Protein 7JRO (pdb70)

Radius of gyration: 35.03 Å; Cα contacts (8 Å, |Δi|>4): 2623; chains: 10; bounding box: 89×99×91 Å

Nearest PDB structures (foldseek):
  7jrp-assembly1_f  TM=1.017E+00  e=6.439E-10  Vigna radiata var. radiata
  7jrp-assembly1_a  TM=1.002E+00  e=1.681E-74  Vigna radiata
  8uco-assembly1_a  TM=9.673E-01  e=1.220E-48  Komagataella pastoris
  6ymx-assembly1_a  TM=9.708E-01  e=3.202E-46  Saccharomyces cerevisiae S288C
  8e7s-assembly1_K  TM=9.677E-01  e=7.488E-45  Saccharomyces cerevisiae

Secondary structure (DSSP, 8-state):
-HHHIIIII---HHHHHHHHHHHHHHHHHHHHHHHHHHHHHHSSSS--SS-S-HHHHHHHHHHHHHHHHHTTSHHHIIIIIIHHHTHHHHT-SS-SSHHHHHHHHHHHHHHHHHHHHHHHSSS---STTTT-TTTTSTTTT-SSHHHHHHHHHHHHHHHHHHHHHHHHHHHHH---SS--GGGS-HHHHHHHHHHHHHHHHHHHHHHHHHHHHHHHTS---SS-STTS--HHHHHHHHHHHHHHHHTTSSHHHHHHHHHHHHHHTTS--SSHHHHHHHHHHHHHHTTS---TT-GGG---HHHHHHHHHHHHHHHHHHHHHHHHHHHTTSS------HHHHHHHHHHHHHHHHHHHHHHHHSHHHHHHHTTBHHHHHHHIIIIIIIIIHHHHHHHHHHHTTTTS----HHHHHHHHHHHHHHHHHTTHHHHHHHHHTPBSS-S---GGGHHHHHHHHHHHHHHHHHHHHHHHHHHHHHT-SS---TTT-SSTT-SEESSGGGSS-SS--SSS-SS--EE-----/----TT--S-----SHHHHHHHHHHHHHHHHHHHHHHHHHHHHHHHHHTTSSSS--S--------SSHHHHHHHHHHHHHHHHHHHHHHHHHHS---SPPS--EEEEE-SSSEEEE--TT-SSSSPPSEEEEPBP-GGG--SSS-SS--BSS-EEEETTSB--EEEEESSS-EEEEETTTTEEEEE-TT--EEE--B--S-EEEEE---S--SSSTTS--EEEEEE-HHHHHHHHHHH-/-HHHH---S------SHHHHHHHHHHHHHHHHHHHHS--TTHHHHHHHHHHHHHHHHHHHHHHHHHIIIII----HHHHHHHHHHHHHHHHHHHHHHHHHHHHHHHHHSS--GGGTT-SSPTT--PPPTTSHHHHHHHHHHHHHHHHHHHHHHHHTT--SHHHHHHHHHHHHHHHHHHHHHHHHHT-SS-TTSSHHHHHHHHHHHHHHHHHHHHHHHHHHHHHHHHHT---SSS-SHHHHHHHHHHHHHHHHHHHIIIIIIIIT-/--HHHHHHHHHHHHHHHHHHHIIIIIS-SS-----HHHHTSSHHHHHHHHHHSB--SSSS-B-S-HHHHT--B---/----SHHHHHHHHHHHT--TTGGG-----S--SSS--B--BSSSSEEEEE---SSS---S-EEEEE-SSS-EE-TTT--EEB--BSS----TT-/--HHHHHHHHHHHHHHHHHHHHHHHHTT------PPPP--TTSS--SS--TTTTS-S--/----------TT--SS-HHHHHHHHHHHHHHIIIIISS-HHHHHHHHHHHHHHS-HHHHHHHHHHHHHT-----/--HHHHHHHHHHHHHHHHHHHHHHHHHHHHHHHHHHHHHHHSS-BSB--/----SS-SHHHHHHHHHHHT--S-STT-SHHHHHHHHHHHHHHHHHHHHHHHHHHHHHHHT---/--TT-SSSS-GGGSSSSHHHHHHHHHHHHHHHTTHHHHHHHHHHH--

Foldseek 3Di:
DVVCCCQLPDLQLLSQLVLLVVQLLVLVVVLLVLVLVLLQLLQFFDGGPVNDLLLLVLQSQQLSCCSCLQRHLCSCLCRNCVSNCQQLFLFFWHFPPSVLSSVLSVLLVVLVVLLVVLCVWDRHDSQHNQRFQPCLACVNPVTCSLVSNLVSLVSSLVSLLSSLVRLQCRLVPGGFPPQDNLQRAQLSLLSNLLSVLSNPQSVLVNVLSVVSNCVHPVPDCLPPPPPDNHSVVSLQSVQLNVQSSVLNSFSSLLRLLQVLLCLQLVHHFAPSVLLNVLSNVLSVLSNVARCLLPLPPDDDDVNLVVNLVSLVVSLVSVVSSLVRSVVSNVRDNGDDALLNLLSVQLSVLLVVLSVLVNCSSHRVSVNQQRQALSVVLSVCSNNVSRNVSSSLSVCQVPLQASLQFHFDGVLSVVLSVLQSVLSVFLRVVSNVRSVVPWGHSDSRDPPVSSPCSVRNSVSSVSNVVSVVSVVVRVVCRNVVPDGNDCVRDPQLVDPDDSTSNSPQDSYQDRRNDPDTDYDPDDPD/DDDDPPDDDADAAFFVLVVLVVVLVVVVVVLVVVVVVVVVVVVVCVCPCCPCVNPVDPPDDDDDPPVVVVVVVPVVVSVVSSVVSVVVSVVVQPDDPDDADFEWEWAAEQLWIKIFSQPPDPDDDGFDIDIWAFDADVRDDPDDDHLFDTPPAAEAAAQGKYKYWYAYQDAKKWDDFPNNPDIDIHHHPGTDIDITHGHDFDKTKAAIDDDRPDNHSSHIHMYTHDHPVVVVVVVVVRD/DCVVVVDLDFDDDDDCLVVQLVVLVVQLVVLCVCVVDPDDCNPVSNVSSVVSNVVSVVVVVVVVLCCCQPVVSDDVVVLVVVVVVLVVVLVVVVVVLVVLVVLVCVCAPQPDVVQPRDFPRPPAPAPQLPDLLVVLLVLLVVLLVLLVVLLCCQQVQNLPCNLVSLVVSLVSLVVNLVSVVVCQVPHPDACPDPPLSVSLCVSVVVLSVLSVVLSVLSVVVSVCSVVPSGHNVRDRSSVSSSVSSVSSSVSSVVSSCCNRPVSVD/DCPVVVVVVVVVVVVVVVVVCCDCPVVNPPDDDDDPCPVVVCNVVVVVVCLLFPCDDPDGTDHPPCPVVVHDDDDD/DDDDDPVVVCVVCVVVVHDDVPLVDQPFAWACDPHASEGEAQEFKAKDKAQDDNPPDGHHIDIDTGGAPDWDFDPPNGHTYHYDYPHPYDDPVD/DCVVVVVVVVVVVVVVVVVVVVVVVVPPDPPDDDDDDPCDVPPPDPPDADPVGDDDPPD/DDDPDAADDDPVDPDPPCVVVLVVLVVVLVVCCPPPVPVCVVSVVSVRHNVRRPDPVVVVVQVVCVVVVNHPDD/DPPVVVVVVVVVVVVVVVVVVVVVVVVVVVVVVVVVVCCVVHPDDDDPD/DDDPPDPCVVVVVVVCQQVPDDDDDQCRDPVSVCVVPPPVVVVVVVVVVVVVVVVVCVVVVPDD/DDPVPPDPCPQVPDDVNPVVVVVVVVVVVCVVPPVVVVVVVVVVVPD

Sequence (1491 aa):
MTNPVRWLFSTNHKDIGTLYFIFGAIAGVMGTCFSVLIRMELARPGDQILGGNHQLYNVLITAHAFLMIFFMVMPAMIGGFGNWFVPILIGAPDMAFPRLNNISFWLLPPSLLLLLSSALVEVGSGTGWTVYPPLSGITSHSGGAVDLAIFSLHLSGVSSILGSINFITTIFNMRGPGMTMHRSPLFVWSVLVTAFLLLLSLPVLAGAITMLLTDRNFNTTFFDPAGGGDPILYQHLFWFFGHPEVYILILPGFGIISHIVSTFSGKPVFGYLGMVYAMISIGVLGFLVWAHHMFTVGLDVDTRAYFTAATMIIAVPTGIKIFSWIATMWGGSIQYKTPMLFAVGFIFLFTIGGLTGIVLANSGLDIALHDTYYVVAHFHYVLSMGAVFALFAGFYYWVGKIFGRTYPETLGQIHFWITFFGVNLTFFPMHFLGLSGMPRRIPDYPDAYAGWNALSSFGSYISVVGICCFFVVVTITSTSGNNITRANIPWAVEQNSTTLEWLVQSPPAFHTFGELPAIKETKSDAPEPWQLGFQDAATPIMQGIMDLHHDIFFFLVQIAVFVLWVLSRALWCFRSKISPIPQRIVHGTTIEILWTIFPSIILMFIAIPSFTLLYSMDDVVVDPAITIKAIGHQWYWSYEYSDYNNSDEQSLAFDSYMVPEDDLELGQLRLLEVDNRVVVPAKTHLRVLITSADVLHSWAVPSLGVKCDAVPGRLNQISTFIQREGVYYGQCSEICGTNHAFMPIVVEAVSTKDYGSWVSNQIMIESQRHSYHLVDPSPWPISGSLGALATTVGGVMYMHSFQGGATLLSLGLIFILYTMFVWWRDVLRESTLEGHHTKVVQLGLRYGFILFIVSEVMFLFAFFWAFFHSSLAPTVEIGGIWPPLGIWVLDPWEIPFLNTLILLSSGAAVTWAHHAILAGKEKRAVYALVATVLLALVFTGFQGMEYYQAPFTISDSIYGSTFFLATGFHGFHVIIGTLFLIICGIRQYLGHLTKEHHVGFEAAAWYWHFVDVVWLFLFVSIYWWGGIMSTKYIVSAILGSFGIAWVCDYYVSEKKIFGGSTPGTITNKEWGEETDKKFQAWPRTAGPPVVVNPITRQNFVVKSPIATGHEREEIQASLEGRDILEINHPEGPFGTKEAPAIVKSYFDRRIVGCPGGEGEDEHDVVWFWLENGKPHECPVCSQYFELKVVGPGGDPYGDAYETAKWEKITYLGIVSCTGLAIYNLSKGHPHTEEPPAYPYLHIRNKEFPWGPDGLFEEIKLETAPADFRFPTTNQTRHCFTRYIEYHRCVAAKGEGASECDKFAKYYRSLCPGEWIDRWNEQRENGTFPGPPSVVKEIIIGITLGLAAGSVWKMHHWNEQRKIRTFYDLLEKGEIGVVVDSEPPFRPREKLIEKQKHFQSVHKHTYLKGPYDKITSVAIPLALAASSLYLIGRGIYNMSHGIGKYYIHAKHMYNLDRMKHRGLKMSLAVFSAFSIGVAVPVYAVIFQQKKT

Solvent-accessible surface area: 57970 Å² total

Structure (mmCIF, N/CA/C/O backbone):
data_7JRO
#
_entry.id   7JRO
#
_cell.length_a   1.00
_cell.length_b   1.00
_cell.length_c   1.00
_cell.angle_alpha   90.00
_cell.angle_beta   90.00
_cell.angle_gamma   90.00
#
_symmetry.space_group_name_H-M   'P 1'
#
loop_
_entity.id
_entity.type
_entity.pdbx_description
1 polymer COX1
2 polymer 'Cytochrome c oxidase subunit 2'
3 polymer COX3
4 polymer COX4
5 polymer 'cytochrome c oxidase subunit 5b-2, mitochondrial'
6 polymer 'cytochrome c oxidase subunit 6a, mitochondrial'
7 polymer 'cytochrome c oxidase subunit 6b-1'
8 polymer 'Cytochrome c oxidase subunit 5C'
9 polymer COX7a
10 polymer COX7c
11 non-polymer HEME-A
12 non-polymer 'COPPER (II) ION'
13 non-polymer 'MAGNESIUM ION'
14 non-polymer 1,2-DIACYL-SN-GLYCERO-3-PHOSPHOCHOLINE
15 non-polymer 1,2-Distearoyl-sn-glycerophosphoethanolamine
16 non-polymer CARDIOLIPIN
17 non-polymer 'DINUCLEAR COPPER ION'
18 non-polymer 'ZINC ION'
19 non-polymer LYSINE
#
loop_
_atom_site.group_PDB
_atom_site.id
_atom_site.type_symbol
_atom_site.label_atom_id
_atom_site.label_alt_id
_atom_site.label_comp_id
_atom_site.label_asym_id
_atom_site.label_entity_id
_atom_site.label_seq_id
_atom_site.pdbx_PDB_ins_code
_atom_site.Cartn_x
_atom_site.Cartn_y
_atom_site.Cartn_z
_atom_site.occupancy
_atom_site.B_iso_or_equiv
_atom_site.auth_seq_id
_atom_site.auth_comp_id
_atom_site.auth_asym_id
_atom_site.auth_atom_id
_atom_site.pdbx_PDB_model_num
ATOM 1 N N . MET A 1 1 ? 206.098 173.851 215.147 1.00 43.62 1 MET a N 1
ATOM 2 C CA . MET A 1 1 ? 207.192 174.325 215.986 1.00 43.62 1 MET a CA 1
ATOM 3 C C . MET A 1 1 ? 208.351 174.811 215.123 1.00 43.62 1 MET a C 1
ATOM 4 O O . MET A 1 1 ? 209.034 175.780 215.467 1.00 43.62 1 MET a O 1
ATOM 9 N N . THR A 1 2 ? 208.559 174.146 213.985 1.00 43.57 2 THR a N 1
ATOM 10 C CA . THR A 1 2 ? 209.626 174.563 213.081 1.00 43.57 2 THR a CA 1
ATOM 11 C C . THR A 1 2 ? 209.353 175.945 212.495 1.00 43.57 2 THR a C 1
ATOM 12 O O . THR A 1 2 ? 210.273 176.758 212.361 1.00 43.57 2 THR a O 1
ATOM 16 N N . ASN A 1 3 ? 208.097 176.236 212.143 1.00 44.04 3 ASN a N 1
ATOM 17 C CA . ASN A 1 3 ? 207.772 177.582 211.672 1.00 44.04 3 ASN a CA 1
ATOM 18 C C . ASN A 1 3 ? 207.954 178.633 212.760 1.00 44.04 3 ASN a C 1
ATOM 19 O O . ASN A 1 3 ? 208.539 179.694 212.473 1.00 44.04 3 ASN a O 1
ATOM 24 N N . PRO A 1 4 ? 207.465 178.445 213.992 1.00 41.58 4 PRO a N 1
ATOM 25 C CA . PRO A 1 4 ? 207.784 179.428 215.037 1.00 41.58 4 PRO a CA 1
ATOM 26 C C . PRO A 1 4 ? 209.267 179.589 215.282 1.00 41.58 4 PRO a C 1
ATOM 27 O O . PRO A 1 4 ? 209.703 180.709 215.554 1.00 41.58 4 PRO a O 1
ATOM 31 N N . VAL A 1 5 ? 210.067 178.526 215.190 1.00 40.96 5 VAL a N 1
ATOM 32 C CA . VAL A 1 5 ? 211.513 178.719 215.284 1.00 40.96 5 VAL a CA 1
ATOM 33 C C . VAL A 1 5 ? 211.998 179.600 214.143 1.00 40.96 5 VAL a C 1
ATOM 34 O O . VAL A 1 5 ? 212.685 180.604 214.359 1.00 40.96 5 VAL a O 1
ATOM 38 N N . ARG A 1 6 ? 211.601 179.265 212.916 1.00 38.87 6 ARG a N 1
ATOM 39 C CA . ARG A 1 6 ? 212.067 179.989 211.743 1.00 38.87 6 ARG a CA 1
ATOM 40 C C . ARG A 1 6 ? 211.668 181.455 211.769 1.00 38.87 6 ARG a C 1
ATOM 41 O O . ARG A 1 6 ? 212.325 182.274 211.122 1.00 38.87 6 ARG a O 1
ATOM 49 N N . TRP A 1 7 ? 210.609 181.812 212.490 1.00 39.15 7 TRP a N 1
ATOM 50 C CA . TRP A 1 7 ? 210.189 183.211 212.518 1.00 39.15 7 TRP a CA 1
ATOM 51 C C . TRP A 1 7 ? 210.644 183.945 213.775 1.00 39.15 7 TRP a C 1
ATOM 52 O O . TRP A 1 7 ? 211.308 184.980 213.680 1.00 39.15 7 TRP a O 1
ATOM 63 N N . LEU A 1 8 ? 210.304 183.436 214.956 1.00 38.85 8 LEU a N 1
ATOM 64 C CA . LEU A 1 8 ? 210.667 184.123 216.187 1.00 38.85 8 LEU a CA 1
ATOM 65 C C . LEU A 1 8 ? 212.158 184.040 216.496 1.00 38.85 8 LEU a C 1
ATOM 66 O O . LEU A 1 8 ? 212.661 184.874 217.253 1.00 38.85 8 LEU a O 1
ATOM 71 N N . PHE A 1 9 ? 212.876 183.061 215.947 1.00 39.97 9 PHE a N 1
ATOM 72 C CA . PHE A 1 9 ? 214.259 182.808 216.337 1.00 39.97 9 PHE a CA 1
ATOM 73 C C . PHE A 1 9 ? 215.272 183.116 215.249 1.00 39.97 9 PHE a C 1
ATOM 74 O O . PHE A 1 9 ? 216.370 183.581 215.556 1.00 39.97 9 PHE a O 1
ATOM 82 N N . SER A 1 10 ? 214.933 182.864 213.986 1.00 40.48 10 SER a N 1
ATOM 83 C CA . SER A 1 10 ? 215.930 182.852 212.923 1.00 40.48 10 SER a CA 1
ATOM 84 C C . SER A 1 10 ? 216.572 184.220 212.749 1.00 40.48 10 SER a C 1
ATOM 85 O O . SER A 1 10 ? 215.975 185.258 213.042 1.00 40.48 10 SER a O 1
ATOM 88 N N . THR A 1 11 ? 217.813 184.208 212.269 1.00 37.97 11 THR a N 1
ATOM 89 C CA . THR A 1 11 ? 218.568 185.448 212.083 1.00 37.97 11 THR a CA 1
ATOM 90 C C . THR A 1 11 ? 218.399 185.964 210.656 1.00 37.97 11 THR a C 1
ATOM 91 O O . THR A 1 11 ? 217.810 187.027 210.446 1.00 37.97 11 THR a O 1
ATOM 95 N N . ASN A 1 12 ? 218.920 185.223 209.674 1.00 38.01 12 ASN a N 1
ATOM 96 C CA . ASN A 1 12 ? 218.433 185.246 208.295 1.00 38.01 12 ASN a CA 1
ATOM 97 C C . ASN A 1 12 ? 217.979 186.600 207.766 1.00 38.01 12 ASN a C 1
ATOM 98 O O . ASN A 1 12 ? 216.781 186.773 207.527 1.00 38.01 12 ASN a O 1
ATOM 103 N N . HIS A 1 13 ? 218.891 187.553 207.582 1.00 34.87 13 HIS a N 1
ATOM 104 C CA . HIS A 1 13 ? 218.534 188.945 207.311 1.00 34.87 13 HIS a CA 1
ATOM 105 C C . HIS A 1 13 ? 217.328 189.130 206.390 1.00 34.87 13 HIS a C 1
ATOM 106 O O . HIS A 1 13 ? 216.544 190.066 206.580 1.00 34.87 13 HIS a O 1
ATOM 113 N N . LYS A 1 14 ? 217.144 188.242 205.411 1.00 35.17 14 LYS a N 1
ATOM 114 C CA . LYS A 1 14 ? 215.966 188.330 204.549 1.00 35.17 14 LYS a CA 1
ATOM 115 C C . LYS A 1 14 ? 214.666 188.168 205.334 1.00 35.17 14 LYS a C 1
ATOM 116 O O . LYS A 1 14 ? 213.699 188.913 205.115 1.00 35.17 14 LYS a O 1
ATOM 122 N N . ASP A 1 15 ? 214.612 187.198 206.244 1.00 33.08 15 ASP a N 1
ATOM 123 C CA . ASP A 1 15 ? 213.384 186.993 207.001 1.00 33.08 15 ASP a CA 1
ATOM 124 C C . ASP A 1 15 ? 213.106 188.164 207.934 1.00 33.08 15 ASP a C 1
ATOM 125 O O . ASP A 1 15 ? 211.945 188.549 208.132 1.00 33.08 15 ASP a O 1
ATOM 130 N N . ILE A 1 16 ? 214.153 188.742 208.522 1.00 30.60 16 ILE a N 1
ATOM 131 C CA . ILE A 1 16 ? 213.956 189.927 209.347 1.00 30.60 16 ILE a CA 1
ATOM 132 C C . ILE A 1 16 ? 213.434 191.072 208.495 1.00 30.60 16 ILE a C 1
ATOM 133 O O . ILE A 1 16 ? 212.607 191.873 208.942 1.00 30.60 16 ILE a O 1
ATOM 138 N N . GLY A 1 17 ? 213.896 191.164 207.252 1.00 29.82 17 GLY a N 1
ATOM 139 C CA . GLY A 1 17 ? 213.331 192.153 206.351 1.00 29.82 17 GLY a CA 1
ATOM 140 C C . GLY A 1 17 ? 211.849 191.939 206.106 1.00 29.82 17 GLY a C 1
ATOM 141 O O . GLY A 1 17 ? 211.069 192.894 206.088 1.00 29.82 17 GLY a O 1
ATOM 142 N N . THR A 1 18 ? 211.441 190.685 205.907 1.00 29.24 18 THR a N 1
ATOM 143 C CA . THR A 1 18 ? 210.017 190.403 205.719 1.00 29.24 18 THR a CA 1
ATOM 144 C C . THR A 1 18 ? 209.202 190.805 206.943 1.00 29.24 18 THR a C 1
ATOM 145 O O . THR A 1 18 ? 208.123 191.408 206.821 1.00 29.24 18 THR a O 1
ATOM 149 N N . LEU A 1 19 ? 209.700 190.470 208.133 1.00 27.46 19 LEU a N 1
ATOM 150 C CA . LEU A 1 19 ? 209.006 190.861 209.355 1.00 27.46 19 LEU a CA 1
ATOM 151 C C . LEU A 1 19 ? 208.912 192.377 209.462 1.00 27.46 19 LEU a C 1
ATOM 152 O O . LEU A 1 19 ? 207.872 192.921 209.860 1.00 27.46 19 LEU a O 1
ATOM 157 N N . TYR A 1 20 ? 209.988 193.073 209.103 1.00 25.67 20 TYR a N 1
ATOM 158 C CA . TYR A 1 20 ? 209.976 194.528 209.125 1.00 25.67 20 TYR a CA 1
ATOM 159 C C . TYR A 1 20 ? 208.919 195.073 208.181 1.00 25.67 20 TYR a C 1
ATOM 160 O O . TYR A 1 20 ? 208.235 196.046 208.503 1.00 25.67 20 TYR a O 1
ATOM 169 N N . PHE A 1 21 ? 208.782 194.464 207.004 1.00 24.97 21 PHE a N 1
ATOM 170 C CA . PHE A 1 21 ? 207.781 194.922 206.046 1.00 24.97 21 PHE a CA 1
ATOM 171 C C . PHE A 1 21 ? 206.372 194.750 206.591 1.00 24.97 21 PHE a C 1
ATOM 172 O O . PHE A 1 21 ? 205.526 195.642 206.447 1.00 24.97 21 PHE a O 1
ATOM 180 N N . ILE A 1 22 ? 206.096 193.601 207.208 1.00 24.47 22 ILE a N 1
ATOM 181 C CA . ILE A 1 22 ? 204.761 193.378 207.760 1.00 24.47 22 ILE a CA 1
ATOM 182 C C . ILE A 1 22 ? 204.466 194.389 208.863 1.00 24.47 22 ILE a C 1
ATOM 183 O O . ILE A 1 22 ? 203.372 194.977 208.921 1.00 24.47 22 ILE a O 1
ATOM 188 N N . PHE A 1 23 ? 205.442 194.624 209.743 1.00 24.54 23 PHE a N 1
ATOM 189 C CA . PHE A 1 23 ? 205.248 195.607 210.803 1.00 24.54 23 PHE a CA 1
ATOM 190 C C . PHE A 1 23 ? 205.040 197.002 210.232 1.00 24.54 23 PHE a C 1
ATOM 191 O O . PHE A 1 23 ? 204.220 197.775 210.741 1.00 24.54 23 PHE a O 1
ATOM 199 N N . GLY A 1 24 ? 205.783 197.346 209.183 1.00 23.74 24 GLY a N 1
ATOM 200 C CA . GLY A 1 24 ? 205.609 198.644 208.563 1.00 23.74 24 GLY a CA 1
ATOM 201 C C . GLY A 1 24 ? 204.224 198.827 207.982 1.00 23.74 24 GLY a C 1
ATOM 202 O O . GLY A 1 24 ? 203.621 199.890 208.123 1.00 23.74 24 GLY a O 1
ATOM 203 N N . ALA A 1 25 ? 203.696 197.794 207.327 1.00 24.03 25 ALA a N 1
ATOM 204 C CA . ALA A 1 25 ? 202.343 197.897 206.791 1.00 24.03 25 ALA a CA 1
ATOM 205 C C . ALA A 1 25 ? 201.321 198.098 207.904 1.00 24.03 25 ALA a C 1
ATOM 206 O O . ALA A 1 25 ? 200.416 198.938 207.785 1.00 24.03 25 ALA a O 1
ATOM 208 N N . ILE A 1 26 ? 201.455 197.349 209.004 1.00 25.01 26 ILE a N 1
ATOM 209 C CA . ILE A 1 26 ? 200.497 197.490 210.102 1.00 25.01 26 ILE a CA 1
ATOM 210 C C . ILE A 1 26 ? 200.562 198.895 210.692 1.00 25.01 26 ILE a C 1
ATOM 211 O O . ILE A 1 26 ? 199.531 199.546 210.924 1.00 25.01 26 ILE a O 1
ATOM 216 N N . ALA A 1 27 ? 201.777 199.386 210.944 1.00 24.19 27 ALA a N 1
ATOM 217 C CA . ALA A 1 27 ? 201.922 200.717 211.520 1.00 24.19 27 ALA a CA 1
ATOM 218 C C . ALA A 1 27 ? 201.390 201.784 210.578 1.00 24.19 27 ALA a C 1
ATOM 219 O O . ALA A 1 27 ? 200.779 202.762 211.020 1.00 24.19 27 ALA a O 1
ATOM 221 N N . GLY A 1 28 ? 201.620 201.622 209.277 1.00 23.85 28 GLY a N 1
ATOM 222 C CA . GLY A 1 28 ? 201.091 202.579 208.326 1.00 23.85 28 GLY a CA 1
ATOM 223 C C . GLY A 1 28 ? 199.578 202.640 208.345 1.00 23.85 28 GLY a C 1
ATOM 224 O O . GLY A 1 28 ? 198.991 203.724 208.304 1.00 23.85 28 GLY a O 1
ATOM 225 N N . VAL A 1 29 ? 198.924 201.480 208.405 1.00 24.75 29 VAL a N 1
ATOM 226 C CA . VAL A 1 29 ? 197.464 201.490 208.455 1.00 24.75 29 VAL a CA 1
ATOM 227 C C . VAL A 1 29 ? 196.977 202.167 209.730 1.00 24.75 29 VAL a C 1
ATOM 228 O O . VAL A 1 29 ? 196.002 202.932 209.711 1.00 24.75 29 VAL a O 1
ATOM 232 N N . MET A 1 30 ? 197.643 201.902 210.858 1.00 25.54 30 MET a N 1
ATOM 233 C CA . MET A 1 30 ? 197.252 202.557 212.106 1.00 25.54 30 MET a CA 1
ATOM 234 C C . MET A 1 30 ? 197.384 204.073 211.998 1.00 25.54 30 MET a C 1
ATOM 235 O O . MET A 1 30 ? 196.482 204.827 212.401 1.00 25.54 30 MET a O 1
ATOM 240 N N . GLY A 1 31 ? 198.502 204.537 211.448 1.00 23.09 31 GLY a N 1
ATOM 241 C CA . GLY A 1 31 ? 198.700 205.964 211.296 1.00 23.09 31 GLY a CA 1
ATOM 242 C C . GLY A 1 31 ? 197.673 206.595 210.381 1.00 23.09 31 GLY a C 1
ATOM 243 O O . GLY A 1 31 ? 197.221 207.715 210.620 1.00 23.09 31 GLY a O 1
ATOM 244 N N . THR A 1 32 ? 197.297 205.894 209.313 1.00 24.25 32 THR a N 1
ATOM 245 C CA . THR A 1 32 ? 196.300 206.463 208.416 1.00 24.25 32 THR a CA 1
ATOM 246 C C . THR A 1 32 ? 194.931 206.512 209.075 1.00 24.25 32 THR a C 1
ATOM 247 O O . THR A 1 32 ? 194.159 207.439 208.821 1.00 24.25 32 THR a O 1
ATOM 251 N N . CYS A 1 33 ? 194.611 205.541 209.932 1.00 25.47 33 CYS a N 1
ATOM 252 C CA . CYS A 1 33 ? 193.358 205.635 210.675 1.00 25.47 33 CYS a CA 1
ATOM 253 C C . CYS A 1 33 ? 193.355 206.854 211.591 1.00 25.47 33 CYS a C 1
ATOM 254 O O . CYS A 1 33 ? 192.352 207.575 211.673 1.00 25.47 33 CYS a O 1
ATOM 257 N N . PHE A 1 34 ? 194.473 207.110 212.279 1.00 25.03 34 PHE a N 1
ATOM 258 C CA . PHE A 1 34 ? 194.564 208.339 213.075 1.00 25.03 34 PHE a CA 1
ATOM 259 C C . PHE A 1 34 ? 194.436 209.587 212.212 1.00 25.03 34 PHE a C 1
ATOM 260 O O . PHE A 1 34 ? 193.780 210.559 212.606 1.00 25.03 34 PHE a O 1
ATOM 268 N N . SER A 1 35 ? 195.068 209.592 211.041 1.00 24.48 35 SER a N 1
ATOM 269 C CA . SER A 1 35 ? 194.968 210.752 210.166 1.00 24.48 35 SER a CA 1
ATOM 270 C C . SER A 1 35 ? 193.538 210.974 209.704 1.00 24.48 35 SER a C 1
ATOM 271 O O . SER A 1 35 ? 193.071 212.115 209.626 1.00 24.48 35 SER a O 1
ATOM 274 N N . VAL A 1 36 ? 192.828 209.895 209.386 1.00 26.58 36 VAL a N 1
ATOM 275 C CA . VAL A 1 36 ? 191.442 210.029 208.961 1.00 26.58 36 VAL a CA 1
ATOM 276 C C . VAL A 1 36 ? 190.585 210.546 210.104 1.00 26.58 36 VAL a C 1
ATOM 277 O O . VAL A 1 36 ? 189.692 211.367 209.892 1.00 26.58 36 VAL a O 1
ATOM 281 N N . LEU A 1 37 ? 190.843 210.089 211.331 1.00 27.76 37 LEU a N 1
ATOM 282 C CA . LEU A 1 37 ? 190.108 210.626 212.475 1.00 27.76 37 LEU a CA 1
ATOM 283 C C . LEU A 1 37 ? 190.367 212.118 212.648 1.00 27.76 37 LEU a C 1
ATOM 284 O O . LEU A 1 37 ? 189.440 212.894 212.916 1.00 27.76 37 LEU a O 1
ATOM 289 N N . ILE A 1 38 ? 191.622 212.539 212.496 1.00 27.44 38 ILE a N 1
ATOM 290 C CA . ILE A 1 38 ? 191.944 213.960 212.578 1.00 27.44 38 ILE a CA 1
ATOM 291 C C . ILE A 1 38 ? 191.164 214.734 211.527 1.00 27.44 38 ILE a C 1
ATOM 292 O O . ILE A 1 38 ? 190.562 215.778 211.809 1.00 27.44 38 ILE a O 1
ATOM 297 N N . ARG A 1 39 ? 191.156 214.226 210.299 1.00 28.99 39 ARG a N 1
ATOM 298 C CA . ARG A 1 39 ? 190.474 214.926 209.220 1.00 28.99 39 ARG a CA 1
ATOM 299 C C . ARG A 1 39 ? 188.970 214.973 209.455 1.00 28.99 39 ARG a C 1
ATOM 300 O O . ARG A 1 39 ? 188.323 215.991 209.182 1.00 28.99 39 ARG a O 1
ATOM 308 N N . MET A 1 40 ? 188.401 213.881 209.963 1.00 30.45 40 MET a N 1
ATOM 309 C CA . MET A 1 40 ? 186.985 213.839 210.311 1.00 30.45 40 MET a CA 1
ATOM 310 C C . MET A 1 40 ? 186.643 214.883 211.363 1.00 30.45 40 MET a C 1
ATOM 311 O O . MET A 1 40 ? 185.598 215.536 211.284 1.00 30.45 40 MET a O 1
ATOM 316 N N . GLU A 1 41 ? 187.509 215.048 212.362 1.00 30.49 41 GLU a N 1
ATOM 317 C CA . GLU A 1 41 ? 187.271 216.081 213.363 1.00 30.49 41 GLU a CA 1
ATOM 318 C C . GLU A 1 41 ? 187.370 217.474 212.752 1.00 30.49 41 GLU a C 1
ATOM 319 O O . GLU A 1 41 ? 186.593 218.367 213.103 1.00 30.49 41 GLU a O 1
ATOM 325 N N . LEU A 1 42 ? 188.306 217.678 211.830 1.00 28.84 42 LEU a N 1
ATOM 326 C CA . LEU A 1 42 ? 188.539 219.002 211.266 1.00 28.84 42 LEU a CA 1
ATOM 327 C C . LEU A 1 42 ? 187.686 219.299 210.042 1.00 28.84 42 LEU a C 1
ATOM 328 O O . LEU A 1 42 ? 187.874 220.348 209.422 1.00 28.84 42 LEU a O 1
ATOM 333 N N . ALA A 1 43 ? 186.766 218.406 209.674 1.00 30.22 43 ALA a N 1
ATOM 334 C CA . ALA A 1 43 ? 185.998 218.590 208.445 1.00 30.22 43 ALA a CA 1
ATOM 335 C C . ALA A 1 43 ? 185.175 219.873 208.473 1.00 30.22 43 ALA a C 1
ATOM 336 O O . ALA A 1 43 ? 185.184 220.648 207.511 1.00 30.22 43 ALA a O 1
ATOM 338 N N . ARG A 1 44 ? 184.453 220.116 209.560 1.00 31.98 44 ARG a N 1
ATOM 339 C CA . ARG A 1 44 ? 183.613 221.297 209.669 1.00 31.98 44 ARG a CA 1
ATOM 340 C C . ARG A 1 44 ? 183.877 222.007 210.986 1.00 31.98 44 ARG a C 1
ATOM 341 O O . ARG A 1 44 ? 184.252 221.369 211.973 1.00 31.98 44 ARG a O 1
ATOM 349 N N . PRO A 1 45 ? 183.695 223.326 211.031 1.00 34.68 45 PRO a N 1
ATOM 350 C CA . PRO A 1 45 ? 183.874 224.042 212.295 1.00 34.68 45 PRO a CA 1
ATOM 351 C C . PRO A 1 45 ? 182.896 223.538 213.341 1.00 34.68 45 PRO a C 1
ATOM 352 O O . PRO A 1 45 ? 181.779 223.122 213.031 1.00 34.68 45 PRO a O 1
ATOM 356 N N . GLY A 1 46 ? 183.331 223.569 214.591 1.00 35.84 46 GLY a N 1
ATOM 357 C CA . GLY A 1 46 ? 182.571 222.985 215.676 1.00 35.84 46 GLY a CA 1
ATOM 358 C C . GLY A 1 46 ? 183.091 221.609 216.036 1.00 35.84 46 GLY a C 1
ATOM 359 O O . GLY A 1 46 ? 184.086 221.116 215.498 1.00 35.84 46 GLY a O 1
ATOM 360 N N . ASP A 1 47 ? 182.390 220.977 216.971 1.00 38.60 47 ASP a N 1
ATOM 361 C CA . ASP A 1 47 ? 182.770 219.659 217.466 1.00 38.60 47 ASP a CA 1
ATOM 362 C C . ASP A 1 47 ? 182.125 218.602 216.578 1.00 38.60 47 ASP a C 1
ATOM 363 O O . ASP A 1 47 ? 180.900 218.447 216.574 1.00 38.60 47 ASP a O 1
ATOM 368 N N . GLN A 1 48 ? 182.950 217.867 215.832 1.00 34.77 48 GLN a N 1
ATOM 369 C CA . GLN A 1 48 ? 182.439 217.005 214.772 1.00 34.77 48 GLN a CA 1
ATOM 370 C C . GLN A 1 48 ? 182.206 215.567 215.225 1.00 34.77 48 GLN a C 1
ATOM 371 O O . GLN A 1 48 ? 181.091 215.057 215.112 1.00 34.77 48 GLN a O 1
ATOM 377 N N . ILE A 1 49 ? 183.244 214.885 215.698 1.00 34.99 49 ILE a N 1
ATOM 378 C CA . ILE A 1 49 ? 183.047 213.518 216.170 1.00 34.99 49 ILE a CA 1
ATOM 379 C C . ILE A 1 49 ? 183.643 213.360 217.558 1.00 34.99 49 ILE a C 1
ATOM 380 O O . ILE A 1 49 ? 183.257 212.463 218.315 1.00 34.99 49 ILE a O 1
ATOM 385 N N . LEU A 1 50 ? 184.591 214.229 217.902 1.00 35.94 50 LEU a N 1
ATOM 386 C CA . LEU A 1 50 ? 185.165 214.181 219.239 1.00 35.94 50 LEU a CA 1
ATOM 387 C C . LEU A 1 50 ? 184.191 214.713 220.281 1.00 35.94 50 LEU a C 1
ATOM 388 O O . LEU A 1 50 ? 184.286 214.342 221.456 1.00 35.94 50 LEU a O 1
ATOM 393 N N . GLY A 1 51 ? 183.257 215.568 219.876 1.00 34.95 51 GLY a N 1
ATOM 394 C CA . GLY A 1 51 ? 182.221 216.040 220.784 1.00 34.95 51 GLY a CA 1
ATOM 395 C C . GLY A 1 51 ? 182.776 216.679 222.034 1.00 34.95 51 GLY a C 1
ATOM 396 O O . GLY A 1 51 ? 182.275 216.424 223.136 1.00 34.95 51 GLY a O 1
ATOM 397 N N . GLY A 1 52 ? 183.798 217.503 221.889 1.00 34.76 52 GLY a N 1
ATOM 398 C CA . GLY A 1 52 ? 184.585 217.970 223.004 1.00 34.76 52 GLY a CA 1
ATOM 399 C C . GLY A 1 52 ? 185.890 217.208 223.107 1.00 34.76 52 GLY a C 1
ATOM 400 O O . GLY A 1 52 ? 186.381 216.621 222.140 1.00 34.76 52 GLY a O 1
ATOM 401 N N . ASN A 1 53 ? 186.450 217.210 224.313 1.00 31.91 53 ASN a N 1
ATOM 402 C CA . ASN A 1 53 ? 187.663 216.458 224.615 1.00 31.91 53 ASN a CA 1
ATOM 403 C C . ASN A 1 53 ? 188.772 216.769 223.614 1.00 31.91 53 ASN a C 1
ATOM 404 O O . ASN A 1 53 ? 189.336 215.881 222.977 1.00 31.91 53 ASN a O 1
ATOM 409 N N . HIS A 1 54 ? 189.085 218.057 223.483 1.00 28.35 54 HIS a N 1
ATOM 410 C CA . HIS A 1 54 ? 190.209 218.435 222.637 1.00 28.35 54 HIS a CA 1
ATOM 411 C C . HIS A 1 54 ? 191.501 217.793 223.116 1.00 28.35 54 HIS a C 1
ATOM 412 O O . HIS A 1 54 ? 192.445 217.653 222.329 1.00 28.35 54 HIS a O 1
ATOM 419 N N . GLN A 1 55 ? 191.555 217.389 224.386 1.00 27.83 55 GLN a N 1
ATOM 420 C CA . GLN A 1 55 ? 192.672 216.592 224.871 1.00 27.83 55 GLN a CA 1
ATOM 421 C C . GLN A 1 55 ? 192.823 215.315 224.062 1.00 27.83 55 GLN a C 1
ATOM 422 O O . GLN A 1 55 ? 193.941 214.918 223.712 1.00 27.83 55 GLN a O 1
ATOM 428 N N . LEU A 1 56 ? 191.707 214.657 223.754 1.00 27.18 56 LEU a N 1
ATOM 429 C CA . LEU A 1 56 ? 191.776 213.477 222.905 1.00 27.18 56 LEU a CA 1
ATOM 430 C C . LEU A 1 56 ? 192.265 213.823 221.508 1.00 27.18 56 LEU a C 1
ATOM 431 O O . LEU A 1 56 ? 192.968 213.025 220.885 1.00 27.18 56 LEU a O 1
ATOM 436 N N . TYR A 1 57 ? 191.915 215.004 220.998 1.00 26.57 57 TYR a N 1
ATOM 437 C CA . TYR A 1 57 ? 192.428 215.404 219.693 1.00 26.57 57 TYR a CA 1
ATOM 438 C C . TYR A 1 57 ? 193.940 215.571 219.727 1.00 26.57 57 TYR a C 1
ATOM 439 O O . TYR A 1 57 ? 194.642 215.146 218.800 1.00 26.57 57 TYR a O 1
ATOM 448 N N . ASN A 1 58 ? 194.460 216.206 220.777 1.00 24.78 58 ASN a N 1
ATOM 449 C CA . ASN A 1 58 ? 195.906 216.359 220.892 1.00 24.78 58 ASN a CA 1
ATOM 450 C C . ASN A 1 58 ? 196.583 215.001 221.023 1.00 24.78 58 ASN a C 1
ATOM 451 O O . ASN A 1 58 ? 197.658 214.768 220.449 1.00 24.78 58 ASN a O 1
ATOM 456 N N . VAL A 1 59 ? 195.956 214.082 221.757 1.00 24.13 59 VAL a N 1
ATOM 457 C CA . VAL A 1 59 ? 196.465 212.717 221.833 1.00 24.13 59 VAL a CA 1
ATOM 458 C C . VAL A 1 59 ? 196.506 212.091 220.446 1.00 24.13 59 VAL a C 1
ATOM 459 O O . VAL A 1 59 ? 197.463 211.393 220.089 1.00 24.13 59 VAL a O 1
ATOM 463 N N . LEU A 1 60 ? 195.468 212.328 219.646 1.00 23.34 60 LEU a N 1
ATOM 464 C CA . LEU A 1 60 ? 195.409 211.743 218.314 1.00 23.34 60 LEU a CA 1
ATOM 465 C C . LEU A 1 60 ? 196.532 212.267 217.432 1.00 23.34 60 LEU a C 1
ATOM 466 O O . LEU A 1 60 ? 197.180 211.497 216.719 1.00 23.34 60 LEU a O 1
ATOM 471 N N . ILE A 1 61 ? 196.778 213.577 217.460 1.00 22.24 61 ILE a N 1
ATOM 472 C CA . ILE A 1 61 ? 197.839 214.111 216.607 1.00 22.24 61 ILE a CA 1
ATOM 473 C C . ILE A 1 61 ? 199.195 213.576 217.052 1.00 22.24 61 ILE a C 1
ATOM 474 O O . ILE A 1 61 ? 200.033 213.205 216.219 1.00 22.24 61 ILE a O 1
ATOM 479 N N . THR A 1 62 ? 199.423 213.492 218.367 1.00 22.25 62 THR a N 1
ATOM 480 C CA . THR A 1 62 ? 200.688 212.947 218.850 1.00 22.25 62 THR a CA 1
ATOM 481 C C . THR A 1 62 ? 200.875 211.507 218.395 1.00 22.25 62 THR a C 1
ATOM 482 O O . THR A 1 62 ? 201.948 211.128 217.904 1.00 22.25 62 THR a O 1
ATOM 486 N N . ALA A 1 63 ? 199.839 210.685 218.555 1.00 21.41 63 ALA a N 1
ATOM 487 C CA . ALA A 1 63 ? 199.965 209.276 218.216 1.00 21.41 63 ALA a CA 1
ATOM 488 C C . ALA A 1 63 ? 200.147 209.081 216.719 1.00 21.41 63 ALA a C 1
ATOM 489 O O . ALA A 1 63 ? 200.934 208.232 216.296 1.00 21.41 63 ALA a O 1
ATOM 491 N N . HIS A 1 64 ? 199.440 209.862 215.901 1.00 20.87 64 HIS a N 1
ATOM 492 C CA . HIS A 1 64 ? 199.631 209.791 214.455 1.00 20.87 64 HIS a CA 1
ATOM 493 C C . HIS A 1 64 ? 201.062 210.133 214.078 1.00 20.87 64 HIS a C 1
ATOM 494 O O . HIS A 1 64 ? 201.704 209.416 213.295 1.00 20.87 64 HIS a O 1
ATOM 501 N N . ALA A 1 65 ? 201.591 211.216 214.649 1.00 21.13 65 ALA a N 1
ATOM 502 C CA . ALA A 1 65 ? 202.944 211.630 214.307 1.00 21.13 65 ALA a CA 1
ATOM 503 C C . ALA A 1 65 ? 203.955 210.561 214.689 1.00 21.13 65 ALA a C 1
ATOM 504 O O . ALA A 1 65 ? 204.795 210.175 213.871 1.00 21.13 65 ALA a O 1
ATOM 506 N N . PHE A 1 66 ? 203.884 210.059 215.925 1.00 22.64 66 PHE a N 1
ATOM 507 C CA . PHE A 1 66 ? 204.817 209.012 216.340 1.00 22.64 66 PHE a CA 1
ATOM 508 C C . PHE A 1 66 ? 204.691 207.778 215.460 1.00 22.64 66 PHE a C 1
ATOM 509 O O . PHE A 1 66 ? 205.692 207.262 214.949 1.00 22.64 66 PHE a O 1
ATOM 517 N N . LEU A 1 67 ? 203.460 207.300 215.256 1.00 23.06 67 LEU a N 1
ATOM 518 C CA . LEU A 1 67 ? 203.249 206.064 214.516 1.00 23.06 67 LEU a CA 1
ATOM 519 C C . LEU A 1 67 ? 203.861 206.144 213.132 1.00 23.06 67 LEU a C 1
ATOM 520 O O . LEU A 1 67 ? 204.597 205.243 212.716 1.00 23.06 67 LEU a O 1
ATOM 525 N N . MET A 1 68 ? 203.587 207.219 212.397 1.00 23.00 68 MET a N 1
ATOM 526 C CA . MET A 1 68 ? 204.111 207.219 211.041 1.00 23.00 68 MET a CA 1
ATOM 527 C C . MET A 1 68 ? 205.538 207.731 210.912 1.00 23.00 68 MET a C 1
ATOM 528 O O . MET A 1 68 ? 206.200 207.386 209.930 1.00 23.00 68 MET a O 1
ATOM 533 N N . ILE A 1 69 ? 206.064 208.505 211.864 1.00 23.29 69 ILE a N 1
ATOM 534 C CA . ILE A 1 69 ? 207.434 208.975 211.694 1.00 23.29 69 ILE a CA 1
ATOM 535 C C . ILE A 1 69 ? 208.453 208.034 212.318 1.00 23.29 69 ILE a C 1
ATOM 536 O O . ILE A 1 69 ? 209.651 208.156 212.025 1.00 23.29 69 ILE a O 1
ATOM 541 N N . PHE A 1 70 ? 208.022 207.089 213.154 1.00 24.17 70 PHE a N 1
ATOM 542 C CA . PHE A 1 70 ? 208.939 206.148 213.781 1.00 24.17 70 PHE a CA 1
ATOM 543 C C . PHE A 1 70 ? 208.667 204.696 213.444 1.00 24.17 70 PHE a C 1
ATOM 544 O O . PHE A 1 70 ? 209.611 203.906 213.417 1.00 24.17 70 PHE a O 1
ATOM 552 N N . PHE A 1 71 ? 207.414 204.312 213.209 1.00 23.81 71 PHE a N 1
ATOM 553 C CA . PHE A 1 71 ? 207.069 202.911 213.014 1.00 23.81 71 PHE a CA 1
ATOM 554 C C . PHE A 1 71 ? 206.694 202.573 211.580 1.00 23.81 71 PHE a C 1
ATOM 555 O O . PHE A 1 71 ? 206.464 201.398 211.283 1.00 23.81 71 PHE a O 1
ATOM 563 N N . MET A 1 72 ? 206.638 203.551 210.677 1.00 24.03 72 MET a N 1
ATOM 564 C CA . MET A 1 72 ? 206.274 203.282 209.292 1.00 24.03 72 MET a CA 1
ATOM 565 C C . MET A 1 72 ? 207.419 203.484 208.314 1.00 24.03 72 MET a C 1
ATOM 566 O O . MET A 1 72 ? 207.693 202.594 207.508 1.00 24.03 72 MET a O 1
ATOM 571 N N . VAL A 1 73 ? 208.091 204.633 208.342 1.00 25.16 73 VAL a N 1
ATOM 572 C CA . VAL A 1 73 ? 209.156 204.868 207.374 1.00 25.16 73 VAL a CA 1
ATOM 573 C C . VAL A 1 73 ? 210.450 204.185 207.805 1.00 25.16 73 VAL a C 1
ATOM 574 O O . VAL A 1 73 ? 211.113 203.528 206.996 1.00 25.16 73 VAL a O 1
ATOM 578 N N . MET A 1 74 ? 210.836 204.320 209.078 1.00 24.58 74 MET a N 1
ATOM 579 C CA . MET A 1 74 ? 212.089 203.706 209.518 1.00 24.58 74 MET a CA 1
ATOM 580 C C . MET A 1 74 ? 212.051 202.184 209.466 1.00 24.58 74 MET a C 1
ATOM 581 O O . MET A 1 74 ? 213.011 201.584 208.954 1.00 24.58 74 MET a O 1
ATOM 586 N N . PRO A 1 75 ? 211.020 201.496 209.965 1.00 26.18 75 PRO a N 1
ATOM 587 C CA . PRO A 1 75 ? 210.973 200.038 209.791 1.00 26.18 75 PRO a CA 1
ATOM 588 C C . PRO A 1 75 ? 210.824 199.589 208.347 1.00 26.18 75 PRO a C 1
ATOM 589 O O . PRO A 1 75 ? 210.922 198.383 208.089 1.00 26.18 75 PRO a O 1
ATOM 593 N N . ALA A 1 76 ? 210.577 200.494 207.402 1.00 25.39 76 ALA a N 1
ATOM 594 C CA . ALA A 1 76 ? 210.459 200.113 206.001 1.00 25.39 76 ALA a CA 1
ATOM 595 C C . ALA A 1 76 ? 211.671 200.501 205.167 1.00 25.39 76 ALA a C 1
ATOM 596 O O . ALA A 1 76 ? 212.050 199.753 204.266 1.00 25.39 76 ALA a O 1
ATOM 598 N N . MET A 1 77 ? 212.290 201.653 205.426 1.00 25.56 77 MET a N 1
ATOM 599 C CA . MET A 1 77 ? 213.510 202.007 204.706 1.00 25.56 77 MET a CA 1
ATOM 600 C C . MET A 1 77 ? 214.715 201.228 205.213 1.00 25.56 77 MET a C 1
ATOM 601 O O . MET A 1 77 ? 215.451 200.624 204.426 1.00 25.56 77 MET a O 1
ATOM 606 N N . ILE A 1 78 ? 214.935 201.237 206.521 1.00 26.52 78 ILE a N 1
ATOM 607 C CA . ILE A 1 78 ? 216.141 200.659 207.095 1.00 26.52 78 ILE a CA 1
ATOM 608 C C . ILE A 1 78 ? 215.907 199.174 207.316 1.00 26.52 78 ILE a C 1
ATOM 609 O O . ILE A 1 78 ? 216.584 198.322 206.723 1.00 26.52 78 ILE a O 1
ATOM 614 N N . GLY A 1 79 ? 214.932 198.857 208.165 1.00 26.73 79 GLY a N 1
ATOM 615 C CA . GLY A 1 79 ? 214.623 197.465 208.433 1.00 26.73 79 GLY a CA 1
ATOM 616 C C . GLY A 1 79 ? 214.032 196.746 207.237 1.00 26.73 79 GLY a C 1
ATOM 617 O O . GLY A 1 79 ? 214.360 195.587 206.976 1.00 26.73 79 GLY a O 1
ATOM 618 N N . GLY A 1 80 ? 213.145 197.407 206.506 1.00 26.59 80 GLY a N 1
ATOM 619 C CA . GLY A 1 80 ? 212.488 196.759 205.392 1.00 26.59 80 GLY a CA 1
ATOM 620 C C . GLY A 1 80 ? 213.402 196.515 204.213 1.00 26.59 80 GLY a C 1
ATOM 621 O O . GLY A 1 80 ? 213.705 195.369 203.877 1.00 26.59 80 GLY a O 1
ATOM 622 N N . PHE A 1 81 ? 213.844 197.596 203.575 1.00 26.57 81 PHE a N 1
ATOM 623 C CA . PHE A 1 81 ? 214.708 197.510 202.407 1.00 26.57 81 PHE a CA 1
ATOM 624 C C . PHE A 1 81 ? 216.172 197.359 202.770 1.00 26.57 81 PHE a C 1
ATOM 625 O O . PHE A 1 81 ? 216.899 196.641 202.078 1.00 26.57 81 PHE a O 1
ATOM 633 N N . 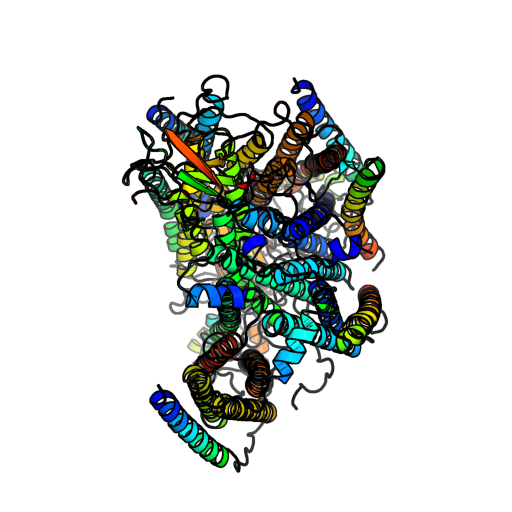GLY A 1 82 ? 216.624 198.022 203.827 1.00 26.96 82 GLY a N 1
ATOM 634 C CA . GLY A 1 82 ? 218.000 197.892 204.254 1.00 26.96 82 GLY a CA 1
ATOM 635 C C . GLY A 1 82 ? 218.389 196.462 204.557 1.00 26.96 82 GLY a C 1
ATOM 636 O O . GLY A 1 82 ? 219.295 195.918 203.923 1.00 26.96 82 GLY a O 1
ATOM 637 N N . ASN A 1 83 ? 217.679 195.831 205.493 1.00 28.60 83 ASN a N 1
ATOM 638 C CA . ASN A 1 83 ? 218.027 194.472 205.909 1.00 28.60 83 ASN a CA 1
ATOM 639 C C . ASN A 1 83 ? 218.113 193.521 204.720 1.00 28.60 83 ASN a C 1
ATOM 640 O O . ASN A 1 83 ? 219.097 192.791 204.566 1.00 28.60 83 ASN a O 1
ATOM 645 N N . TRP A 1 84 ? 217.084 193.506 203.877 1.00 30.16 84 TRP a N 1
ATOM 646 C CA . TRP A 1 84 ? 217.083 192.677 202.679 1.00 30.16 84 TRP a CA 1
ATOM 647 C C . TRP A 1 84 ? 218.235 192.991 201.742 1.00 30.16 84 TRP a C 1
ATOM 648 O O . TRP A 1 84 ? 219.074 192.129 201.469 1.00 30.16 84 TRP a O 1
ATOM 659 N N . PHE A 1 85 ? 218.282 194.221 201.247 1.00 28.38 85 PHE a N 1
ATOM 660 C CA . PHE A 1 85 ? 219.022 194.537 200.038 1.00 28.38 85 PHE a CA 1
ATOM 661 C C . PHE A 1 85 ? 220.329 195.267 200.284 1.00 28.38 85 PHE a C 1
ATOM 662 O O . PHE A 1 85 ? 220.882 195.837 199.343 1.00 28.38 85 PHE a O 1
ATOM 670 N N . VAL A 1 86 ? 220.831 195.294 201.512 1.00 29.90 86 VAL a N 1
ATOM 671 C CA . VAL A 1 86 ? 222.226 195.676 201.692 1.00 29.90 86 VAL a CA 1
ATOM 672 C C . VAL A 1 86 ? 223.149 194.500 201.383 1.00 29.90 86 VAL a C 1
ATOM 673 O O . VAL A 1 86 ? 224.014 194.637 200.509 1.00 29.90 86 VAL a O 1
ATOM 677 N N . PRO A 1 87 ? 223.012 193.326 202.021 1.00 30.87 87 PRO a N 1
ATOM 678 C CA . PRO A 1 87 ? 223.988 192.260 201.756 1.00 30.87 87 PRO a CA 1
ATOM 679 C C . PRO A 1 87 ? 223.802 191.585 200.407 1.00 30.87 87 PRO a C 1
ATOM 680 O O . PRO A 1 87 ? 224.783 191.159 199.791 1.00 30.87 87 PRO a O 1
ATOM 684 N N . ILE A 1 88 ? 222.558 191.466 199.940 1.00 31.11 88 ILE a N 1
ATOM 685 C CA . ILE A 1 88 ? 222.322 190.915 198.608 1.00 31.11 88 ILE a CA 1
ATOM 686 C C . ILE A 1 88 ? 222.944 191.810 197.553 1.00 31.11 88 ILE a C 1
ATOM 687 O O . ILE A 1 88 ? 223.598 191.337 196.619 1.00 31.11 88 ILE a O 1
ATOM 692 N N . LEU A 1 89 ? 222.748 193.119 197.685 1.00 30.50 89 LEU a N 1
ATOM 693 C CA . LEU A 1 89 ? 223.212 194.046 196.663 1.00 30.50 89 LEU a CA 1
ATOM 694 C C . LEU A 1 89 ? 224.721 194.223 196.710 1.00 30.50 89 LEU a C 1
ATOM 695 O O . LEU A 1 89 ? 225.375 194.275 195.663 1.00 30.50 89 LEU a O 1
ATOM 700 N N . ILE A 1 90 ? 225.297 194.318 197.910 1.00 31.83 90 ILE a N 1
ATOM 701 C CA . ILE A 1 90 ? 226.732 194.544 198.022 1.00 31.83 90 ILE a CA 1
ATOM 702 C C . ILE A 1 90 ? 227.534 193.320 197.615 1.00 31.83 90 ILE a C 1
ATOM 703 O O . ILE A 1 90 ? 228.743 193.422 197.393 1.00 31.83 90 ILE a O 1
ATOM 708 N N . GLY A 1 91 ? 226.889 192.167 197.480 1.00 35.12 91 GLY a N 1
ATOM 709 C CA . GLY A 1 91 ? 227.604 190.952 197.153 1.00 35.12 91 GLY a CA 1
ATOM 710 C C . GLY A 1 91 ? 228.244 190.322 198.368 1.00 35.12 91 GLY a C 1
ATOM 711 O O . GLY A 1 91 ? 229.468 190.202 198.442 1.00 35.12 91 GLY a O 1
ATOM 712 N N . ALA A 1 92 ? 227.424 189.928 199.334 1.00 38.84 92 ALA a N 1
ATOM 713 C CA . ALA A 1 92 ? 227.914 189.374 200.586 1.00 38.84 92 ALA a CA 1
ATOM 714 C C . ALA A 1 92 ? 226.951 188.301 201.061 1.00 38.84 92 ALA a C 1
ATOM 715 O O . ALA A 1 92 ? 225.772 188.310 200.691 1.00 38.84 92 ALA a O 1
ATOM 717 N N . PRO A 1 93 ? 227.416 187.373 201.892 1.00 40.68 93 PRO a N 1
ATOM 718 C CA . PRO A 1 93 ? 226.499 186.446 202.567 1.00 40.68 93 PRO a CA 1
ATOM 719 C C . PRO A 1 93 ? 225.707 187.159 203.645 1.00 40.68 93 PRO a C 1
ATOM 720 O O . PRO A 1 93 ? 225.702 188.392 203.687 1.00 40.68 93 PRO a O 1
ATOM 724 N N . ASP A 1 94 ? 225.014 186.398 204.493 1.00 39.72 94 ASP a N 1
ATOM 725 C CA . ASP A 1 94 ? 224.197 186.961 205.563 1.00 39.72 94 ASP a CA 1
ATOM 726 C C . ASP A 1 94 ? 224.911 188.097 206.283 1.00 39.72 94 ASP a C 1
ATOM 727 O O . ASP A 1 94 ? 226.130 188.070 206.467 1.00 39.72 94 ASP a O 1
ATOM 732 N N . MET A 1 95 ? 224.128 189.096 206.688 1.00 37.36 95 MET a N 1
ATOM 733 C CA . MET A 1 95 ? 224.634 190.333 207.271 1.00 37.36 95 MET a CA 1
ATOM 734 C C . MET A 1 95 ? 225.571 190.078 208.437 1.00 37.36 95 MET a C 1
ATOM 735 O O . MET A 1 95 ? 225.517 189.020 209.070 1.00 37.36 95 MET a O 1
ATOM 740 N N . ALA A 1 96 ? 226.438 191.040 208.726 1.00 34.66 96 ALA a N 1
ATOM 741 C CA . ALA A 1 96 ? 227.212 190.978 209.950 1.00 34.66 96 ALA a CA 1
ATOM 742 C C . ALA A 1 96 ? 226.285 191.136 211.146 1.00 34.66 96 ALA a C 1
ATOM 743 O O . ALA A 1 96 ? 225.242 191.785 211.066 1.00 34.66 96 ALA a O 1
ATOM 745 N N . PHE A 1 97 ? 226.663 190.505 212.251 1.00 35.15 97 PHE a N 1
ATOM 746 C CA . PHE A 1 97 ? 225.975 190.641 213.529 1.00 35.15 97 PHE a CA 1
ATOM 747 C C . PHE A 1 97 ? 224.482 190.319 213.407 1.00 35.15 97 PHE a C 1
ATOM 748 O O . PHE A 1 97 ? 223.637 191.183 213.661 1.00 35.15 97 PHE a O 1
ATOM 756 N N . PRO A 1 98 ? 224.122 189.096 213.012 1.00 34.09 98 PRO a N 1
ATOM 757 C CA . PRO A 1 98 ? 222.695 188.795 212.797 1.00 34.09 98 PRO a CA 1
ATOM 758 C C . PRO A 1 98 ? 221.835 188.924 214.047 1.00 34.09 98 PRO a C 1
ATOM 759 O O . PRO A 1 98 ? 220.664 189.332 213.961 1.00 34.09 98 PRO a O 1
ATOM 763 N N . ARG A 1 99 ? 222.381 188.592 215.215 1.00 33.26 99 ARG a N 1
ATOM 764 C CA . ARG A 1 99 ? 221.590 188.657 216.436 1.00 33.26 99 ARG a CA 1
ATOM 765 C C . ARG A 1 99 ? 221.180 190.085 216.769 1.00 33.26 99 ARG a C 1
ATOM 766 O O . ARG A 1 99 ? 220.090 190.303 217.305 1.00 33.26 99 ARG a O 1
ATOM 774 N N . LEU A 1 100 ? 222.033 191.066 216.472 1.00 31.78 100 LEU a N 1
ATOM 775 C CA . LEU A 1 100 ? 221.625 192.454 216.642 1.00 31.78 100 LEU a CA 1
ATOM 776 C C . LEU A 1 100 ? 220.446 192.786 215.741 1.00 31.78 100 LEU a C 1
ATOM 777 O O . LEU A 1 100 ? 219.519 193.498 216.147 1.00 31.78 100 LEU a O 1
ATOM 782 N N . ASN A 1 101 ? 220.474 192.290 214.509 1.00 30.31 101 ASN a N 1
ATOM 783 C CA . ASN A 1 101 ? 219.352 192.466 213.600 1.00 30.31 101 ASN a CA 1
ATOM 784 C C . ASN A 1 101 ? 218.062 191.972 214.243 1.00 30.31 101 ASN a C 1
ATOM 785 O O . ASN A 1 101 ? 217.060 192.705 214.338 1.00 30.31 101 ASN a O 1
ATOM 790 N N . ASN A 1 102 ? 218.090 190.733 214.736 1.00 31.13 102 ASN a N 1
ATOM 791 C CA . ASN A 1 102 ? 216.881 190.160 215.315 1.00 31.13 102 ASN a CA 1
ATOM 792 C C . ASN A 1 102 ? 216.431 190.928 216.552 1.00 31.13 102 ASN a C 1
ATOM 793 O O . ASN A 1 102 ? 215.229 191.160 216.738 1.00 31.13 102 ASN a O 1
ATOM 798 N N . ILE A 1 103 ? 217.370 191.332 217.415 1.00 29.66 103 ILE a N 1
ATOM 799 C CA . ILE A 1 103 ? 216.957 192.004 218.645 1.00 29.66 103 ILE a CA 1
ATOM 800 C C . ILE A 1 103 ? 216.362 193.366 218.336 1.00 29.66 103 ILE a C 1
ATOM 801 O O . ILE A 1 103 ? 215.398 193.783 218.980 1.00 29.66 103 ILE a O 1
ATOM 806 N N . SER A 1 104 ? 216.911 194.086 217.358 1.00 27.84 104 SER a N 1
ATOM 807 C CA . SER A 1 104 ? 216.313 195.366 217.000 1.00 27.84 104 SER a CA 1
ATOM 808 C C . SER A 1 104 ? 214.878 195.171 216.535 1.00 27.84 104 SER a C 1
ATOM 809 O O . SER A 1 104 ? 213.943 195.846 217.020 1.00 27.84 104 SER a O 1
ATOM 812 N N . PHE A 1 105 ? 214.668 194.219 215.619 1.00 26.89 105 PHE a N 1
ATOM 813 C CA . PHE A 1 105 ? 213.308 194.068 215.122 1.00 26.89 105 PHE a CA 1
ATOM 814 C C . PHE A 1 105 ? 212.355 193.649 216.228 1.00 26.89 105 PHE a C 1
ATOM 815 O O . PHE A 1 105 ? 211.208 194.101 216.261 1.00 26.89 105 PHE a O 1
ATOM 823 N N . TRP A 1 106 ? 212.788 192.771 217.126 1.00 28.67 106 TRP a N 1
ATOM 824 C CA . TRP A 1 106 ? 211.847 192.352 218.154 1.00 28.67 106 TRP a CA 1
ATOM 825 C C . TRP A 1 106 ? 211.755 193.341 219.304 1.00 28.67 106 TRP a C 1
ATOM 826 O O . TRP A 1 106 ? 210.871 193.193 220.152 1.00 28.67 106 TRP a O 1
ATOM 837 N N . LEU A 1 107 ? 212.635 194.342 219.350 1.00 26.85 107 LEU a N 1
ATOM 838 C CA . LEU A 1 107 ? 212.426 195.463 220.258 1.00 26.85 107 LEU a CA 1
ATOM 839 C C . LEU A 1 107 ? 211.297 196.352 219.773 1.00 26.85 107 LEU a C 1
ATOM 840 O O . LEU A 1 107 ? 210.556 196.915 220.584 1.00 26.85 107 LEU a O 1
ATOM 845 N N . LEU A 1 108 ? 211.163 196.513 218.457 1.00 26.24 108 LEU a N 1
ATOM 846 C CA . LEU A 1 108 ? 210.149 197.448 217.956 1.00 26.24 108 LEU a CA 1
ATOM 847 C C . LEU A 1 108 ? 208.719 197.193 218.453 1.00 26.24 108 LEU a C 1
ATOM 848 O O . LEU A 1 108 ? 208.069 198.157 218.896 1.00 26.24 108 LEU a O 1
ATOM 853 N N . PRO A 1 109 ? 208.160 195.980 218.401 1.00 26.12 109 PRO a N 1
ATOM 854 C CA . PRO A 1 109 ? 206.734 195.801 218.758 1.00 26.12 109 PRO a CA 1
ATOM 855 C C . PRO A 1 109 ? 206.422 196.154 220.206 1.00 26.12 109 PRO a C 1
ATOM 856 O O . PRO A 1 109 ? 205.341 196.700 220.481 1.00 26.12 109 PRO a O 1
ATOM 860 N N . PRO A 1 110 ? 207.292 195.841 221.175 1.00 26.47 110 PRO a N 1
ATOM 861 C CA . PRO A 1 110 ? 207.049 196.379 222.521 1.00 26.47 110 PRO a CA 1
ATOM 862 C C . PRO A 1 110 ? 207.020 197.892 222.561 1.00 26.47 110 PRO a C 1
ATOM 863 O O . PRO A 1 110 ? 206.250 198.469 223.338 1.00 26.47 110 PRO a O 1
ATOM 867 N N . SER A 1 111 ? 207.830 198.559 221.741 1.00 26.49 111 SER a N 1
ATOM 868 C CA . SER A 1 111 ? 207.735 200.009 221.654 1.00 26.49 111 SER a CA 1
ATOM 869 C C . SER A 1 111 ? 206.363 200.428 221.146 1.00 26.49 111 SER a C 1
ATOM 870 O O . SER A 1 111 ? 205.777 201.400 221.641 1.00 26.49 111 SER a O 1
ATOM 873 N N . LEU A 1 112 ? 205.829 199.700 220.164 1.00 26.62 112 LEU a N 1
ATOM 874 C CA . LEU A 1 112 ? 204.485 200.011 219.682 1.00 26.62 112 LEU a CA 1
ATOM 875 C C . LEU A 1 112 ? 203.456 199.860 220.792 1.00 26.62 112 LEU a C 1
ATOM 876 O O . LEU A 1 112 ? 202.554 200.699 220.944 1.00 26.62 112 LEU a O 1
ATOM 881 N N . LEU A 1 113 ? 203.570 198.783 221.568 1.00 26.04 113 LEU a N 1
ATOM 882 C CA . LEU A 1 113 ? 202.626 198.559 222.656 1.00 26.04 113 LEU a CA 1
ATOM 883 C C . LEU A 1 113 ? 202.719 199.666 223.694 1.00 26.04 113 LEU a C 1
ATOM 884 O O . LEU A 1 113 ? 201.698 200.123 224.221 1.00 26.04 113 LEU a O 1
ATOM 889 N N . LEU A 1 114 ? 203.937 200.117 223.995 1.00 26.44 114 LEU a N 1
ATOM 890 C CA . LEU A 1 114 ? 204.088 201.248 224.902 1.00 26.44 114 LEU a CA 1
ATOM 891 C C . LEU A 1 114 ? 203.408 202.490 224.355 1.00 26.44 114 LEU a C 1
ATOM 892 O O . LEU A 1 114 ? 202.735 203.207 225.098 1.00 26.44 114 LEU a O 1
ATOM 897 N N . LEU A 1 115 ? 203.587 202.780 223.067 1.00 25.72 115 LEU a N 1
ATOM 898 C CA . LEU A 1 115 ? 202.987 203.995 222.524 1.00 25.72 115 LEU a CA 1
ATOM 899 C C . LEU A 1 115 ? 201.468 203.946 222.618 1.00 25.72 115 LEU a C 1
ATOM 900 O O . LEU A 1 115 ? 200.830 204.923 223.032 1.00 25.72 115 LEU a O 1
ATOM 905 N N . LEU A 1 116 ? 200.868 202.814 222.250 1.00 26.62 116 LEU a N 1
ATOM 906 C CA . LEU A 1 116 ? 199.412 202.723 222.338 1.00 26.62 116 LEU a CA 1
ATOM 907 C C . LEU A 1 116 ? 198.932 202.796 223.782 1.00 26.62 116 LEU a C 1
ATOM 908 O O . LEU A 1 116 ? 197.956 203.498 224.082 1.00 26.62 116 LEU a O 1
ATOM 913 N N . SER A 1 117 ? 199.603 202.100 224.699 1.00 26.94 117 SER a N 1
ATOM 914 C CA . SER A 1 117 ? 199.197 202.202 226.091 1.00 26.94 117 SER a CA 1
ATOM 915 C C . SER A 1 117 ? 199.390 203.608 226.636 1.00 26.94 117 SER a C 1
ATOM 916 O O . SER A 1 117 ? 198.664 204.007 227.548 1.00 26.94 117 SER a O 1
ATOM 919 N N . SER A 1 118 ? 200.335 204.373 226.088 1.00 26.76 118 SER a N 1
ATOM 920 C CA . SER A 1 118 ? 200.478 205.770 226.483 1.00 26.76 118 SER a CA 1
ATOM 921 C C . SER A 1 118 ? 199.319 206.597 225.959 1.00 26.76 118 SER a C 1
ATOM 922 O O . SER A 1 118 ? 198.866 207.537 226.619 1.00 26.76 118 SER a O 1
ATOM 925 N N . ALA A 1 119 ? 198.841 206.269 224.764 1.00 26.52 119 ALA a N 1
ATOM 926 C CA . ALA A 1 119 ? 197.645 206.924 224.259 1.00 26.52 119 ALA a CA 1
ATOM 927 C C . ALA A 1 119 ? 196.382 206.457 224.964 1.00 26.52 119 ALA a C 1
ATOM 928 O O . ALA A 1 119 ? 195.328 207.066 224.767 1.00 26.52 119 ALA a O 1
ATOM 930 N N . LEU A 1 120 ? 196.455 205.400 225.774 1.00 27.96 120 LEU a N 1
ATOM 931 C CA . LEU A 1 120 ? 195.257 204.828 226.373 1.00 27.96 120 LEU a CA 1
ATOM 932 C C . LEU A 1 120 ? 195.111 205.076 227.873 1.00 27.96 120 LEU a C 1
ATOM 933 O O . LEU A 1 120 ? 193.987 205.014 228.379 1.00 27.96 120 LEU a O 1
ATOM 938 N N . VAL A 1 121 ? 196.196 205.378 228.588 1.00 28.99 121 VAL a N 1
ATOM 939 C CA . VAL A 1 121 ? 196.171 205.570 230.040 1.00 28.99 121 VAL a CA 1
ATOM 940 C C . VAL A 1 121 ? 195.424 206.837 230.426 1.00 28.99 121 VAL a C 1
ATOM 941 O O . VAL A 1 121 ? 194.946 207.581 229.564 1.00 28.99 121 VAL a O 1
ATOM 945 N N . GLU A 1 122 ? 195.340 207.080 231.736 1.00 30.49 122 GLU a N 1
ATOM 946 C CA . GLU A 1 122 ? 194.280 207.814 232.420 1.00 30.49 122 GLU a CA 1
ATOM 947 C C . GLU A 1 122 ? 193.632 208.932 231.611 1.00 30.49 122 GLU a C 1
ATOM 948 O O . GLU A 1 122 ? 192.401 209.021 231.570 1.00 30.49 122 GLU a O 1
ATOM 954 N N . VAL A 1 123 ? 194.417 209.793 230.970 1.00 28.76 123 VAL a N 1
ATOM 955 C CA . VAL A 1 123 ? 193.811 210.798 230.103 1.00 28.76 123 VAL a CA 1
ATOM 956 C C . VAL A 1 123 ? 194.446 210.745 228.721 1.00 28.76 123 VAL a C 1
ATOM 957 O O . VAL A 1 123 ? 193.748 210.608 227.711 1.00 28.76 123 VAL a O 1
ATOM 961 N N . GLY A 1 124 ? 195.770 210.854 228.668 1.00 28.19 124 GLY a N 1
ATOM 962 C CA . GLY A 1 124 ? 196.490 210.761 227.415 1.00 28.19 124 GLY a CA 1
ATOM 963 C C . GLY A 1 124 ? 197.666 211.709 227.331 1.00 28.19 124 GLY a C 1
ATOM 964 O O . GLY A 1 124 ? 197.873 212.527 228.229 1.00 28.19 124 GLY a O 1
ATOM 965 N N . SER A 1 125 ? 198.444 211.608 226.256 1.00 28.13 125 SER a N 1
ATOM 966 C CA . SER A 1 125 ? 199.585 212.490 226.016 1.00 28.13 125 SER a CA 1
ATOM 967 C C . SER A 1 125 ? 199.179 213.496 224.947 1.00 28.13 125 SER a C 1
ATOM 968 O O . SER A 1 125 ? 199.286 213.236 223.750 1.00 28.13 125 SER a O 1
ATOM 971 N N . GLY A 1 126 ? 198.710 214.658 225.390 1.00 27.99 126 GLY a N 1
ATOM 972 C CA . GLY A 1 126 ? 198.277 215.702 224.481 1.00 27.99 126 GLY a CA 1
ATOM 973 C C . GLY A 1 126 ? 199.319 216.776 224.274 1.00 27.99 126 GLY a C 1
ATOM 974 O O . GLY A 1 126 ? 199.008 217.968 224.243 1.00 27.99 126 GLY a O 1
ATOM 975 N N . THR A 1 127 ? 200.567 216.356 224.137 1.00 27.28 127 THR a N 1
ATOM 976 C CA . THR A 1 127 ? 201.708 217.253 224.129 1.00 27.28 127 THR a CA 1
ATOM 977 C C . THR A 1 127 ? 202.308 217.480 222.751 1.00 27.28 127 THR a C 1
ATOM 978 O O . THR A 1 127 ? 203.335 218.153 222.646 1.00 27.28 127 THR a O 1
ATOM 982 N N . GLY A 1 128 ? 201.704 216.950 221.697 1.00 25.59 128 GLY a N 1
ATOM 983 C CA . GLY A 1 128 ? 202.249 217.093 220.366 1.00 25.59 128 GLY a CA 1
ATOM 984 C C . GLY A 1 128 ? 203.298 216.043 220.059 1.00 25.59 128 GLY a C 1
ATOM 985 O O . GLY A 1 128 ? 203.669 215.216 220.893 1.00 25.59 128 GLY a O 1
ATOM 986 N N . TRP A 1 129 ? 203.775 216.070 218.816 1.00 25.36 129 TRP a N 1
ATOM 987 C CA . TRP A 1 129 ? 204.830 215.148 218.411 1.00 25.36 129 TRP a CA 1
ATOM 988 C C . TRP A 1 129 ? 206.120 215.442 219.159 1.00 25.36 129 TRP a C 1
ATOM 989 O O . TRP A 1 129 ? 206.751 214.538 219.715 1.00 25.36 129 TRP a O 1
ATOM 1000 N N . THR A 1 130 ? 206.528 216.706 219.178 1.00 26.23 130 THR a N 1
ATOM 1001 C CA . THR A 1 130 ? 207.729 217.138 219.885 1.00 26.23 130 THR a CA 1
ATOM 1002 C C . THR A 1 130 ? 207.330 217.423 221.322 1.00 26.23 130 THR a C 1
ATOM 1003 O O . THR A 1 130 ? 206.785 218.485 221.625 1.00 26.23 130 THR a O 1
ATOM 1007 N N . VAL A 1 131 ? 207.596 216.472 222.215 1.00 26.66 131 VAL a N 1
ATOM 1008 C CA . VAL A 1 131 ? 207.158 216.626 223.594 1.00 26.66 131 VAL a CA 1
ATOM 1009 C C . VAL A 1 131 ? 207.879 217.820 224.207 1.00 26.66 131 VAL a C 1
ATOM 1010 O O . VAL A 1 131 ? 209.075 217.754 224.507 1.00 26.66 131 VAL a O 1
ATOM 1014 N N . TYR A 1 132 ? 207.145 218.934 224.413 1.00 27.68 132 TYR a N 1
ATOM 1015 C CA . TYR A 1 132 ? 207.857 220.025 225.070 1.00 27.68 132 TYR a CA 1
ATOM 1016 C C . TYR A 1 132 ? 207.769 219.932 226.588 1.00 27.68 132 TYR a C 1
ATOM 1017 O O . TYR A 1 132 ? 206.816 219.367 227.128 1.00 27.68 132 TYR a O 1
ATOM 1026 N N . PRO A 1 133 ? 208.773 220.467 227.281 1.00 32.49 133 PRO a N 1
ATOM 1027 C CA . PRO A 1 133 ? 208.926 220.189 228.714 1.00 32.49 133 PRO a CA 1
ATOM 1028 C C . PRO A 1 133 ? 207.768 220.712 229.549 1.00 32.49 133 PRO a C 1
ATOM 1029 O O . PRO A 1 133 ? 207.117 219.917 230.243 1.00 32.49 133 PRO a O 1
ATOM 1033 N N . PRO A 1 134 ? 207.469 222.020 229.532 1.00 28.73 134 PRO a N 1
ATOM 1034 C CA . PRO A 1 134 ? 206.556 222.531 230.566 1.00 28.73 134 PRO a CA 1
ATOM 1035 C C . PRO A 1 134 ? 205.172 221.926 230.476 1.00 28.73 134 PRO a C 1
ATOM 1036 O O . PRO A 1 134 ? 204.533 221.694 231.509 1.00 28.73 134 PRO a O 1
ATOM 1040 N N . LEU A 1 135 ? 204.692 221.654 229.263 1.00 30.45 135 LEU a N 1
ATOM 1041 C CA . LEU A 1 135 ? 203.419 220.960 229.124 1.00 30.45 135 LEU a CA 1
ATOM 1042 C C . LEU A 1 135 ? 203.539 219.509 229.560 1.00 30.45 135 LEU a C 1
ATOM 1043 O O . LEU A 1 135 ? 202.669 218.996 230.269 1.00 30.45 135 LEU a O 1
ATOM 1048 N N . SER A 1 136 ? 204.609 218.835 229.156 1.00 30.65 136 SER a N 1
ATOM 1049 C CA . SER A 1 136 ? 204.855 217.476 229.609 1.00 30.65 136 SER a CA 1
ATOM 1050 C C . SER A 1 136 ? 205.359 217.425 231.040 1.00 30.65 136 SER a C 1
ATOM 1051 O O . SER A 1 136 ? 205.770 216.359 231.502 1.00 30.65 136 SER a O 1
ATOM 1054 N N . GLY A 1 137 ? 205.340 218.543 231.748 1.00 32.05 137 GLY a N 1
ATOM 1055 C CA . GLY A 1 137 ? 205.719 218.541 233.140 1.00 32.05 137 GLY a CA 1
ATOM 1056 C C . GLY A 1 137 ? 204.697 217.824 233.996 1.00 32.05 137 GLY a C 1
ATOM 1057 O O . GLY A 1 137 ? 203.584 217.510 233.574 1.00 32.05 137 GLY a O 1
ATOM 1058 N N . ILE A 1 138 ? 205.095 217.555 235.238 1.00 34.15 138 ILE a N 1
ATOM 1059 C CA . ILE A 1 138 ? 204.224 216.811 236.134 1.00 34.15 138 ILE a CA 1
ATOM 1060 C C . ILE A 1 138 ? 203.141 217.694 236.729 1.00 34.15 138 ILE a C 1
ATOM 1061 O O . ILE A 1 138 ? 202.148 217.177 237.255 1.00 34.15 138 ILE a O 1
ATOM 1066 N N . THR A 1 139 ? 203.297 219.016 236.658 1.00 34.84 139 THR a N 1
ATOM 1067 C CA . THR A 1 139 ? 202.240 219.901 237.128 1.00 34.84 139 THR a CA 1
ATOM 1068 C C . THR A 1 139 ? 201.060 219.921 236.169 1.00 34.84 139 THR a C 1
ATOM 1069 O O . THR A 1 139 ? 199.910 220.041 236.605 1.00 34.84 139 THR a O 1
ATOM 1073 N N . SER A 1 140 ? 201.320 219.789 234.869 1.00 32.68 140 SER a N 1
ATOM 1074 C CA . SER A 1 140 ? 200.302 220.008 233.854 1.00 32.68 140 SER a CA 1
ATOM 1075 C C . SER A 1 140 ? 199.698 218.728 233.295 1.00 32.68 140 SER a C 1
ATOM 1076 O O . SER A 1 140 ? 198.605 218.784 232.724 1.00 32.68 140 SER a O 1
ATOM 1079 N N . HIS A 1 141 ? 200.371 217.586 233.434 1.00 33.29 141 HIS a N 1
ATOM 1080 C CA . HIS A 1 141 ? 199.834 216.313 232.968 1.00 33.29 141 HIS a CA 1
ATOM 1081 C C . HIS A 1 141 ? 199.555 215.346 234.112 1.00 33.29 141 HIS a C 1
ATOM 1082 O O . HIS A 1 141 ? 198.414 214.908 234.285 1.00 33.29 141 HIS a O 1
ATOM 1089 N N . SER A 1 142 ? 200.569 215.007 234.905 1.00 32.82 142 SER a N 1
ATOM 1090 C CA . SER A 1 142 ? 200.405 214.193 236.110 1.00 32.82 142 SER a CA 1
ATOM 1091 C C . SER A 1 142 ? 199.749 212.845 235.822 1.00 32.82 142 SER a C 1
ATOM 1092 O O . SER A 1 142 ? 199.114 212.256 236.698 1.00 32.82 142 SER a O 1
ATOM 1095 N N . GLY A 1 143 ? 199.892 212.335 234.603 1.00 31.50 143 GLY a N 1
ATOM 1096 C CA . GLY A 1 143 ? 199.236 211.090 234.256 1.00 31.50 143 GLY a CA 1
ATOM 1097 C C . GLY A 1 143 ? 200.097 209.842 234.268 1.00 31.50 143 GLY a C 1
ATOM 1098 O O . GLY A 1 143 ? 199.715 208.823 234.849 1.00 31.50 143 GLY a O 1
ATOM 1099 N N . GLY A 1 144 ? 201.267 209.912 233.645 1.00 31.61 144 GLY a N 1
ATOM 1100 C CA . GLY A 1 144 ? 202.046 208.743 233.298 1.00 31.61 144 GLY a CA 1
ATOM 1101 C C . GLY A 1 144 ? 202.053 208.445 231.814 1.00 31.61 144 GLY a C 1
ATOM 1102 O O . GLY A 1 144 ? 202.913 207.681 231.345 1.00 31.61 144 GLY a O 1
ATOM 1103 N N . ALA A 1 145 ? 201.126 209.040 231.062 1.00 28.18 145 ALA a N 1
ATOM 1104 C CA . ALA A 1 145 ? 201.112 208.864 229.617 1.00 28.18 145 ALA a CA 1
ATOM 1105 C C . ALA A 1 145 ? 202.419 209.332 229.004 1.00 28.18 145 ALA a C 1
ATOM 1106 O O . ALA A 1 145 ? 202.979 208.671 228.121 1.00 28.18 145 ALA a O 1
ATOM 1108 N N . VAL A 1 146 ? 202.921 210.478 229.458 1.00 27.43 146 VAL a N 1
ATOM 1109 C CA . VAL A 1 146 ? 204.174 210.976 228.916 1.00 27.43 146 VAL a CA 1
ATOM 1110 C C . VAL A 1 146 ? 205.326 210.059 229.294 1.00 27.43 146 VAL a C 1
ATOM 1111 O O . VAL A 1 146 ? 206.271 209.895 228.517 1.00 27.43 146 VAL a O 1
ATOM 1115 N N . ASP A 1 147 ? 205.272 209.434 230.470 1.00 28.93 147 ASP a N 1
ATOM 1116 C CA . ASP A 1 147 ? 206.312 208.479 230.839 1.00 28.93 147 ASP a CA 1
ATOM 1117 C C . ASP A 1 147 ? 206.314 207.286 229.893 1.00 28.93 147 ASP a C 1
ATOM 1118 O O . ASP A 1 147 ? 207.371 206.855 229.409 1.00 28.93 147 ASP a O 1
ATOM 1123 N N . LEU A 1 148 ? 205.128 206.744 229.607 1.00 28.10 148 LEU a N 1
ATOM 1124 C CA . LEU A 1 148 ? 205.047 205.618 228.684 1.00 28.10 148 LEU a CA 1
ATOM 1125 C C . LEU A 1 148 ? 205.529 206.011 227.293 1.00 28.10 148 LEU a C 1
ATOM 1126 O O . LEU A 1 148 ? 206.246 205.246 226.640 1.00 28.10 148 LEU a O 1
ATOM 1131 N N . ALA A 1 149 ? 205.156 207.201 226.822 1.00 26.76 149 ALA a N 1
ATOM 1132 C CA . ALA A 1 149 ? 205.613 207.640 225.506 1.00 26.76 149 ALA a CA 1
ATOM 1133 C C . ALA A 1 149 ? 207.127 207.827 225.474 1.00 26.76 149 ALA a C 1
ATOM 1134 O O . ALA A 1 149 ? 207.783 207.488 224.480 1.00 26.76 149 ALA a O 1
ATOM 1136 N N . ILE A 1 150 ? 207.703 208.364 226.551 1.00 26.24 150 ILE a N 1
ATOM 1137 C CA . ILE A 1 150 ? 209.148 208.562 226.600 1.00 26.24 150 ILE a CA 1
ATOM 1138 C C . ILE A 1 150 ? 209.868 207.224 226.548 1.00 26.24 150 ILE a C 1
ATOM 1139 O O . ILE A 1 150 ? 210.877 207.068 225.849 1.00 26.24 150 ILE a O 1
ATOM 1144 N N . PHE A 1 151 ? 209.367 206.236 227.285 1.00 27.07 151 PHE a N 1
ATOM 1145 C CA . PHE A 1 151 ? 209.956 204.904 227.197 1.00 27.07 151 PHE a CA 1
ATOM 1146 C C . PHE A 1 151 ? 209.771 204.275 225.823 1.00 27.07 151 PHE a C 1
ATOM 1147 O O . PHE A 1 151 ? 210.640 203.522 225.366 1.00 27.07 151 PHE a O 1
ATOM 1155 N N . SER A 1 152 ? 208.652 204.552 225.156 1.00 26.50 152 SER a N 1
ATOM 1156 C CA . SER A 1 152 ? 208.502 204.116 223.773 1.00 26.50 152 SER a CA 1
ATOM 1157 C C . SER A 1 152 ? 209.607 204.692 222.902 1.00 26.50 152 SER a C 1
ATOM 1158 O O . SER A 1 152 ? 210.201 203.985 222.073 1.00 26.50 152 SER a O 1
ATOM 1161 N N . LEU A 1 153 ? 209.898 205.978 223.081 1.00 25.87 153 LEU a N 1
ATOM 1162 C CA . LEU A 1 153 ? 210.979 206.597 222.324 1.00 25.87 153 LEU a CA 1
ATOM 1163 C C . LEU A 1 153 ? 212.325 205.975 222.675 1.00 25.87 153 LEU a C 1
ATOM 1164 O O . LEU A 1 153 ? 213.174 205.801 221.797 1.00 25.87 153 LEU a O 1
ATOM 1169 N N . HIS A 1 154 ? 212.536 205.622 223.947 1.00 26.61 154 HIS a N 1
ATOM 1170 C CA . HIS A 1 154 ? 213.767 204.930 224.338 1.00 26.61 154 HIS a CA 1
ATOM 1171 C C . HIS A 1 154 ? 213.924 203.594 223.625 1.00 26.61 154 HIS a C 1
ATOM 1172 O O . HIS A 1 154 ? 215.003 203.276 223.114 1.00 26.61 154 HIS a O 1
ATOM 1179 N N . LEU A 1 155 ? 212.870 202.778 223.615 1.00 26.47 155 LEU a N 1
ATOM 1180 C CA . LEU A 1 155 ? 212.982 201.473 222.973 1.00 26.47 155 LEU a CA 1
ATOM 1181 C C . LEU A 1 155 ? 213.225 201.613 221.477 1.00 26.47 155 LEU a C 1
ATOM 1182 O O . LEU A 1 155 ? 214.094 200.931 220.914 1.00 26.47 155 LEU a O 1
ATOM 1187 N N . SER A 1 156 ? 212.483 202.503 220.815 1.00 26.73 156 SER a N 1
ATOM 1188 C CA . SER A 1 156 ? 212.706 202.702 219.388 1.00 26.73 156 SER a CA 1
ATOM 1189 C C . SER A 1 156 ? 214.117 203.210 219.115 1.00 26.73 156 SER a C 1
ATOM 1190 O O . SER A 1 156 ? 214.776 202.761 218.167 1.00 26.73 156 SER a O 1
ATOM 1193 N N . GLY A 1 157 ? 214.608 204.131 219.947 1.00 27.05 157 GLY a N 1
ATOM 1194 C CA . GLY A 1 157 ? 215.950 204.648 219.757 1.00 27.05 157 GLY a CA 1
ATOM 1195 C C . GLY A 1 157 ? 217.021 203.591 219.936 1.00 27.05 157 GLY a C 1
ATOM 1196 O O . GLY A 1 157 ? 217.974 203.526 219.158 1.00 27.05 157 GLY a O 1
ATOM 1197 N N . VAL A 1 158 ? 216.884 202.749 220.961 1.00 27.70 158 VAL a N 1
ATOM 1198 C CA . VAL A 1 158 ? 217.866 201.688 221.171 1.00 27.70 158 VAL a CA 1
ATOM 1199 C C . VAL A 1 158 ? 217.860 200.719 219.997 1.00 27.70 158 VAL a C 1
ATOM 1200 O O . VAL A 1 158 ? 218.921 200.302 219.507 1.00 27.70 158 VAL a O 1
ATOM 1204 N N . SER A 1 159 ? 216.669 200.352 219.518 1.00 25.82 159 SER a N 1
ATOM 1205 C CA . SER A 1 159 ? 216.603 199.449 218.377 1.00 25.82 159 SER a CA 1
ATOM 1206 C C . SER A 1 159 ? 217.285 200.055 217.159 1.00 25.82 159 SER a C 1
ATOM 1207 O O . SER A 1 159 ? 218.047 199.375 216.458 1.00 25.82 159 SER a O 1
ATOM 1210 N N . SER A 1 160 ? 217.036 201.338 216.895 1.00 26.05 160 SER a N 1
ATOM 1211 C CA . SER A 1 160 ? 217.657 201.960 215.731 1.00 26.05 160 SER a CA 1
ATOM 1212 C C . SER A 1 160 ? 219.165 202.099 215.894 1.00 26.05 160 SER a C 1
ATOM 1213 O O . SER A 1 160 ? 219.894 201.990 214.906 1.00 26.05 160 SER a O 1
ATOM 1216 N N . ILE A 1 161 ? 219.657 202.333 217.112 1.00 25.61 161 ILE a N 1
ATOM 1217 C CA . ILE A 1 161 ? 221.105 202.361 217.320 1.00 25.61 161 ILE a CA 1
ATOM 1218 C C . ILE A 1 161 ? 221.716 201.006 216.993 1.00 25.61 161 ILE a C 1
ATOM 1219 O O . ILE A 1 161 ? 222.765 200.918 216.338 1.00 25.61 161 ILE a O 1
ATOM 1224 N N . LEU A 1 162 ? 221.083 199.929 217.462 1.00 25.58 162 LEU a N 1
ATOM 1225 C CA . LEU A 1 162 ? 221.606 198.599 217.165 1.00 25.58 162 LEU a CA 1
ATOM 1226 C C . LEU A 1 162 ? 221.631 198.352 215.662 1.00 25.58 162 LEU a C 1
ATOM 1227 O O . LEU A 1 162 ? 222.633 197.877 215.110 1.00 25.58 162 LEU a O 1
ATOM 1232 N N . GLY A 1 163 ? 220.542 198.700 214.979 1.00 25.04 163 GLY a N 1
ATOM 1233 C CA . GLY A 1 163 ? 220.517 198.545 213.534 1.00 25.04 163 GLY a CA 1
ATOM 1234 C C . GLY A 1 163 ? 221.588 199.365 212.838 1.00 25.04 163 GLY a C 1
ATOM 1235 O O . GLY A 1 163 ? 222.204 198.909 211.870 1.00 25.04 163 GLY a O 1
ATOM 1236 N N . SER A 1 164 ? 221.822 200.586 213.316 1.00 23.91 164 SER a N 1
ATOM 1237 C CA . SER A 1 164 ? 222.813 201.441 212.679 1.00 23.91 164 SER a CA 1
ATOM 1238 C C . SER A 1 164 ? 224.216 200.878 212.838 1.00 23.91 164 SER a C 1
ATOM 1239 O O . SER A 1 164 ? 225.008 200.901 211.890 1.00 23.91 164 SER a O 1
ATOM 1242 N N . ILE A 1 165 ? 224.548 200.387 214.033 1.00 26.54 165 ILE a N 1
ATOM 1243 C CA . ILE A 1 165 ? 225.848 199.744 214.226 1.00 26.54 165 ILE a CA 1
ATOM 1244 C C . ILE A 1 165 ? 225.984 198.551 213.292 1.00 26.54 165 ILE a C 1
ATOM 1245 O O . ILE A 1 165 ? 227.031 198.348 212.657 1.00 26.54 165 ILE a O 1
ATOM 1250 N N . ASN A 1 166 ? 224.916 197.758 213.180 1.00 26.87 166 ASN a N 1
ATOM 1251 C CA . ASN A 1 166 ? 224.898 196.634 212.251 1.00 26.87 166 ASN a CA 1
ATOM 1252 C C . ASN A 1 166 ? 225.268 197.069 210.842 1.00 26.87 166 ASN a C 1
ATOM 1253 O O . ASN A 1 166 ? 226.173 196.505 210.216 1.00 26.87 166 ASN a O 1
ATOM 1258 N N . PHE A 1 167 ? 224.582 198.089 210.333 1.00 27.97 167 PHE a N 1
ATOM 1259 C CA . PHE A 1 167 ? 224.781 198.477 208.942 1.00 27.97 167 PHE a CA 1
ATOM 1260 C C . PHE A 1 167 ? 226.159 199.084 208.721 1.00 27.97 167 PHE a C 1
ATOM 1261 O O . PHE A 1 167 ? 226.802 198.806 207.704 1.00 27.97 167 PHE a O 1
ATOM 1269 N N . ILE A 1 168 ? 226.636 199.909 209.654 1.00 27.39 168 ILE a N 1
ATOM 1270 C CA . ILE A 1 168 ? 227.956 200.511 209.481 1.00 27.39 168 ILE a CA 1
ATOM 1271 C C . ILE A 1 168 ? 229.033 199.437 209.432 1.00 27.39 168 ILE a C 1
ATOM 1272 O O . ILE A 1 168 ? 229.897 199.443 208.545 1.00 27.39 168 ILE a O 1
ATOM 1277 N N . THR A 1 169 ? 229.005 198.495 210.382 1.00 28.06 169 THR a N 1
ATOM 1278 C CA . THR A 1 169 ? 230.051 197.480 210.369 1.00 28.06 169 THR a CA 1
ATOM 1279 C C . THR A 1 169 ? 229.925 196.565 209.160 1.00 28.06 169 THR a C 1
ATOM 1280 O O . THR A 1 169 ? 230.943 196.116 208.622 1.00 28.06 169 THR a O 1
ATOM 1284 N N . THR A 1 170 ? 228.702 196.298 208.695 1.00 28.50 170 THR a N 1
ATOM 1285 C CA . THR A 1 170 ? 228.543 195.466 207.508 1.00 28.50 170 THR a CA 1
ATOM 1286 C C . THR A 1 170 ? 229.121 196.140 206.271 1.00 28.50 170 THR a C 1
ATOM 1287 O O . THR A 1 170 ? 229.829 195.503 205.486 1.00 28.50 170 THR a O 1
ATOM 1291 N N . ILE A 1 171 ? 228.828 197.426 206.070 1.00 28.56 171 ILE a N 1
ATOM 1292 C CA . ILE A 1 171 ? 229.346 198.095 204.881 1.00 28.56 171 ILE a CA 1
ATOM 1293 C C . ILE A 1 171 ? 230.858 198.229 204.958 1.00 28.56 171 ILE a C 1
ATOM 1294 O O . ILE A 1 171 ? 231.557 198.070 203.952 1.00 28.56 171 ILE a O 1
ATOM 1299 N N . PHE A 1 172 ? 231.394 198.541 206.138 1.00 31.03 172 PHE a N 1
ATOM 1300 C CA . PHE A 1 172 ? 232.836 198.723 206.235 1.00 31.03 172 PHE a CA 1
ATOM 1301 C C . PHE A 1 172 ? 233.607 197.414 206.182 1.00 31.03 172 PHE a C 1
ATOM 1302 O O . PHE A 1 172 ? 234.782 197.423 205.805 1.00 31.03 172 PHE a O 1
ATOM 1310 N N . ASN A 1 173 ? 232.991 196.295 206.540 1.00 31.50 173 ASN a N 1
ATOM 1311 C CA . ASN A 1 173 ? 233.738 195.049 206.658 1.00 31.50 173 ASN a CA 1
ATOM 1312 C C . ASN A 1 173 ? 233.251 193.944 205.738 1.00 31.50 173 ASN a C 1
ATOM 1313 O O . ASN A 1 173 ? 234.068 193.223 205.165 1.00 31.50 173 ASN a O 1
ATOM 1318 N N . MET A 1 174 ? 231.939 193.797 205.569 1.00 33.51 174 MET a N 1
ATOM 1319 C CA . MET A 1 174 ? 231.356 192.612 204.957 1.00 33.51 174 MET a CA 1
ATOM 1320 C C . MET A 1 174 ? 231.161 192.750 203.454 1.00 33.51 174 MET a C 1
ATOM 1321 O O . MET A 1 174 ? 230.218 192.174 202.907 1.00 33.51 174 MET a O 1
ATOM 1326 N N . ARG A 1 175 ? 232.004 193.511 202.768 1.00 34.21 175 ARG a N 1
ATOM 1327 C CA . ARG A 1 175 ? 231.865 193.603 201.325 1.00 34.21 175 ARG a CA 1
ATOM 1328 C C . ARG A 1 175 ? 232.491 192.385 200.650 1.00 34.21 175 ARG a C 1
ATOM 1329 O O . ARG A 1 175 ? 233.183 191.579 201.274 1.00 34.21 175 ARG a O 1
ATOM 1337 N N . GLY A 1 176 ? 232.241 192.260 199.351 1.00 36.26 176 GLY a N 1
ATOM 1338 C CA . GLY A 1 176 ? 232.767 191.163 198.577 1.00 36.26 176 GLY a CA 1
ATOM 1339 C C . GLY A 1 176 ? 234.222 191.372 198.221 1.00 36.26 176 GLY a C 1
ATOM 1340 O O . GLY A 1 176 ? 234.898 192.246 198.770 1.00 36.26 176 GLY a O 1
ATOM 1341 N N . PRO A 1 177 ? 234.741 190.561 197.304 1.00 37.26 177 PRO a N 1
ATOM 1342 C CA . PRO A 1 177 ? 236.134 190.704 196.886 1.00 37.26 177 PRO a CA 1
ATOM 1343 C C . PRO A 1 177 ? 236.287 191.629 195.691 1.00 37.26 177 PRO a C 1
ATOM 1344 O O . PRO A 1 177 ? 235.459 191.666 194.781 1.00 37.26 177 PRO a O 1
ATOM 1348 N N . GLY A 1 178 ? 237.374 192.394 195.716 1.00 36.29 178 GLY a N 1
ATOM 1349 C CA . GLY A 1 178 ? 237.675 193.327 194.649 1.00 36.29 178 GLY a CA 1
ATOM 1350 C C . GLY A 1 178 ? 236.819 194.577 194.651 1.00 36.29 178 GLY a C 1
ATOM 1351 O O . GLY A 1 178 ? 237.188 195.582 194.040 1.00 36.29 178 GLY a O 1
ATOM 1352 N N . MET A 1 179 ? 235.683 194.539 195.340 1.00 35.56 179 MET a N 1
ATOM 1353 C CA . MET A 1 179 ? 234.722 195.640 195.316 1.00 35.56 179 MET a CA 1
ATOM 1354 C C . MET A 1 179 ? 235.225 196.777 196.191 1.00 35.56 179 MET a C 1
ATOM 1355 O O . MET A 1 179 ? 234.991 196.814 197.398 1.00 35.56 179 MET a O 1
ATOM 1360 N N . THR A 1 180 ? 235.914 197.726 195.563 1.00 34.69 180 THR a N 1
ATOM 1361 C CA . THR A 1 180 ? 236.313 198.951 196.236 1.00 34.69 180 THR a CA 1
ATOM 1362 C C . THR A 1 180 ? 235.075 199.680 196.750 1.00 34.69 180 THR a C 1
ATOM 1363 O O . THR A 1 180 ? 233.945 199.398 196.346 1.00 34.69 180 THR a O 1
ATOM 1367 N N . MET A 1 181 ? 235.295 200.623 197.666 1.00 36.06 181 MET a N 1
ATOM 1368 C CA . MET A 1 181 ? 234.179 201.383 198.215 1.00 36.06 181 MET a CA 1
ATOM 1369 C C . MET A 1 181 ? 233.387 202.086 197.124 1.00 36.06 181 MET a C 1
ATOM 1370 O O . MET A 1 181 ? 232.161 202.183 197.217 1.00 36.06 181 MET a O 1
ATOM 1375 N N . HIS A 1 182 ? 234.056 202.541 196.063 1.00 35.76 182 HIS a N 1
ATOM 1376 C CA . HIS A 1 182 ? 233.412 203.288 194.989 1.00 35.76 182 HIS a CA 1
ATOM 1377 C C . HIS A 1 182 ? 232.819 202.386 193.920 1.00 35.76 182 HIS a C 1
ATOM 1378 O O . HIS A 1 182 ? 232.701 202.796 192.760 1.00 35.76 182 HIS a O 1
ATOM 1385 N N . ARG A 1 183 ? 232.466 201.157 194.275 1.00 32.99 183 ARG a N 1
ATOM 1386 C CA . ARG A 1 183 ? 231.686 200.303 193.403 1.00 32.99 183 ARG a CA 1
ATOM 1387 C C . ARG A 1 183 ? 230.437 199.773 194.085 1.00 32.99 183 ARG a C 1
ATOM 1388 O O . ARG A 1 183 ? 229.654 199.069 193.442 1.00 32.99 183 ARG a O 1
ATOM 1396 N N . SER A 1 184 ? 230.234 200.079 195.368 1.00 31.52 184 SER a N 1
ATOM 1397 C CA . SER A 1 184 ? 228.980 199.754 196.031 1.00 31.52 184 SER a CA 1
ATOM 1398 C C . SER A 1 184 ? 227.882 200.700 195.550 1.00 31.52 184 SER a C 1
ATOM 1399 O O . SER A 1 184 ? 228.107 201.906 195.436 1.00 31.52 184 SER a O 1
ATOM 1402 N N . PRO A 1 185 ? 226.699 200.177 195.248 1.00 29.64 185 PRO a N 1
ATOM 1403 C CA . PRO A 1 185 ? 225.648 201.006 194.653 1.00 29.64 185 PRO a CA 1
ATOM 1404 C C . PRO A 1 185 ? 225.140 202.072 195.612 1.00 29.64 185 PRO a C 1
ATOM 1405 O O . PRO A 1 185 ? 225.414 202.079 196.817 1.00 29.64 185 PRO a O 1
ATOM 1409 N N . LEU A 1 186 ? 224.370 203.001 195.044 1.00 28.24 186 LEU a N 1
ATOM 1410 C CA . LEU A 1 186 ? 223.930 204.150 195.819 1.00 28.24 186 LEU a CA 1
ATOM 1411 C C . LEU A 1 186 ? 222.923 203.790 196.897 1.00 28.24 186 LEU a C 1
ATOM 1412 O O . LEU A 1 186 ? 222.807 204.532 197.870 1.00 28.24 186 LEU a O 1
ATOM 1417 N N . PHE A 1 187 ? 222.184 202.689 196.763 1.00 27.45 187 PHE a N 1
ATOM 1418 C CA . PHE A 1 187 ? 221.343 202.266 197.877 1.00 27.45 187 PHE a CA 1
ATOM 1419 C C . PHE A 1 187 ? 222.197 201.925 199.084 1.00 27.45 187 PHE a C 1
ATOM 1420 O O . PHE A 1 187 ? 221.912 202.356 200.207 1.00 27.45 187 PHE a O 1
ATOM 1428 N N . VAL A 1 188 ? 223.260 201.154 198.865 1.00 26.78 188 VAL a N 1
ATOM 1429 C CA . VAL A 1 188 ? 224.193 200.862 199.942 1.00 26.78 188 VAL a CA 1
ATOM 1430 C C . VAL A 1 188 ? 224.791 202.148 200.485 1.00 26.78 188 VAL a C 1
ATOM 1431 O O . VAL A 1 188 ? 224.953 202.311 201.700 1.00 26.78 188 VAL a O 1
ATOM 1435 N N . TRP A 1 189 ? 225.105 203.095 199.603 1.00 26.95 189 TRP a N 1
ATOM 1436 C CA . TRP A 1 189 ? 225.732 204.318 200.090 1.00 26.95 189 TRP a CA 1
ATOM 1437 C C . TRP A 1 189 ? 224.770 205.139 200.945 1.00 26.95 189 TRP a C 1
ATOM 1438 O O . TRP A 1 189 ? 225.154 205.667 201.998 1.00 26.95 189 TRP a O 1
ATOM 1449 N N . SER A 1 190 ? 223.521 205.271 200.504 1.00 24.27 190 SER a N 1
ATOM 1450 C CA . SER A 1 190 ? 222.544 206.023 201.275 1.00 24.27 190 SER a CA 1
ATOM 1451 C C . SER A 1 190 ? 222.263 205.343 202.601 1.00 24.27 190 SER a C 1
ATOM 1452 O O . SER A 1 190 ? 222.088 206.018 203.619 1.00 24.27 190 SER a O 1
ATOM 1455 N N . VAL A 1 191 ? 222.215 204.009 202.618 1.00 23.25 191 VAL a N 1
ATOM 1456 C CA . VAL A 1 191 ? 222.007 203.328 203.890 1.00 23.25 191 VAL a CA 1
ATOM 1457 C C . VAL A 1 191 ? 223.196 203.556 204.813 1.00 23.25 191 VAL a C 1
ATOM 1458 O O . VAL A 1 191 ? 223.019 203.741 206.020 1.00 23.25 191 VAL a O 1
ATOM 1462 N N . LEU A 1 192 ? 224.414 203.605 204.272 1.00 23.86 192 LEU a N 1
ATOM 1463 C CA . LEU A 1 192 ? 225.570 203.915 205.110 1.00 23.86 192 LEU a CA 1
ATOM 1464 C C . LEU A 1 192 ? 225.452 205.306 205.724 1.00 23.86 192 LEU a C 1
ATOM 1465 O O . LEU A 1 192 ? 225.653 205.485 206.932 1.00 23.86 192 LEU a O 1
ATOM 1470 N N . VAL A 1 193 ? 225.144 206.309 204.901 1.00 23.72 193 VAL a N 1
ATOM 1471 C CA . VAL A 1 193 ? 225.108 207.683 205.405 1.00 23.72 193 VAL a CA 1
ATOM 1472 C C . VAL A 1 193 ? 223.981 207.853 206.420 1.00 23.72 193 VAL a C 1
ATOM 1473 O O . VAL A 1 193 ? 224.161 208.458 207.488 1.00 23.72 193 VAL a O 1
ATOM 1477 N N . THR A 1 194 ? 222.799 207.323 206.104 1.00 22.60 194 THR a N 1
ATOM 1478 C CA . THR A 1 194 ? 221.693 207.429 207.041 1.00 22.60 194 THR a CA 1
ATOM 1479 C C . THR A 1 194 ? 221.966 206.639 208.312 1.00 22.60 194 THR a C 1
ATOM 1480 O O . THR A 1 194 ? 221.505 207.031 209.386 1.00 22.60 194 THR a O 1
ATOM 1484 N N . ALA A 1 195 ? 222.750 205.561 208.232 1.00 22.87 195 ALA a N 1
ATOM 1485 C CA . ALA A 1 195 ? 223.106 204.836 209.442 1.00 22.87 195 ALA a CA 1
ATOM 1486 C C . ALA A 1 195 ? 224.068 205.644 210.299 1.00 22.87 195 ALA a C 1
ATOM 1487 O O . ALA A 1 195 ? 223.978 205.618 211.529 1.00 22.87 195 ALA a O 1
ATOM 1489 N N . PHE A 1 196 ? 224.992 206.373 209.673 1.00 23.53 196 PHE a N 1
ATOM 1490 C CA . PHE A 1 196 ? 225.854 207.255 210.456 1.00 23.53 196 PHE a CA 1
ATOM 1491 C C . PHE A 1 196 ? 225.048 208.341 211.155 1.00 23.53 196 PHE a C 1
ATOM 1492 O O . PHE A 1 196 ? 225.284 208.640 212.333 1.00 23.53 196 PHE a O 1
ATOM 1500 N N . LEU A 1 197 ? 224.094 208.948 210.449 1.00 23.53 197 LEU a N 1
ATOM 1501 C CA . LEU A 1 197 ? 223.266 209.962 211.098 1.00 23.53 197 LEU a CA 1
ATOM 1502 C C . LEU A 1 197 ? 222.454 209.358 212.237 1.00 23.53 197 LEU a C 1
ATOM 1503 O O . LEU A 1 197 ? 222.307 209.972 213.300 1.00 23.53 197 LEU a O 1
ATOM 1508 N N . LEU A 1 198 ? 221.924 208.151 212.035 1.00 22.77 198 LEU a N 1
ATOM 1509 C CA . LEU A 1 198 ? 221.135 207.497 213.072 1.00 22.77 198 LEU a CA 1
ATOM 1510 C C . LEU A 1 198 ? 221.982 207.119 214.273 1.00 22.77 198 LEU a C 1
ATOM 1511 O O . LEU A 1 198 ? 221.479 207.091 215.399 1.00 22.77 198 LEU a O 1
ATOM 1516 N N . LEU A 1 199 ? 223.254 206.801 214.055 1.00 23.76 199 LEU a N 1
ATOM 1517 C CA . LEU A 1 199 ? 224.131 206.464 215.166 1.00 23.76 199 LEU a CA 1
ATOM 1518 C C . LEU A 1 199 ? 224.547 207.704 215.944 1.00 23.76 199 LEU a C 1
ATOM 1519 O O . LEU A 1 199 ? 224.633 207.665 217.175 1.00 23.76 199 LEU a O 1
ATOM 1524 N N . LEU A 1 200 ? 224.805 208.812 215.249 1.00 24.29 200 LEU a N 1
ATOM 1525 C CA . LEU A 1 200 ? 225.320 209.993 215.933 1.00 24.29 200 LEU a CA 1
ATOM 1526 C C . LEU A 1 200 ? 224.215 210.801 216.607 1.00 24.29 200 LEU a C 1
ATOM 1527 O O . LEU A 1 200 ? 224.380 211.240 217.748 1.00 24.29 200 LEU a O 1
ATOM 1532 N N . SER A 1 201 ? 223.085 211.011 215.933 1.00 25.26 201 SER a N 1
ATOM 1533 C CA . SER A 1 201 ? 222.085 211.937 216.457 1.00 25.26 201 SER a CA 1
ATOM 1534 C C . SER A 1 201 ? 221.219 211.296 217.531 1.00 25.26 201 SER a C 1
ATOM 1535 O O . SER A 1 201 ? 220.965 211.903 218.576 1.00 25.26 201 SER a O 1
ATOM 1538 N N . LEU A 1 202 ? 220.752 210.077 217.283 1.00 24.64 202 LEU a N 1
ATOM 1539 C CA . LEU A 1 202 ? 219.736 209.469 218.138 1.00 24.64 202 LEU a CA 1
ATOM 1540 C C . LEU A 1 202 ? 220.094 209.423 219.619 1.00 24.64 202 LEU a C 1
ATOM 1541 O O . LEU A 1 202 ? 219.185 209.623 220.442 1.00 24.64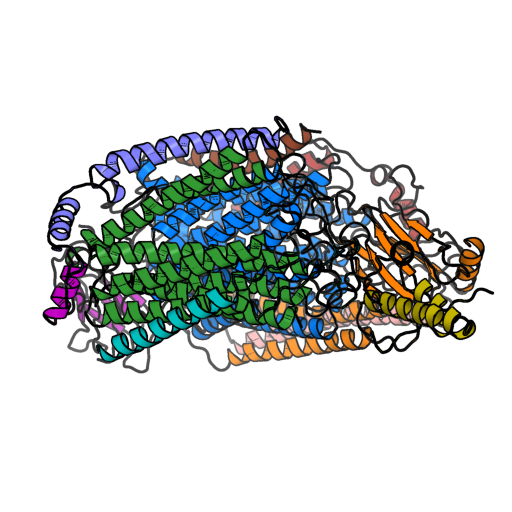 202 LEU a O 1
ATOM 1546 N N . PRO A 1 203 ? 221.334 209.149 220.036 1.00 25.53 203 PRO a N 1
ATOM 1547 C CA . PRO A 1 203 ? 221.628 209.200 221.476 1.00 25.53 203 PRO a CA 1
ATOM 1548 C C . PRO A 1 203 ? 221.355 210.550 222.117 1.00 25.53 203 PRO a C 1
ATOM 1549 O O . PRO A 1 203 ? 221.038 210.592 223.310 1.00 25.53 203 PRO a O 1
ATOM 1553 N N . VAL A 1 204 ? 221.471 211.655 221.377 1.00 26.07 204 VAL a N 1
ATOM 1554 C CA . VAL A 1 204 ? 221.145 212.957 221.956 1.00 26.07 204 VAL a CA 1
ATOM 1555 C C . VAL A 1 204 ? 219.666 213.030 222.303 1.00 26.07 204 VAL a C 1
ATOM 1556 O O . VAL A 1 204 ? 219.285 213.575 223.344 1.00 26.07 204 VAL a O 1
ATOM 1560 N N . LEU A 1 205 ? 218.807 212.482 221.444 1.00 26.77 205 LEU a N 1
ATOM 1561 C CA . LEU A 1 205 ? 217.389 212.417 221.777 1.00 26.77 205 LEU a CA 1
ATOM 1562 C C . LEU A 1 205 ? 217.156 211.560 223.012 1.00 26.77 205 LEU a C 1
ATOM 1563 O O . LEU A 1 205 ? 216.316 211.891 223.857 1.00 26.77 205 LEU a O 1
ATOM 1568 N N . ALA A 1 206 ? 217.888 210.451 223.131 1.00 28.30 206 ALA a N 1
ATOM 1569 C CA . ALA A 1 206 ? 217.761 209.611 224.316 1.00 28.30 206 ALA a CA 1
ATOM 1570 C C . ALA A 1 206 ? 218.160 210.373 225.569 1.00 28.30 206 ALA a C 1
ATOM 1571 O O . ALA A 1 206 ? 217.491 210.275 226.601 1.00 28.30 206 ALA a O 1
ATOM 1573 N N . GLY A 1 207 ? 219.236 211.155 225.494 1.00 28.51 207 GLY a N 1
ATOM 1574 C CA . GLY A 1 207 ? 219.626 211.968 226.633 1.00 28.51 207 GLY a CA 1
ATOM 1575 C C . GLY A 1 207 ? 218.596 213.026 226.975 1.00 28.51 207 GLY a C 1
ATOM 1576 O O . GLY A 1 207 ? 218.268 213.232 228.145 1.00 28.51 207 GLY a O 1
ATOM 1577 N N . ALA A 1 208 ? 218.059 213.699 225.958 1.00 28.80 208 ALA a N 1
ATOM 1578 C CA . ALA A 1 208 ? 217.071 214.745 226.203 1.00 28.80 208 ALA a CA 1
ATOM 1579 C C . ALA A 1 208 ? 215.814 214.183 226.850 1.00 28.80 208 ALA a C 1
ATOM 1580 O O . ALA A 1 208 ? 215.282 214.769 227.799 1.00 28.80 208 ALA a O 1
ATOM 1582 N N . ILE A 1 209 ? 215.325 213.041 226.369 1.00 29.65 209 ILE a N 1
ATOM 1583 C CA . ILE A 1 209 ? 214.088 212.528 226.946 1.00 29.65 209 ILE a CA 1
ATOM 1584 C C . ILE A 1 209 ? 214.341 211.798 228.262 1.00 29.65 209 ILE a C 1
ATOM 1585 O O . ILE A 1 209 ? 213.453 211.746 229.114 1.00 29.65 209 ILE a O 1
ATOM 1590 N N . THR A 1 210 ? 215.543 211.259 228.484 1.00 30.55 210 THR a N 1
ATOM 1591 C CA . THR A 1 210 ? 215.894 210.798 229.824 1.00 30.55 210 THR a CA 1
ATOM 1592 C C . THR A 1 210 ? 215.875 211.952 230.809 1.00 30.55 210 THR a C 1
ATOM 1593 O O . THR A 1 210 ? 215.393 211.818 231.941 1.00 30.55 210 THR a O 1
ATOM 1597 N N . MET A 1 211 ? 216.411 213.094 230.393 1.00 31.43 211 MET a N 1
ATOM 1598 C CA . MET A 1 211 ? 216.403 214.279 231.236 1.00 31.43 211 MET a CA 1
ATOM 1599 C C . MET A 1 211 ? 214.980 214.760 231.493 1.00 31.43 211 MET a C 1
ATOM 1600 O O . MET A 1 211 ? 214.640 215.161 232.609 1.00 31.43 211 MET a O 1
ATOM 1605 N N . LEU A 1 212 ? 214.125 214.707 230.474 1.00 31.26 212 LEU a N 1
ATOM 1606 C CA . LEU A 1 212 ? 212.716 215.034 230.679 1.00 31.26 212 LEU a CA 1
ATOM 1607 C C . LEU A 1 212 ? 212.064 214.075 231.666 1.00 31.26 212 LEU a C 1
ATOM 1608 O O . LEU A 1 212 ? 211.254 214.487 232.503 1.00 31.26 212 LEU a O 1
ATOM 1613 N N . LEU A 1 213 ? 212.392 212.787 231.572 1.00 32.91 213 LEU a N 1
ATOM 1614 C CA . LEU A 1 213 ? 211.822 211.799 232.480 1.00 32.91 213 LEU a CA 1
ATOM 1615 C C . LEU A 1 213 ? 212.226 212.070 233.920 1.00 32.91 213 LEU a C 1
ATOM 1616 O O . LEU A 1 213 ? 211.388 212.053 234.831 1.00 32.91 213 LEU a O 1
ATOM 1621 N N . THR A 1 214 ? 213.518 212.302 234.150 1.00 35.35 214 THR a N 1
ATOM 1622 C CA . THR A 1 214 ? 213.967 212.601 235.502 1.00 35.35 214 THR a CA 1
ATOM 1623 C C . THR A 1 214 ? 213.539 213.988 235.955 1.00 35.35 214 THR a C 1
ATOM 1624 O O . THR A 1 214 ? 213.618 214.281 237.151 1.00 35.35 214 THR a O 1
ATOM 1628 N N . ASP A 1 215 ? 213.112 214.852 235.034 1.00 34.37 215 ASP a N 1
ATOM 1629 C CA . ASP A 1 215 ? 212.469 216.098 235.426 1.00 34.37 215 ASP a CA 1
ATOM 1630 C C . ASP A 1 215 ? 211.045 215.857 235.900 1.00 34.37 215 ASP a C 1
ATOM 1631 O O . ASP A 1 215 ? 210.602 216.457 236.883 1.00 34.37 215 ASP a O 1
ATOM 1636 N N . ARG A 1 216 ? 210.318 214.984 235.209 1.00 33.37 216 ARG a N 1
ATOM 1637 C CA . ARG A 1 216 ? 208.948 214.686 235.603 1.00 33.37 216 ARG a CA 1
ATOM 1638 C C . ARG A 1 216 ? 208.910 213.952 236.934 1.00 33.37 216 ARG a C 1
ATOM 1639 O O . ARG A 1 216 ? 208.392 214.469 237.929 1.00 33.37 216 ARG a O 1
ATOM 1647 N N . ASN A 1 217 ? 209.471 212.746 236.973 1.00 35.09 217 ASN a N 1
ATOM 1648 C CA . ASN A 1 217 ? 209.225 211.840 238.090 1.00 35.09 217 ASN a CA 1
ATOM 1649 C C . ASN A 1 217 ? 210.197 212.064 239.241 1.00 35.09 217 ASN a C 1
ATOM 1650 O O . ASN A 1 217 ? 209.782 212.334 240.371 1.00 35.09 217 ASN a O 1
ATOM 1655 N N . PHE A 1 218 ? 211.488 211.955 238.970 1.00 36.95 218 PHE a N 1
ATOM 1656 C CA . PHE A 1 218 ? 212.483 212.039 240.023 1.00 36.95 218 PHE a CA 1
ATOM 1657 C C . PHE A 1 218 ? 212.859 213.460 240.352 1.00 36.95 218 PHE a C 1
ATOM 1658 O O . PHE A 1 218 ? 213.905 213.699 240.960 1.00 36.95 218 PHE a O 1
ATOM 1666 N N . ASN A 1 219 ? 212.023 214.403 239.927 1.00 36.28 219 ASN a N 1
ATOM 1667 C CA . ASN A 1 219 ? 211.851 215.677 240.604 1.00 36.28 219 ASN a CA 1
ATOM 1668 C C . ASN A 1 219 ? 213.103 216.546 240.510 1.00 36.28 219 ASN a C 1
ATOM 1669 O O . ASN A 1 219 ? 213.487 217.215 241.470 1.00 36.28 219 ASN a O 1
ATOM 1674 N N . THR A 1 220 ? 213.769 216.519 239.363 1.00 39.94 220 THR a N 1
ATOM 1675 C CA . THR A 1 220 ? 214.897 217.401 239.109 1.00 39.94 220 THR a CA 1
ATOM 1676 C C . THR A 1 220 ? 214.369 218.765 238.669 1.00 39.94 220 THR a C 1
ATOM 1677 O O . THR A 1 220 ? 213.176 219.056 238.767 1.00 39.94 220 THR a O 1
ATOM 1681 N N . THR A 1 221 ? 215.260 219.628 238.179 1.00 41.27 221 THR a N 1
ATOM 1682 C CA . THR A 1 221 ? 214.862 220.962 237.747 1.00 41.27 221 THR a CA 1
ATOM 1683 C C . THR A 1 221 ? 215.530 221.365 236.434 1.00 41.27 221 THR a C 1
ATOM 1684 O O . THR A 1 221 ? 215.780 222.552 236.198 1.00 41.27 221 THR a O 1
ATOM 1688 N N . PHE A 1 222 ? 215.800 220.393 235.564 1.00 39.34 222 PHE a N 1
ATOM 1689 C CA . PHE A 1 222 ? 216.414 220.677 234.270 1.00 39.34 222 PHE a CA 1
ATOM 1690 C C . PHE A 1 222 ? 215.573 221.625 233.429 1.00 39.34 222 PHE a C 1
ATOM 1691 O O . PHE A 1 222 ? 216.109 222.533 232.787 1.00 39.34 222 PHE a O 1
ATOM 1699 N N . PHE A 1 223 ? 214.257 221.422 233.400 1.00 40.10 223 PHE a N 1
ATOM 1700 C CA . PHE A 1 223 ? 213.363 222.253 232.601 1.00 40.10 223 PHE a CA 1
ATOM 1701 C C . PHE A 1 223 ? 212.318 222.964 233.454 1.00 40.10 223 PHE a C 1
ATOM 1702 O O . PHE A 1 223 ? 211.288 223.398 232.932 1.00 40.10 223 PHE a O 1
ATOM 1710 N N . ASP A 1 224 ? 212.561 223.084 234.758 1.00 41.51 224 ASP a N 1
ATOM 1711 C CA . ASP A 1 224 ? 211.725 223.900 235.625 1.00 41.51 224 ASP a CA 1
ATOM 1712 C C . ASP A 1 224 ? 212.289 225.311 235.662 1.00 41.51 224 ASP a C 1
ATOM 1713 O O . ASP A 1 224 ? 213.479 225.480 235.957 1.00 41.51 224 ASP a O 1
ATOM 1718 N N . PRO A 1 225 ? 211.492 226.338 235.366 1.00 43.54 225 PRO a N 1
ATOM 1719 C CA . PRO A 1 225 ? 212.050 227.696 235.268 1.00 43.54 225 PRO a CA 1
ATOM 1720 C C . PRO A 1 225 ? 212.710 228.188 236.541 1.00 43.54 225 PRO a C 1
ATOM 1721 O O . PRO A 1 225 ? 213.705 228.917 236.461 1.00 43.54 225 PRO a O 1
ATOM 1725 N N . ALA A 1 226 ? 212.197 227.819 237.711 1.00 43.95 226 ALA a N 1
ATOM 1726 C CA . ALA A 1 226 ? 212.730 228.304 238.979 1.00 43.95 226 ALA a CA 1
ATOM 1727 C C . ALA A 1 226 ? 213.927 227.448 239.365 1.00 43.95 226 ALA a C 1
ATOM 1728 O O . ALA A 1 226 ? 213.769 226.307 239.809 1.00 43.95 226 ALA a O 1
ATOM 1730 N N . GLY A 1 227 ? 215.124 228.002 239.204 1.00 43.22 227 GLY a N 1
ATOM 1731 C CA . GLY A 1 227 ? 216.345 227.268 239.456 1.00 43.22 227 GLY a CA 1
ATOM 1732 C C . GLY A 1 227 ? 217.198 227.132 238.215 1.00 43.22 227 GLY a C 1
ATOM 1733 O O . GLY A 1 227 ? 217.950 226.167 238.073 1.00 43.22 227 GLY a O 1
ATOM 1734 N N . GLY A 1 228 ? 217.091 228.093 237.307 1.00 42.32 228 GLY a N 1
ATOM 1735 C CA . GLY A 1 228 ? 217.772 227.954 236.042 1.00 42.32 228 GLY a CA 1
ATOM 1736 C C . GLY A 1 228 ? 217.070 226.927 235.171 1.00 42.32 228 GLY a C 1
ATOM 1737 O O . GLY A 1 228 ? 215.909 226.577 235.377 1.00 42.32 228 GLY a O 1
ATOM 1738 N N . GLY A 1 229 ? 217.799 226.444 234.173 1.00 39.83 229 GLY a N 1
ATOM 1739 C CA . GLY A 1 229 ? 217.295 225.367 233.347 1.00 39.83 229 GLY a CA 1
ATOM 1740 C C . GLY A 1 229 ? 216.075 225.730 232.531 1.00 39.83 229 GLY a C 1
ATOM 1741 O O . GLY A 1 229 ? 214.981 225.210 232.763 1.00 39.83 229 GLY a O 1
ATOM 1742 N N . ASP A 1 230 ? 216.259 226.622 231.569 1.00 35.39 230 ASP a N 1
ATOM 1743 C CA . ASP A 1 230 ? 215.163 227.063 230.729 1.00 35.39 230 ASP a CA 1
ATOM 1744 C C . ASP A 1 230 ? 214.729 225.950 229.776 1.00 35.39 230 ASP a C 1
ATOM 1745 O O . ASP A 1 230 ? 215.509 225.050 229.465 1.00 35.39 230 ASP a O 1
ATOM 1750 N N . PRO A 1 231 ? 213.479 225.984 229.306 1.00 30.78 231 PRO a N 1
ATOM 1751 C CA . PRO A 1 231 ? 213.050 225.011 228.289 1.00 30.78 231 PRO a CA 1
ATOM 1752 C C . PRO A 1 231 ? 213.811 225.122 226.980 1.00 30.78 231 PRO a C 1
ATOM 1753 O O . PRO A 1 231 ? 213.778 224.180 226.175 1.00 30.78 231 PRO a O 1
ATOM 1757 N N . ILE A 1 232 ? 214.490 226.246 226.737 1.00 29.71 232 ILE a N 1
ATOM 1758 C CA . ILE A 1 232 ? 215.292 226.389 225.528 1.00 29.71 232 ILE a CA 1
ATOM 1759 C C . ILE A 1 232 ? 216.339 225.292 225.452 1.00 29.71 232 ILE a C 1
ATOM 1760 O O . ILE A 1 232 ? 216.731 224.871 224.359 1.00 29.71 232 ILE a O 1
ATOM 1765 N N . LEU A 1 233 ? 216.811 224.813 226.602 1.00 28.84 233 LEU a N 1
ATOM 1766 C CA . LEU A 1 233 ? 217.762 223.710 226.611 1.00 28.84 233 LEU a CA 1
ATOM 1767 C C . LEU A 1 233 ? 217.161 222.480 225.953 1.00 28.84 233 LEU a C 1
ATOM 1768 O O . LEU A 1 233 ? 217.793 221.835 225.105 1.00 28.84 233 LEU a O 1
ATOM 1773 N N . TYR A 1 234 ? 215.923 222.150 226.320 1.00 27.06 234 TYR a N 1
ATOM 1774 C CA . TYR A 1 234 ? 215.272 221.002 225.708 1.00 27.06 234 TYR a CA 1
ATOM 1775 C C . TYR A 1 234 ? 214.992 221.248 224.237 1.00 27.06 234 TYR a C 1
ATOM 1776 O O . TYR A 1 234 ? 215.107 220.329 223.424 1.00 27.06 234 TYR a O 1
ATOM 1785 N N . GLN A 1 235 ? 214.575 222.462 223.876 1.00 26.32 235 GLN a N 1
ATOM 1786 C CA . GLN A 1 235 ? 214.378 222.752 222.460 1.00 26.32 235 GLN a CA 1
ATOM 1787 C C . GLN A 1 235 ? 215.654 222.469 221.678 1.00 26.32 235 GLN a C 1
ATOM 1788 O O . GLN A 1 235 ? 215.636 221.764 220.660 1.00 26.32 235 GLN a O 1
ATOM 1794 N N . HIS A 1 236 ? 216.781 222.992 222.167 1.00 26.91 236 HIS a N 1
ATOM 1795 C CA . HIS A 1 236 ? 218.063 222.786 221.507 1.00 26.91 236 HIS a CA 1
ATOM 1796 C C . HIS A 1 236 ? 218.368 221.306 221.354 1.00 26.91 236 HIS a C 1
ATOM 1797 O O . HIS A 1 236 ? 218.704 220.843 220.261 1.00 26.91 236 HIS a O 1
ATOM 1804 N N . LEU A 1 237 ? 218.259 220.543 222.444 1.00 25.77 237 LEU a N 1
ATOM 1805 C CA . LEU A 1 237 ? 218.640 219.133 222.382 1.00 25.77 237 LEU a CA 1
ATOM 1806 C C . LEU A 1 237 ? 217.723 218.353 221.449 1.00 25.77 237 LEU a C 1
ATOM 1807 O O . LEU A 1 237 ? 218.187 217.629 220.552 1.00 25.77 237 LEU a O 1
ATOM 1812 N N . PHE A 1 238 ? 216.411 218.498 221.631 1.00 25.71 238 PHE a N 1
ATOM 1813 C CA . PHE A 1 238 ? 215.484 217.728 220.820 1.00 25.71 238 PHE a CA 1
ATOM 1814 C C . PHE A 1 238 ? 215.640 218.060 219.352 1.00 25.71 238 PHE a C 1
ATOM 1815 O O . PHE A 1 238 ? 215.530 217.173 218.511 1.00 25.71 238 PHE a O 1
ATOM 1823 N N . TRP A 1 239 ? 215.906 219.322 219.004 1.00 26.22 239 TRP a N 1
ATOM 1824 C CA . TRP A 1 239 ? 216.016 219.616 217.578 1.00 26.22 239 TRP a CA 1
ATOM 1825 C C . TRP A 1 239 ? 217.392 219.309 217.004 1.00 26.22 239 TRP a C 1
ATOM 1826 O O . TRP A 1 239 ? 217.495 219.035 215.799 1.00 26.22 239 TRP a O 1
ATOM 1837 N N . PHE A 1 240 ? 218.439 219.317 217.835 1.00 26.10 240 PHE a N 1
ATOM 1838 C CA . PHE A 1 240 ? 219.712 218.752 217.412 1.00 26.10 240 PHE a CA 1
ATOM 1839 C C . PHE A 1 240 ? 219.549 217.289 217.059 1.00 26.10 240 PHE a C 1
ATOM 1840 O O . PHE A 1 240 ? 220.280 216.767 216.214 1.00 26.10 240 PHE a O 1
ATOM 1848 N N . PHE A 1 241 ? 218.613 216.608 217.711 1.00 25.60 241 PHE a N 1
ATOM 1849 C CA . PHE A 1 241 ? 218.169 215.331 217.163 1.00 25.60 241 PHE a CA 1
ATOM 1850 C C . PHE A 1 241 ? 217.255 215.494 215.956 1.00 25.60 241 PHE a C 1
ATOM 1851 O O . PHE A 1 241 ? 217.337 214.713 215.004 1.00 25.60 241 PHE a O 1
ATOM 1859 N N . GLY A 1 242 ? 216.371 216.483 215.988 1.00 24.68 242 GLY a N 1
ATOM 1860 C CA . GLY A 1 242 ? 215.241 216.484 215.082 1.00 24.68 242 GLY a CA 1
ATOM 1861 C C . GLY A 1 242 ? 215.631 216.668 213.635 1.00 24.68 242 GLY a C 1
ATOM 1862 O O . GLY A 1 242 ? 215.010 216.090 212.742 1.00 24.68 242 GLY a O 1
ATOM 1863 N N . HIS A 1 243 ? 216.638 217.478 213.375 1.00 25.39 243 HIS a N 1
ATOM 1864 C CA . HIS A 1 243 ? 216.864 217.664 211.945 1.00 25.39 243 HIS a CA 1
ATOM 1865 C C . HIS A 1 243 ? 217.644 216.503 211.325 1.00 25.39 243 HIS a C 1
ATOM 1866 O O . HIS A 1 243 ? 217.320 216.077 210.205 1.00 25.39 243 HIS a O 1
ATOM 1873 N N . PRO A 1 244 ? 218.681 215.975 211.977 1.00 25.33 244 PRO a N 1
ATOM 1874 C CA . PRO A 1 244 ? 219.226 214.700 211.498 1.00 25.33 244 PRO a CA 1
ATOM 1875 C C . PRO A 1 244 ? 218.172 213.626 211.423 1.00 25.33 244 PRO a C 1
ATOM 1876 O O . PRO A 1 244 ? 218.279 212.710 210.603 1.00 25.33 244 PRO a O 1
ATOM 1880 N N . GLU A 1 245 ? 217.143 213.716 212.259 1.00 24.57 245 GLU a N 1
ATOM 1881 C CA . GLU A 1 245 ? 216.055 212.753 212.191 1.00 24.57 245 GLU a CA 1
ATOM 1882 C C . GLU A 1 245 ? 215.313 212.850 210.867 1.00 24.57 245 GLU a C 1
ATOM 1883 O O . GLU A 1 245 ? 214.881 211.831 210.319 1.00 24.57 245 GLU a O 1
ATOM 1889 N N . VAL A 1 246 ? 215.148 214.061 210.332 1.00 24.51 246 VAL a N 1
ATOM 1890 C CA . VAL A 1 246 ? 214.381 214.212 209.101 1.00 24.51 246 VAL a CA 1
ATOM 1891 C C . VAL A 1 246 ? 215.233 214.064 207.847 1.00 24.51 246 VAL a C 1
ATOM 1892 O O . VAL A 1 246 ? 214.689 213.744 206.783 1.00 24.51 246 VAL a O 1
ATOM 1896 N N . TYR A 1 247 ? 216.547 214.274 207.928 1.00 24.05 247 TYR a N 1
ATOM 1897 C CA . TYR A 1 247 ? 217.382 213.811 206.820 1.00 24.05 247 TYR a CA 1
ATOM 1898 C C . TYR A 1 247 ? 217.759 212.341 206.917 1.00 24.05 247 TYR a C 1
ATOM 1899 O O . TYR A 1 247 ? 218.719 211.917 206.267 1.00 24.05 247 TYR a O 1
ATOM 1908 N N . ILE A 1 248 ? 217.024 211.561 207.706 1.00 24.07 248 ILE a N 1
ATOM 1909 C CA . ILE A 1 248 ? 217.136 210.114 207.694 1.00 24.07 248 ILE a CA 1
ATOM 1910 C C . ILE A 1 248 ? 215.925 209.454 207.049 1.00 24.07 248 ILE a C 1
ATOM 1911 O O . ILE A 1 248 ? 216.063 208.390 206.435 1.00 24.07 248 ILE a O 1
ATOM 1916 N N . LEU A 1 249 ? 214.754 210.074 207.131 1.00 25.08 249 LEU a N 1
ATOM 1917 C CA . LEU A 1 249 ? 213.541 209.510 206.565 1.00 25.08 249 LEU a CA 1
ATOM 1918 C C . LEU A 1 249 ? 213.523 209.562 205.045 1.00 25.08 249 LEU a C 1
ATOM 1919 O O . LEU A 1 249 ? 212.644 208.949 204.433 1.00 25.08 249 LEU a O 1
ATOM 1924 N N . ILE A 1 250 ? 214.463 210.270 204.425 1.00 25.59 250 ILE a N 1
ATOM 1925 C CA . ILE A 1 250 ? 214.425 210.498 202.988 1.00 25.59 250 ILE a CA 1
ATOM 1926 C C . ILE A 1 250 ? 215.665 209.988 202.260 1.00 25.59 250 ILE a C 1
ATOM 1927 O O . ILE A 1 250 ? 215.604 209.792 201.036 1.00 25.59 250 ILE a O 1
ATOM 1932 N N . LEU A 1 251 ? 216.788 209.764 202.941 1.00 25.46 251 LEU a N 1
ATOM 1933 C CA . LEU A 1 251 ? 217.991 209.308 202.246 1.00 25.46 251 LEU a CA 1
ATOM 1934 C C . LEU A 1 251 ? 217.828 207.930 201.614 1.00 25.46 251 LEU a C 1
ATOM 1935 O O . LEU A 1 251 ? 218.236 207.756 200.450 1.00 25.46 251 LEU a O 1
ATOM 1940 N N . PRO A 1 252 ? 217.289 206.915 202.297 1.00 26.91 252 PRO a N 1
ATOM 1941 C CA . PRO A 1 252 ? 217.000 205.661 201.588 1.00 26.91 252 PRO a CA 1
ATOM 1942 C C . PRO A 1 252 ? 216.041 205.856 200.434 1.00 26.91 252 PRO a C 1
ATOM 1943 O O . PRO A 1 252 ? 216.140 205.143 199.426 1.00 26.91 252 PRO a O 1
ATOM 1947 N N . GLY A 1 253 ? 215.113 206.805 200.548 1.00 26.39 253 GLY a N 1
ATOM 1948 C CA . GLY A 1 253 ? 214.305 207.163 199.399 1.00 26.39 253 GLY a CA 1
ATOM 1949 C C . GLY A 1 253 ? 215.153 207.626 198.233 1.00 26.39 253 GLY a C 1
ATOM 1950 O O . GLY A 1 253 ? 214.930 207.219 197.091 1.00 26.39 253 GLY a O 1
ATOM 1951 N N . PHE A 1 254 ? 216.153 208.464 198.506 1.00 27.40 254 PHE a N 1
ATOM 1952 C CA . PHE A 1 254 ? 217.043 208.919 197.443 1.00 27.40 254 PHE a CA 1
ATOM 1953 C C . PHE A 1 254 ? 217.755 207.743 196.794 1.00 27.40 254 PHE a C 1
ATOM 1954 O O . PHE A 1 254 ? 217.867 207.671 195.564 1.00 27.40 254 PHE a O 1
ATOM 1962 N N . GLY A 1 255 ? 218.246 206.814 197.610 1.00 27.54 255 GLY a N 1
ATOM 1963 C CA . GLY A 1 255 ? 218.942 205.660 197.059 1.00 27.54 255 GLY a CA 1
ATOM 1964 C C . GLY A 1 255 ? 218.051 204.821 196.161 1.00 27.54 255 GLY a C 1
ATOM 1965 O O . GLY A 1 255 ? 218.433 204.451 195.043 1.00 27.54 255 GLY a O 1
ATOM 1966 N N . ILE A 1 256 ? 216.840 204.523 196.633 1.00 27.14 256 ILE a N 1
ATOM 1967 C CA . ILE A 1 256 ? 215.925 203.704 195.846 1.00 27.14 256 ILE a CA 1
ATOM 1968 C C . ILE A 1 256 ? 215.562 204.405 194.544 1.00 27.14 256 ILE a C 1
ATOM 1969 O O . ILE A 1 256 ? 215.490 203.770 193.485 1.00 27.14 256 ILE a O 1
ATOM 1974 N N . ILE A 1 257 ? 215.315 205.717 194.597 1.00 27.83 257 ILE a N 1
ATOM 1975 C CA . ILE A 1 257 ? 214.977 206.447 193.377 1.00 27.83 257 ILE a CA 1
ATOM 1976 C C . ILE A 1 257 ? 216.135 206.424 192.394 1.00 27.83 257 ILE a C 1
ATOM 1977 O O . ILE A 1 257 ? 215.932 206.283 191.182 1.00 27.83 257 ILE a O 1
ATOM 1982 N N . SER A 1 258 ? 217.365 206.584 192.887 1.00 29.31 258 SER a N 1
ATOM 1983 C CA . SER A 1 258 ? 218.508 206.504 191.985 1.00 29.31 258 SER a CA 1
ATOM 1984 C C . SER A 1 258 ? 218.551 205.154 191.290 1.00 29.31 258 SER a C 1
ATOM 1985 O O . SER A 1 258 ? 218.736 205.081 190.069 1.00 29.31 258 SER a O 1
ATOM 1988 N N . HIS A 1 259 ? 218.342 204.074 192.044 1.00 30.07 259 HIS a N 1
ATOM 1989 C CA . HIS A 1 259 ? 218.351 202.748 191.432 1.00 30.07 259 HIS a CA 1
ATOM 1990 C C . HIS A 1 259 ? 217.244 202.592 190.399 1.00 30.07 259 HIS a C 1
ATOM 1991 O O . HIS A 1 259 ? 217.470 202.037 189.317 1.00 30.07 259 HIS a O 1
ATOM 1998 N N . ILE A 1 260 ? 216.039 203.068 190.714 1.00 30.28 260 ILE a N 1
ATOM 1999 C CA . ILE A 1 260 ? 214.917 202.902 189.795 1.00 30.28 260 ILE a CA 1
ATOM 2000 C C . ILE A 1 260 ? 215.146 203.677 188.508 1.00 30.28 260 ILE a C 1
ATOM 2001 O O . ILE A 1 260 ? 214.926 203.158 187.406 1.00 30.28 260 ILE a O 1
ATOM 2006 N N . VAL A 1 261 ? 215.600 204.923 188.617 1.00 30.90 261 VAL a N 1
ATOM 2007 C CA . VAL A 1 261 ? 215.883 205.699 187.416 1.00 30.90 261 VAL a CA 1
ATOM 2008 C C . VAL A 1 261 ? 216.981 205.029 186.598 1.00 30.90 261 VAL a C 1
ATOM 2009 O O . VAL A 1 261 ? 216.896 204.949 185.366 1.00 30.90 261 VAL a O 1
ATOM 2013 N N . SER A 1 262 ? 218.015 204.514 187.268 1.00 31.11 262 SER a N 1
ATOM 2014 C CA . SER A 1 262 ? 219.095 203.847 186.550 1.00 31.11 262 SER a CA 1
ATOM 2015 C C . SER A 1 262 ? 218.589 202.634 185.787 1.00 31.11 262 SER a C 1
ATOM 2016 O O . SER A 1 262 ? 219.008 202.390 184.652 1.00 31.11 262 SER a O 1
ATOM 2019 N N . THR A 1 263 ? 217.698 201.851 186.394 1.00 33.06 263 THR a N 1
ATOM 2020 C CA . THR A 1 263 ? 217.241 200.635 185.730 1.00 33.06 263 THR a CA 1
ATOM 2021 C C . THR A 1 263 ? 216.166 200.904 184.691 1.00 33.06 263 THR a C 1
ATOM 2022 O O . THR A 1 263 ? 215.881 200.026 183.871 1.00 33.06 263 THR a O 1
ATOM 2026 N N . PHE A 1 264 ? 215.543 202.080 184.714 1.00 36.02 264 PHE a N 1
ATOM 2027 C CA . PHE A 1 264 ? 214.544 202.387 183.699 1.00 36.02 264 PHE a CA 1
ATOM 2028 C C . PHE A 1 264 ? 215.077 203.225 182.550 1.00 36.02 264 PHE a C 1
ATOM 2029 O O . PHE A 1 264 ? 214.454 203.249 181.486 1.00 36.02 264 PHE a O 1
ATOM 2037 N N . SER A 1 265 ? 216.205 203.901 182.720 1.00 35.69 265 SER a N 1
ATOM 2038 C CA . SER A 1 265 ? 216.765 204.696 181.642 1.00 35.69 265 SER a CA 1
ATOM 2039 C C . SER A 1 265 ? 217.757 203.914 180.799 1.00 35.69 265 SER a C 1
ATOM 2040 O O . SER A 1 265 ? 218.423 204.501 179.945 1.00 35.69 265 SER a O 1
ATOM 2043 N N . GLY A 1 266 ? 217.887 202.611 181.034 1.00 36.09 266 GLY a N 1
ATOM 2044 C CA . GLY A 1 266 ? 218.806 201.781 180.281 1.00 36.09 266 GLY a CA 1
ATOM 2045 C C . GLY A 1 266 ? 220.259 202.173 180.455 1.00 36.09 266 GLY a C 1
ATOM 2046 O O . GLY A 1 266 ? 221.121 201.741 179.686 1.00 36.09 266 GLY a O 1
ATOM 2047 N N . LYS A 1 267 ? 220.548 202.979 181.471 1.00 35.36 267 LYS a N 1
ATOM 2048 C CA . LYS A 1 267 ? 221.868 203.559 181.652 1.00 35.36 267 LYS a CA 1
ATOM 2049 C C . LYS A 1 267 ? 222.079 203.848 183.128 1.00 35.36 267 LYS a C 1
ATOM 2050 O O . LYS A 1 267 ? 221.112 204.119 183.848 1.00 35.36 267 LYS a O 1
ATOM 2056 N N . PRO A 1 268 ? 223.314 203.783 183.613 1.00 36.91 268 PRO a N 1
ATOM 2057 C CA . PRO A 1 268 ? 223.550 204.005 185.046 1.00 36.91 268 PRO a CA 1
ATOM 2058 C C . PRO A 1 268 ? 223.454 205.466 185.436 1.00 36.91 268 PRO a C 1
ATOM 2059 O O . PRO A 1 268 ? 223.155 206.322 184.601 1.00 36.91 268 PRO a O 1
ATOM 2063 N N . VAL A 1 269 ? 223.721 205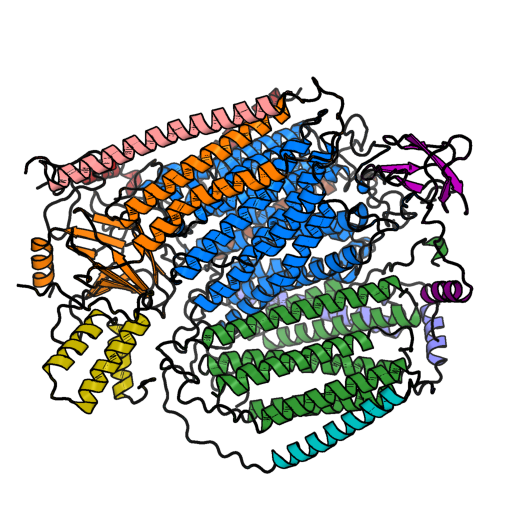.757 186.704 1.00 37.03 269 VAL a N 1
ATOM 2064 C CA . VAL A 1 269 ? 223.430 207.067 187.277 1.00 37.03 269 VAL a CA 1
ATOM 2065 C C . VAL A 1 269 ? 224.477 208.072 186.813 1.00 37.03 269 VAL a C 1
ATOM 2066 O O . VAL A 1 269 ? 225.677 207.885 187.037 1.00 37.03 269 VAL a O 1
ATOM 2070 N N . PHE A 1 270 ? 224.020 209.142 186.172 1.00 36.12 270 PHE a N 1
ATOM 2071 C CA . PHE A 1 270 ? 224.921 210.186 185.708 1.00 36.12 270 PHE a CA 1
ATOM 2072 C C . PHE A 1 270 ? 225.619 210.850 186.886 1.00 36.12 270 PHE a C 1
ATOM 2073 O O . PHE A 1 270 ? 224.992 211.175 187.895 1.00 36.12 270 PHE a O 1
ATOM 2081 N N . GLY A 1 271 ? 226.927 211.050 186.754 1.00 36.78 271 GLY a N 1
ATOM 2082 C CA . GLY A 1 271 ? 227.694 211.726 187.784 1.00 36.78 271 GLY a CA 1
ATOM 2083 C C . GLY A 1 271 ? 227.741 210.978 189.099 1.00 36.78 271 GLY a C 1
ATOM 2084 O O . GLY A 1 271 ? 227.332 211.509 190.134 1.00 36.78 271 GLY a O 1
ATOM 2085 N N . TYR A 1 272 ? 228.237 209.739 189.065 1.00 34.12 272 TYR a N 1
ATOM 2086 C CA . TYR A 1 272 ? 228.217 208.881 190.245 1.00 34.12 272 TYR a CA 1
ATOM 2087 C C . TYR A 1 272 ? 228.937 209.527 191.422 1.00 34.12 272 TYR a C 1
ATOM 2088 O O . TYR A 1 272 ? 228.408 209.571 192.541 1.00 34.12 272 TYR a O 1
ATOM 2097 N N . LEU A 1 273 ? 230.157 210.012 191.199 1.00 33.78 273 LEU a N 1
ATOM 2098 C CA . LEU A 1 273 ? 230.876 210.659 192.288 1.00 33.78 273 LEU a CA 1
ATOM 2099 C C . LEU A 1 273 ? 230.136 211.892 192.777 1.00 33.78 273 LEU a C 1
ATOM 2100 O O . LEU A 1 273 ? 230.164 212.199 193.974 1.00 33.78 273 LEU a O 1
ATOM 2105 N N . GLY A 1 274 ? 229.471 212.609 191.871 1.00 31.91 274 GLY a N 1
ATOM 2106 C CA . GLY A 1 274 ? 228.668 213.741 192.296 1.00 31.91 274 GLY a CA 1
ATOM 2107 C C . GLY A 1 274 ? 227.561 213.319 193.237 1.00 31.91 274 GLY a C 1
ATOM 2108 O O . GLY A 1 274 ? 227.335 213.947 194.271 1.00 31.91 274 GLY a O 1
ATOM 2109 N N . MET A 1 275 ? 226.875 212.229 192.900 1.00 32.62 275 MET a N 1
ATOM 2110 C CA . MET A 1 275 ? 225.831 211.709 193.773 1.00 32.62 275 MET a CA 1
ATOM 2111 C C . MET A 1 275 ? 226.397 211.361 195.141 1.00 32.62 275 MET a C 1
ATOM 2112 O O . MET A 1 275 ? 225.850 211.765 196.175 1.00 32.62 275 MET a O 1
ATOM 2117 N N . VAL A 1 276 ? 227.512 210.631 195.159 1.00 31.61 276 VAL a N 1
ATOM 2118 C CA . VAL A 1 276 ? 228.080 210.169 196.423 1.00 31.61 276 VAL a CA 1
ATOM 2119 C C . VAL A 1 276 ? 228.475 211.352 197.298 1.00 31.61 276 VAL a C 1
ATOM 2120 O O . VAL A 1 276 ? 228.121 211.419 198.483 1.00 31.61 276 VAL a O 1
ATOM 2124 N N . TYR A 1 277 ? 229.219 212.302 196.731 1.00 32.27 277 TYR a N 1
ATOM 2125 C CA . TYR A 1 277 ? 229.698 213.423 197.528 1.00 32.27 277 TYR a CA 1
ATOM 2126 C C . TYR A 1 277 ? 228.552 214.325 197.963 1.00 32.27 277 TYR a C 1
ATOM 2127 O O . TYR A 1 277 ? 228.561 214.846 199.082 1.00 32.27 277 TYR a O 1
ATOM 2136 N N . ALA A 1 278 ? 227.551 214.520 197.102 1.00 31.01 278 ALA a N 1
ATOM 2137 C CA . ALA A 1 278 ? 226.406 215.330 197.492 1.00 31.01 278 ALA a CA 1
ATOM 2138 C C . ALA A 1 278 ? 225.666 214.695 198.656 1.00 31.01 278 ALA a C 1
ATOM 2139 O O . ALA A 1 278 ? 225.238 215.388 199.584 1.00 31.01 278 ALA a O 1
ATOM 2141 N N . MET A 1 279 ? 225.521 213.375 198.634 1.00 29.77 279 MET a N 1
ATOM 2142 C CA . MET A 1 279 ? 224.798 212.706 199.704 1.00 29.77 279 MET a CA 1
ATOM 2143 C C . MET A 1 279 ? 225.591 212.716 201.010 1.00 29.77 279 MET a C 1
ATOM 2144 O O . MET A 1 279 ? 225.013 212.934 202.084 1.00 29.77 279 MET a O 1
ATOM 2149 N N . ILE A 1 280 ? 226.913 212.542 200.935 1.00 29.43 280 ILE a N 1
ATOM 2150 C CA . ILE A 1 280 ? 227.747 212.680 202.129 1.00 29.43 280 ILE a CA 1
ATOM 2151 C C . ILE A 1 280 ? 227.639 214.089 202.697 1.00 29.43 280 ILE a C 1
ATOM 2152 O O . ILE A 1 280 ? 227.569 214.279 203.916 1.00 29.43 280 ILE a O 1
ATOM 2157 N N . SER A 1 281 ? 227.645 215.102 201.829 1.00 30.17 281 SER a N 1
ATOM 2158 C CA . SER A 1 281 ? 227.562 216.474 202.315 1.00 30.17 281 SER a CA 1
ATOM 2159 C C . SER A 1 281 ? 226.200 216.780 202.918 1.00 30.17 281 SER a C 1
ATOM 2160 O O . SER A 1 281 ? 226.116 217.547 203.880 1.00 30.17 281 SER a O 1
ATOM 2163 N N . ILE A 1 282 ? 225.126 216.214 202.362 1.00 29.17 282 ILE a N 1
ATOM 2164 C CA . ILE A 1 282 ? 223.817 216.343 202.997 1.00 29.17 282 ILE a CA 1
ATOM 2165 C C . ILE A 1 282 ? 223.860 215.748 204.393 1.00 29.17 282 ILE a C 1
ATOM 2166 O O . ILE A 1 282 ? 223.364 216.343 205.359 1.00 29.17 282 ILE a O 1
ATOM 2171 N N . GLY A 1 283 ? 224.477 214.575 204.526 1.00 29.81 283 GLY a N 1
ATOM 2172 C CA . GLY A 1 283 ? 224.619 213.977 205.843 1.00 29.81 283 GLY a CA 1
ATOM 2173 C C . GLY A 1 283 ? 225.387 214.856 206.813 1.00 29.81 283 GLY a C 1
ATOM 2174 O O . GLY A 1 283 ? 224.990 215.013 207.968 1.00 29.81 283 GLY a O 1
ATOM 2175 N N . VAL A 1 284 ? 226.498 215.438 206.360 1.00 29.28 284 VAL a N 1
ATOM 2176 C CA . VAL A 1 284 ? 227.328 216.242 207.256 1.00 29.28 284 VAL a CA 1
ATOM 2177 C C . VAL A 1 284 ? 226.607 217.522 207.657 1.00 29.28 284 VAL a C 1
ATOM 2178 O O . VAL A 1 284 ? 226.529 217.862 208.842 1.00 29.28 284 VAL a O 1
ATOM 2182 N N . LEU A 1 285 ? 226.062 218.247 206.683 1.00 29.85 285 LEU a N 1
ATOM 2183 C CA . LEU A 1 285 ? 225.386 219.510 206.946 1.00 29.85 285 LEU a CA 1
ATOM 2184 C C . LEU A 1 285 ? 223.980 219.327 207.492 1.00 29.85 285 LEU a C 1
ATOM 2185 O O . LEU A 1 285 ? 223.275 220.322 207.681 1.00 29.85 285 LEU a O 1
ATOM 2190 N N . GLY A 1 286 ? 223.544 218.089 207.730 1.00 29.29 286 GLY a N 1
ATOM 2191 C CA . GLY A 1 286 ? 222.324 217.891 208.488 1.00 29.29 286 GLY a CA 1
ATOM 2192 C C . GLY A 1 286 ? 222.483 218.159 209.969 1.00 29.29 286 GLY a C 1
ATOM 2193 O O . GLY A 1 286 ? 221.481 218.301 210.674 1.00 29.29 286 GLY a O 1
ATOM 2194 N N . PHE A 1 287 ? 223.721 218.235 210.453 1.00 30.19 287 PHE a N 1
ATOM 2195 C CA . PHE A 1 287 ? 224.019 218.475 211.860 1.00 30.19 287 PHE a CA 1
ATOM 2196 C C . PHE A 1 287 ? 224.244 219.943 212.186 1.00 30.19 287 PHE a C 1
ATOM 2197 O O . PHE A 1 287 ? 223.763 220.426 213.214 1.00 30.19 287 PHE a O 1
ATOM 2205 N N . LEU A 1 288 ? 224.964 220.664 211.327 1.00 30.90 288 LEU a N 1
ATOM 2206 C CA . LEU A 1 288 ? 225.368 222.043 211.573 1.00 30.90 288 LEU a CA 1
ATOM 2207 C C . LEU A 1 288 ? 224.205 223.023 211.583 1.00 30.90 288 LEU a C 1
ATOM 2208 O O . LEU A 1 288 ? 224.445 224.226 211.710 1.00 30.90 288 LEU a O 1
ATOM 2213 N N . VAL A 1 289 ? 222.968 222.558 211.427 1.00 28.75 289 VAL a N 1
ATOM 2214 C CA . VAL A 1 289 ? 221.791 223.404 211.581 1.00 28.75 289 VAL a CA 1
ATOM 2215 C C . VAL A 1 289 ? 220.718 222.613 212.316 1.00 28.75 289 VAL a C 1
ATOM 2216 O O . VAL A 1 289 ? 220.306 221.541 211.863 1.00 28.75 289 VAL a O 1
ATOM 2220 N N . TRP A 1 290 ? 220.306 223.110 213.478 1.00 28.01 290 TRP a N 1
ATOM 2221 C CA . TRP A 1 290 ? 219.287 222.435 214.267 1.00 28.01 290 TRP a CA 1
ATOM 2222 C C . TRP A 1 290 ? 218.253 223.365 214.864 1.00 28.01 290 TRP a C 1
ATOM 2223 O O . TRP A 1 290 ? 217.225 222.875 215.335 1.00 28.01 290 TRP a O 1
ATOM 2234 N N . ALA A 1 291 ? 218.486 224.672 214.888 1.00 28.65 291 ALA a N 1
ATOM 2235 C CA . ALA A 1 291 ? 217.554 225.615 215.481 1.00 28.65 291 ALA a CA 1
ATOM 2236 C C . ALA A 1 291 ? 216.734 226.355 214.443 1.00 28.65 291 ALA a C 1
ATOM 2237 O O . ALA A 1 291 ? 215.987 227.269 214.797 1.00 28.65 291 ALA a O 1
ATOM 2239 N N . HIS A 1 292 ? 216.835 225.972 213.175 1.00 28.50 292 HIS a N 1
ATOM 2240 C CA . HIS A 1 292 ? 215.993 226.583 212.157 1.00 28.50 292 HIS a CA 1
ATOM 2241 C C . HIS A 1 292 ? 214.547 226.156 212.360 1.00 28.50 292 HIS a C 1
ATOM 2242 O O . HIS A 1 292 ? 213.675 226.501 211.558 1.00 28.50 292 HIS a O 1
ATOM 2249 N N . HIS A 1 293 ? 214.286 225.400 213.425 1.00 28.35 293 HIS a N 1
ATOM 2250 C CA . HIS A 1 293 ? 212.939 225.032 213.826 1.00 28.35 293 HIS a CA 1
ATOM 2251 C C . HIS A 1 293 ? 212.406 225.891 214.962 1.00 28.35 293 HIS a C 1
ATOM 2252 O O . HIS A 1 293 ? 211.252 225.713 215.359 1.00 28.35 293 HIS a O 1
ATOM 2259 N N . MET A 1 294 ? 213.212 226.797 215.508 1.00 30.03 294 MET a N 1
ATOM 2260 C CA . MET A 1 294 ? 212.793 227.621 216.640 1.00 30.03 294 MET a CA 1
ATOM 2261 C C . MET A 1 294 ? 213.230 229.076 216.458 1.00 30.03 294 MET a C 1
ATOM 2262 O O . MET A 1 294 ? 213.797 229.700 217.353 1.00 30.03 294 MET a O 1
ATOM 2267 N N . PHE A 1 295 ? 212.961 229.641 215.280 1.00 30.39 295 PHE a N 1
ATOM 2268 C CA . PHE A 1 295 ? 213.331 231.033 215.039 1.00 30.39 295 PHE a CA 1
ATOM 2269 C C . PHE A 1 295 ? 212.560 232.004 215.924 1.00 30.39 295 PHE a C 1
ATOM 2270 O O . PHE A 1 295 ? 213.075 233.079 216.248 1.00 30.39 295 PHE a O 1
ATOM 2278 N N . THR A 1 296 ? 211.340 231.660 216.323 1.00 30.60 296 THR a N 1
ATOM 2279 C CA . THR A 1 296 ? 210.450 232.593 217.012 1.00 30.60 296 THR a CA 1
ATOM 2280 C C . THR A 1 296 ? 210.448 232.384 218.516 1.00 30.60 296 THR a C 1
ATOM 2281 O O . THR A 1 296 ? 209.400 232.493 219.153 1.00 30.60 296 THR a O 1
ATOM 2285 N N . VAL A 1 297 ? 211.586 232.054 219.116 1.00 31.49 297 VAL a N 1
ATOM 2286 C CA . VAL A 1 297 ? 211.630 231.837 220.554 1.00 31.49 297 VAL a CA 1
ATOM 2287 C C . VAL A 1 297 ? 212.491 232.860 221.280 1.00 31.49 297 VAL a C 1
ATOM 2288 O O . VAL A 1 297 ? 212.285 233.080 222.484 1.00 31.49 297 VAL a O 1
ATOM 2292 N N . GLY A 1 298 ? 213.415 233.535 220.607 1.00 34.40 298 GLY a N 1
ATOM 2293 C CA . GLY A 1 298 ? 214.201 234.547 221.282 1.00 34.40 298 GLY a CA 1
ATOM 2294 C C . GLY A 1 298 ? 215.703 234.384 221.192 1.00 34.40 298 GLY a C 1
ATOM 2295 O O . GLY A 1 298 ? 216.435 234.848 222.069 1.00 34.40 298 GLY a O 1
ATOM 2296 N N . LEU A 1 299 ? 216.180 233.719 220.150 1.00 35.49 299 LEU a N 1
ATOM 2297 C CA . LEU A 1 299 ? 217.609 233.703 219.906 1.00 35.49 299 LEU a CA 1
ATOM 2298 C C . LEU A 1 299 ? 218.068 235.075 219.418 1.00 35.49 299 LEU a C 1
ATOM 2299 O O . LEU A 1 299 ? 217.286 235.870 218.894 1.00 35.49 299 LEU a O 1
ATOM 2304 N N . ASP A 1 300 ? 219.356 235.350 219.599 1.00 37.89 300 ASP a N 1
ATOM 2305 C CA . ASP A 1 300 ? 219.917 236.616 219.157 1.00 37.89 300 ASP a CA 1
ATOM 2306 C C . ASP A 1 300 ? 219.984 236.651 217.630 1.00 37.89 300 ASP a C 1
ATOM 2307 O O . ASP A 1 300 ? 219.697 235.667 216.945 1.00 37.89 300 ASP a O 1
ATOM 2312 N N . VAL A 1 301 ? 220.375 237.804 217.085 1.00 40.27 301 VAL a N 1
ATOM 2313 C CA . VAL A 1 301 ? 220.314 238.001 215.638 1.00 40.27 301 VAL a CA 1
ATOM 2314 C C . VAL A 1 301 ? 221.363 237.166 214.913 1.00 40.27 301 VAL a C 1
ATOM 2315 O O . VAL A 1 301 ? 221.109 236.644 213.819 1.00 40.27 301 VAL a O 1
ATOM 2319 N N . ASP A 1 302 ? 222.553 237.026 215.493 1.00 39.54 302 ASP a N 1
ATOM 2320 C CA . ASP A 1 302 ? 223.630 236.361 214.772 1.00 39.54 302 ASP a CA 1
ATOM 2321 C C . ASP A 1 302 ? 223.353 234.872 214.601 1.00 39.54 302 ASP a C 1
ATOM 2322 O O . ASP A 1 302 ? 223.674 234.294 213.556 1.00 39.54 302 ASP a O 1
ATOM 2327 N N . THR A 1 303 ? 222.744 234.235 215.601 1.00 34.29 303 THR a N 1
ATOM 2328 C CA . THR A 1 303 ? 222.382 232.831 215.445 1.00 34.29 303 THR a CA 1
ATOM 2329 C C . THR A 1 303 ? 221.347 232.651 214.346 1.00 34.29 303 THR a C 1
ATOM 2330 O O . THR A 1 303 ? 221.424 231.697 213.563 1.00 34.29 303 THR a O 1
ATOM 2334 N N . ARG A 1 304 ? 220.372 233.556 214.273 1.00 35.03 304 ARG a N 1
ATOM 2335 C CA . ARG A 1 304 ? 219.383 233.489 213.205 1.00 35.03 304 ARG a CA 1
ATOM 2336 C C . ARG A 1 304 ? 220.044 233.625 211.838 1.00 35.03 304 ARG a C 1
ATOM 2337 O O . ARG A 1 304 ? 219.737 232.863 210.909 1.00 35.03 304 ARG a O 1
ATOM 2345 N N . ALA A 1 305 ? 220.965 234.579 211.698 1.00 35.21 305 ALA a N 1
ATOM 2346 C CA . ALA A 1 305 ? 221.661 234.735 210.426 1.00 35.21 305 ALA a CA 1
ATOM 2347 C C . ALA A 1 305 ? 222.425 233.467 210.065 1.00 35.21 305 ALA a C 1
ATOM 2348 O O . ALA A 1 305 ? 222.358 232.981 208.924 1.00 35.21 305 ALA a O 1
ATOM 2350 N N . TYR A 1 306 ? 223.145 232.904 211.035 1.00 31.14 306 TYR a N 1
ATOM 2351 C CA . TYR A 1 306 ? 223.948 231.726 210.744 1.00 31.14 306 TYR a CA 1
ATOM 2352 C C . TYR A 1 306 ? 223.078 230.552 210.327 1.00 31.14 306 TYR a C 1
ATOM 2353 O O . TYR A 1 306 ? 223.426 229.814 209.399 1.00 31.14 306 TYR a O 1
ATOM 2362 N N . PHE A 1 307 ? 221.951 230.347 211.005 1.00 30.28 307 PHE a N 1
ATOM 2363 C CA . PHE A 1 307 ? 221.122 229.200 210.657 1.00 30.28 307 PHE a CA 1
ATOM 2364 C C . PHE A 1 307 ? 220.422 229.400 209.319 1.00 30.28 307 PHE a C 1
ATOM 2365 O O . PHE A 1 307 ? 220.216 228.427 208.581 1.00 30.28 307 PHE a O 1
ATOM 2373 N N . THR A 1 308 ? 220.097 230.645 208.962 1.00 30.77 308 THR a N 1
ATOM 2374 C CA . THR A 1 308 ? 219.649 230.922 207.599 1.00 30.77 308 THR a CA 1
ATOM 2375 C C . THR A 1 308 ? 220.687 230.463 206.578 1.00 30.77 308 THR a C 1
ATOM 2376 O O . THR A 1 308 ? 220.371 229.736 205.619 1.00 30.77 308 THR a O 1
ATOM 2380 N N . ALA A 1 309 ? 221.942 230.873 206.777 1.00 29.55 309 ALA a N 1
ATOM 2381 C CA . ALA A 1 309 ? 222.985 230.497 205.829 1.00 29.55 309 ALA a CA 1
ATOM 2382 C C . ALA A 1 309 ? 223.153 228.984 205.767 1.00 29.55 309 ALA a C 1
ATOM 2383 O O . ALA A 1 309 ? 223.329 228.409 204.682 1.00 29.55 309 ALA a O 1
ATOM 2385 N N . ALA A 1 310 ? 223.087 228.321 206.920 1.00 29.91 310 ALA a N 1
ATOM 2386 C CA . ALA A 1 310 ? 223.261 226.873 206.952 1.00 29.91 310 ALA a CA 1
ATOM 2387 C C . ALA A 1 310 ? 222.149 226.161 206.195 1.00 29.91 310 ALA a C 1
ATOM 2388 O O . ALA A 1 310 ? 222.408 225.184 205.481 1.00 29.91 310 ALA a O 1
ATOM 2390 N N . THR A 1 311 ? 220.905 226.621 206.336 1.00 29.91 311 THR a N 1
ATOM 2391 C CA . THR A 1 311 ? 219.824 225.975 205.597 1.00 29.91 311 THR a CA 1
ATOM 2392 C C . THR A 1 311 ? 219.970 226.178 204.090 1.00 29.91 311 THR a C 1
ATOM 2393 O O . THR A 1 311 ? 219.699 225.262 203.306 1.00 29.91 311 THR a O 1
ATOM 2397 N N . MET A 1 312 ? 220.409 227.356 203.651 1.00 30.43 312 MET a N 1
ATOM 2398 C CA . MET A 1 312 ? 220.636 227.512 202.212 1.00 30.43 312 MET a CA 1
ATOM 2399 C C . MET A 1 312 ? 221.722 226.552 201.716 1.00 30.43 312 MET a C 1
ATOM 2400 O O . MET A 1 312 ? 221.580 225.891 200.666 1.00 30.43 312 MET a O 1
ATOM 2405 N N . ILE A 1 313 ? 222.818 226.451 202.468 1.00 30.55 313 ILE a N 1
ATOM 2406 C CA . ILE A 1 313 ? 223.905 225.587 202.023 1.00 30.55 313 ILE a CA 1
ATOM 2407 C C . ILE A 1 313 ? 223.454 224.131 201.991 1.00 30.55 313 ILE a C 1
ATOM 2408 O O . ILE A 1 313 ? 223.838 223.375 201.094 1.00 30.55 313 ILE a O 1
ATOM 2413 N N . ILE A 1 314 ? 222.624 223.711 202.951 1.00 30.31 314 ILE a N 1
ATOM 2414 C CA . ILE A 1 314 ? 222.087 222.353 202.874 1.00 30.31 314 ILE a CA 1
ATOM 2415 C C . ILE A 1 314 ? 221.105 222.220 201.721 1.00 30.31 314 ILE a C 1
ATOM 2416 O O . ILE A 1 314 ? 220.832 221.104 201.268 1.00 30.31 314 ILE a O 1
ATOM 2421 N N . ALA A 1 315 ? 220.559 223.331 201.227 1.00 30.37 315 ALA a N 1
ATOM 2422 C CA . ALA A 1 315 ? 219.683 223.236 200.064 1.00 30.37 315 ALA a CA 1
ATOM 2423 C C . ALA A 1 315 ? 220.451 222.920 198.789 1.00 30.37 315 ALA a C 1
ATOM 2424 O O . ALA A 1 315 ? 219.916 222.244 197.906 1.00 30.37 315 ALA a O 1
ATOM 2426 N N . VAL A 1 316 ? 221.675 223.418 198.657 1.00 31.62 316 VAL a N 1
ATOM 2427 C CA . VAL A 1 316 ? 222.421 223.198 197.401 1.00 31.62 316 VAL a CA 1
ATOM 2428 C C . VAL A 1 316 ? 222.582 221.724 196.992 1.00 31.62 316 VAL a C 1
ATOM 2429 O O . VAL A 1 316 ? 222.255 221.369 195.840 1.00 31.62 316 VAL a O 1
ATOM 2433 N N . PRO A 1 317 ? 223.088 220.829 197.858 1.00 32.23 317 PRO a N 1
ATOM 2434 C CA . PRO A 1 317 ? 223.372 219.459 197.393 1.00 32.23 317 PRO a CA 1
ATOM 2435 C C . PRO A 1 317 ? 222.149 218.691 196.928 1.00 32.23 317 PRO a C 1
ATOM 2436 O O . PRO A 1 317 ? 222.261 217.863 196.014 1.00 32.23 317 PRO a O 1
ATOM 2440 N N . THR A 1 318 ? 220.986 218.917 197.535 1.00 31.62 318 THR a N 1
ATOM 2441 C CA . THR A 1 318 ? 219.782 218.285 197.016 1.00 31.62 318 THR a CA 1
ATOM 2442 C C . THR A 1 318 ? 219.512 218.736 195.592 1.00 31.62 318 THR a C 1
ATOM 2443 O O . THR A 1 318 ? 219.028 217.951 194.768 1.00 31.62 318 THR a O 1
ATOM 2447 N N . GLY A 1 319 ? 219.828 219.992 195.284 1.00 32.90 319 GLY a N 1
ATOM 2448 C CA . GLY A 1 319 ? 219.726 220.446 193.912 1.00 32.90 319 GLY a CA 1
ATOM 2449 C C . GLY A 1 319 ? 220.663 219.693 192.994 1.00 32.90 319 GLY a C 1
ATOM 2450 O O . GLY A 1 319 ? 220.281 219.303 191.886 1.00 32.90 319 GLY a O 1
ATOM 2451 N N . ILE A 1 320 ? 221.901 219.472 193.443 1.00 33.87 320 ILE a N 1
ATOM 2452 C CA . ILE A 1 320 ? 222.820 218.669 192.635 1.00 33.87 320 ILE a CA 1
ATOM 2453 C C . ILE A 1 320 ? 222.237 217.287 192.375 1.00 33.87 320 ILE a C 1
ATOM 2454 O O . ILE A 1 320 ? 222.302 216.770 191.255 1.00 33.87 320 ILE a O 1
ATOM 2459 N N . LYS A 1 321 ? 221.648 216.674 193.398 1.00 34.29 321 LYS a N 1
ATOM 2460 C CA . LYS A 1 321 ? 221.102 215.326 193.246 1.00 34.29 321 LYS a CA 1
ATOM 2461 C C . LYS A 1 321 ? 219.940 215.300 192.256 1.00 34.29 321 LYS a C 1
ATOM 2462 O O . LYS A 1 321 ? 219.871 214.422 191.385 1.00 34.29 321 LYS a O 1
ATOM 2468 N N . ILE A 1 322 ? 219.015 216.252 192.373 1.00 34.21 322 ILE a N 1
ATOM 2469 C CA . ILE A 1 322 ? 217.859 216.256 191.481 1.00 34.21 322 ILE a CA 1
ATOM 2470 C C . ILE A 1 322 ? 218.292 216.514 190.043 1.00 34.21 322 ILE a C 1
ATOM 2471 O O . ILE A 1 322 ? 217.801 215.867 189.108 1.00 34.21 322 ILE a O 1
ATOM 2476 N N . PHE A 1 323 ? 219.218 217.452 189.836 1.00 36.20 323 PHE a N 1
ATOM 2477 C CA . PHE A 1 323 ? 219.694 217.704 188.482 1.00 36.20 323 PHE a CA 1
ATOM 2478 C C . PHE A 1 323 ? 220.455 216.509 187.922 1.00 36.20 323 PHE a C 1
ATOM 2479 O O . PHE A 1 323 ? 220.365 216.224 186.724 1.00 36.20 323 PHE a O 1
ATOM 2487 N N . SER A 1 324 ? 221.191 215.788 188.766 1.00 34.35 324 SER a N 1
ATOM 2488 C CA . SER A 1 324 ? 221.837 214.564 188.313 1.00 34.35 324 SER a CA 1
ATOM 2489 C C . SER A 1 324 ? 220.810 213.540 187.849 1.00 34.35 324 SER a C 1
ATOM 2490 O O . SER A 1 324 ? 220.980 212.905 186.801 1.00 34.35 324 SER a O 1
ATOM 2493 N N . TRP A 1 325 ? 219.729 213.372 188.612 1.00 33.69 325 TRP a N 1
ATOM 2494 C CA . TRP A 1 325 ? 218.692 212.434 188.195 1.00 33.69 325 TRP a CA 1
ATOM 2495 C C . TRP A 1 325 ? 218.061 212.860 186.881 1.00 33.69 325 TRP a C 1
ATOM 2496 O O . TRP A 1 325 ? 217.788 212.022 186.017 1.00 33.69 325 TRP a O 1
ATOM 2507 N N . ILE A 1 326 ? 217.795 214.155 186.719 1.00 35.85 326 ILE a N 1
ATOM 2508 C CA . ILE A 1 326 ? 217.236 214.623 185.455 1.00 35.85 326 ILE a CA 1
ATOM 2509 C C . ILE A 1 326 ? 218.193 214.321 184.313 1.00 35.85 326 ILE a C 1
ATOM 2510 O O . ILE A 1 326 ? 217.773 213.949 183.211 1.00 35.85 326 ILE a O 1
ATOM 2515 N N . ALA A 1 327 ? 219.493 214.474 184.559 1.00 37.42 327 ALA a N 1
ATOM 2516 C CA . ALA A 1 327 ? 220.488 214.181 183.534 1.00 37.42 327 ALA a CA 1
ATOM 2517 C C . ALA A 1 327 ? 220.467 212.708 183.149 1.00 37.42 327 ALA a C 1
ATOM 2518 O O . ALA A 1 327 ? 220.520 212.364 181.963 1.00 37.42 327 ALA a O 1
ATOM 2520 N N . THR A 1 328 ? 220.372 211.820 184.136 1.00 36.59 328 THR a N 1
ATOM 2521 C CA . THR A 1 328 ? 220.476 210.395 183.844 1.00 36.59 328 THR a CA 1
ATOM 2522 C C . THR A 1 328 ? 219.179 209.836 183.273 1.00 36.59 328 THR a C 1
ATOM 2523 O O . THR A 1 328 ? 218.986 208.618 183.241 1.00 36.59 328 THR a O 1
ATOM 2527 N N . MET A 1 329 ? 218.282 210.715 182.833 1.00 38.89 329 MET a N 1
ATOM 2528 C CA . MET A 1 329 ? 217.150 210.324 182.009 1.00 38.89 329 MET a CA 1
ATOM 2529 C C . MET A 1 329 ? 217.254 210.865 180.595 1.00 38.89 329 MET a C 1
ATOM 2530 O O . MET A 1 329 ? 216.369 210.598 179.779 1.00 38.89 329 MET a O 1
ATOM 2535 N N . TRP A 1 330 ? 218.304 211.625 180.286 1.00 42.77 330 TRP a N 1
ATOM 2536 C CA . TRP A 1 330 ? 218.494 212.136 178.936 1.00 42.77 330 TRP a CA 1
ATOM 2537 C C . TRP A 1 330 ? 218.917 211.058 177.951 1.00 42.77 330 TRP a C 1
ATOM 2538 O O . TRP A 1 330 ? 218.930 211.320 176.745 1.00 42.77 330 TRP a O 1
ATOM 2549 N N . GLY A 1 331 ? 219.269 209.865 178.425 1.00 42.32 331 GLY a N 1
ATOM 2550 C CA . GLY A 1 331 ? 219.752 208.828 177.538 1.00 42.32 331 GLY a CA 1
ATOM 2551 C C . GLY A 1 331 ? 218.700 208.300 176.590 1.00 42.32 331 GLY a C 1
ATOM 2552 O O . GLY A 1 331 ? 218.774 208.538 175.382 1.00 42.32 331 GLY a O 1
ATOM 2553 N N . GLY A 1 332 ? 217.710 207.605 177.115 1.00 42.40 332 GLY a N 1
ATOM 2554 C CA . GLY A 1 332 ? 216.640 207.098 176.294 1.00 42.40 332 GLY a CA 1
ATOM 2555 C C . GLY A 1 332 ? 216.202 205.731 176.759 1.00 42.40 332 GLY a C 1
ATOM 2556 O O . GLY A 1 332 ? 216.649 205.228 177.786 1.00 42.40 332 GLY a O 1
ATOM 2557 N N . SER A 1 333 ? 215.310 205.132 175.970 1.00 43.21 333 SER a N 1
ATOM 2558 C CA . SER A 1 333 ? 214.738 203.818 176.257 1.00 43.21 333 SER a CA 1
ATOM 2559 C C . SER A 1 333 ? 214.110 203.775 177.648 1.00 43.21 333 SER a C 1
ATOM 2560 O O . SER A 1 333 ? 214.312 202.834 178.416 1.00 43.21 333 SER a O 1
ATOM 2563 N N . ILE A 1 334 ? 213.336 204.809 177.968 1.00 42.27 334 ILE a N 1
ATOM 2564 C CA . ILE A 1 334 ? 212.552 204.838 179.197 1.00 42.27 334 ILE a CA 1
ATOM 2565 C C . ILE A 1 334 ? 211.444 203.807 179.021 1.00 42.27 334 ILE a C 1
ATOM 2566 O O . ILE A 1 334 ? 211.238 203.303 177.917 1.00 42.27 334 ILE a O 1
ATOM 2571 N N . GLN A 1 335 ? 210.762 203.438 180.100 1.00 40.47 335 GLN a N 1
ATOM 2572 C CA . GLN A 1 335 ? 209.589 202.575 179.994 1.00 40.47 335 GLN a CA 1
ATOM 2573 C C . GLN A 1 335 ? 208.734 202.800 181.229 1.00 40.47 335 GLN a C 1
ATOM 2574 O O . GLN A 1 335 ? 209.196 202.587 182.353 1.00 40.47 335 GLN a O 1
ATOM 2580 N N . TYR A 1 336 ? 207.503 203.270 181.028 1.00 37.70 336 TYR a N 1
ATOM 2581 C CA . TYR A 1 336 ? 206.705 203.836 182.114 1.00 37.70 336 TYR a CA 1
ATOM 2582 C C . TYR A 1 336 ? 205.926 202.744 182.846 1.00 37.70 336 TYR a C 1
ATOM 2583 O O . TYR A 1 336 ? 204.712 202.587 182.707 1.00 37.70 336 TYR a O 1
ATOM 2592 N N . LYS A 1 337 ? 206.655 201.983 183.650 1.00 32.21 337 LYS a N 1
ATOM 2593 C CA . LYS A 1 337 ? 206.037 201.073 184.595 1.00 32.21 337 LYS a CA 1
ATOM 2594 C C . LYS A 1 337 ? 205.755 201.807 185.903 1.00 32.21 337 LYS a C 1
ATOM 2595 O O . LYS A 1 337 ? 206.125 202.969 186.084 1.00 32.21 337 LYS a O 1
ATOM 2601 N N . THR A 1 338 ? 205.078 201.119 186.819 1.00 29.47 338 THR a N 1
ATOM 2602 C CA . THR A 1 338 ? 204.679 201.761 188.069 1.00 29.47 338 THR a CA 1
ATOM 2603 C C . THR A 1 338 ? 205.851 202.250 188.914 1.00 29.47 338 THR a C 1
ATOM 2604 O O . THR A 1 338 ? 205.731 203.337 189.506 1.00 29.47 338 THR a O 1
ATOM 2608 N N . PRO A 1 339 ? 206.960 201.519 189.061 1.00 28.44 339 PRO a N 1
ATOM 2609 C CA . PRO A 1 339 ? 208.095 202.105 189.788 1.00 28.44 339 PRO a CA 1
ATOM 2610 C C . PRO A 1 339 ? 208.581 203.403 189.177 1.00 28.44 339 PRO a C 1
ATOM 2611 O O . PRO A 1 339 ? 208.934 204.334 189.910 1.00 28.44 339 PRO a O 1
ATOM 2615 N N . MET A 1 340 ? 208.591 203.502 187.848 1.00 28.66 340 MET a N 1
ATOM 2616 C CA . MET A 1 340 ? 208.989 204.754 187.218 1.00 28.66 340 MET a CA 1
ATOM 2617 C C . MET A 1 340 ? 207.960 205.844 187.472 1.00 28.66 340 MET a C 1
ATOM 2618 O O . MET A 1 340 ? 208.324 207.007 187.682 1.00 28.66 340 MET a O 1
ATOM 2623 N N . LEU A 1 341 ? 206.672 205.490 187.462 1.00 27.02 341 LEU a N 1
ATOM 2624 C CA . LEU A 1 341 ? 205.643 206.459 187.826 1.00 27.02 341 LEU a CA 1
ATOM 2625 C C . LEU A 1 341 ? 205.912 207.037 189.205 1.00 27.02 341 LEU a C 1
ATOM 2626 O O . LEU A 1 341 ? 205.888 208.258 189.402 1.00 27.02 341 LEU a O 1
ATOM 2631 N N . PHE A 1 342 ? 206.176 206.168 190.174 1.00 26.21 342 PHE a N 1
ATOM 2632 C CA . PHE A 1 342 ? 206.339 206.652 191.536 1.00 26.21 342 PHE a CA 1
ATOM 2633 C C . PHE A 1 342 ? 207.647 207.409 191.712 1.00 26.21 342 PHE a C 1
ATOM 2634 O O . PHE A 1 342 ? 207.695 208.371 192.478 1.00 26.21 342 PHE a O 1
ATOM 2642 N N . ALA A 1 343 ? 208.709 207.021 191.006 1.00 24.98 343 ALA a N 1
ATOM 2643 C CA . ALA A 1 343 ? 209.941 207.802 191.071 1.00 24.98 343 ALA a CA 1
ATOM 2644 C C . ALA A 1 343 ? 209.745 209.197 190.491 1.00 24.98 343 ALA a C 1
ATOM 2645 O O . ALA A 1 343 ? 210.241 210.186 191.046 1.00 24.98 343 ALA a O 1
ATOM 2647 N N . VAL A 1 344 ? 209.025 209.300 189.373 1.00 26.48 344 VAL a N 1
ATOM 2648 C CA . VAL A 1 344 ? 208.772 210.605 188.769 1.00 26.48 344 VAL a CA 1
ATOM 2649 C C . VAL A 1 344 ? 207.931 211.469 189.703 1.00 26.48 344 VAL a C 1
ATOM 2650 O O . VAL A 1 344 ? 208.214 212.660 189.912 1.00 26.48 344 VAL a O 1
ATOM 2654 N N . GLY A 1 345 ? 206.880 210.882 190.278 1.00 25.03 345 GLY a N 1
ATOM 2655 C CA . GLY A 1 345 ? 206.082 211.617 191.243 1.00 25.03 345 GLY a CA 1
ATOM 2656 C C . GLY A 1 345 ? 206.897 212.058 192.440 1.00 25.03 345 GLY a C 1
ATOM 2657 O O . GLY A 1 345 ? 206.736 213.174 192.937 1.00 25.03 345 GLY a O 1
ATOM 2658 N N . PHE A 1 346 ? 207.785 211.185 192.917 1.00 25.73 346 PHE a N 1
ATOM 2659 C CA . PHE A 1 346 ? 208.698 211.550 193.989 1.00 25.73 346 PHE a CA 1
ATOM 2660 C C . PHE A 1 346 ? 209.486 212.792 193.624 1.00 25.73 346 PHE a C 1
ATOM 2661 O O . PHE A 1 346 ? 209.540 213.750 194.397 1.00 25.73 346 PHE a O 1
ATOM 2669 N N . ILE A 1 347 ? 210.113 212.791 192.449 1.00 25.75 347 ILE a N 1
ATOM 2670 C CA . ILE A 1 347 ? 210.968 213.918 192.086 1.00 25.75 347 ILE a CA 1
ATOM 2671 C C . ILE A 1 347 ? 210.157 215.205 192.024 1.00 25.75 347 ILE a C 1
ATOM 2672 O O . ILE A 1 347 ? 210.549 216.231 192.595 1.00 25.75 347 ILE a O 1
ATOM 2677 N N . PHE A 1 348 ? 208.992 215.161 191.378 1.00 26.38 348 PHE a N 1
ATOM 2678 C CA . PHE A 1 348 ? 208.188 216.372 191.226 1.00 26.38 348 PHE a CA 1
ATOM 2679 C C . PHE A 1 348 ? 207.715 216.908 192.579 1.00 26.38 348 PHE a C 1
ATOM 2680 O O . PHE A 1 348 ? 207.939 218.081 192.925 1.00 26.38 348 PHE a O 1
ATOM 2688 N N . LEU A 1 349 ? 207.067 216.056 193.372 1.00 24.10 349 LEU a N 1
ATOM 2689 C CA . LEU A 1 349 ? 206.472 216.544 194.607 1.00 24.10 349 LEU a CA 1
ATOM 2690 C C . LEU A 1 349 ? 207.532 216.884 195.641 1.00 24.10 349 LEU a C 1
ATOM 2691 O O . LEU A 1 349 ? 207.347 217.818 196.428 1.00 24.10 349 LEU a O 1
ATOM 2696 N N . PHE A 1 350 ? 208.656 216.169 195.648 1.00 24.06 350 PHE a N 1
ATOM 2697 C CA . PHE A 1 350 ? 209.746 216.557 196.523 1.00 24.06 350 PHE a CA 1
ATOM 2698 C C . PHE A 1 350 ? 210.357 217.878 196.090 1.00 24.06 350 PHE a C 1
ATOM 2699 O O . PHE A 1 350 ? 210.819 218.642 196.939 1.00 24.06 350 PHE a O 1
ATOM 2707 N N . THR A 1 351 ? 210.359 218.182 194.791 1.00 24.74 351 THR a N 1
ATOM 2708 C CA . THR A 1 351 ? 210.790 219.511 194.374 1.00 24.74 351 THR a CA 1
ATOM 2709 C C . THR A 1 351 ? 209.882 220.579 194.969 1.00 24.74 351 THR a C 1
ATOM 2710 O O . THR A 1 351 ? 210.355 221.587 195.510 1.00 24.74 351 THR a O 1
ATOM 2714 N N . ILE A 1 352 ? 208.566 220.365 194.890 1.00 24.47 352 ILE a N 1
ATOM 2715 C CA . ILE A 1 352 ? 207.631 221.352 195.440 1.00 24.47 352 ILE a CA 1
ATOM 2716 C C . ILE A 1 352 ? 207.858 221.527 196.940 1.00 24.47 352 ILE a C 1
ATOM 2717 O O . ILE A 1 352 ? 207.939 222.653 197.458 1.00 24.47 352 ILE a O 1
ATOM 2722 N N . GLY A 1 353 ? 207.974 220.410 197.656 1.00 22.16 353 GLY a N 1
ATOM 2723 C CA . GLY A 1 353 ? 208.205 220.483 199.087 1.00 22.16 353 GLY a CA 1
ATOM 2724 C C . GLY A 1 353 ? 209.498 221.193 199.432 1.00 22.16 353 GLY a C 1
ATOM 2725 O O . GLY A 1 353 ? 209.549 221.984 200.375 1.00 22.16 353 GLY a O 1
ATOM 2726 N N . GLY A 1 354 ? 210.556 220.934 198.668 1.00 23.59 354 GLY a N 1
ATOM 2727 C CA . GLY A 1 354 ? 211.825 221.581 198.946 1.00 23.59 354 GLY a CA 1
ATOM 2728 C C . GLY A 1 354 ? 211.791 223.079 198.715 1.00 23.59 354 GLY a C 1
ATOM 2729 O O . GLY A 1 354 ? 212.382 223.847 199.479 1.00 23.59 354 GLY a O 1
ATOM 2730 N N . LEU A 1 355 ? 211.120 223.519 197.650 1.00 24.34 355 LEU a N 1
ATOM 2731 C CA . LEU A 1 355 ? 211.008 224.958 197.432 1.00 24.34 355 LEU a CA 1
ATOM 2732 C C . LEU A 1 355 ? 210.233 225.626 198.563 1.00 24.34 355 LEU a C 1
ATOM 2733 O O . LEU A 1 355 ? 210.625 226.696 199.056 1.00 24.34 355 LEU a O 1
ATOM 2738 N N . THR A 1 356 ? 209.138 225.006 199.006 1.00 22.55 356 THR a N 1
ATOM 2739 C CA . THR A 1 356 ? 208.452 225.567 200.165 1.00 22.55 356 THR a CA 1
ATOM 2740 C C . THR A 1 356 ? 209.388 225.621 201.366 1.00 22.55 356 THR a C 1
ATOM 2741 O O . THR A 1 356 ? 209.426 226.621 202.095 1.00 22.55 356 THR a O 1
ATOM 2745 N N . GLY A 1 357 ? 210.170 224.565 201.572 1.00 22.69 357 GLY a N 1
ATOM 2746 C CA . GLY A 1 357 ? 211.129 224.583 202.660 1.00 22.69 357 GLY a CA 1
ATOM 2747 C C . GLY A 1 357 ? 212.061 225.771 202.579 1.00 22.69 357 GLY a C 1
ATOM 2748 O O . GLY A 1 357 ? 212.324 226.438 203.581 1.00 22.69 357 GLY a O 1
ATOM 2749 N N . ILE A 1 358 ? 212.566 226.064 201.384 1.00 22.87 358 ILE a N 1
ATOM 2750 C CA . ILE A 1 358 ? 213.420 227.239 201.233 1.00 22.87 358 ILE a CA 1
ATOM 2751 C C . ILE A 1 358 ? 212.674 228.487 201.670 1.00 22.87 358 ILE a C 1
ATOM 2752 O O . ILE A 1 358 ? 213.217 229.331 202.393 1.00 22.87 358 ILE a O 1
ATOM 2757 N N . VAL A 1 359 ? 211.414 228.621 201.245 1.00 23.33 359 VAL a N 1
ATOM 2758 C CA . VAL A 1 359 ? 210.637 229.791 201.660 1.00 23.33 359 VAL a CA 1
ATOM 2759 C C . VAL A 1 359 ? 210.622 229.886 203.177 1.00 23.33 359 VAL a C 1
ATOM 2760 O O . VAL A 1 359 ? 210.704 230.975 203.755 1.00 23.33 359 VAL a O 1
ATOM 2764 N N . LEU A 1 360 ? 210.545 228.734 203.840 1.00 23.66 360 LEU a N 1
ATOM 2765 C CA . LEU A 1 360 ? 210.479 228.687 205.295 1.00 23.66 360 LEU a CA 1
ATOM 2766 C C . LEU A 1 360 ? 211.826 228.898 205.970 1.00 23.66 360 LEU a C 1
ATOM 2767 O O . LEU A 1 360 ? 211.861 229.206 207.165 1.00 23.66 360 LEU a O 1
ATOM 2772 N N . ALA A 1 361 ? 212.932 228.728 205.248 1.00 26.07 361 ALA a N 1
ATOM 2773 C CA . ALA A 1 361 ? 214.236 228.706 205.902 1.00 26.07 361 ALA a CA 1
ATOM 2774 C C . ALA A 1 361 ? 214.676 230.074 206.391 1.00 26.07 361 ALA a C 1
ATOM 2775 O O . ALA A 1 361 ? 215.456 230.150 207.344 1.00 26.07 361 ALA a O 1
ATOM 2777 N N . ASN A 1 362 ? 214.212 231.147 205.760 1.00 28.96 362 ASN a N 1
ATOM 2778 C CA . ASN A 1 362 ? 214.592 232.484 206.179 1.00 28.96 362 ASN a CA 1
ATOM 2779 C C . ASN A 1 362 ? 214.092 232.749 207.597 1.00 28.96 362 ASN a C 1
ATOM 2780 O O . ASN A 1 362 ? 213.302 231.990 208.158 1.00 28.96 362 ASN a O 1
ATOM 2785 N N . SER A 1 363 ? 214.563 233.846 208.183 1.00 29.97 363 SER a N 1
ATOM 2786 C CA . SER A 1 363 ? 214.173 234.150 209.554 1.00 29.97 363 SER a CA 1
ATOM 2787 C C . SER A 1 363 ? 212.836 234.880 209.610 1.00 29.97 363 SER a C 1
ATOM 2788 O O . SER A 1 363 ? 211.876 234.378 210.203 1.00 29.97 363 SER a O 1
ATOM 2791 N N . GLY A 1 364 ? 212.754 236.057 208.986 1.00 28.81 364 GLY a N 1
ATOM 2792 C CA . GLY A 1 364 ? 211.521 236.827 209.045 1.00 28.81 364 GLY a CA 1
ATOM 2793 C C . GLY A 1 364 ? 210.326 236.054 208.525 1.00 28.81 364 GLY a C 1
ATOM 2794 O O . GLY A 1 364 ? 209.239 236.091 209.114 1.00 28.81 364 GLY a O 1
ATOM 2795 N N . LEU A 1 365 ? 210.511 235.332 207.422 1.00 27.29 365 LEU a N 1
ATOM 2796 C CA . LEU A 1 365 ? 209.433 234.502 206.907 1.00 27.29 365 LEU a CA 1
ATOM 2797 C C . LEU A 1 365 ? 209.026 233.441 207.915 1.00 27.29 365 LEU a C 1
ATOM 2798 O O . LEU A 1 365 ? 207.844 233.093 208.016 1.00 27.29 365 LEU a O 1
ATOM 2803 N N . ASP A 1 366 ? 209.981 232.917 208.682 1.00 25.82 366 ASP a N 1
ATOM 2804 C CA . ASP A 1 366 ? 209.595 231.974 209.719 1.00 25.82 366 ASP a CA 1
ATOM 2805 C C . ASP A 1 366 ? 208.940 232.683 210.892 1.00 25.82 366 ASP a C 1
ATOM 2806 O O . ASP A 1 366 ? 208.127 232.081 211.598 1.00 25.82 366 ASP a O 1
ATOM 2811 N N . ILE A 1 367 ? 209.274 233.956 211.117 1.00 26.46 367 ILE a N 1
ATOM 2812 C CA . ILE A 1 367 ? 208.563 234.728 212.131 1.00 26.46 367 ILE a CA 1
ATOM 2813 C C . ILE A 1 367 ? 207.091 234.823 211.771 1.00 26.46 367 ILE a C 1
ATOM 2814 O O . ILE A 1 367 ? 206.214 234.666 212.627 1.00 26.46 367 ILE a O 1
ATOM 2819 N N . ALA A 1 368 ? 206.795 235.074 210.500 1.00 25.25 368 ALA a N 1
ATOM 2820 C CA . ALA A 1 368 ? 205.403 235.140 210.077 1.00 25.25 368 ALA a CA 1
ATOM 2821 C C . ALA A 1 368 ? 204.741 233.772 209.966 1.00 25.25 368 ALA a C 1
ATOM 2822 O O . ALA A 1 368 ? 203.522 233.680 210.138 1.00 25.25 368 ALA a O 1
ATOM 2824 N N . LEU A 1 369 ? 205.504 232.711 209.690 1.00 26.13 369 LEU a N 1
ATOM 2825 C CA . LEU A 1 369 ? 204.932 231.416 209.332 1.00 26.13 369 LEU a CA 1
ATOM 2826 C C . LEU A 1 369 ? 205.203 230.312 210.348 1.00 26.13 369 LEU a C 1
ATOM 2827 O O . LEU A 1 369 ? 204.950 229.141 210.046 1.00 26.13 369 LEU a O 1
ATOM 2832 N N . HIS A 1 370 ? 205.717 230.635 211.529 1.00 24.92 370 HIS a N 1
ATOM 2833 C CA . HIS A 1 370 ? 205.981 229.600 212.519 1.00 24.92 370 HIS a CA 1
ATOM 2834 C C . HIS A 1 370 ? 204.671 229.008 213.021 1.00 24.92 370 HIS a C 1
ATOM 2835 O O . HIS A 1 370 ? 203.723 229.738 213.321 1.00 24.92 370 HIS a O 1
ATOM 2842 N N . ASP A 1 371 ? 204.620 227.682 213.104 1.00 23.45 371 ASP a N 1
ATOM 2843 C CA . ASP A 1 371 ? 203.487 226.968 213.691 1.00 23.45 371 ASP a CA 1
ATOM 2844 C C . ASP A 1 371 ? 202.163 227.342 213.031 1.00 23.45 371 ASP a C 1
ATOM 2845 O O . ASP A 1 371 ? 201.158 227.564 213.702 1.00 23.45 371 ASP a O 1
ATOM 2850 N N . THR A 1 372 ? 202.162 227.414 211.706 1.00 21.90 372 THR a N 1
ATOM 2851 C CA . THR A 1 372 ? 200.942 227.548 210.928 1.00 21.90 372 THR a CA 1
ATOM 2852 C C . THR A 1 372 ? 200.948 226.484 209.843 1.00 21.90 372 THR a C 1
ATOM 2853 O O . THR A 1 372 ? 201.994 225.920 209.520 1.00 21.90 372 THR a O 1
ATOM 2857 N N . TYR A 1 373 ? 199.779 226.204 209.268 1.00 21.17 373 TYR a N 1
ATOM 2858 C CA . TYR A 1 373 ? 199.695 225.065 208.361 1.00 21.17 373 TYR a CA 1
ATOM 2859 C C . TYR A 1 373 ? 200.561 225.199 207.117 1.00 21.17 373 TYR a C 1
ATOM 2860 O O . TYR A 1 373 ? 200.619 224.272 206.304 1.00 21.17 373 TYR a O 1
ATOM 2869 N N . TYR A 1 374 ? 201.251 226.323 206.953 1.00 20.60 374 TYR a N 1
ATOM 2870 C CA . TYR A 1 374 ? 202.285 226.376 205.930 1.00 20.60 374 TYR a CA 1
ATOM 2871 C C . TYR A 1 374 ? 203.371 225.353 206.218 1.00 20.60 374 TYR a C 1
ATOM 2872 O O . TYR A 1 374 ? 203.801 224.619 205.321 1.00 20.60 374 TYR a O 1
ATOM 2881 N N . VAL A 1 375 ? 203.804 225.268 207.475 1.00 19.61 375 VAL a N 1
ATOM 2882 C CA . VAL A 1 375 ? 204.812 224.285 207.845 1.00 19.61 375 VAL a CA 1
ATOM 2883 C C . VAL A 1 375 ? 204.269 222.877 207.671 1.00 19.61 375 VAL a C 1
ATOM 2884 O O . VAL A 1 375 ? 204.993 221.967 207.247 1.00 19.61 375 VAL a O 1
ATOM 2888 N N . VAL A 1 376 ? 202.989 222.671 207.990 1.00 19.66 376 VAL a N 1
ATOM 2889 C CA . VAL A 1 376 ? 202.398 221.348 207.826 1.00 19.66 376 VAL a CA 1
ATOM 2890 C C . VAL A 1 376 ? 202.390 220.945 206.361 1.00 19.66 376 VAL a C 1
ATOM 2891 O O . VAL A 1 376 ? 202.714 219.805 206.022 1.00 19.66 376 VAL a O 1
ATOM 2895 N N . ALA A 1 377 ? 202.036 221.865 205.469 1.00 19.17 377 ALA a N 1
ATOM 2896 C CA . ALA A 1 377 ? 202.114 221.547 204.051 1.00 19.17 377 ALA a CA 1
ATOM 2897 C C . ALA A 1 377 ? 203.545 221.238 203.641 1.00 19.17 377 ALA a C 1
ATOM 2898 O O . ALA A 1 377 ? 203.791 220.277 202.901 1.00 19.17 377 ALA a O 1
ATOM 2900 N N . HIS A 1 378 ? 204.504 222.033 204.124 1.00 19.45 378 HIS a N 1
ATOM 2901 C CA . HIS A 1 378 ? 205.897 221.810 203.752 1.00 19.45 378 HIS a CA 1
ATOM 2902 C C . HIS A 1 378 ? 206.341 220.403 204.104 1.00 19.45 378 HIS a C 1
ATOM 2903 O O . HIS A 1 378 ? 206.801 219.648 203.237 1.00 19.45 378 HIS a O 1
ATOM 2910 N N . PHE A 1 379 ? 206.187 220.012 205.364 1.00 20.75 379 PHE a N 1
ATOM 2911 C CA . PHE A 1 379 ? 206.741 218.712 205.691 1.00 20.75 379 PHE a CA 1
ATOM 2912 C C . PHE A 1 379 ? 205.817 217.572 205.305 1.00 20.75 379 PHE a C 1
ATOM 2913 O O . PHE A 1 379 ? 206.297 216.452 205.171 1.00 20.75 379 PHE a O 1
ATOM 2921 N N . HIS A 1 380 ? 204.536 217.816 205.036 1.00 20.32 380 HIS a N 1
ATOM 2922 C CA . HIS A 1 380 ? 203.729 216.723 204.516 1.00 20.32 380 HIS a CA 1
ATOM 2923 C C . HIS A 1 380 ? 204.075 216.415 203.065 1.00 20.32 380 HIS a C 1
ATOM 2924 O O . HIS A 1 380 ? 204.331 215.254 202.742 1.00 20.32 380 HIS a O 1
ATOM 2931 N N . TYR A 1 381 ? 204.164 217.423 202.186 1.00 21.79 381 TYR a N 1
ATOM 2932 C CA . TYR A 1 381 ? 204.777 217.126 200.892 1.00 21.79 381 TYR a CA 1
ATOM 2933 C C . TYR A 1 381 ? 206.118 216.445 201.055 1.00 21.79 381 TYR a C 1
ATOM 2934 O O . TYR A 1 381 ? 206.259 215.280 200.684 1.00 21.79 381 TYR a O 1
ATOM 2943 N N . VAL A 1 382 ? 207.094 217.114 201.666 1.00 21.54 382 VAL a N 1
ATOM 2944 C CA . VAL A 1 382 ? 208.432 216.529 201.698 1.00 21.54 382 VAL a CA 1
ATOM 2945 C C . VAL A 1 382 ? 208.375 215.100 202.227 1.00 21.54 382 VAL a C 1
ATOM 2946 O O . VAL A 1 382 ? 208.596 214.138 201.486 1.00 21.54 382 VAL a O 1
ATOM 2950 N N . LEU A 1 383 ? 207.979 214.934 203.489 1.00 22.57 383 LEU a N 1
ATOM 2951 C CA . LEU A 1 383 ? 208.052 213.632 204.135 1.00 22.57 383 LEU a CA 1
ATOM 2952 C C . LEU A 1 383 ? 207.094 212.632 203.501 1.00 22.57 383 LEU a C 1
ATOM 2953 O O . LEU A 1 383 ? 207.528 211.611 202.965 1.00 22.57 383 LEU a O 1
ATOM 2958 N N . SER A 1 384 ? 205.786 212.903 203.540 1.00 22.54 384 SER a N 1
ATOM 2959 C CA . SER A 1 384 ? 204.833 211.947 202.990 1.00 22.54 384 SER a CA 1
ATOM 2960 C C . SER A 1 384 ? 205.146 211.638 201.534 1.00 22.54 384 SER a C 1
ATOM 2961 O O . SER A 1 384 ? 205.442 210.493 201.190 1.00 22.54 384 SER a O 1
ATOM 2964 N N . MET A 1 385 ? 205.119 212.651 200.663 1.00 23.67 385 MET a N 1
ATOM 2965 C CA . MET A 1 385 ? 205.345 212.405 199.245 1.00 23.67 385 MET a CA 1
ATOM 2966 C C . MET A 1 385 ? 206.667 211.689 199.025 1.00 23.67 385 MET a C 1
ATOM 2967 O O . MET A 1 385 ? 206.689 210.544 198.570 1.00 23.67 385 MET a O 1
ATOM 2972 N N . GLY A 1 386 ? 207.785 212.339 199.352 1.00 23.73 386 GLY a N 1
ATOM 2973 C CA . GLY A 1 386 ? 209.074 211.714 199.171 1.00 23.73 386 GLY a CA 1
ATOM 2974 C C . GLY A 1 386 ? 209.193 210.315 199.741 1.00 23.73 386 GLY a C 1
ATOM 2975 O O . GLY A 1 386 ? 209.344 209.355 198.980 1.00 23.73 386 GLY a O 1
ATOM 2976 N N . ALA A 1 387 ? 209.119 210.179 201.067 1.00 23.06 387 ALA a N 1
ATOM 2977 C CA . ALA A 1 387 ? 209.378 208.891 201.693 1.00 23.06 387 ALA a CA 1
ATOM 2978 C C . ALA A 1 387 ? 208.369 207.840 201.256 1.00 23.06 387 ALA a C 1
ATOM 2979 O O . ALA A 1 387 ? 208.751 206.738 200.859 1.00 23.06 387 ALA a O 1
ATOM 2981 N N . VAL A 1 388 ? 207.073 208.151 201.319 1.00 23.49 388 VAL a N 1
ATOM 2982 C CA . VAL A 1 388 ? 206.056 207.147 201.033 1.00 23.49 388 VAL a CA 1
ATOM 2983 C C . VAL A 1 388 ? 206.048 206.770 199.555 1.00 23.49 388 VAL a C 1
ATOM 2984 O O . VAL A 1 388 ? 205.840 205.603 199.207 1.00 23.49 388 VAL a O 1
ATOM 2988 N N . PHE A 1 389 ? 206.265 207.733 198.655 1.00 24.62 389 PHE a N 1
ATOM 2989 C CA . PHE A 1 389 ? 206.288 207.405 197.236 1.00 24.62 389 PHE a CA 1
ATOM 2990 C C . PHE A 1 389 ? 207.532 206.611 196.876 1.00 24.62 389 PHE a C 1
ATOM 2991 O O . PHE A 1 389 ? 207.461 205.672 196.076 1.00 24.62 389 PHE a O 1
ATOM 2999 N N . ALA A 1 390 ? 208.682 206.960 197.456 1.00 24.62 390 ALA a N 1
ATOM 3000 C CA . ALA A 1 390 ? 209.857 206.118 197.289 1.00 24.62 390 ALA a CA 1
ATOM 3001 C C . ALA A 1 390 ? 209.603 204.728 197.846 1.00 24.62 390 ALA a C 1
ATOM 3002 O O . ALA A 1 390 ? 210.063 203.732 197.281 1.00 24.62 390 ALA a O 1
ATOM 3004 N N . LEU A 1 391 ? 208.856 204.643 198.948 1.00 23.69 391 LEU a N 1
ATOM 3005 C CA . LEU A 1 391 ? 208.527 203.357 199.548 1.00 23.69 391 LEU a CA 1
ATOM 3006 C C . LEU A 1 391 ? 207.690 202.516 198.600 1.00 23.69 391 LEU a C 1
ATOM 3007 O O . LEU A 1 391 ? 207.953 201.327 198.412 1.00 23.69 391 LEU a O 1
ATOM 3012 N N . PHE A 1 392 ? 206.658 203.115 198.012 1.00 24.47 392 PHE a N 1
ATOM 3013 C CA . PHE A 1 392 ? 205.815 202.385 197.072 1.00 24.47 392 PHE a CA 1
ATOM 3014 C C . PHE A 1 392 ? 206.601 201.970 195.837 1.00 24.47 392 PHE a C 1
ATOM 3015 O O . PHE A 1 392 ? 206.439 200.850 195.331 1.00 24.47 392 PHE a O 1
ATOM 3023 N N . ALA A 1 393 ? 207.446 202.865 195.326 1.00 26.07 393 ALA a N 1
ATOM 3024 C CA . ALA A 1 393 ? 208.265 202.531 194.170 1.00 26.07 393 ALA a CA 1
ATOM 3025 C C . ALA A 1 393 ? 209.163 201.343 194.471 1.00 26.07 393 ALA a C 1
ATOM 3026 O O . ALA A 1 393 ? 209.215 200.374 193.703 1.00 26.07 393 ALA a O 1
ATOM 3028 N N . GLY A 1 394 ? 209.871 201.396 195.596 1.00 25.85 394 GLY a N 1
ATOM 3029 C CA . GLY A 1 394 ? 210.682 200.266 195.996 1.00 25.85 394 GLY a CA 1
ATOM 3030 C C . GLY A 1 394 ? 209.860 199.011 196.191 1.00 25.85 394 GLY a C 1
ATOM 3031 O O . GLY A 1 394 ? 210.288 197.917 195.822 1.00 25.85 394 GLY a O 1
ATOM 3032 N N . PHE A 1 395 ? 208.659 199.150 196.752 1.00 26.63 395 PHE a N 1
ATOM 3033 C CA . PHE A 1 395 ? 207.855 197.969 197.022 1.00 26.63 395 PHE a CA 1
ATOM 3034 C C . PHE A 1 395 ? 207.467 197.261 195.741 1.00 26.63 395 PHE a C 1
ATOM 3035 O O . PHE A 1 395 ? 207.531 196.039 195.670 1.00 26.63 395 PHE a O 1
ATOM 3043 N N . TYR A 1 396 ? 207.017 197.998 194.728 1.00 28.12 396 TYR a N 1
ATOM 3044 C CA . TYR A 1 396 ? 206.705 197.336 193.463 1.00 28.12 396 TYR a CA 1
ATOM 3045 C C . TYR A 1 396 ? 207.965 196.746 192.845 1.00 28.12 396 TYR a C 1
ATOM 3046 O O . TYR A 1 396 ? 208.049 195.529 192.575 1.00 28.12 396 TYR a O 1
ATOM 3055 N N . TYR A 1 397 ? 208.989 197.591 192.704 1.00 30.99 397 TYR a N 1
ATOM 3056 C CA . TYR A 1 397 ? 210.234 197.208 192.063 1.00 30.99 397 TYR a CA 1
ATOM 3057 C C . TYR A 1 397 ? 210.816 195.941 192.668 1.00 30.99 397 TYR a C 1
ATOM 3058 O O . TYR A 1 397 ? 211.469 195.164 191.967 1.00 30.99 397 TYR a O 1
ATOM 3067 N N . TRP A 1 398 ? 210.572 195.694 193.951 1.00 30.72 398 TRP a N 1
ATOM 3068 C CA . TRP A 1 398 ? 211.171 194.544 194.600 1.00 30.72 398 TRP a CA 1
ATOM 3069 C C . TRP A 1 398 ? 210.179 193.532 195.155 1.00 30.72 398 TRP a C 1
ATOM 3070 O O . TRP A 1 398 ? 210.613 192.530 195.726 1.00 30.72 398 TRP a O 1
ATOM 3081 N N . VAL A 1 399 ? 208.871 193.732 194.984 1.00 31.00 399 VAL a N 1
ATOM 3082 C CA . VAL A 1 399 ? 207.954 192.615 195.123 1.00 31.00 399 VAL a CA 1
ATOM 3083 C C . VAL A 1 399 ? 208.037 191.808 193.860 1.00 31.00 399 VAL a C 1
ATOM 3084 O O . VAL A 1 399 ? 207.618 190.648 193.824 1.00 31.00 399 VAL a O 1
ATOM 3088 N N . GLY A 1 400 ? 208.605 192.398 192.813 1.00 35.27 400 GLY a N 1
ATOM 3089 C CA . GLY A 1 400 ? 209.101 191.545 191.752 1.00 35.27 400 GLY a CA 1
ATOM 3090 C C . GLY A 1 400 ? 210.045 190.457 192.246 1.00 35.27 400 GLY a C 1
ATOM 3091 O O . GLY A 1 400 ? 210.273 189.470 191.542 1.00 35.27 400 GLY a O 1
ATOM 3092 N N . LYS A 1 401 ? 210.588 190.609 193.457 1.00 37.17 401 LYS a N 1
ATOM 3093 C CA . LYS A 1 401 ? 211.657 189.746 193.951 1.00 37.17 401 LYS a CA 1
ATOM 3094 C C . LYS A 1 401 ? 211.332 189.005 195.239 1.00 37.17 401 LYS a C 1
ATOM 3095 O O . LYS A 1 401 ? 211.612 187.811 195.331 1.00 37.17 401 LYS a O 1
ATOM 3101 N N . ILE A 1 402 ? 210.764 189.669 196.244 1.00 40.26 402 ILE a N 1
ATOM 3102 C CA . ILE A 1 402 ? 210.574 189.047 197.552 1.00 40.26 402 ILE a CA 1
ATOM 3103 C C . ILE A 1 402 ? 209.694 187.811 197.458 1.00 40.26 402 ILE a C 1
ATOM 3104 O O . ILE A 1 402 ? 210.143 186.694 197.730 1.00 40.26 402 ILE a O 1
ATOM 3109 N N . PHE A 1 403 ? 208.440 188.000 197.061 1.00 43.05 403 PHE a N 1
ATOM 3110 C CA . PHE A 1 403 ? 207.501 186.889 197.029 1.00 43.05 403 PHE a CA 1
ATOM 3111 C C . PHE A 1 403 ? 207.703 186.007 195.807 1.00 43.05 403 PHE a C 1
ATOM 3112 O O . PHE A 1 403 ? 207.405 184.810 195.857 1.00 43.05 403 PHE a O 1
ATOM 3120 N N . GLY A 1 404 ? 208.206 186.572 194.715 1.00 44.52 404 GLY a N 1
ATOM 3121 C CA . GLY A 1 404 ? 208.394 185.848 193.479 1.00 44.52 404 GLY a CA 1
ATOM 3122 C C . GLY A 1 404 ? 207.287 186.039 192.469 1.00 44.52 404 GLY a C 1
ATOM 3123 O O . GLY A 1 404 ? 207.465 185.668 191.303 1.00 44.52 404 GLY a O 1
ATOM 3124 N N . ARG A 1 405 ? 206.157 186.600 192.881 1.00 42.11 405 ARG a N 1
ATOM 3125 C CA . ARG A 1 405 ? 205.045 186.863 191.985 1.00 42.11 405 ARG a CA 1
ATOM 3126 C C . ARG A 1 405 ? 205.185 188.279 191.434 1.00 42.11 405 ARG a C 1
ATOM 3127 O O . ARG A 1 405 ? 206.222 188.925 191.594 1.00 42.11 405 ARG a O 1
ATOM 3135 N N . THR A 1 406 ? 204.148 188.779 190.768 1.00 38.78 406 THR a N 1
ATOM 3136 C CA . THR A 1 406 ? 204.176 190.145 190.269 1.00 38.78 406 THR a CA 1
ATOM 3137 C C . THR A 1 406 ? 202.769 190.724 190.277 1.00 38.78 406 THR a C 1
ATOM 3138 O O . THR A 1 406 ? 201.800 190.034 189.950 1.00 38.78 406 THR a O 1
ATOM 3142 N N . TYR A 1 407 ? 202.673 191.997 190.644 1.00 33.11 407 TYR a N 1
ATOM 3143 C CA . TYR A 1 407 ? 201.399 192.678 190.749 1.00 33.11 407 TYR a CA 1
ATOM 3144 C C . TYR A 1 407 ? 200.755 192.834 189.374 1.00 33.11 407 TYR a C 1
ATOM 3145 O O . TYR A 1 407 ? 201.441 192.807 188.352 1.00 33.11 407 TYR a O 1
ATOM 3154 N N . PRO A 1 408 ? 199.434 192.987 189.322 1.00 31.27 408 PRO a N 1
ATOM 3155 C CA . PRO A 1 408 ? 198.786 193.354 188.058 1.00 31.27 408 PRO a CA 1
ATOM 3156 C C . PRO A 1 408 ? 199.030 194.819 187.731 1.00 31.27 408 PRO a C 1
ATOM 3157 O O . PRO A 1 408 ? 198.965 195.690 188.601 1.00 31.27 408 PRO a O 1
ATOM 3161 N N . GLU A 1 409 ? 199.303 195.088 186.452 1.00 30.39 409 GLU a N 1
ATOM 3162 C CA . GLU A 1 409 ? 199.815 196.402 186.071 1.00 30.39 409 GLU a CA 1
ATOM 3163 C C . GLU A 1 409 ? 198.738 197.478 186.135 1.00 30.39 409 GLU a C 1
ATOM 3164 O O . GLU A 1 409 ? 198.990 198.583 186.634 1.00 30.39 409 GLU a O 1
ATOM 3170 N N . THR A 1 410 ? 197.540 197.190 185.619 1.00 28.89 410 THR a N 1
ATOM 3171 C CA . THR A 1 410 ? 196.494 198.206 185.612 1.00 28.89 410 THR a CA 1
ATOM 3172 C C . THR A 1 410 ? 196.136 198.626 187.027 1.00 28.89 410 THR a C 1
ATOM 3173 O O . THR A 1 410 ? 195.890 199.807 187.286 1.00 28.89 410 THR a O 1
ATOM 3177 N N . LEU A 1 411 ? 196.125 197.679 187.966 1.00 29.16 411 LEU a N 1
ATOM 3178 C CA . LEU A 1 411 ? 195.878 198.052 189.352 1.00 29.16 411 LEU a CA 1
ATOM 3179 C C . LEU A 1 411 ? 197.023 198.871 189.930 1.00 29.16 411 LEU a C 1
ATOM 3180 O O . LEU A 1 411 ? 196.782 199.782 190.726 1.00 29.16 411 LEU a O 1
ATOM 3185 N N . GLY A 1 412 ? 198.265 198.580 189.547 1.00 28.69 412 GLY a N 1
ATOM 3186 C CA . GLY A 1 412 ? 199.370 199.398 190.021 1.00 28.69 412 GLY a CA 1
ATOM 3187 C C . GLY A 1 412 ? 199.250 200.839 189.566 1.00 28.69 412 GLY a C 1
ATOM 3188 O O . GLY A 1 412 ? 199.413 201.774 190.355 1.00 28.69 412 GLY a O 1
ATOM 3189 N N . GLN A 1 413 ? 198.935 201.037 188.288 1.00 28.95 413 GLN a N 1
ATOM 3190 C CA . GLN A 1 413 ? 198.776 202.397 187.783 1.00 28.95 413 GLN a CA 1
ATOM 3191 C C . GLN A 1 413 ? 197.547 203.075 188.383 1.00 28.95 413 GLN a C 1
ATOM 3192 O O . GLN A 1 413 ? 197.578 204.275 188.686 1.00 28.95 413 GLN a O 1
ATOM 3198 N N . ILE A 1 414 ? 196.459 202.322 188.571 1.00 27.95 414 ILE a N 1
ATOM 3199 C CA . ILE A 1 414 ? 195.268 202.881 189.201 1.00 27.95 414 ILE a CA 1
ATOM 3200 C C . ILE A 1 414 ? 195.592 203.355 190.606 1.00 27.95 414 ILE a C 1
ATOM 3201 O O . ILE A 1 414 ? 195.183 204.446 191.020 1.00 27.95 414 ILE a O 1
ATOM 3206 N N . HIS A 1 415 ? 196.330 202.545 191.362 1.00 26.47 415 HIS a N 1
ATOM 3207 C CA . HIS A 1 415 ? 196.698 202.941 192.712 1.00 26.47 415 HIS a CA 1
ATOM 3208 C C . HIS A 1 415 ? 197.588 204.172 192.699 1.00 26.47 415 HIS a C 1
ATOM 3209 O O . HIS A 1 415 ? 197.401 205.081 193.516 1.00 26.47 415 HIS a O 1
ATOM 3216 N N . PHE A 1 416 ? 198.553 204.233 191.779 1.00 25.21 416 PHE a N 1
ATOM 3217 C CA . PHE A 1 416 ? 199.400 205.418 191.731 1.00 25.21 416 PHE a CA 1
ATOM 3218 C C . PHE A 1 416 ? 198.569 206.659 191.479 1.00 25.21 416 PHE a C 1
ATOM 3219 O O . PHE A 1 416 ? 198.739 207.678 192.151 1.00 25.21 416 PHE a O 1
ATOM 3227 N N . TRP A 1 417 ? 197.668 206.596 190.502 1.00 26.76 417 TRP a N 1
ATOM 3228 C CA . TRP A 1 417 ? 196.911 207.790 190.146 1.00 26.76 417 TRP a CA 1
ATOM 3229 C C . TRP A 1 417 ? 195.953 208.197 191.260 1.00 26.76 417 TRP a C 1
ATOM 3230 O O . TRP A 1 417 ? 195.843 209.386 191.586 1.00 26.76 417 TRP a O 1
ATOM 3241 N N . ILE A 1 418 ? 195.274 207.227 191.874 1.00 24.53 418 ILE a N 1
ATOM 3242 C CA . ILE A 1 418 ? 194.372 207.540 192.976 1.00 24.53 418 ILE a CA 1
ATOM 3243 C C . ILE A 1 418 ? 195.133 208.212 194.105 1.00 24.53 418 ILE a C 1
ATOM 3244 O O . ILE A 1 418 ? 194.740 209.279 194.592 1.00 24.53 418 ILE a O 1
ATOM 3249 N N . THR A 1 419 ? 196.236 207.597 194.540 1.00 24.42 419 THR a N 1
ATOM 3250 C CA . THR A 1 419 ? 196.974 208.158 195.661 1.00 24.42 419 THR a CA 1
ATOM 3251 C C . THR A 1 419 ? 197.553 209.518 195.313 1.00 24.42 419 THR a C 1
ATOM 3252 O O . THR A 1 419 ? 197.469 210.447 196.117 1.00 24.42 419 THR a O 1
ATOM 3256 N N . PHE A 1 420 ? 198.120 209.671 194.117 1.00 24.89 420 PHE a N 1
ATOM 3257 C CA . PHE A 1 420 ? 198.685 210.960 193.741 1.00 24.89 420 PHE a CA 1
ATOM 3258 C C . PHE A 1 420 ? 197.627 212.050 193.783 1.00 24.89 420 PHE a C 1
ATOM 3259 O O . PHE A 1 420 ? 197.821 213.092 194.421 1.00 24.89 420 PHE a O 1
ATOM 3267 N N . PHE A 1 421 ? 196.483 211.816 193.137 1.00 25.25 421 PHE a N 1
ATOM 3268 C CA . PHE A 1 421 ? 195.439 212.834 193.119 1.00 25.25 421 PHE a CA 1
ATOM 3269 C C . PHE A 1 421 ? 194.972 213.165 194.527 1.00 25.25 421 PHE a C 1
ATOM 3270 O O . PHE A 1 421 ? 194.906 214.338 194.909 1.00 25.25 421 PHE a O 1
ATOM 3278 N N . GLY A 1 422 ? 194.664 212.143 195.324 1.00 24.61 422 GLY a N 1
ATOM 3279 C CA . GLY A 1 422 ? 194.143 212.405 196.654 1.00 24.61 422 GLY a CA 1
ATOM 3280 C C . GLY A 1 422 ? 195.126 213.156 197.529 1.00 24.61 422 GLY a C 1
ATOM 3281 O O . GLY A 1 422 ? 194.806 214.213 198.083 1.00 24.61 422 GLY a O 1
ATOM 3282 N N . VAL A 1 423 ? 196.351 212.639 197.643 1.00 22.64 423 VAL a N 1
ATOM 3283 C CA . VAL A 1 423 ? 197.292 213.220 198.593 1.00 22.64 423 VAL a CA 1
ATOM 3284 C C . VAL A 1 423 ? 197.910 214.508 198.078 1.00 22.64 423 VAL a C 1
ATOM 3285 O O . VAL A 1 423 ? 198.499 215.251 198.869 1.00 22.64 423 VAL a O 1
ATOM 3289 N N . ASN A 1 424 ? 197.748 214.838 196.793 1.00 22.35 424 ASN a N 1
ATOM 3290 C CA . ASN A 1 424 ? 198.146 216.160 196.337 1.00 22.35 424 ASN a CA 1
ATOM 3291 C C . ASN A 1 424 ? 197.003 217.154 196.349 1.00 22.35 424 ASN a C 1
ATOM 3292 O O . ASN A 1 424 ? 197.251 218.361 196.286 1.00 22.35 424 ASN a O 1
ATOM 3297 N N . LEU A 1 425 ? 195.764 216.684 196.409 1.00 22.80 425 LEU a N 1
ATOM 3298 C CA . LEU A 1 425 ? 194.672 217.600 196.689 1.00 22.80 425 LEU a CA 1
ATOM 3299 C C . LEU A 1 425 ? 194.648 217.980 198.158 1.00 22.80 425 LEU a C 1
ATOM 3300 O O . LEU A 1 425 ? 194.409 219.142 198.497 1.00 22.80 425 LEU a O 1
ATOM 3305 N N . THR A 1 426 ? 194.917 217.023 199.040 1.00 22.34 426 THR a N 1
ATOM 3306 C CA . THR A 1 426 ? 194.621 217.229 200.449 1.00 22.34 426 THR a CA 1
ATOM 3307 C C . THR A 1 426 ? 195.677 218.035 201.191 1.00 22.34 426 THR a C 1
ATOM 3308 O O . THR A 1 426 ? 195.503 218.263 202.390 1.00 22.34 426 THR a O 1
ATOM 3312 N N . PHE A 1 427 ? 196.750 218.488 200.536 1.00 22.26 427 PHE a N 1
ATOM 3313 C CA . PHE A 1 427 ? 197.834 219.145 201.256 1.00 22.26 427 PHE a CA 1
ATOM 3314 C C . PHE A 1 427 ? 198.258 220.499 200.700 1.00 22.26 427 PHE a C 1
ATOM 3315 O O . PHE A 1 427 ? 199.170 221.110 201.260 1.00 22.26 427 PHE a O 1
ATOM 3323 N N . PHE A 1 428 ? 197.677 220.959 199.603 1.00 23.41 428 PHE a N 1
ATOM 3324 C CA . PHE A 1 428 ? 198.007 222.254 199.010 1.00 23.41 428 PHE a CA 1
ATOM 3325 C C . PHE A 1 428 ? 197.195 223.364 199.694 1.00 23.41 428 PHE a C 1
ATOM 3326 O O . PHE A 1 428 ? 197.726 224.449 200.024 1.00 23.41 428 PHE a O 1
ATOM 3334 N N . PRO A 1 429 ? 195.899 223.144 199.935 1.00 23.45 429 PRO a N 1
ATOM 3335 C CA . PRO A 1 429 ? 195.176 224.069 200.809 1.00 23.45 429 PRO a CA 1
ATOM 3336 C C . PRO A 1 429 ? 195.835 224.265 202.158 1.00 23.45 429 PRO a C 1
ATOM 3337 O O . PRO A 1 429 ? 195.612 225.301 202.780 1.00 23.45 429 PRO a O 1
ATOM 3341 N N . MET A 1 430 ? 196.645 223.324 202.634 1.00 21.58 430 MET a N 1
ATOM 3342 C CA . MET A 1 430 ? 197.407 223.594 203.846 1.00 21.58 430 MET a CA 1
ATOM 3343 C C . MET A 1 430 ? 198.359 224.764 203.631 1.00 21.58 430 MET a C 1
ATOM 3344 O O . MET A 1 430 ? 198.519 225.612 204.516 1.00 21.58 430 MET a O 1
ATOM 3349 N N . HIS A 1 431 ? 198.982 224.840 202.452 1.00 22.98 431 HIS a N 1
ATOM 3350 C CA . HIS A 1 431 ? 199.773 226.016 202.099 1.00 22.98 431 HIS a CA 1
ATOM 3351 C C . HIS A 1 431 ? 198.926 227.275 202.180 1.00 22.98 431 HIS a C 1
ATOM 3352 O O . HIS A 1 431 ? 199.334 228.281 202.779 1.00 22.98 431 HIS a O 1
ATOM 3359 N N . PHE A 1 432 ? 197.736 227.241 201.576 1.00 23.85 432 PHE a N 1
ATOM 3360 C CA . PHE A 1 432 ? 196.934 228.469 201.554 1.00 23.85 432 PHE a CA 1
ATOM 3361 C C . PHE A 1 432 ? 196.501 228.902 202.954 1.00 23.85 432 PHE a C 1
ATOM 3362 O O . PHE A 1 432 ? 196.568 230.089 203.291 1.00 23.85 432 PHE a O 1
ATOM 3370 N N . LEU A 1 433 ? 196.049 227.961 203.780 1.00 23.01 433 LEU a N 1
ATOM 3371 C CA . LEU A 1 433 ? 195.666 228.300 205.148 1.00 23.01 433 LEU a CA 1
ATOM 3372 C C . LEU A 1 433 ? 196.851 228.824 205.939 1.00 23.01 433 LEU a C 1
ATOM 3373 O O . LEU A 1 433 ? 196.708 229.765 206.723 1.00 23.01 433 LEU a O 1
ATOM 3378 N N . GLY A 1 434 ? 198.025 228.220 205.766 1.00 24.26 434 GLY a N 1
ATOM 3379 C CA . GLY A 1 434 ? 199.193 228.712 206.472 1.00 24.26 434 GLY a CA 1
ATOM 3380 C C . GLY A 1 434 ? 199.535 230.136 206.090 1.00 24.26 434 GLY a C 1
ATOM 3381 O O . GLY A 1 434 ? 199.973 230.925 206.927 1.00 24.26 434 GLY a O 1
ATOM 3382 N N . LEU A 1 435 ? 199.348 230.482 204.818 1.00 25.76 435 LEU a N 1
ATOM 3383 C CA . LEU A 1 435 ? 199.522 231.877 204.427 1.00 25.76 435 LEU a CA 1
ATOM 3384 C C . LEU A 1 435 ? 198.461 232.766 205.066 1.00 25.76 435 LEU a C 1
ATOM 3385 O O . LEU A 1 435 ? 198.759 233.887 205.494 1.00 25.76 435 LEU a O 1
ATOM 3390 N N . SER A 1 436 ? 197.218 232.286 205.134 1.00 26.38 436 SER a N 1
ATOM 3391 C CA . SER A 1 436 ? 196.159 233.076 205.755 1.00 26.38 436 SER a CA 1
ATOM 3392 C C . SER A 1 436 ? 196.471 233.357 207.218 1.00 26.38 436 SER a C 1
ATOM 3393 O O . SER A 1 436 ? 196.267 234.476 207.699 1.00 26.38 436 SER a O 1
ATOM 3396 N N . GLY A 1 437 ? 196.958 232.355 207.940 1.00 25.08 437 GLY a N 1
ATOM 3397 C CA . GLY A 1 437 ? 197.449 232.568 209.285 1.00 25.08 437 GLY a CA 1
ATOM 3398 C C . GLY A 1 437 ? 196.860 231.695 210.373 1.00 25.08 437 GLY a C 1
ATOM 3399 O O . GLY A 1 437 ? 196.978 232.035 211.551 1.00 25.08 437 GLY a O 1
ATOM 3400 N N . MET A 1 438 ? 196.232 230.580 210.024 1.00 26.02 438 MET a N 1
ATOM 3401 C CA . MET A 1 438 ? 195.656 229.743 211.064 1.00 26.02 438 MET a CA 1
ATOM 3402 C C . MET A 1 438 ? 196.766 229.014 211.819 1.00 26.02 438 MET a C 1
ATOM 3403 O O . MET A 1 438 ? 197.700 228.501 211.202 1.00 26.02 438 MET a O 1
ATOM 3408 N N . PRO A 1 439 ? 196.700 228.959 213.146 1.00 24.55 439 PRO a N 1
ATOM 3409 C CA . PRO A 1 439 ? 197.727 228.239 213.898 1.00 24.55 439 PRO a CA 1
ATOM 3410 C C . PRO A 1 439 ? 197.615 226.737 213.711 1.00 24.55 439 PRO a C 1
ATOM 3411 O O . PRO A 1 439 ? 196.553 226.201 213.393 1.00 24.55 439 PRO a O 1
ATOM 3415 N N . ARG A 1 440 ? 198.740 226.060 213.912 1.00 24.26 440 ARG a N 1
ATOM 3416 C CA . ARG A 1 440 ? 198.804 224.613 213.800 1.00 24.26 440 ARG a CA 1
ATOM 3417 C C . ARG A 1 440 ? 198.286 223.950 215.069 1.00 24.26 440 ARG a C 1
ATOM 3418 O O . ARG A 1 440 ? 198.305 224.537 216.153 1.00 24.26 440 ARG a O 1
ATOM 3426 N N . ARG A 1 441 ? 197.822 222.710 214.919 1.00 23.36 441 ARG a N 1
ATOM 3427 C CA . ARG A 1 441 ? 197.383 221.874 216.035 1.00 23.36 441 ARG a CA 1
ATOM 3428 C C . ARG A 1 441 ? 196.214 222.510 216.789 1.00 23.36 441 ARG a C 1
ATOM 3429 O O . ARG A 1 441 ? 196.301 222.812 217.978 1.00 23.36 441 ARG a O 1
ATOM 3437 N N . ILE A 1 442 ? 195.112 222.717 216.078 1.00 25.25 442 ILE a N 1
ATOM 3438 C CA . ILE A 1 442 ? 193.905 223.227 216.722 1.00 25.25 442 ILE a CA 1
ATOM 3439 C C . ILE A 1 442 ? 192.720 222.353 216.331 1.00 25.25 442 ILE a C 1
ATOM 3440 O O . ILE A 1 442 ? 192.660 221.862 215.196 1.00 25.25 442 ILE a O 1
ATOM 3445 N N . PRO A 1 443 ? 191.775 222.110 217.235 1.00 27.72 443 PRO a N 1
ATOM 3446 C CA . PRO A 1 443 ? 190.621 221.272 216.888 1.00 27.72 443 PRO a CA 1
ATOM 3447 C C . PRO A 1 443 ? 189.490 222.059 216.248 1.00 27.72 443 PRO a C 1
ATOM 3448 O O . PRO A 1 443 ? 188.686 221.509 215.491 1.00 27.72 443 PRO a O 1
ATOM 3452 N N . ASP A 1 444 ? 189.413 223.347 216.556 1.00 29.24 444 ASP a N 1
ATOM 3453 C CA . ASP A 1 444 ? 188.419 224.242 215.992 1.00 29.24 444 ASP a CA 1
ATOM 3454 C C . ASP A 1 444 ? 189.126 225.422 215.348 1.00 29.24 444 ASP a C 1
ATOM 3455 O O . ASP A 1 444 ? 190.195 225.845 215.789 1.00 29.24 444 ASP a O 1
ATOM 3460 N N . TYR A 1 445 ? 188.520 225.962 214.304 1.00 29.59 445 TYR a N 1
ATOM 3461 C CA . TYR A 1 445 ? 189.080 227.110 213.614 1.00 29.59 445 TYR a CA 1
ATOM 3462 C C . TYR A 1 445 ? 188.014 228.184 213.513 1.00 29.59 445 TYR a C 1
ATOM 3463 O O . TYR A 1 445 ? 186.817 227.883 213.563 1.00 29.59 445 TYR a O 1
ATOM 3472 N N . PRO A 1 446 ? 188.412 229.446 213.387 1.00 29.04 446 PRO a N 1
ATOM 3473 C CA . PRO A 1 446 ? 187.432 230.500 213.125 1.00 29.04 446 PRO a CA 1
ATOM 3474 C C . PRO A 1 446 ? 186.661 230.198 211.853 1.00 29.04 446 PRO a C 1
ATOM 3475 O O . PRO A 1 446 ? 187.058 229.370 211.035 1.00 29.04 446 PRO a O 1
ATOM 3479 N N . ASP A 1 447 ? 185.531 230.881 211.689 1.00 30.48 447 ASP a N 1
ATOM 3480 C CA . ASP A 1 447 ? 184.669 230.586 210.550 1.00 30.48 447 ASP a CA 1
ATOM 3481 C C . ASP A 1 447 ? 185.343 230.906 209.225 1.00 30.48 447 ASP a C 1
ATOM 3482 O O . ASP A 1 447 ? 184.960 230.355 208.188 1.00 30.48 447 ASP a O 1
ATOM 3487 N N . ALA A 1 448 ? 186.339 231.789 209.233 1.00 30.54 448 ALA a N 1
ATOM 3488 C CA . ALA A 1 448 ? 186.956 232.208 207.982 1.00 30.54 448 ALA a CA 1
ATOM 3489 C C . ALA A 1 448 ? 187.678 231.054 207.298 1.00 30.54 448 ALA a C 1
ATOM 3490 O O . ALA A 1 448 ? 187.624 230.924 206.071 1.00 30.54 448 ALA a O 1
ATOM 3492 N N . TYR A 1 449 ? 188.353 230.205 208.066 1.00 28.65 449 TYR a N 1
ATOM 3493 C CA . TYR A 1 449 ? 189.143 229.127 207.489 1.00 28.65 449 TYR a CA 1
ATOM 3494 C C . TYR A 1 449 ? 188.311 227.916 207.112 1.00 28.65 449 TYR a C 1
ATOM 3495 O O . TYR A 1 449 ? 188.871 226.939 206.613 1.00 28.65 449 TYR a O 1
ATOM 3504 N N . ALA A 1 450 ? 186.999 227.944 207.343 1.00 29.08 450 ALA a N 1
ATOM 3505 C CA . ALA A 1 450 ? 186.163 226.789 207.046 1.00 29.08 450 ALA a CA 1
ATOM 3506 C C . ALA A 1 450 ? 186.041 226.512 205.558 1.00 29.08 450 ALA a C 1
ATOM 3507 O O . ALA A 1 450 ? 185.538 225.449 205.185 1.00 29.08 450 ALA a O 1
ATOM 3509 N N . GLY A 1 451 ? 186.476 227.437 204.704 1.00 27.92 451 GLY a N 1
ATOM 3510 C CA . GLY A 1 451 ? 186.310 227.239 203.275 1.00 27.92 451 GLY a CA 1
ATOM 3511 C C . GLY A 1 451 ? 187.146 226.096 202.734 1.00 27.92 451 GLY a C 1
ATOM 3512 O O . GLY A 1 451 ? 186.638 225.216 202.035 1.00 27.92 451 GLY a O 1
ATOM 3513 N N . TRP A 1 452 ? 188.439 226.091 203.046 1.00 27.06 452 TRP a N 1
ATOM 3514 C CA . TRP A 1 452 ? 189.313 225.073 202.484 1.00 27.06 452 TRP a CA 1
ATOM 3515 C C . TRP A 1 452 ? 189.253 223.761 203.249 1.00 27.06 452 TRP a C 1
ATOM 3516 O O . TRP A 1 452 ? 189.347 222.693 202.641 1.00 27.06 452 TRP a O 1
ATOM 3527 N N . ASN A 1 453 ? 189.116 223.810 204.573 1.00 27.34 453 ASN a N 1
ATOM 3528 C CA . ASN A 1 453 ? 189.172 222.580 205.352 1.00 27.34 453 ASN a CA 1
ATOM 3529 C C . ASN A 1 453 ? 188.033 221.634 205.016 1.00 27.34 453 ASN a C 1
ATOM 3530 O O . ASN A 1 453 ? 188.100 220.455 205.373 1.00 27.34 453 ASN a O 1
ATOM 3535 N N . ALA A 1 454 ? 186.986 222.117 204.350 1.00 26.88 454 ALA a N 1
ATOM 3536 C CA . ALA A 1 454 ? 186.020 221.201 203.759 1.00 26.88 454 ALA a CA 1
ATOM 3537 C C . ALA A 1 454 ? 186.588 220.554 202.506 1.00 26.88 454 ALA a C 1
ATOM 3538 O O . ALA A 1 454 ? 186.292 219.393 202.209 1.00 26.88 454 ALA a O 1
ATOM 3540 N N . LEU A 1 455 ? 187.401 221.297 201.755 1.00 26.61 455 LEU a N 1
ATOM 3541 C CA . LEU A 1 455 ? 188.020 220.769 200.546 1.00 26.61 455 LEU a CA 1
ATOM 3542 C C . LEU A 1 455 ? 189.161 219.811 200.860 1.00 26.61 455 LEU a C 1
ATOM 3543 O O . LEU A 1 455 ? 189.290 218.769 200.213 1.00 26.61 455 LEU a O 1
ATOM 3548 N N . SER A 1 456 ? 190.013 220.151 201.828 1.00 25.92 456 SER a N 1
ATOM 3549 C CA . SER A 1 456 ? 191.075 219.230 202.214 1.00 25.92 456 SER a CA 1
ATOM 3550 C C . SER A 1 456 ? 190.498 217.946 202.788 1.00 25.92 456 SER a C 1
ATOM 3551 O O . SER A 1 456 ? 190.994 216.852 202.500 1.00 25.92 456 SER a O 1
ATOM 3554 N N . SER A 1 457 ? 189.443 218.057 203.597 1.00 27.26 457 SER a N 1
ATOM 3555 C CA . SER A 1 457 ? 188.793 216.860 204.116 1.00 27.26 457 SER a CA 1
ATOM 3556 C C . SER A 1 457 ? 188.301 215.966 202.993 1.00 27.26 457 SER a C 1
ATOM 3557 O O . SER A 1 457 ? 188.187 214.750 203.173 1.00 27.26 457 SER a O 1
ATOM 3560 N N . PHE A 1 458 ? 188.006 216.541 201.831 1.00 27.19 458 PHE a N 1
ATOM 3561 C CA . PHE A 1 458 ? 187.644 215.724 200.686 1.00 27.19 458 PHE a CA 1
ATOM 3562 C C . PHE A 1 458 ? 188.836 214.971 200.117 1.00 27.19 458 PHE a C 1
ATOM 3563 O O . PHE A 1 458 ? 188.650 214.113 199.251 1.00 27.19 458 PHE a O 1
ATOM 3571 N N . GLY A 1 459 ? 190.046 215.265 200.575 1.00 27.02 459 GLY a N 1
ATOM 3572 C CA . GLY A 1 459 ? 191.222 214.609 200.047 1.00 27.02 459 GLY a CA 1
ATOM 3573 C C . GLY A 1 459 ? 191.623 213.351 200.786 1.00 27.02 459 GLY a C 1
ATOM 3574 O O . GLY A 1 459 ? 192.258 212.468 200.207 1.00 27.02 459 GLY a O 1
ATOM 3575 N N . SER A 1 460 ? 191.267 213.252 202.066 1.00 26.19 460 SER a N 1
ATOM 3576 C CA . SER A 1 460 ? 191.668 212.086 202.847 1.00 26.19 460 SER a CA 1
ATOM 3577 C C . SER A 1 460 ? 190.965 210.823 202.369 1.00 26.19 460 SER a C 1
ATOM 3578 O O . SER A 1 460 ? 191.566 209.741 202.350 1.00 26.19 460 SER a O 1
ATOM 3581 N N . TYR A 1 461 ? 189.694 210.934 201.985 1.00 27.06 461 TYR a N 1
ATOM 3582 C CA . TYR A 1 461 ? 188.944 209.749 201.589 1.00 27.06 461 TYR a CA 1
ATOM 3583 C C . TYR A 1 461 ? 189.484 209.143 200.299 1.00 27.06 461 TYR a C 1
ATOM 3584 O O . TYR A 1 461 ? 189.484 207.915 200.143 1.00 27.06 461 TYR a O 1
ATOM 3593 N N . ILE A 1 462 ? 189.969 209.976 199.378 1.00 27.53 462 ILE a N 1
ATOM 3594 C CA . ILE A 1 462 ? 190.603 209.447 198.174 1.00 27.53 462 ILE a CA 1
ATOM 3595 C C . ILE A 1 462 ? 191.854 208.657 198.536 1.00 27.53 462 ILE a C 1
ATOM 3596 O O . ILE A 1 462 ? 192.116 207.589 197.972 1.00 27.53 462 ILE a O 1
ATOM 3601 N N . SER A 1 463 ? 192.647 209.162 199.479 1.00 26.51 463 SER a N 1
ATOM 3602 C CA . SER A 1 463 ? 193.832 208.424 199.894 1.00 26.51 463 SER a CA 1
ATOM 3603 C C . SER A 1 463 ? 193.469 207.122 200.597 1.00 26.51 463 SER a C 1
ATOM 3604 O O . SER A 1 463 ? 194.198 206.131 200.480 1.00 26.51 463 SER a O 1
ATOM 3607 N N . VAL A 1 464 ? 192.357 207.097 201.332 1.00 27.01 464 VAL a N 1
ATOM 3608 C CA . VAL A 1 464 ? 191.892 205.839 201.911 1.00 27.01 464 VAL a CA 1
ATOM 3609 C C . VAL A 1 464 ? 191.540 204.845 200.812 1.00 27.01 464 VAL a C 1
ATOM 3610 O O . VAL A 1 464 ? 191.877 203.654 200.894 1.00 27.01 464 VAL a O 1
ATOM 3614 N N . VAL A 1 465 ? 190.843 205.314 199.775 1.00 29.26 465 VAL a N 1
ATOM 3615 C CA . VAL A 1 465 ? 190.553 204.458 198.628 1.00 29.26 465 VAL a CA 1
ATOM 3616 C C . VAL A 1 465 ? 191.848 203.934 198.018 1.00 29.26 465 VAL a C 1
ATOM 3617 O O . VAL A 1 465 ? 191.952 202.758 197.644 1.00 29.26 465 VAL a O 1
ATOM 3621 N N . GLY A 1 466 ? 192.857 204.797 197.923 1.00 27.85 466 GLY a N 1
ATOM 3622 C CA . GLY A 1 466 ? 194.135 204.372 197.379 1.00 27.85 466 GLY a CA 1
ATOM 3623 C C . GLY A 1 466 ? 194.799 203.290 198.209 1.00 27.85 466 GLY a C 1
ATOM 3624 O O . GLY A 1 466 ? 195.329 202.319 197.668 1.00 27.85 466 GLY a O 1
ATOM 3625 N N . ILE A 1 467 ? 194.785 203.441 199.533 1.00 27.32 467 ILE a N 1
ATOM 3626 C CA . ILE A 1 467 ? 195.421 202.440 200.386 1.00 27.32 467 ILE a CA 1
ATOM 3627 C C . ILE A 1 467 ? 194.676 201.114 200.314 1.00 27.32 467 ILE a C 1
ATOM 3628 O O . ILE A 1 467 ? 195.292 200.039 200.300 1.00 27.32 467 ILE a O 1
ATOM 3633 N N . CYS A 1 468 ? 193.345 201.158 200.269 1.00 29.47 468 CYS a N 1
ATOM 3634 C CA . CYS A 1 468 ? 192.600 199.914 200.112 1.00 29.47 468 CYS a CA 1
ATOM 3635 C C . CYS A 1 468 ? 192.934 199.244 198.782 1.00 29.47 468 CYS a C 1
ATOM 3636 O O . CYS A 1 468 ? 193.083 198.015 198.714 1.00 29.47 468 CYS a O 1
ATOM 3639 N N . CYS A 1 469 ? 193.071 200.037 197.714 1.00 30.87 469 CYS a N 1
ATOM 3640 C CA . CYS A 1 469 ? 193.512 199.481 196.438 1.00 30.87 469 CYS a CA 1
ATOM 3641 C C . CYS A 1 469 ? 194.891 198.851 196.564 1.00 30.87 469 CYS a C 1
ATOM 3642 O O . CYS A 1 469 ? 195.159 197.796 195.980 1.00 30.87 469 CYS a O 1
ATOM 3645 N N . PHE A 1 470 ? 195.782 199.489 197.321 1.00 29.68 470 PHE a N 1
ATOM 3646 C CA . PHE A 1 470 ? 197.126 198.952 197.500 1.00 29.68 470 PHE a CA 1
ATOM 3647 C C . PHE A 1 470 ? 197.088 197.598 198.187 1.00 29.68 470 PHE a C 1
ATOM 3648 O O . PHE A 1 470 ? 197.839 196.685 197.825 1.00 29.68 470 PHE a O 1
ATOM 3656 N N . PHE A 1 471 ? 196.220 197.444 199.183 1.00 30.76 471 PHE a N 1
ATOM 3657 C CA . PHE A 1 471 ? 196.159 196.152 199.860 1.00 30.76 471 PHE a CA 1
ATOM 3658 C C . PHE A 1 471 ? 195.497 195.094 198.992 1.00 30.76 471 PHE a C 1
ATOM 3659 O O . PHE A 1 471 ? 195.869 193.915 199.062 1.00 30.76 471 PHE a O 1
ATOM 3667 N N . VAL A 1 472 ? 194.540 195.489 198.152 1.00 32.55 472 VAL a N 1
ATOM 3668 C CA . VAL A 1 472 ? 194.030 194.553 197.153 1.00 32.55 472 VAL a CA 1
ATOM 3669 C C . VAL A 1 472 ? 195.158 194.104 196.231 1.00 32.55 472 VAL a C 1
ATOM 3670 O O . VAL A 1 472 ? 195.246 192.928 195.854 1.00 32.55 472 VAL a O 1
ATOM 3674 N N . VAL A 1 473 ? 196.046 195.032 195.868 1.00 32.70 473 VAL a N 1
ATOM 3675 C CA . VAL A 1 473 ? 197.195 194.690 195.034 1.00 32.70 473 VAL a CA 1
ATOM 3676 C C . VAL A 1 473 ? 198.093 193.690 195.746 1.00 32.70 473 VAL a C 1
ATOM 3677 O O . VAL A 1 473 ? 198.557 192.716 195.146 1.00 32.70 473 VAL a O 1
ATOM 3681 N N . VAL A 1 474 ? 198.357 193.912 197.031 1.00 34.08 474 VAL a N 1
ATOM 3682 C CA . VAL A 1 474 ? 199.241 193.003 197.756 1.00 34.08 474 VAL a CA 1
ATOM 3683 C C . VAL A 1 474 ? 198.636 191.606 197.826 1.00 34.08 474 VAL a C 1
ATOM 3684 O O . VAL A 1 474 ? 199.336 190.602 197.635 1.00 34.08 474 VAL a O 1
ATOM 3688 N N . THR A 1 475 ? 197.332 191.510 198.097 1.00 38.01 475 THR a N 1
ATOM 3689 C CA . THR A 1 475 ? 196.718 190.184 198.175 1.00 38.01 475 THR a CA 1
ATOM 3690 C C . THR A 1 475 ? 196.704 189.490 196.819 1.00 38.01 475 THR a C 1
ATOM 3691 O O . THR A 1 475 ? 197.026 188.298 196.724 1.00 38.01 475 THR a O 1
ATOM 3695 N N . ILE A 1 476 ? 196.330 190.208 195.757 1.00 38.02 476 ILE a N 1
ATOM 3696 C CA . ILE A 1 476 ? 196.333 189.588 194.440 1.00 38.02 476 ILE a CA 1
ATOM 3697 C C . ILE A 1 476 ? 197.742 189.232 193.994 1.00 38.02 476 ILE a C 1
ATOM 3698 O O . ILE A 1 476 ? 197.913 188.320 193.181 1.00 38.02 476 ILE a O 1
ATOM 3703 N N . THR A 1 477 ? 198.765 189.917 194.509 1.00 39.45 477 THR a N 1
ATOM 3704 C CA . THR A 1 477 ? 200.138 189.502 194.243 1.00 39.45 477 THR a CA 1
ATOM 3705 C C . THR A 1 477 ? 200.470 188.209 194.969 1.00 39.45 477 THR a C 1
ATOM 3706 O O . THR A 1 477 ? 201.017 187.274 194.374 1.00 39.45 477 THR a O 1
ATOM 3710 N N . SER A 1 478 ? 200.146 188.133 196.259 1.00 42.99 478 SER a N 1
ATOM 3711 C CA . SER A 1 478 ? 200.475 186.934 197.020 1.00 42.99 478 SER a CA 1
ATOM 3712 C C . SER A 1 478 ? 199.649 185.728 196.593 1.00 42.99 478 SER a C 1
ATOM 3713 O O . SER A 1 478 ? 200.013 184.598 196.931 1.00 42.99 478 SER a O 1
ATOM 3716 N N . THR A 1 479 ? 198.552 185.927 195.863 1.00 45.51 479 THR a N 1
ATOM 3717 C CA . THR A 1 479 ? 197.804 184.802 195.313 1.00 45.51 479 THR a CA 1
ATOM 3718 C C . THR A 1 479 ? 197.787 184.786 193.789 1.00 45.51 479 THR a C 1
ATOM 3719 O O . THR A 1 479 ? 197.000 184.035 193.200 1.00 45.51 479 THR a O 1
ATOM 3723 N N . SER A 1 480 ? 198.629 185.583 193.134 1.00 51.78 480 SER a N 1
ATOM 3724 C CA . SER A 1 480 ? 198.693 185.570 191.678 1.00 51.78 480 SER a CA 1
ATOM 3725 C C . SER A 1 480 ? 199.230 184.235 191.186 1.00 51.78 480 SER a C 1
ATOM 3726 O O . SER A 1 480 ? 200.355 183.847 191.510 1.00 51.78 480 SER a O 1
ATOM 3729 N N . GLY A 1 481 ? 198.428 183.534 190.395 1.00 59.04 481 GLY a N 1
ATOM 3730 C CA . GLY A 1 481 ? 198.826 182.228 189.916 1.00 59.04 481 GLY a CA 1
ATOM 3731 C C . GLY A 1 481 ? 199.619 182.274 188.629 1.00 59.04 481 GLY a C 1
ATOM 3732 O O . GLY A 1 481 ? 199.365 181.488 187.714 1.00 59.04 481 GLY a O 1
ATOM 3733 N N . ASN A 1 482 ? 200.586 183.187 188.544 1.00 64.03 482 ASN a N 1
ATOM 3734 C CA . ASN A 1 482 ? 201.363 183.355 187.317 1.00 64.03 482 ASN a CA 1
ATOM 3735 C C . ASN A 1 482 ? 202.696 183.982 187.705 1.00 64.03 482 ASN a C 1
ATOM 3736 O O . ASN A 1 482 ? 202.744 185.164 188.056 1.00 64.03 482 ASN a O 1
ATOM 3741 N N . ASN A 1 483 ? 203.768 183.199 187.627 1.00 67.04 483 ASN a N 1
ATOM 3742 C CA . ASN A 1 483 ? 205.038 183.576 188.231 1.00 67.04 483 ASN a CA 1
ATOM 3743 C C . ASN A 1 483 ? 205.760 184.617 187.375 1.00 67.04 483 ASN a C 1
ATOM 3744 O O . ASN A 1 483 ? 205.210 185.186 186.428 1.00 67.04 483 ASN a O 1
ATOM 3749 N N . ILE A 1 484 ? 207.021 184.872 187.724 1.00 66.89 484 ILE a N 1
ATOM 3750 C CA . ILE A 1 484 ? 207.801 185.924 187.088 1.00 66.89 484 ILE a CA 1
ATOM 3751 C C . ILE A 1 484 ? 208.258 185.476 185.706 1.00 66.89 484 ILE a C 1
ATOM 3752 O O . ILE A 1 484 ? 208.737 184.349 185.522 1.00 66.89 484 ILE a O 1
ATOM 3757 N N . THR A 1 485 ? 208.102 186.356 184.718 1.00 70.57 485 THR a N 1
ATOM 3758 C CA . THR A 1 485 ? 208.358 186.015 183.322 1.00 70.57 485 THR a CA 1
ATOM 3759 C C . THR A 1 485 ? 209.129 187.156 182.665 1.00 70.57 485 THR a C 1
ATOM 3760 O O . THR A 1 485 ? 209.616 188.073 183.333 1.00 70.57 485 THR a O 1
ATOM 3764 N N . ARG A 1 486 ? 209.249 187.084 181.337 1.00 74.14 486 ARG a N 1
ATOM 3765 C CA . ARG A 1 486 ? 209.804 188.158 180.519 1.00 74.14 486 ARG a CA 1
ATOM 3766 C C . ARG A 1 486 ? 208.715 189.061 179.957 1.00 74.14 486 ARG a C 1
ATOM 3767 O O . ARG A 1 486 ? 208.913 190.276 179.841 1.00 74.14 486 ARG a O 1
ATOM 3775 N N . ALA A 1 487 ? 207.569 188.484 179.594 1.00 71.99 487 ALA a N 1
ATOM 3776 C CA . ALA A 1 487 ? 206.452 189.297 179.130 1.00 71.99 487 ALA a CA 1
ATOM 3777 C C . ALA A 1 487 ? 205.946 190.212 180.235 1.00 71.99 487 ALA a C 1
ATOM 3778 O O . ALA A 1 487 ? 205.685 191.397 179.997 1.00 71.99 487 ALA a O 1
ATOM 3780 N N . ASN A 1 488 ? 205.807 189.683 181.450 1.00 71.20 488 ASN a N 1
ATOM 3781 C CA . ASN A 1 488 ? 205.378 190.484 182.587 1.00 71.20 488 ASN a CA 1
ATOM 3782 C C . ASN A 1 488 ? 206.369 191.599 182.872 1.00 71.20 488 ASN a C 1
ATOM 3783 O O . ASN A 1 488 ? 206.035 192.782 182.765 1.00 71.20 488 ASN a O 1
ATOM 3788 N N . ILE A 1 489 ? 207.592 191.231 183.235 1.00 67.19 489 ILE a N 1
ATOM 3789 C CA . ILE A 1 489 ? 208.584 192.219 183.638 1.00 67.19 489 ILE a CA 1
ATOM 3790 C C . ILE A 1 489 ? 209.904 191.926 182.936 1.00 67.19 489 ILE a C 1
ATOM 3791 O O . ILE A 1 489 ? 210.267 190.754 182.761 1.00 67.19 489 ILE a O 1
ATOM 3796 N N . PRO A 1 490 ? 210.647 192.943 182.504 1.00 61.88 490 PRO a N 1
ATOM 3797 C CA . PRO A 1 490 ? 211.950 192.705 181.862 1.00 61.88 490 PRO a CA 1
ATOM 3798 C C . PRO A 1 490 ? 213.155 192.869 182.781 1.00 61.88 490 PRO a C 1
ATOM 3799 O O . PRO A 1 490 ? 214.280 192.875 182.272 1.00 61.88 490 PRO a O 1
ATOM 3803 N N . TRP A 1 491 ? 212.963 193.008 184.093 1.00 55.10 491 TRP a N 1
ATOM 3804 C CA . TRP A 1 491 ? 214.102 193.303 184.950 1.00 55.10 491 TRP a CA 1
ATOM 3805 C C . TRP A 1 491 ? 214.894 192.039 185.252 1.00 55.10 491 TRP a C 1
ATOM 3806 O O . TRP A 1 491 ? 216.054 191.905 184.853 1.00 55.10 491 TRP a O 1
ATOM 3817 N N . ALA A 1 492 ? 214.271 191.091 185.952 1.00 55.53 492 ALA a N 1
ATOM 3818 C CA . ALA A 1 492 ? 215.002 189.937 186.457 1.00 55.53 492 ALA a CA 1
ATOM 3819 C C . ALA A 1 492 ? 215.485 189.014 185.349 1.00 55.53 492 ALA a C 1
ATOM 3820 O O . ALA A 1 492 ? 216.317 188.140 185.612 1.00 55.53 492 ALA a O 1
ATOM 3822 N N . VAL A 1 493 ? 214.990 189.181 184.121 1.00 56.48 493 VAL a N 1
ATOM 3823 C CA . VAL A 1 493 ? 215.420 188.329 183.019 1.00 56.48 493 VAL a CA 1
ATOM 3824 C C . VAL A 1 493 ? 216.783 188.738 182.478 1.00 56.48 493 VAL a C 1
ATOM 3825 O O . VAL A 1 493 ? 217.334 188.047 181.615 1.00 56.48 493 VAL a O 1
ATOM 3829 N N . GLU A 1 494 ? 217.355 189.829 182.985 1.00 52.70 494 GLU a N 1
ATOM 3830 C CA . GLU A 1 494 ? 218.627 190.321 182.469 1.00 52.70 494 GLU a CA 1
ATOM 3831 C C . GLU A 1 494 ? 219.740 189.315 182.723 1.00 52.70 494 GLU a C 1
ATOM 3832 O O . GLU A 1 494 ? 219.984 188.918 183.866 1.00 52.70 494 GLU a O 1
ATOM 3838 N N . GLN A 1 495 ? 220.409 188.899 181.649 1.00 44.83 495 GLN a N 1
ATOM 3839 C CA . GLN A 1 495 ? 221.657 188.160 181.776 1.00 44.83 495 GLN a CA 1
ATOM 3840 C C . GLN A 1 495 ? 222.814 189.066 182.160 1.00 44.83 495 GLN a C 1
ATOM 3841 O O . GLN A 1 495 ? 223.897 188.564 182.473 1.00 44.83 495 GLN a O 1
ATOM 3847 N N . ASN A 1 496 ? 222.610 190.380 182.124 1.00 43.10 496 ASN a N 1
ATOM 3848 C CA . ASN A 1 496 ? 223.598 191.362 182.543 1.00 43.10 496 ASN a CA 1
ATOM 3849 C C . ASN A 1 496 ? 222.862 192.485 183.252 1.00 43.10 496 ASN a C 1
ATOM 3850 O O . ASN A 1 496 ? 221.971 193.104 182.667 1.00 43.10 496 ASN a O 1
ATOM 3855 N N . SER A 1 497 ? 223.223 192.742 184.506 1.00 40.18 497 SER a N 1
ATOM 3856 C CA . SER A 1 497 ? 222.511 193.723 185.310 1.00 40.18 497 SER a CA 1
ATOM 3857 C C . SER A 1 497 ? 223.501 194.648 185.993 1.00 40.18 497 SER a C 1
ATOM 3858 O O . SER A 1 497 ? 224.541 194.202 186.483 1.00 40.18 497 SER a O 1
ATOM 3861 N N . THR A 1 498 ? 223.168 195.939 186.023 1.00 38.48 498 THR a N 1
ATOM 3862 C CA . THR A 1 498 ? 224.016 196.905 186.712 1.00 38.48 498 THR a CA 1
ATOM 3863 C C . THR A 1 498 ? 224.097 196.586 188.197 1.00 38.48 498 THR a C 1
ATOM 3864 O O . THR A 1 498 ? 225.173 196.638 188.802 1.00 38.48 498 THR a O 1
ATOM 3868 N N . THR A 1 499 ? 222.963 196.248 188.799 1.00 37.99 499 THR a N 1
ATOM 3869 C CA . THR A 1 499 ? 222.911 195.876 190.202 1.00 37.99 499 THR a CA 1
ATOM 3870 C C . THR A 1 499 ? 222.949 194.363 190.328 1.00 37.99 499 THR a C 1
ATOM 3871 O O . THR A 1 499 ? 222.366 193.643 189.516 1.00 37.99 499 THR a O 1
ATOM 3875 N N . LEU A 1 500 ? 223.644 193.887 191.356 1.00 37.03 500 LEU a N 1
ATOM 3876 C CA . LEU A 1 500 ? 223.887 192.461 191.492 1.00 37.03 500 LEU a CA 1
ATOM 3877 C C . LEU A 1 500 ? 222.633 191.685 191.867 1.00 37.03 500 LEU a C 1
ATOM 3878 O O . LEU A 1 500 ? 222.571 190.478 191.621 1.00 37.03 500 LEU a O 1
ATOM 3883 N N . GLU A 1 501 ? 221.627 192.343 192.432 1.00 36.27 501 GLU a N 1
ATOM 3884 C CA . GLU A 1 501 ? 220.543 191.611 193.070 1.00 36.27 501 GLU a CA 1
ATOM 3885 C C . GLU A 1 501 ? 219.510 191.069 192.094 1.00 36.27 501 GLU a C 1
ATOM 3886 O O . GLU A 1 501 ? 218.664 190.275 192.509 1.00 36.27 501 GLU a O 1
ATOM 3892 N N . TRP A 1 502 ? 219.556 191.447 190.820 1.00 37.92 502 TRP a N 1
ATOM 3893 C CA . TRP A 1 502 ? 218.557 190.966 189.874 1.00 37.92 502 TRP a CA 1
ATOM 3894 C C . TRP A 1 502 ? 218.920 189.639 189.235 1.00 37.92 502 TRP a C 1
ATOM 3895 O O . TRP A 1 502 ? 218.021 188.897 188.828 1.00 37.92 502 TRP a O 1
ATOM 3906 N N . LEU A 1 503 ? 220.202 189.336 189.118 1.00 39.63 503 LEU a N 1
ATOM 3907 C CA . LEU A 1 503 ? 220.664 188.083 188.527 1.00 39.63 503 LEU a CA 1
ATOM 3908 C C . LEU A 1 503 ? 220.939 187.005 189.567 1.00 39.63 503 LEU a C 1
ATOM 3909 O O . LEU A 1 503 ? 221.957 186.336 189.514 1.00 39.63 503 LEU a O 1
ATOM 3914 N N . VAL A 1 504 ? 220.019 186.735 190.489 1.00 42.01 504 VAL a N 1
ATOM 3915 C CA . VAL A 1 504 ? 220.285 185.624 191.395 1.00 42.01 504 VAL a CA 1
ATOM 3916 C C . VAL A 1 504 ? 219.239 184.519 191.259 1.00 42.01 504 VAL a C 1
ATOM 3917 O O . VAL A 1 504 ? 219.540 183.456 190.705 1.00 42.01 504 VAL a O 1
ATOM 3921 N N . GLN A 1 505 ? 218.001 184.769 191.680 1.00 45.24 505 GLN a N 1
ATOM 3922 C CA . GLN A 1 505 ? 216.891 183.818 191.576 1.00 45.24 505 GLN a CA 1
ATOM 3923 C C . GLN A 1 505 ? 215.594 184.611 191.678 1.00 45.24 505 GLN a C 1
ATOM 3924 O O . GLN A 1 505 ? 215.604 185.846 191.671 1.00 45.24 505 GLN a O 1
ATOM 3930 N N . SER A 1 506 ? 214.461 183.900 191.768 1.00 44.11 506 SER a N 1
ATOM 3931 C CA . SER A 1 506 ? 213.203 184.604 192.015 1.00 44.11 506 SER a CA 1
ATOM 3932 C C . SER A 1 506 ? 213.134 185.087 193.461 1.00 44.11 506 SER a C 1
ATOM 3933 O O . SER A 1 506 ? 213.126 186.310 193.679 1.00 44.11 506 SER a O 1
ATOM 3936 N N . PRO A 1 507 ? 213.086 184.227 194.483 1.00 44.18 507 PRO a N 1
ATOM 3937 C CA . PRO A 1 507 ? 213.620 184.628 195.780 1.00 44.18 507 PRO a CA 1
ATOM 3938 C C . PRO A 1 507 ? 215.015 184.065 195.968 1.00 44.18 507 PRO a C 1
ATOM 3939 O O . PRO A 1 507 ? 215.349 183.023 195.389 1.00 44.18 507 PRO a O 1
ATOM 3943 N N . PRO A 1 508 ? 215.861 184.711 196.761 1.00 47.33 508 PRO a N 1
ATOM 3944 C CA . PRO A 1 508 ? 217.168 184.121 197.068 1.00 47.33 508 PRO a CA 1
ATOM 3945 C C . PRO A 1 508 ? 216.991 182.805 197.808 1.00 47.33 508 PRO a C 1
ATOM 3946 O O . PRO A 1 508 ? 216.021 182.616 198.541 1.00 47.33 508 PRO a O 1
ATOM 3950 N N . ALA A 1 509 ? 217.924 181.875 197.594 1.00 51.61 509 ALA a N 1
ATOM 3951 C CA . ALA A 1 509 ? 217.669 180.511 198.045 1.00 51.61 509 ALA a CA 1
ATOM 3952 C C . ALA A 1 509 ? 217.549 180.383 199.557 1.00 51.61 509 ALA a C 1
ATOM 3953 O O . ALA A 1 509 ? 216.446 180.202 200.071 1.00 51.61 509 ALA a O 1
ATOM 3955 N N . PHE A 1 510 ? 218.661 180.431 200.284 1.00 51.19 510 PHE a N 1
ATOM 3956 C CA . PHE A 1 510 ? 218.583 180.662 201.719 1.00 51.19 510 PHE a CA 1
ATOM 3957 C C . PHE A 1 510 ? 219.790 181.450 202.196 1.00 51.19 510 PHE a C 1
ATOM 3958 O O . PHE A 1 510 ? 219.716 182.188 203.182 1.00 51.19 510 PHE a O 1
ATOM 3966 N N . HIS A 1 511 ? 220.907 181.294 201.490 1.00 50.98 511 HIS a N 1
ATOM 3967 C CA . HIS A 1 511 ? 222.142 181.995 201.801 1.00 50.98 511 HIS a CA 1
ATOM 3968 C C . HIS A 1 511 ? 222.466 183.056 200.765 1.00 50.98 511 HIS a C 1
ATOM 3969 O O . HIS A 1 511 ? 223.503 183.716 200.870 1.00 50.98 511 HIS a O 1
ATOM 3976 N N . THR A 1 512 ? 221.617 183.201 199.749 1.00 49.25 512 THR a N 1
ATOM 3977 C CA . THR A 1 512 ? 221.703 184.216 198.703 1.00 49.25 512 THR a CA 1
ATOM 3978 C C . THR A 1 512 ? 222.929 184.018 197.828 1.00 49.25 512 THR a C 1
ATOM 3979 O O . THR A 1 512 ? 223.085 184.712 196.821 1.00 49.25 512 THR a O 1
ATOM 3983 N N . PHE A 1 513 ? 223.788 183.064 198.173 1.00 49.09 513 PHE a N 1
ATOM 3984 C CA . PHE A 1 513 ? 225.061 182.927 197.473 1.00 49.09 513 PHE a CA 1
ATOM 3985 C C . PHE A 1 513 ? 225.603 181.527 197.683 1.00 49.09 513 PHE a C 1
ATOM 3986 O O . PHE A 1 513 ? 226.091 181.213 198.772 1.00 49.09 513 PHE a O 1
ATOM 3994 N N . GLY A 1 514 ? 225.541 180.695 196.643 1.00 51.37 514 GLY a N 1
ATOM 3995 C CA . GLY A 1 514 ? 226.298 179.461 196.670 1.00 51.37 514 GLY a CA 1
ATOM 3996 C C . GLY A 1 514 ? 227.785 179.715 196.631 1.00 51.37 514 GLY a C 1
ATOM 3997 O O . GLY A 1 514 ? 228.568 178.898 197.125 1.00 51.37 514 GLY a O 1
ATOM 3998 N N . GLU A 1 515 ? 228.194 180.849 196.067 1.00 48.16 515 GLU a N 1
ATOM 3999 C CA . GLU A 1 515 ? 229.595 181.226 195.954 1.00 48.16 515 GLU a CA 1
ATOM 4000 C C . GLU A 1 515 ? 229.661 182.702 195.597 1.00 48.16 515 GLU a C 1
ATOM 4001 O O . GLU A 1 515 ? 228.923 183.160 194.722 1.00 48.16 515 GLU a O 1
ATOM 4007 N N . LEU A 1 516 ? 230.544 183.434 196.272 1.00 43.15 516 LEU a N 1
ATOM 4008 C CA . LEU A 1 516 ? 230.564 184.884 196.159 1.00 43.15 516 LEU a CA 1
ATOM 4009 C C . LEU A 1 516 ? 230.994 185.334 194.764 1.00 43.15 516 LEU a C 1
ATOM 4010 O O . LEU A 1 516 ? 231.738 184.632 194.076 1.00 43.15 516 LEU a O 1
ATOM 4015 N N . PRO A 1 517 ? 230.538 186.504 194.328 1.00 39.00 517 PRO a N 1
ATOM 4016 C CA . PRO A 1 517 ? 230.980 187.035 193.039 1.00 39.00 517 PRO a CA 1
ATOM 4017 C C . PRO A 1 517 ? 232.441 187.443 193.084 1.00 39.00 517 PRO a C 1
ATOM 4018 O O . PRO A 1 517 ? 233.083 187.453 194.133 1.00 39.00 517 PRO a O 1
ATOM 4022 N N . ALA A 1 518 ? 232.967 187.778 191.916 1.00 38.60 518 ALA a N 1
ATOM 4023 C CA . ALA A 1 518 ? 234.346 188.216 191.781 1.00 38.60 518 ALA a CA 1
ATOM 4024 C C . ALA A 1 518 ? 234.391 189.517 190.985 1.00 38.60 518 ALA a C 1
ATOM 4025 O O . ALA A 1 518 ? 233.360 190.088 190.630 1.00 38.60 518 ALA a O 1
ATOM 4027 N N . ILE A 1 519 ? 235.603 189.987 190.713 1.00 40.82 519 ILE a N 1
ATOM 4028 C CA . ILE A 1 519 ? 235.835 191.165 189.884 1.00 40.82 519 ILE a CA 1
ATOM 4029 C C . ILE A 1 519 ? 237.123 190.942 189.111 1.00 40.82 519 ILE a C 1
ATOM 4030 O O . ILE A 1 519 ? 238.142 190.571 189.697 1.00 40.82 519 ILE a O 1
ATOM 4035 N N . LYS A 1 520 ? 237.086 191.174 187.797 1.00 46.01 520 LYS a N 1
ATOM 4036 C CA . LYS A 1 520 ? 238.237 190.835 186.966 1.00 46.01 520 LYS a CA 1
ATOM 4037 C C . LYS A 1 520 ? 239.486 191.594 187.391 1.00 46.01 520 LYS a C 1
ATOM 4038 O O . LYS A 1 520 ? 240.558 191.000 187.542 1.00 46.01 520 LYS a O 1
ATOM 4044 N N . GLU A 1 521 ? 239.373 192.908 187.585 1.00 50.58 521 GLU a N 1
ATOM 4045 C CA . GLU A 1 521 ? 240.464 193.706 188.145 1.00 50.58 521 GLU a CA 1
ATOM 4046 C C . GLU A 1 521 ? 241.729 193.586 187.287 1.00 50.58 521 GLU a C 1
ATOM 4047 O O . GLU A 1 521 ? 242.727 192.981 187.676 1.00 50.58 521 GLU a O 1
ATOM 4053 N N . THR A 1 522 ? 241.651 194.168 186.091 1.00 54.92 522 THR a N 1
ATOM 4054 C CA . THR A 1 522 ? 242.715 194.027 185.102 1.00 54.92 522 THR a CA 1
ATOM 4055 C C . THR A 1 522 ? 243.943 194.855 185.464 1.00 54.92 522 THR a C 1
ATOM 4056 O O . THR A 1 522 ? 244.072 195.317 186.602 1.00 54.92 522 THR a O 1
ATOM 4060 N N . LYS A 1 523 ? 244.845 195.039 184.494 1.00 57.05 523 LYS a N 1
ATOM 4061 C CA . LYS A 1 523 ? 246.189 195.567 184.718 1.00 57.05 523 LYS a CA 1
ATOM 4062 C C . LYS A 1 523 ? 246.981 194.618 185.610 1.00 57.05 523 LYS a C 1
ATOM 4063 O O . LYS A 1 523 ? 247.334 194.951 186.745 1.00 57.05 523 LYS a O 1
ATOM 4069 N N . SER A 1 524 ? 247.220 193.410 185.114 1.00 54.20 524 SER a N 1
ATOM 4070 C CA . SER A 1 524 ? 248.038 192.436 185.821 1.00 54.20 524 SER a CA 1
ATOM 4071 C C . SER A 1 524 ? 249.486 192.908 185.917 1.00 54.20 524 SER a C 1
ATOM 4072 O O . SER A 1 524 ? 250.085 193.321 184.923 1.00 54.20 524 SER a O 1
ATOM 4075 N N . ASP B 2 12 ? 193.056 242.549 208.164 1.00 30.64 12 ASP b N 1
ATOM 4076 C CA . ASP B 2 12 ? 193.366 242.508 209.580 1.00 30.64 12 ASP b CA 1
ATOM 4077 C C . ASP B 2 12 ? 192.784 241.248 210.204 1.00 30.64 12 ASP b C 1
ATOM 4078 O O . ASP B 2 12 ? 193.429 240.597 211.017 1.00 30.64 12 ASP b O 1
ATOM 4083 N N . ALA B 2 13 ? 191.571 240.907 209.810 1.00 30.59 13 ALA b N 1
ATOM 4084 C CA . ALA B 2 13 ? 190.905 239.696 210.259 1.00 30.59 13 ALA b CA 1
ATOM 4085 C C . ALA B 2 13 ? 190.946 238.628 209.174 1.00 30.59 13 ALA b C 1
ATOM 4086 O O . ALA B 2 13 ? 191.121 238.935 207.992 1.00 30.59 13 ALA b O 1
ATOM 4088 N N . PRO B 2 14 ? 190.807 237.357 209.543 1.00 31.40 14 PRO b N 1
ATOM 4089 C CA . PRO B 2 14 ? 190.832 236.291 208.537 1.00 31.40 14 PRO b CA 1
ATOM 4090 C C . PRO B 2 14 ? 189.625 236.340 207.617 1.00 31.40 14 PRO b C 1
ATOM 4091 O O . PRO B 2 14 ? 188.524 236.727 208.014 1.00 31.40 14 PRO b O 1
ATOM 4095 N N . GLU B 2 15 ? 189.842 235.912 206.373 1.00 33.10 15 GLU b N 1
ATOM 4096 C CA . GLU B 2 15 ? 188.865 236.022 205.304 1.00 33.10 15 GLU b CA 1
ATOM 4097 C C . GLU B 2 15 ? 188.531 234.650 204.734 1.00 33.10 15 GLU b C 1
ATOM 4098 O O . GLU B 2 15 ? 189.417 233.799 204.618 1.00 33.10 15 GLU b O 1
ATOM 4104 N N . PRO B 2 16 ? 187.278 234.408 204.358 1.00 32.19 16 PRO b N 1
ATOM 4105 C CA . PRO B 2 16 ? 186.935 233.117 203.756 1.00 32.19 16 PRO b CA 1
ATOM 4106 C C . PRO B 2 16 ? 187.476 233.018 202.341 1.00 32.19 16 PRO b C 1
ATOM 4107 O O . PRO B 2 16 ? 187.428 233.981 201.574 1.00 32.19 16 PRO b O 1
ATOM 4111 N N . TRP B 2 17 ? 187.983 231.834 202.001 1.00 31.52 17 TRP b N 1
ATOM 4112 C CA . TRP B 2 17 ? 188.588 231.567 200.697 1.00 31.52 17 TRP b CA 1
ATOM 4113 C C . TRP B 2 17 ? 189.584 232.662 200.326 1.00 31.52 17 TRP b C 1
ATOM 4114 O O . TRP B 2 17 ? 189.412 233.402 199.356 1.00 31.52 17 TRP b O 1
ATOM 4125 N N . GLN B 2 18 ? 190.631 232.767 201.135 1.00 32.76 18 GLN b N 1
ATOM 4126 C CA . GLN B 2 18 ? 191.647 233.791 200.966 1.00 32.76 18 GLN b CA 1
ATOM 4127 C C . GLN B 2 18 ? 192.964 233.152 200.556 1.00 32.76 18 GLN b C 1
ATOM 4128 O O . GLN B 2 18 ? 193.310 232.065 201.026 1.00 32.76 18 GLN b O 1
ATOM 4134 N N . LEU B 2 19 ? 193.687 233.829 199.674 1.00 33.41 19 LEU b N 1
ATOM 4135 C CA . LEU B 2 19 ? 194.986 233.379 199.199 1.00 33.41 19 LEU b CA 1
ATOM 4136 C C . LEU B 2 19 ? 196.043 234.355 199.692 1.00 33.41 19 LEU b C 1
ATOM 4137 O O . LEU B 2 19 ? 195.963 235.554 199.409 1.00 33.41 19 LEU b O 1
ATOM 4142 N N . GLY B 2 20 ? 197.026 233.848 200.422 1.00 30.32 20 GLY b N 1
ATOM 4143 C CA . GLY B 2 20 ? 198.142 234.673 200.832 1.00 30.32 20 GLY b CA 1
ATOM 4144 C C . GLY B 2 20 ? 197.934 235.360 202.167 1.00 30.32 20 GLY b C 1
ATOM 4145 O O . GLY B 2 20 ? 197.055 235.018 202.962 1.00 30.32 20 GLY b O 1
ATOM 4146 N N . PHE B 2 21 ? 198.778 236.359 202.406 1.00 30.17 21 PHE b N 1
ATOM 4147 C CA . PHE B 2 21 ? 198.852 237.027 203.695 1.00 30.17 21 PHE b CA 1
ATOM 4148 C C . PHE B 2 21 ? 197.664 237.956 203.906 1.00 30.17 21 PHE b C 1
ATOM 4149 O O . PHE B 2 21 ? 196.964 238.343 202.967 1.00 30.17 21 PHE b O 1
ATOM 4157 N N . GLN B 2 22 ? 197.447 238.315 205.168 1.00 30.83 22 GLN b N 1
ATOM 4158 C CA . GLN B 2 22 ? 196.443 239.301 205.536 1.00 30.83 22 GLN b CA 1
ATOM 4159 C C . GLN B 2 22 ? 197.015 240.691 205.282 1.00 30.83 22 GLN b C 1
ATOM 4160 O O . GLN B 2 22 ? 198.052 240.844 204.637 1.00 30.83 22 GLN b O 1
ATOM 4166 N N . ASP B 2 23 ? 196.359 241.726 205.785 1.00 30.02 23 ASP b N 1
ATOM 4167 C CA . ASP B 2 23 ? 196.834 243.077 205.539 1.00 30.02 23 ASP b CA 1
ATOM 4168 C C . ASP B 2 23 ? 197.838 243.508 206.602 1.00 30.02 23 ASP b C 1
ATOM 4169 O O . ASP B 2 23 ? 197.848 243.007 207.729 1.00 30.02 23 ASP b O 1
ATOM 4174 N N . ALA B 2 24 ? 198.684 244.459 206.227 1.00 29.01 24 ALA b N 1
ATOM 4175 C CA . ALA B 2 24 ? 199.799 244.889 207.053 1.00 29.01 24 ALA b CA 1
ATOM 4176 C C . ALA B 2 24 ? 199.462 246.165 207.809 1.00 29.01 24 ALA b C 1
ATOM 4177 O O . ALA B 2 24 ? 198.759 247.038 207.296 1.00 29.01 24 ALA b O 1
ATOM 4179 N N . ALA B 2 25 ? 199.968 246.262 209.037 1.00 26.09 25 ALA b N 1
ATOM 4180 C CA . ALA B 2 25 ? 199.869 247.487 209.816 1.00 26.09 25 ALA b CA 1
ATOM 4181 C C . ALA B 2 25 ? 201.155 247.756 210.577 1.00 26.09 25 ALA b C 1
ATOM 4182 O O . ALA B 2 25 ? 201.126 248.343 211.661 1.00 26.09 25 ALA b O 1
ATOM 4184 N N . THR B 2 26 ? 202.292 247.329 210.031 1.00 26.60 26 THR b N 1
ATOM 4185 C CA . THR B 2 26 ? 203.571 247.438 210.713 1.00 26.60 26 THR b CA 1
ATOM 4186 C C . THR B 2 26 ? 204.650 247.432 209.649 1.00 26.60 26 THR b C 1
ATOM 4187 O O . THR B 2 26 ? 204.527 246.671 208.680 1.00 26.60 26 THR b O 1
ATOM 4191 N N . PRO B 2 27 ? 205.703 248.241 209.774 1.00 26.75 27 PRO b N 1
ATOM 4192 C CA . PRO B 2 27 ? 206.817 248.116 208.823 1.00 26.75 27 PRO b CA 1
ATOM 4193 C C . PRO B 2 27 ? 207.402 246.716 208.783 1.00 26.75 27 PRO b C 1
ATOM 4194 O O . PRO B 2 27 ? 207.863 246.272 207.722 1.00 26.75 27 PRO b O 1
ATOM 4198 N N . ILE B 2 28 ? 207.384 246.003 209.910 1.00 27.40 28 ILE b N 1
ATOM 4199 C CA . ILE B 2 28 ? 207.811 244.608 209.918 1.00 27.40 28 ILE b CA 1
ATOM 4200 C C . ILE B 2 28 ? 207.012 243.806 208.904 1.00 27.40 28 ILE b C 1
ATOM 4201 O O . ILE B 2 28 ? 207.570 243.016 208.136 1.00 27.40 28 ILE b O 1
ATOM 4206 N N . MET B 2 29 ? 205.691 243.988 208.885 1.00 28.31 29 MET b N 1
ATOM 4207 C CA . MET B 2 29 ? 204.876 243.183 207.983 1.00 28.31 29 MET b CA 1
ATOM 4208 C C . MET B 2 29 ? 205.092 243.574 206.528 1.00 28.31 29 MET b C 1
ATOM 4209 O O . MET B 2 29 ? 205.025 242.715 205.642 1.00 28.31 29 MET b O 1
ATOM 4214 N N . GLN B 2 30 ? 205.356 244.851 206.256 1.00 29.38 30 GLN b N 1
ATOM 4215 C CA . GLN B 2 30 ? 205.751 245.239 204.908 1.00 29.38 30 GLN b CA 1
ATOM 4216 C C . GLN B 2 30 ? 207.026 244.522 204.488 1.00 29.38 30 GLN b C 1
ATOM 4217 O O . GLN B 2 30 ? 207.114 243.978 203.378 1.00 29.38 30 GLN b O 1
ATOM 4223 N N . GLY B 2 31 ? 208.027 244.511 205.366 1.00 29.37 31 GLY b N 1
ATOM 4224 C CA . GLY B 2 31 ? 209.241 243.776 205.063 1.00 29.37 31 GLY b CA 1
ATOM 4225 C C . GLY B 2 31 ? 208.976 242.305 204.815 1.00 29.37 31 GLY b C 1
ATOM 4226 O O . GLY B 2 31 ? 209.558 241.705 203.910 1.00 29.37 31 GLY b O 1
ATOM 4227 N N . ILE B 2 32 ? 208.088 241.708 205.609 1.00 30.01 32 ILE b N 1
ATOM 4228 C CA . ILE B 2 32 ? 207.788 240.287 205.462 1.00 30.01 32 ILE b CA 1
ATOM 4229 C C . ILE B 2 32 ? 207.144 240.014 204.111 1.00 30.01 32 ILE b C 1
ATOM 4230 O O . ILE B 2 32 ? 207.506 239.060 203.413 1.00 30.01 32 ILE b O 1
ATOM 4235 N N . MET B 2 33 ? 206.175 240.842 203.726 1.00 30.81 33 MET b N 1
ATOM 4236 C CA . MET B 2 33 ? 205.526 240.658 202.434 1.00 30.81 33 MET b CA 1
ATOM 4237 C C . MET B 2 33 ? 206.532 240.778 201.301 1.00 30.81 33 MET b C 1
ATOM 4238 O O . MET B 2 33 ? 206.550 239.952 200.380 1.00 30.81 33 MET b O 1
ATOM 4243 N N . ASP B 2 34 ? 207.388 241.802 201.355 1.00 31.72 34 ASP b N 1
ATOM 4244 C CA . ASP B 2 34 ? 208.358 241.994 200.281 1.00 31.72 34 ASP b CA 1
ATOM 4245 C C . ASP B 2 34 ? 209.332 240.826 200.200 1.00 31.72 34 ASP b C 1
ATOM 4246 O O . ASP B 2 34 ? 209.651 240.344 199.104 1.00 31.72 34 ASP b O 1
ATOM 4251 N N . LEU B 2 35 ? 209.818 240.358 201.351 1.00 31.73 35 LEU b N 1
ATOM 4252 C CA . LEU B 2 35 ? 210.764 239.252 201.351 1.00 31.73 35 LEU b CA 1
ATOM 4253 C C . LEU B 2 35 ? 210.126 237.986 200.806 1.00 31.73 35 LEU b C 1
ATOM 4254 O O . LEU B 2 35 ? 210.739 237.273 200.001 1.00 31.73 35 LEU b O 1
ATOM 4259 N N . HIS B 2 36 ? 208.889 237.691 201.219 1.00 31.75 36 HIS b N 1
ATOM 4260 C CA . HIS B 2 36 ? 208.221 236.508 200.691 1.00 31.75 36 HIS b CA 1
ATOM 4261 C C . HIS B 2 36 ? 207.978 236.626 199.200 1.00 31.75 36 HIS b C 1
ATOM 4262 O O . HIS B 2 36 ? 208.069 235.630 198.482 1.00 31.75 36 HIS b O 1
ATOM 4269 N N . HIS B 2 37 ? 207.672 237.825 198.709 1.00 34.68 37 HIS b N 1
ATOM 4270 C CA . HIS B 2 37 ? 207.424 237.959 197.280 1.00 34.68 37 HIS b CA 1
ATOM 4271 C C . HIS B 2 37 ? 208.703 237.791 196.472 1.00 34.68 37 HIS b C 1
ATOM 4272 O O . HIS B 2 37 ? 208.687 237.162 195.409 1.00 34.68 37 HIS b O 1
ATOM 4279 N N . ASP B 2 38 ? 209.825 238.326 196.958 1.00 36.11 38 ASP b N 1
ATOM 4280 C CA . ASP B 2 38 ? 211.095 238.101 196.268 1.00 36.11 38 ASP b CA 1
ATOM 4281 C C . ASP B 2 38 ? 211.459 236.618 196.257 1.00 36.11 38 ASP b C 1
ATOM 4282 O O . ASP B 2 38 ? 211.852 236.057 195.216 1.00 36.11 38 ASP b O 1
ATOM 4287 N N . ILE B 2 39 ? 211.317 235.961 197.411 1.00 32.64 39 ILE b N 1
ATOM 4288 C CA . ILE B 2 39 ? 211.607 234.535 197.489 1.00 32.64 39 ILE b CA 1
ATOM 4289 C C . ILE B 2 39 ? 210.716 233.764 196.532 1.00 32.64 39 ILE b C 1
ATOM 4290 O O . ILE B 2 39 ? 211.181 232.875 195.811 1.00 32.64 39 ILE b O 1
ATOM 4295 N N . PHE B 2 40 ? 209.429 234.098 196.492 1.00 34.45 40 PHE b N 1
ATOM 4296 C CA . PHE B 2 40 ? 208.522 233.372 195.618 1.00 34.45 40 PHE b CA 1
ATOM 4297 C C . PHE B 2 40 ? 208.828 233.621 194.152 1.00 34.45 40 PHE b C 1
ATOM 4298 O O . PHE B 2 40 ? 208.659 232.717 193.335 1.00 34.45 40 PHE b O 1
ATOM 4306 N N . PHE B 2 41 ? 209.271 234.824 193.794 1.00 37.02 41 PHE b N 1
ATOM 4307 C CA . PHE B 2 41 ? 209.677 235.071 192.414 1.00 37.02 41 PHE b CA 1
ATOM 4308 C C . PHE B 2 41 ? 210.813 234.139 192.011 1.00 37.02 41 PHE b C 1
ATOM 4309 O O . PHE B 2 41 ? 210.719 233.398 191.014 1.00 37.02 41 PHE b O 1
ATOM 4317 N N . PHE B 2 42 ? 211.875 234.113 192.817 1.00 35.33 42 PHE b N 1
ATOM 4318 C CA . PHE B 2 42 ? 213.002 233.250 192.478 1.00 35.33 42 PHE b CA 1
ATOM 4319 C C . PHE B 2 42 ? 212.583 231.786 192.435 1.00 35.33 42 PHE b C 1
ATOM 4320 O O . PHE B 2 42 ? 212.981 231.036 191.532 1.00 35.33 42 PHE b O 1
ATOM 4328 N N . LEU B 2 43 ? 211.755 231.364 193.383 1.00 31.60 43 LEU b N 1
ATOM 4329 C CA . LEU B 2 43 ? 211.446 229.949 193.473 1.00 31.60 43 LEU b CA 1
ATOM 4330 C C . LEU B 2 43 ? 210.413 229.493 192.453 1.00 31.60 43 LEU b C 1
ATOM 4331 O O . LEU B 2 43 ? 210.439 228.323 192.067 1.00 31.60 43 LEU b O 1
ATOM 4336 N N . VAL B 2 44 ? 209.527 230.368 191.973 1.00 32.89 44 VAL b N 1
ATOM 4337 C CA . VAL B 2 44 ? 208.686 229.962 190.853 1.00 32.89 44 VAL b CA 1
ATOM 4338 C C . VAL B 2 44 ? 209.521 229.841 189.592 1.00 32.89 44 VAL b C 1
ATOM 4339 O O . VAL B 2 44 ? 209.293 228.939 188.775 1.00 32.89 44 VAL b O 1
ATOM 4343 N N . GLN B 2 45 ? 210.520 230.715 189.416 1.00 34.00 45 GLN b N 1
ATOM 4344 C CA . GLN B 2 45 ? 211.442 230.497 188.302 1.00 34.00 45 GLN b CA 1
ATOM 4345 C C . GLN B 2 45 ? 212.086 229.115 188.392 1.00 34.00 45 GLN b C 1
ATOM 4346 O O . GLN B 2 45 ? 212.078 228.342 187.421 1.00 34.00 45 GLN b O 1
ATOM 4352 N N . ILE B 2 46 ? 212.625 228.781 189.568 1.00 31.68 46 ILE b N 1
ATOM 4353 C CA . ILE B 2 46 ? 213.288 227.489 189.748 1.00 31.68 46 ILE b CA 1
ATOM 4354 C C . ILE B 2 46 ? 212.330 226.344 189.446 1.00 31.68 46 ILE b C 1
ATOM 4355 O O . ILE B 2 46 ? 212.660 225.413 188.700 1.00 31.68 46 ILE b O 1
ATOM 4360 N N . ALA B 2 47 ? 211.133 226.389 190.032 1.00 31.43 47 ALA b N 1
ATOM 4361 C CA . ALA B 2 47 ? 210.207 225.270 189.907 1.00 31.43 47 ALA b CA 1
ATOM 4362 C C . ALA B 2 47 ? 209.760 225.072 188.468 1.00 31.43 47 ALA b C 1
ATOM 4363 O O . ALA B 2 47 ? 209.708 223.935 187.984 1.00 31.43 47 ALA b O 1
ATOM 4365 N N . VAL B 2 48 ? 209.425 226.157 187.763 1.00 33.47 48 VAL b N 1
ATOM 4366 C CA . VAL B 2 48 ? 208.959 225.991 186.390 1.00 33.47 48 VAL b CA 1
ATOM 4367 C C . VAL B 2 48 ? 210.084 225.477 185.505 1.00 33.47 48 VAL b C 1
ATOM 4368 O O . VAL B 2 48 ? 209.861 224.628 184.634 1.00 33.47 48 VAL b O 1
ATOM 4372 N N . PHE B 2 49 ? 211.313 225.958 185.716 1.00 34.74 49 PHE b N 1
ATOM 4373 C CA . PHE B 2 49 ? 212.419 225.457 184.905 1.00 34.74 49 PHE b CA 1
ATOM 4374 C C . PHE B 2 49 ? 212.651 223.968 185.141 1.00 34.74 49 PHE b C 1
ATOM 4375 O O . PHE B 2 49 ? 212.843 223.203 184.184 1.00 34.74 49 PHE b O 1
ATOM 4383 N N . VAL B 2 50 ? 212.625 223.532 186.405 1.00 35.14 50 VAL b N 1
ATOM 4384 C CA . VAL B 2 50 ? 212.846 222.116 186.700 1.00 35.14 50 VAL b CA 1
ATOM 4385 C C . VAL B 2 50 ? 211.736 221.258 186.113 1.00 35.14 50 VAL b C 1
ATOM 4386 O O . VAL B 2 50 ? 211.997 220.199 185.528 1.00 35.14 50 VAL b O 1
ATOM 4390 N N . LEU B 2 51 ? 210.483 221.687 186.268 1.00 35.39 51 LEU b N 1
ATOM 4391 C CA . LEU B 2 51 ? 209.381 220.918 185.703 1.00 35.39 51 LEU b CA 1
ATOM 4392 C C . LEU B 2 51 ? 209.493 220.833 184.188 1.00 35.39 51 LEU b C 1
ATOM 4393 O O . LEU B 2 51 ? 209.244 219.776 183.601 1.00 35.39 51 LEU b O 1
ATOM 4398 N N . TRP B 2 52 ? 209.877 221.932 183.537 1.00 37.55 52 TRP b N 1
ATOM 4399 C CA . TRP B 2 52 ? 210.010 221.914 182.086 1.00 37.55 52 TRP b CA 1
ATOM 4400 C C . TRP B 2 52 ? 211.087 220.938 181.641 1.00 37.55 52 TRP b C 1
ATOM 4401 O O . TRP B 2 52 ? 210.884 220.159 180.703 1.00 37.55 52 TRP b O 1
ATOM 4412 N N . VAL B 2 53 ? 212.250 220.975 182.292 1.00 37.07 53 VAL b N 1
ATOM 4413 C CA . VAL B 2 53 ? 213.332 220.096 181.866 1.00 37.07 53 VAL b CA 1
ATOM 4414 C C . VAL B 2 53 ? 212.971 218.640 182.122 1.00 37.07 53 VAL b C 1
ATOM 4415 O O . VAL B 2 53 ? 213.216 217.772 181.277 1.00 37.07 53 VAL b O 1
ATOM 4419 N N . LEU B 2 54 ? 212.362 218.346 183.274 1.00 37.33 54 LEU b N 1
ATOM 4420 C CA . LEU B 2 54 ? 211.936 216.977 183.542 1.00 37.33 54 LEU b CA 1
ATOM 4421 C C . LEU B 2 54 ? 210.925 216.501 182.508 1.00 37.33 54 LEU b C 1
ATOM 4422 O O . LEU B 2 54 ? 211.023 215.375 182.008 1.00 37.33 54 LEU b O 1
ATOM 4427 N N . SER B 2 55 ? 209.943 217.341 182.176 1.00 39.38 55 SER b N 1
ATOM 4428 C CA . SER B 2 55 ? 208.916 216.931 181.227 1.00 39.38 55 SER b CA 1
ATOM 4429 C C . SER B 2 55 ? 209.504 216.685 179.848 1.00 39.38 55 SER b C 1
ATOM 4430 O O . SER B 2 55 ? 209.193 215.675 179.207 1.00 39.38 55 SER b O 1
ATOM 4433 N N . ARG B 2 56 ? 210.355 217.593 179.372 1.00 41.97 56 ARG b N 1
ATOM 4434 C CA . ARG B 2 56 ? 210.948 217.398 178.058 1.00 41.97 56 ARG b CA 1
ATOM 4435 C C . ARG B 2 56 ? 211.870 216.188 178.036 1.00 41.97 56 ARG b C 1
ATOM 4436 O O . ARG B 2 56 ? 211.995 215.528 177.000 1.00 41.97 56 ARG b O 1
ATOM 4444 N N . ALA B 2 57 ? 212.520 215.873 179.157 1.00 42.84 57 ALA b N 1
ATOM 4445 C CA . ALA B 2 57 ? 213.347 214.675 179.199 1.00 42.84 57 ALA b CA 1
ATOM 4446 C C . ALA B 2 57 ? 212.496 213.414 179.149 1.00 42.84 57 ALA b C 1
ATOM 4447 O O . ALA B 2 57 ? 212.843 212.454 178.455 1.00 42.84 57 ALA b O 1
ATOM 4449 N N . LEU B 2 58 ? 211.382 213.393 179.882 1.00 43.42 58 LEU b N 1
ATOM 4450 C CA . LEU B 2 58 ? 210.525 212.210 179.882 1.00 43.42 58 LEU b CA 1
ATOM 4451 C C . LEU B 2 58 ? 209.833 212.014 178.541 1.00 43.42 58 LEU b C 1
ATOM 4452 O O . LEU B 2 58 ? 209.609 210.877 178.114 1.00 43.42 58 LEU b O 1
ATOM 4457 N N . TRP B 2 59 ? 209.471 213.103 177.870 1.00 46.10 59 TRP b N 1
ATOM 4458 C CA . TRP B 2 59 ? 208.537 212.988 176.759 1.00 46.10 59 TRP b CA 1
ATOM 4459 C C . TRP B 2 59 ? 209.258 212.749 175.438 1.00 46.10 59 TRP b C 1
ATOM 4460 O O . TRP B 2 59 ? 208.770 212.001 174.587 1.00 46.10 59 TRP b O 1
ATOM 4471 N N . CYS B 2 60 ? 210.419 213.366 175.243 1.00 47.50 60 CYS b N 1
ATOM 4472 C CA . CYS B 2 60 ? 211.120 213.188 173.978 1.00 47.50 60 CYS b CA 1
ATOM 4473 C C . CYS B 2 60 ? 211.901 211.881 173.909 1.00 47.50 60 CYS b C 1
ATOM 4474 O O . CYS B 2 60 ? 212.484 211.586 172.861 1.00 47.50 60 CYS b O 1
ATOM 4477 N N . PHE B 2 61 ? 211.932 211.094 174.982 1.00 46.13 61 PHE b N 1
ATOM 4478 C CA . PHE B 2 61 ? 212.703 209.858 175.039 1.00 46.13 61 PHE b CA 1
ATOM 4479 C C . PHE B 2 61 ? 211.839 208.697 175.520 1.00 46.13 61 PHE b C 1
ATOM 4480 O O . PHE B 2 61 ? 212.276 207.861 176.311 1.00 46.13 61 PHE b O 1
ATOM 4488 N N . ARG B 2 62 ? 210.601 208.626 175.038 1.00 46.85 62 ARG b N 1
ATOM 4489 C CA . ARG B 2 62 ? 209.571 207.775 175.636 1.00 46.85 62 ARG b CA 1
ATOM 4490 C C . ARG B 2 62 ? 209.475 206.397 174.985 1.00 46.85 62 ARG b C 1
ATOM 4491 O O . ARG B 2 62 ? 208.396 205.967 174.583 1.00 46.85 62 ARG b O 1
ATOM 4499 N N . SER B 2 63 ? 210.604 205.704 174.851 1.00 47.44 63 SER b N 1
ATOM 4500 C CA . SER B 2 63 ? 210.638 204.293 174.471 1.00 47.44 63 SER b CA 1
ATOM 4501 C C . SER B 2 63 ? 210.161 204.031 173.052 1.00 47.44 63 SER b C 1
ATOM 4502 O O . SER B 2 63 ? 210.251 202.899 172.571 1.00 47.44 63 SER b O 1
ATOM 4505 N N . LYS B 2 64 ? 209.655 205.054 172.372 1.00 48.72 64 LYS b N 1
ATOM 4506 C CA . LYS B 2 64 ? 209.186 204.905 171.007 1.00 48.72 64 LYS b CA 1
ATOM 4507 C C . LYS B 2 64 ? 209.911 205.815 170.036 1.00 48.72 64 LYS b C 1
ATOM 4508 O O . LYS B 2 64 ? 209.772 205.633 168.822 1.00 48.72 64 LYS b O 1
ATOM 4514 N N . ILE B 2 65 ? 210.672 206.784 170.530 1.00 49.29 65 ILE b N 1
ATOM 4515 C CA . ILE B 2 65 ? 211.544 207.591 169.697 1.00 49.29 65 ILE b CA 1
ATOM 4516 C C . ILE B 2 65 ? 212.998 207.162 169.836 1.00 49.29 65 ILE b C 1
ATOM 4517 O O . ILE B 2 65 ? 213.720 207.080 168.841 1.00 49.29 65 ILE b O 1
ATOM 4522 N N . SER B 2 66 ? 213.435 206.866 171.059 1.00 49.44 66 SER b N 1
ATOM 4523 C CA . SER B 2 66 ? 214.836 206.567 171.357 1.00 49.44 66 SER b CA 1
ATOM 4524 C C . SER B 2 66 ? 214.931 205.236 172.087 1.00 49.44 66 SER b C 1
ATOM 4525 O O . SER B 2 66 ? 215.009 205.195 173.322 1.00 49.44 66 SER b O 1
ATOM 4528 N N . PRO B 2 67 ? 214.929 204.126 171.357 1.00 48.21 67 PRO b N 1
ATOM 4529 C CA . PRO B 2 67 ? 215.066 202.817 172.005 1.00 48.21 67 PRO b CA 1
ATOM 4530 C C . PRO B 2 67 ? 216.512 202.393 172.237 1.00 48.21 67 PRO b C 1
ATOM 4531 O O . PRO B 2 67 ? 216.777 201.204 172.433 1.00 48.21 67 PRO b O 1
ATOM 4535 N N . ILE B 2 68 ? 217.456 203.328 172.192 1.00 49.77 68 ILE b N 1
ATOM 4536 C CA . ILE B 2 68 ? 218.868 203.035 172.404 1.00 49.77 68 ILE b CA 1
ATOM 4537 C C . ILE B 2 68 ? 219.389 203.877 173.565 1.00 49.77 68 ILE b C 1
ATOM 4538 O O . ILE B 2 68 ? 219.316 205.108 173.518 1.00 49.77 68 ILE b O 1
ATOM 4543 N N . PRO B 2 69 ? 219.940 203.262 174.615 1.00 47.10 69 PRO b N 1
ATOM 4544 C CA . PRO B 2 69 ? 220.257 204.014 175.842 1.00 47.10 69 PRO b CA 1
ATOM 4545 C C . PRO B 2 69 ? 221.260 205.142 175.671 1.00 47.10 69 PRO b C 1
ATOM 4546 O O . PRO B 2 69 ? 221.268 206.063 176.495 1.00 47.10 69 PRO b O 1
ATOM 4550 N N . GLN B 2 70 ? 222.142 205.069 174.677 1.00 49.67 70 GLN b N 1
ATOM 4551 C CA . GLN B 2 70 ? 223.054 206.154 174.311 1.00 49.67 70 GLN b CA 1
ATOM 4552 C C . GLN B 2 70 ? 224.203 206.356 175.299 1.00 49.67 70 GLN b C 1
ATOM 4553 O O . GLN B 2 70 ? 225.134 207.111 175.005 1.00 49.67 70 GLN b O 1
ATOM 4559 N N . ARG B 2 71 ? 224.146 205.706 176.462 1.00 47.45 71 ARG b N 1
ATOM 4560 C CA . ARG B 2 71 ? 225.322 205.345 177.264 1.00 47.45 71 ARG b CA 1
ATOM 4561 C C . ARG B 2 71 ? 226.326 206.498 177.422 1.00 47.45 71 ARG b C 1
ATOM 4562 O O . ARG B 2 71 ? 227.407 206.509 176.834 1.00 47.45 71 ARG b O 1
ATOM 4570 N N . ILE B 2 72 ? 225.926 207.499 178.204 1.00 48.13 72 ILE b N 1
ATOM 4571 C CA . ILE B 2 72 ? 226.853 208.500 178.727 1.00 48.13 72 ILE b CA 1
ATOM 4572 C C . ILE B 2 72 ? 226.719 208.528 180.243 1.00 48.13 72 ILE b C 1
ATOM 4573 O O . ILE B 2 72 ? 225.603 208.559 180.773 1.00 48.13 72 ILE b O 1
ATOM 4578 N N . VAL B 2 73 ? 227.854 208.501 180.937 1.00 49.37 73 VAL b N 1
ATOM 4579 C CA . VAL B 2 73 ? 227.859 208.426 182.391 1.00 49.37 73 VAL b CA 1
ATOM 4580 C C . VAL B 2 73 ? 228.734 209.488 183.044 1.00 49.37 73 VAL b C 1
ATOM 4581 O O . VAL B 2 73 ? 228.413 209.937 184.157 1.00 49.37 73 VAL b O 1
ATOM 4585 N N . HIS B 2 74 ? 229.793 209.951 182.394 1.00 51.84 74 HIS b N 1
ATOM 4586 C CA . HIS B 2 74 ? 230.668 210.969 182.953 1.00 51.84 74 HIS b CA 1
ATOM 4587 C C . HIS B 2 74 ? 230.355 212.300 182.291 1.00 51.84 74 HIS b C 1
ATOM 4588 O O . HIS B 2 74 ? 230.355 212.403 181.061 1.00 51.84 74 HIS b O 1
ATOM 4595 N N . GLY B 2 75 ? 230.087 213.307 183.103 1.00 52.64 75 GLY b N 1
ATOM 4596 C CA . GLY B 2 75 ? 229.803 214.645 182.612 1.00 52.64 75 GLY b CA 1
ATOM 4597 C C . GLY B 2 75 ? 230.785 215.643 183.189 1.00 52.64 75 GLY b C 1
ATOM 4598 O O . GLY B 2 75 ? 231.185 215.532 184.348 1.00 52.64 75 GLY b O 1
ATOM 4599 N N . THR B 2 76 ? 231.176 216.608 182.369 1.00 56.22 76 THR b N 1
ATOM 4600 C CA . THR B 2 76 ? 232.116 217.637 182.774 1.00 56.22 76 THR b CA 1
ATOM 4601 C C . THR B 2 76 ? 231.607 218.989 182.304 1.00 56.22 76 THR b C 1
ATOM 4602 O O . THR B 2 76 ? 230.842 219.081 181.339 1.00 56.22 76 THR b O 1
ATOM 4606 N N . THR B 2 77 ? 232.027 220.035 183.014 1.00 54.73 77 THR b N 1
ATOM 4607 C CA . THR B 2 77 ? 231.682 221.422 182.709 1.00 54.73 77 THR b CA 1
ATOM 4608 C C . THR B 2 77 ? 230.180 221.655 182.640 1.00 54.73 77 THR b C 1
ATOM 4609 O O . THR B 2 77 ? 229.734 222.648 182.060 1.00 54.73 77 THR b O 1
ATOM 4613 N N . ILE B 2 78 ? 229.378 220.751 183.194 1.00 51.31 78 ILE b N 1
ATOM 4614 C CA . ILE B 2 78 ? 227.968 221.052 183.392 1.00 51.31 78 ILE b CA 1
ATOM 4615 C C . ILE B 2 78 ? 227.623 220.782 184.852 1.00 51.31 78 ILE b C 1
ATOM 4616 O O . ILE B 2 78 ? 226.774 221.466 185.437 1.00 51.31 78 ILE b O 1
ATOM 4621 N N . GLU B 2 79 ? 228.329 219.830 185.471 1.00 51.38 79 GLU b N 1
ATOM 4622 C CA . GLU B 2 79 ? 228.144 219.588 186.898 1.00 51.38 79 GLU b CA 1
ATOM 4623 C C . GLU B 2 79 ? 228.572 220.798 187.709 1.00 51.38 79 GLU b C 1
ATOM 4624 O O . GLU B 2 79 ? 227.873 221.215 188.640 1.00 51.38 79 GLU b O 1
ATOM 4630 N N . ILE B 2 80 ? 229.714 221.385 187.357 1.00 52.37 80 ILE b N 1
ATOM 4631 C CA . ILE B 2 80 ? 230.134 222.603 188.026 1.00 52.37 80 ILE b CA 1
ATOM 4632 C C . ILE B 2 80 ? 229.138 223.718 187.751 1.00 52.37 80 ILE b C 1
ATOM 4633 O O . ILE B 2 80 ? 228.935 224.596 188.592 1.00 52.37 80 ILE b O 1
ATOM 4638 N N . LEU B 2 81 ? 228.469 223.689 186.598 1.00 52.61 81 LEU b N 1
ATOM 4639 C CA . LEU B 2 81 ? 227.502 224.742 186.308 1.00 52.61 81 LEU b CA 1
ATOM 4640 C C . LEU B 2 81 ? 226.256 224.631 187.178 1.00 52.61 81 LEU b C 1
ATOM 4641 O O . LEU B 2 81 ? 225.790 225.645 187.715 1.00 52.61 81 LEU b O 1
ATOM 4646 N N . TRP B 2 82 ? 225.702 223.426 187.360 1.00 51.17 82 TRP b N 1
ATOM 4647 C CA . TRP B 2 82 ? 224.578 223.404 188.292 1.00 51.17 82 TRP b CA 1
ATOM 4648 C C . TRP B 2 82 ? 225.027 223.332 189.746 1.00 51.17 82 TRP b C 1
ATOM 4649 O O . TRP B 2 82 ? 224.174 223.284 190.637 1.00 51.17 82 TRP b O 1
ATOM 4660 N N . THR B 2 83 ? 226.331 223.286 190.015 1.00 50.78 83 THR b N 1
ATOM 4661 C CA . THR B 2 83 ? 226.783 223.536 191.377 1.00 50.78 83 THR b CA 1
ATOM 4662 C C . THR B 2 83 ? 226.933 225.029 191.650 1.00 50.78 83 THR b C 1
ATOM 4663 O O . THR B 2 83 ? 226.681 225.480 192.771 1.00 50.78 83 THR b O 1
ATOM 4667 N N . ILE B 2 84 ? 227.318 225.808 190.643 1.00 50.54 84 ILE b N 1
ATOM 4668 C CA . ILE B 2 84 ? 227.559 227.235 190.834 1.00 50.54 84 ILE b CA 1
ATOM 4669 C C . ILE B 2 84 ? 226.280 228.046 190.712 1.00 50.54 84 ILE b C 1
ATOM 4670 O O . ILE B 2 84 ? 226.010 228.913 191.543 1.00 50.54 84 ILE b O 1
ATOM 4675 N N . PHE B 2 85 ? 225.476 227.812 189.679 1.00 51.06 85 PHE b N 1
ATOM 4676 C CA . PHE B 2 85 ? 224.333 228.693 189.451 1.00 51.06 85 PHE b CA 1
ATOM 4677 C C . PHE B 2 85 ? 223.306 228.672 190.582 1.00 51.06 85 PHE b C 1
ATOM 4678 O O . PHE B 2 85 ? 222.812 229.756 190.945 1.00 51.06 85 PHE b O 1
ATOM 4686 N N . PRO B 2 86 ? 222.939 227.533 191.174 1.00 48.85 86 PRO b N 1
ATOM 4687 C CA . PRO B 2 86 ? 222.119 227.606 192.392 1.00 48.85 86 PRO b CA 1
ATOM 4688 C C . PRO B 2 86 ? 222.786 228.377 193.518 1.00 48.85 86 PRO b C 1
ATOM 4689 O O . PRO B 2 86 ? 222.086 228.957 194.354 1.00 48.85 86 PRO b O 1
ATOM 4693 N N . SER B 2 87 ? 224.119 228.424 193.561 1.00 47.77 87 SER b N 1
ATOM 4694 C CA . SER B 2 87 ? 224.792 229.208 194.591 1.00 47.77 87 SER b CA 1
ATOM 4695 C C . SER B 2 87 ? 224.522 230.700 194.420 1.00 47.77 87 SER b C 1
ATOM 4696 O O . SER B 2 87 ? 224.224 231.400 195.393 1.00 47.77 87 SER b O 1
ATOM 4699 N N . ILE B 2 88 ? 224.622 231.213 193.191 1.00 48.35 88 ILE b N 1
ATOM 4700 C CA . ILE B 2 88 ? 224.326 232.629 192.996 1.00 48.35 88 ILE b CA 1
ATOM 4701 C C . ILE B 2 88 ? 222.836 232.885 193.158 1.00 48.35 88 ILE b C 1
ATOM 4702 O O . ILE B 2 88 ? 222.432 233.974 193.583 1.00 48.35 88 ILE b O 1
ATOM 4707 N N . ILE B 2 89 ? 221.993 231.896 192.851 1.00 47.47 89 ILE b N 1
ATOM 4708 C CA . ILE B 2 89 ? 220.568 232.040 193.142 1.00 47.47 89 ILE b CA 1
ATOM 4709 C C . ILE B 2 89 ? 220.351 232.220 194.641 1.00 47.47 89 ILE b C 1
ATOM 4710 O O . ILE B 2 89 ? 219.592 233.093 195.082 1.00 47.47 89 ILE b O 1
ATOM 4715 N N . LEU B 2 90 ? 221.026 231.400 195.446 1.00 45.47 90 LEU b N 1
ATOM 4716 C CA . LEU B 2 90 ? 220.904 231.511 196.894 1.00 45.47 90 LEU b CA 1
ATOM 4717 C C . LEU B 2 90 ? 221.461 232.834 197.397 1.00 45.47 90 LEU b C 1
ATOM 4718 O O . LEU B 2 90 ? 220.909 233.431 198.324 1.00 45.47 90 LEU b O 1
ATOM 4723 N N . MET B 2 91 ? 222.563 233.300 196.812 1.00 45.50 91 MET b N 1
ATOM 4724 C CA . MET B 2 91 ? 223.085 234.610 197.186 1.00 45.50 91 MET b CA 1
ATOM 4725 C C . MET B 2 91 ? 222.063 235.701 196.900 1.00 45.50 91 MET b C 1
ATOM 4726 O O . MET B 2 91 ? 221.865 236.610 197.716 1.00 45.50 91 MET b O 1
ATOM 4731 N N . PHE B 2 92 ? 221.393 235.617 195.751 1.00 46.44 92 PHE b N 1
ATOM 4732 C CA . PHE B 2 92 ? 220.396 236.622 195.408 1.00 46.44 92 PHE b CA 1
ATOM 4733 C C . PHE B 2 92 ? 219.202 236.567 196.351 1.00 46.44 92 PHE b C 1
ATOM 4734 O O . PHE B 2 92 ? 218.632 237.608 196.695 1.00 46.44 92 PHE b O 1
ATOM 4742 N N . ILE B 2 93 ? 218.795 235.367 196.777 1.00 44.23 93 ILE b N 1
ATOM 4743 C CA . ILE B 2 93 ? 217.648 235.268 197.677 1.00 44.23 93 ILE b CA 1
ATOM 4744 C C . ILE B 2 93 ? 218.043 235.360 199.141 1.00 44.23 93 ILE b C 1
ATOM 4745 O O . ILE B 2 93 ? 217.172 235.257 200.014 1.00 44.23 93 ILE b O 1
ATOM 4750 N N . ALA B 2 94 ? 219.327 235.536 199.442 1.00 43.87 94 ALA b N 1
ATOM 4751 C CA . ALA B 2 94 ? 219.768 235.816 200.799 1.00 43.87 94 ALA b CA 1
ATOM 4752 C C . ALA B 2 94 ? 220.279 237.235 200.982 1.00 43.87 94 ALA b C 1
ATOM 4753 O O . ALA B 2 94 ? 220.534 237.637 202.121 1.00 43.87 94 ALA b O 1
ATOM 4755 N N . ILE B 2 95 ? 220.459 237.993 199.900 1.00 44.54 95 ILE b N 1
ATOM 4756 C CA . ILE B 2 95 ? 220.714 239.427 200.038 1.00 44.54 95 ILE b CA 1
ATOM 4757 C C . ILE B 2 95 ? 219.567 240.151 200.740 1.00 44.54 95 ILE b C 1
ATOM 4758 O O . ILE B 2 95 ? 219.837 240.947 201.652 1.00 44.54 95 ILE b O 1
ATOM 4763 N N . PRO B 2 96 ? 218.280 239.938 200.374 1.00 43.67 96 PRO b N 1
ATOM 4764 C CA . PRO B 2 96 ? 217.210 240.705 201.028 1.00 43.67 96 PRO b CA 1
ATOM 4765 C C . PRO B 2 96 ? 216.916 240.250 202.446 1.00 43.67 96 PRO b C 1
ATOM 4766 O O . PRO B 2 96 ? 216.571 241.075 203.295 1.00 43.67 96 PRO b O 1
ATOM 4770 N N . SER B 2 97 ? 217.031 238.948 202.714 1.00 43.11 97 SER b N 1
ATOM 4771 C CA . SER B 2 97 ? 216.707 238.441 204.044 1.00 43.11 97 SER b CA 1
ATOM 4772 C C . SER B 2 97 ? 217.620 239.039 205.107 1.00 43.11 97 SER b C 1
ATOM 4773 O O . SER B 2 97 ? 217.154 239.455 206.176 1.00 43.11 97 SER b O 1
ATOM 4776 N N . PHE B 2 98 ? 218.924 239.092 204.835 1.00 46.28 98 PHE b N 1
ATOM 4777 C CA . PHE B 2 98 ? 219.850 239.668 205.803 1.00 46.28 98 PHE b CA 1
ATOM 4778 C C . PHE B 2 98 ? 219.561 241.145 206.021 1.00 46.28 98 PHE b C 1
ATOM 4779 O O . PHE B 2 98 ? 219.630 241.640 207.153 1.00 46.28 98 PHE b O 1
ATOM 4787 N N . THR B 2 99 ? 219.248 241.867 204.944 1.00 47.41 99 THR b N 1
ATOM 4788 C CA . THR B 2 99 ? 218.922 243.280 205.079 1.00 47.41 99 THR b CA 1
ATOM 4789 C C . THR B 2 99 ? 217.675 243.472 205.926 1.00 47.41 99 THR b C 1
ATOM 4790 O O . THR B 2 99 ? 217.626 244.368 206.775 1.00 47.41 99 THR b O 1
ATOM 4794 N N . LEU B 2 100 ? 216.661 242.630 205.723 1.00 47.20 100 LEU b N 1
ATOM 4795 C CA . LEU B 2 100 ? 215.461 242.728 206.542 1.00 47.20 100 LEU b CA 1
ATOM 4796 C C . LEU B 2 100 ? 215.776 242.462 208.005 1.00 47.20 100 LEU b C 1
ATOM 4797 O O . LEU B 2 100 ? 215.303 243.183 208.888 1.00 47.20 100 LEU b O 1
ATOM 4802 N N . LEU B 2 101 ? 216.590 241.444 208.284 1.00 50.16 101 LEU b N 1
ATOM 4803 C CA . LEU B 2 101 ? 216.931 241.141 209.672 1.00 50.16 101 LEU b CA 1
ATOM 4804 C C . LEU B 2 101 ? 217.652 242.310 210.332 1.00 50.16 101 LEU b C 1
ATOM 4805 O O . LEU B 2 101 ? 217.257 242.776 211.411 1.00 50.16 101 LEU b O 1
ATOM 4810 N N . TYR B 2 102 ? 218.704 242.809 209.688 1.00 53.30 102 TYR b N 1
ATOM 4811 C CA . TYR B 2 102 ? 219.541 243.834 210.296 1.00 53.30 102 TYR b CA 1
ATOM 4812 C C . TYR B 2 102 ? 218.980 245.239 210.145 1.00 53.30 102 TYR b C 1
ATOM 4813 O O . TYR B 2 102 ? 219.603 246.190 210.628 1.00 53.30 102 TYR b O 1
ATOM 4822 N N . SER B 2 103 ? 217.839 245.402 209.481 1.00 56.40 103 SER b N 1
ATOM 4823 C CA . SER B 2 103 ? 217.090 246.642 209.561 1.00 56.40 103 SER b CA 1
ATOM 4824 C C . SER B 2 103 ? 215.836 246.513 210.411 1.00 56.40 103 SER b C 1
ATOM 4825 O O . SER B 2 103 ? 215.180 247.526 210.674 1.00 56.40 103 SER b O 1
ATOM 4828 N N . MET B 2 104 ? 215.481 245.302 210.829 1.00 59.43 104 MET b N 1
ATOM 4829 C CA . MET B 2 104 ? 214.387 245.109 211.766 1.00 59.43 104 MET b CA 1
ATOM 4830 C C . MET B 2 104 ? 214.862 245.067 213.207 1.00 59.43 104 MET b C 1
ATOM 4831 O O . MET B 2 104 ? 214.119 245.472 214.109 1.00 59.43 104 MET b O 1
ATOM 4836 N N . ASP B 2 105 ? 216.088 244.594 213.446 1.00 68.38 105 ASP b N 1
ATOM 4837 C CA . ASP B 2 105 ? 216.578 244.502 214.819 1.00 68.38 105 ASP b CA 1
ATOM 4838 C C . ASP B 2 105 ? 216.686 245.874 215.475 1.00 68.38 105 ASP b C 1
ATOM 4839 O O . ASP B 2 105 ? 216.299 246.048 216.637 1.00 68.38 105 ASP b O 1
ATOM 4844 N N . ASP B 2 106 ? 217.212 246.859 214.749 1.00 72.96 106 ASP b N 1
ATOM 4845 C CA . ASP B 2 106 ? 217.568 248.131 215.366 1.00 72.96 106 ASP b CA 1
ATOM 4846 C C . ASP B 2 106 ? 216.334 248.880 215.851 1.00 72.96 106 ASP b C 1
ATOM 4847 O O . ASP B 2 106 ? 215.341 249.016 215.131 1.00 72.96 106 ASP b O 1
ATOM 4852 N N . VAL B 2 107 ? 216.402 249.361 217.083 1.00 75.22 107 VAL b N 1
ATOM 4853 C CA . VAL B 2 107 ? 215.399 250.268 217.627 1.00 75.22 107 VAL b CA 1
ATOM 4854 C C . VAL B 2 107 ? 216.133 251.560 217.982 1.00 75.22 107 VAL b C 1
ATOM 4855 O O . VAL B 2 107 ? 216.642 251.760 219.089 1.00 75.22 107 VAL b O 1
ATOM 4859 N N . VAL B 2 108 ? 216.197 252.469 217.009 1.00 74.36 108 VAL b N 1
ATOM 4860 C CA . VAL B 2 108 ? 216.883 253.740 217.213 1.00 74.36 108 VAL b CA 1
ATOM 4861 C C . VAL B 2 108 ? 216.089 254.624 218.164 1.00 74.36 108 VAL b C 1
ATOM 4862 O O . VAL B 2 108 ? 216.660 255.357 218.982 1.00 74.36 108 VAL b O 1
ATOM 4866 N N . VAL B 2 109 ? 214.769 254.559 218.081 1.00 65.42 109 VAL b N 1
ATOM 4867 C CA . VAL B 2 109 ? 213.873 255.418 218.840 1.00 65.42 109 VAL b CA 1
ATOM 4868 C C . VAL B 2 109 ? 213.516 254.749 220.158 1.00 65.42 109 VAL b C 1
ATOM 4869 O O . VAL B 2 109 ? 213.495 253.521 220.279 1.00 65.42 109 VAL b O 1
ATOM 4873 N N . ASP B 2 110 ? 213.246 255.572 221.160 1.00 52.16 110 ASP b N 1
ATOM 4874 C CA . ASP B 2 110 ? 212.788 255.061 222.439 1.00 52.16 110 ASP b CA 1
ATOM 4875 C C . ASP B 2 110 ? 211.343 254.589 222.325 1.00 52.16 110 ASP b C 1
ATOM 4876 O O . ASP B 2 110 ? 210.523 255.254 221.688 1.00 52.16 110 ASP b O 1
ATOM 4881 N N . PRO B 2 111 ? 210.997 253.454 222.927 1.00 41.99 111 PRO b N 1
ATOM 4882 C CA . PRO B 2 111 ? 209.586 253.068 222.985 1.00 41.99 111 PRO b CA 1
ATOM 4883 C C . PRO B 2 111 ? 208.806 254.066 223.819 1.00 41.99 111 PRO b C 1
ATOM 4884 O O . PRO B 2 111 ? 209.325 254.636 224.780 1.00 41.99 111 PRO b O 1
ATOM 4888 N N . ALA B 2 112 ? 207.551 254.282 223.438 1.00 36.48 112 ALA b N 1
ATOM 4889 C CA . ALA B 2 112 ? 206.725 255.261 224.127 1.00 36.48 112 ALA b CA 1
ATOM 4890 C C . ALA B 2 112 ? 205.868 254.649 225.224 1.00 36.48 112 ALA b C 1
ATOM 4891 O O . ALA B 2 112 ? 205.522 255.347 226.183 1.00 36.48 112 ALA b O 1
ATOM 4893 N N . ILE B 2 113 ? 205.505 253.373 225.113 1.00 32.35 113 ILE b N 1
ATOM 4894 C CA . ILE B 2 113 ? 204.745 252.674 226.139 1.00 32.35 113 ILE b CA 1
ATOM 4895 C C . ILE B 2 113 ? 205.389 251.311 226.385 1.00 32.35 113 ILE b C 1
ATOM 4896 O O . ILE B 2 113 ? 206.433 250.988 225.824 1.00 32.35 113 ILE b O 1
ATOM 4901 N N . THR B 2 114 ? 204.757 250.517 227.248 1.00 28.59 114 THR b N 1
ATOM 4902 C CA . THR B 2 114 ? 205.278 249.197 227.598 1.00 28.59 114 THR b CA 1
ATOM 4903 C C . THR B 2 114 ? 204.118 248.328 228.044 1.00 28.59 114 THR b C 1
ATOM 4904 O O . THR B 2 114 ? 203.491 248.622 229.062 1.00 28.59 114 THR b O 1
ATOM 4908 N N . ILE B 2 115 ? 203.849 247.253 227.308 1.00 26.48 115 ILE b N 1
ATOM 4909 C CA . ILE B 2 115 ? 202.627 246.467 227.474 1.00 26.48 115 ILE b CA 1
ATOM 4910 C C . ILE B 2 115 ? 203.042 245.021 227.724 1.00 26.48 115 ILE b C 1
ATOM 4911 O O . ILE B 2 115 ? 203.222 244.243 226.784 1.00 26.48 115 ILE b O 1
ATOM 4916 N N . LYS B 2 116 ? 203.169 244.643 228.992 1.00 26.55 116 LYS b N 1
ATOM 4917 C CA . LYS B 2 116 ? 203.441 243.250 229.313 1.00 26.55 116 LYS b CA 1
ATOM 4918 C C . LYS B 2 116 ? 202.243 242.393 228.933 1.00 26.55 116 LYS b C 1
ATOM 4919 O O . LYS B 2 116 ? 201.094 242.779 229.149 1.00 26.55 116 LYS b O 1
ATOM 4925 N N . ALA B 2 117 ? 202.511 241.226 228.352 1.00 25.27 117 ALA b N 1
ATOM 4926 C CA . ALA B 2 117 ? 201.459 240.311 227.913 1.00 25.27 117 ALA b CA 1
ATOM 4927 C C . ALA B 2 117 ? 201.753 238.947 228.520 1.00 25.27 117 ALA b C 1
ATOM 4928 O O . ALA B 2 117 ? 202.387 238.102 227.887 1.00 25.27 117 ALA b O 1
ATOM 4930 N N . ILE B 2 118 ? 201.278 238.729 229.740 1.00 24.67 118 ILE b N 1
ATOM 4931 C CA . ILE B 2 118 ? 201.559 237.491 230.455 1.00 24.67 118 ILE b CA 1
ATOM 4932 C C . ILE B 2 118 ? 200.589 236.415 229.989 1.00 24.67 118 ILE b C 1
ATOM 4933 O O . ILE B 2 118 ? 199.373 236.541 230.158 1.00 24.67 118 ILE b O 1
ATOM 4938 N N . GLY B 2 119 ? 201.131 235.356 229.401 1.00 25.21 119 GLY b N 1
ATOM 4939 C CA . GLY B 2 119 ? 200.366 234.263 228.836 1.00 25.21 119 GLY b CA 1
ATOM 4940 C C . GLY B 2 119 ? 199.938 233.171 229.793 1.00 25.21 119 GLY b C 1
ATOM 4941 O O . GLY B 2 119 ? 200.576 232.119 229.840 1.00 25.21 119 GLY b O 1
ATOM 4942 N N . HIS B 2 120 ? 198.878 233.388 230.565 1.00 26.25 120 HIS b N 1
ATOM 4943 C CA . HIS B 2 120 ? 198.424 232.364 231.498 1.00 26.25 120 HIS b CA 1
ATOM 4944 C C . HIS B 2 120 ? 197.923 231.117 230.783 1.00 26.25 120 HIS b C 1
ATOM 4945 O O . HIS B 2 120 ? 197.980 231.025 229.554 1.00 26.25 120 HIS b O 1
ATOM 4952 N N . GLN B 2 121 ? 197.463 230.139 231.557 1.00 28.74 121 GLN b N 1
ATOM 4953 C CA . GLN B 2 121 ? 196.988 228.862 231.032 1.00 28.74 121 GLN b CA 1
ATOM 4954 C C . GLN B 2 121 ? 195.554 229.045 230.547 1.00 28.74 121 GLN b C 1
ATOM 4955 O O . GLN B 2 121 ? 194.617 229.073 231.349 1.00 28.74 121 GLN b O 1
ATOM 4961 N N . TRP B 2 122 ? 195.388 229.170 229.224 1.00 29.05 122 TRP b N 1
ATOM 4962 C CA . TRP B 2 122 ? 194.108 229.272 228.512 1.00 29.05 122 TRP b CA 1
ATOM 4963 C C . TRP B 2 122 ? 193.457 230.649 228.586 1.00 29.05 122 TRP b C 1
ATOM 4964 O O . TRP B 2 122 ? 192.259 230.768 228.319 1.00 29.05 122 TRP b O 1
ATOM 4975 N N . TYR B 2 123 ? 194.207 231.696 228.923 1.00 24.82 123 TYR b N 1
ATOM 4976 C CA . TYR B 2 123 ? 193.727 233.071 228.849 1.00 24.82 123 TYR b CA 1
ATOM 4977 C C . TYR B 2 123 ? 194.902 234.001 229.088 1.00 24.82 123 TYR b C 1
ATOM 4978 O O . TYR B 2 123 ? 195.817 233.667 229.841 1.00 24.82 123 TYR b O 1
ATOM 4987 N N . TRP B 2 124 ? 194.864 235.170 228.462 1.00 24.35 124 TRP b N 1
ATOM 4988 C CA . TRP B 2 124 ? 195.962 236.119 228.558 1.00 24.35 124 TRP b CA 1
ATOM 4989 C C . TRP B 2 12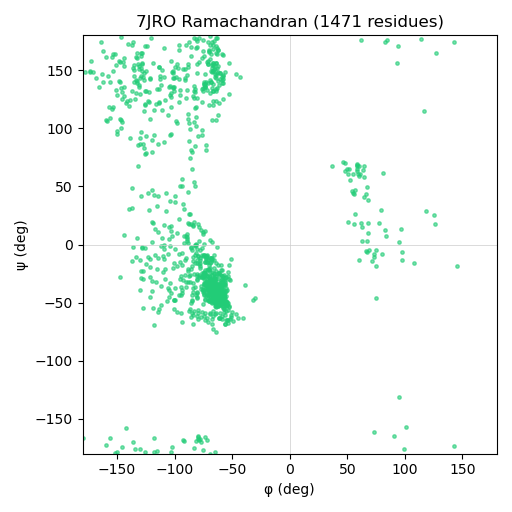4 ? 195.691 237.160 229.638 1.00 24.35 124 TRP b C 1
ATOM 4990 O O . TRP B 2 124 ? 194.603 237.240 230.208 1.00 24.35 124 TRP b O 1
ATOM 5001 N N . SER B 2 125 ? 196.716 237.959 229.921 1.00 24.12 125 SER b N 1
ATOM 5002 C CA . SER B 2 125 ? 196.609 239.081 230.838 1.00 24.12 125 SER b CA 1
ATOM 5003 C C . SER B 2 125 ? 197.553 240.176 230.370 1.00 24.12 125 SER b C 1
ATOM 5004 O O . SER B 2 125 ? 198.524 239.917 229.659 1.00 24.12 125 SER b O 1
ATOM 5007 N N . TYR B 2 126 ? 197.265 241.409 230.772 1.00 25.50 126 TYR b N 1
ATOM 5008 C CA . TYR B 2 126 ? 198.068 242.541 230.344 1.00 25.50 126 TYR b CA 1
ATOM 5009 C C . TYR B 2 126 ? 198.169 243.550 231.474 1.00 25.50 126 TYR b C 1
ATOM 5010 O O . TYR B 2 126 ? 197.300 243.627 232.344 1.00 25.50 126 TYR b O 1
ATOM 5019 N N . GLU B 2 127 ? 199.250 244.327 231.454 1.00 27.78 127 GLU b N 1
ATOM 5020 C CA . GLU B 2 127 ? 199.484 245.357 232.463 1.00 27.78 127 GLU b CA 1
ATOM 5021 C C . GLU B 2 127 ? 200.218 246.512 231.801 1.00 27.78 127 GLU b C 1
ATOM 5022 O O . GLU B 2 127 ? 201.403 246.384 231.491 1.00 27.78 127 GLU b O 1
ATOM 5028 N N . TYR B 2 128 ? 199.531 247.634 231.593 1.00 29.10 128 TYR b N 1
ATOM 5029 C CA . TYR B 2 128 ? 200.187 248.859 231.138 1.00 29.10 128 TYR b CA 1
ATOM 5030 C C . TYR B 2 128 ? 200.737 249.608 232.352 1.00 29.10 128 TYR b C 1
ATOM 5031 O O . TYR B 2 128 ? 200.313 250.711 232.689 1.00 29.10 128 TYR b O 1
ATOM 5040 N N . SER B 2 129 ? 201.706 248.980 233.010 1.00 32.91 129 SER b N 1
ATOM 5041 C CA . SER B 2 129 ? 202.079 249.381 234.359 1.00 32.91 129 SER b CA 1
ATOM 5042 C C . SER B 2 129 ? 202.692 250.773 234.445 1.00 32.91 129 SER b C 1
ATOM 5043 O O . SER B 2 129 ? 202.793 251.309 235.552 1.00 32.91 129 SER b O 1
ATOM 5046 N N . ASP B 2 130 ? 203.089 251.382 233.330 1.00 33.77 130 ASP b N 1
ATOM 5047 C CA . ASP B 2 130 ? 203.825 252.639 233.405 1.00 33.77 130 ASP b CA 1
ATOM 5048 C C . ASP B 2 130 ? 202.920 253.851 233.571 1.00 33.77 130 ASP b C 1
ATOM 5049 O O . ASP B 2 130 ? 203.070 254.839 232.847 1.00 33.77 130 ASP b O 1
ATOM 5054 N N . TYR B 2 131 ? 202.000 253.808 234.532 1.00 35.57 131 TYR b N 1
ATOM 5055 C CA . TYR B 2 131 ? 201.159 254.964 234.819 1.00 35.57 131 TYR b CA 1
ATOM 5056 C C . TYR B 2 131 ? 200.866 255.119 236.305 1.00 35.57 131 TYR b C 1
ATOM 5057 O O . TYR B 2 131 ? 200.047 255.971 236.671 1.00 35.57 131 TYR b O 1
ATOM 5066 N N . ASN B 2 132 ? 201.500 254.336 237.168 1.00 38.09 132 ASN b N 1
ATOM 5067 C CA . ASN B 2 132 ? 201.119 254.239 238.568 1.00 38.09 132 ASN b CA 1
ATOM 5068 C C . ASN B 2 132 ? 202.204 254.811 239.469 1.00 38.09 132 ASN b C 1
ATOM 5069 O O . ASN B 2 132 ? 203.392 254.537 239.277 1.00 38.09 132 ASN b O 1
ATOM 5074 N N . ASN B 2 133 ? 201.791 255.632 240.436 1.00 41.53 133 ASN b N 1
ATOM 5075 C CA . ASN B 2 133 ? 202.733 256.210 241.385 1.00 41.53 133 ASN b CA 1
ATOM 5076 C C . ASN B 2 133 ? 203.145 255.235 242.476 1.00 41.53 133 ASN b C 1
ATOM 5077 O O . ASN B 2 133 ? 204.182 255.441 243.111 1.00 41.53 133 ASN b O 1
ATOM 5082 N N . SER B 2 134 ? 202.365 254.191 242.710 1.00 42.92 134 SER b N 1
ATOM 5083 C CA . SER B 2 134 ? 202.649 253.247 243.778 1.00 42.92 134 SER b CA 1
ATOM 5084 C C . SER B 2 134 ? 203.485 252.086 243.241 1.00 42.92 134 SER b C 1
ATOM 5085 O O . SER B 2 134 ? 204.022 252.136 242.133 1.00 42.92 134 SER b O 1
ATOM 5088 N N . ASP B 2 135 ? 203.620 251.031 244.041 1.00 43.97 135 ASP b N 1
ATOM 5089 C CA . ASP B 2 135 ? 204.273 249.796 243.623 1.00 43.97 135 ASP b CA 1
ATOM 5090 C C . ASP B 2 135 ? 203.274 248.769 243.105 1.00 43.97 135 ASP b C 1
ATOM 5091 O O . ASP B 2 135 ? 203.530 248.115 242.091 1.00 43.97 135 ASP b O 1
ATOM 5096 N N . GLU B 2 136 ? 202.145 248.601 243.791 1.00 42.60 136 GLU b N 1
ATOM 5097 C CA . GLU B 2 136 ? 201.086 247.748 243.273 1.00 42.60 136 GLU b CA 1
ATOM 5098 C C . GLU B 2 136 ? 200.594 248.305 241.946 1.00 42.60 136 GLU b C 1
ATOM 5099 O O . GLU B 2 136 ? 200.445 249.519 241.785 1.00 42.60 136 GLU b O 1
ATOM 5105 N N . GLN B 2 137 ? 200.372 247.419 240.982 1.00 40.67 137 GLN b N 1
ATOM 5106 C CA . GLN B 2 137 ? 200.142 247.863 239.617 1.00 40.67 137 GLN b CA 1
ATOM 5107 C C . GLN B 2 137 ? 198.657 248.122 239.388 1.00 40.67 137 GLN b C 1
ATOM 5108 O O . GLN B 2 137 ? 197.802 247.328 239.795 1.00 40.67 137 GLN b O 1
ATOM 5114 N N . SER B 2 138 ? 198.358 249.270 238.790 1.00 35.56 138 SER b N 1
ATOM 5115 C CA . SER B 2 138 ? 197.025 249.592 238.314 1.00 35.56 138 SER b CA 1
ATOM 5116 C C . SER B 2 138 ? 196.934 249.262 236.833 1.00 35.56 138 SER b C 1
ATOM 5117 O O . SER B 2 138 ? 197.942 249.019 236.168 1.00 35.56 138 SER b O 1
ATOM 5120 N N . LEU B 2 139 ? 195.707 249.257 236.316 1.00 31.83 139 LEU b N 1
ATOM 5121 C CA . LEU B 2 139 ? 195.459 248.979 234.903 1.00 31.83 139 LEU b CA 1
ATOM 5122 C C . LEU B 2 139 ? 195.997 247.597 234.520 1.00 31.83 139 LEU b C 1
ATOM 5123 O O . LEU B 2 139 ? 196.916 247.436 233.718 1.00 31.83 139 LEU b O 1
ATOM 5128 N N . ALA B 2 140 ? 195.403 246.594 235.154 1.00 28.06 140 ALA b N 1
ATOM 5129 C CA . ALA B 2 140 ? 195.662 245.200 234.840 1.00 28.06 140 ALA b CA 1
ATOM 5130 C C . ALA B 2 140 ? 194.332 244.489 234.671 1.00 28.06 140 ALA b C 1
ATOM 5131 O O . ALA B 2 140 ? 193.399 244.712 235.446 1.00 28.06 140 ALA b O 1
ATOM 5133 N N . PHE B 2 141 ? 194.245 243.640 233.654 1.00 25.36 141 PHE b N 1
ATOM 5134 C CA . PHE B 2 141 ? 192.994 242.978 233.323 1.00 25.36 141 PHE b CA 1
ATOM 5135 C C . PHE B 2 141 ? 193.285 241.643 232.654 1.00 25.36 141 PHE b C 1
ATOM 5136 O O . PHE B 2 141 ? 194.439 241.251 232.475 1.00 25.36 141 PHE b O 1
ATOM 5144 N N . ASP B 2 142 ? 192.216 240.941 232.288 1.00 24.44 142 ASP b N 1
ATOM 5145 C CA . ASP B 2 142 ? 192.311 239.617 231.696 1.00 24.44 142 ASP b CA 1
ATOM 5146 C C . ASP B 2 142 ? 191.552 239.581 230.380 1.00 24.44 142 ASP b C 1
ATOM 5147 O O . ASP B 2 142 ? 190.531 240.250 230.213 1.00 24.44 142 ASP b O 1
ATOM 5152 N N . SER B 2 143 ? 192.059 238.776 229.454 1.00 24.87 143 SER b N 1
ATOM 5153 C CA . SER B 2 143 ? 191.574 238.718 228.080 1.00 24.87 143 SER b CA 1
ATOM 5154 C C . SER B 2 143 ? 190.960 237.344 227.832 1.00 24.87 143 SER b C 1
ATOM 5155 O O . SER B 2 143 ? 191.609 236.429 227.329 1.00 24.87 143 SER b O 1
ATOM 5158 N N . TYR B 2 144 ? 189.683 237.215 228.173 1.00 26.99 144 TYR b N 1
ATOM 5159 C CA . TYR B 2 144 ? 188.959 235.960 228.045 1.00 26.99 144 TYR b CA 1
ATOM 5160 C C . TYR B 2 144 ? 188.270 235.854 226.694 1.00 26.99 144 TYR b C 1
ATOM 5161 O O . TYR B 2 144 ? 187.738 236.839 226.170 1.00 26.99 144 TYR b O 1
ATOM 5170 N N . MET B 2 145 ? 188.276 234.648 226.136 1.00 27.69 145 MET b N 1
ATOM 5171 C CA . MET B 2 145 ? 187.501 234.380 224.936 1.00 27.69 145 MET b CA 1
ATOM 5172 C C . MET B 2 145 ? 186.013 234.431 225.252 1.00 27.69 145 MET b C 1
ATOM 5173 O O . MET B 2 145 ? 185.569 233.950 226.297 1.00 27.69 145 MET b O 1
ATOM 5178 N N . VAL B 2 146 ? 185.240 235.016 224.349 1.00 30.89 146 VAL b N 1
ATOM 5179 C CA . VAL B 2 146 ? 183.792 235.097 224.542 1.00 30.89 146 VAL b CA 1
ATOM 5180 C C . VAL B 2 146 ? 183.168 233.760 224.152 1.00 30.89 146 VAL b C 1
ATOM 5181 O O . VAL B 2 146 ? 183.394 233.288 223.028 1.00 30.89 146 VAL b O 1
ATOM 5185 N N . PRO B 2 147 ? 182.382 233.131 225.032 1.00 36.07 147 PRO b N 1
ATOM 5186 C CA . PRO B 2 147 ? 181.775 231.836 224.696 1.00 36.07 147 PRO b CA 1
ATOM 5187 C C . PRO B 2 147 ? 180.819 231.932 223.522 1.00 36.07 147 PRO b C 1
ATOM 5188 O O . PRO B 2 147 ? 18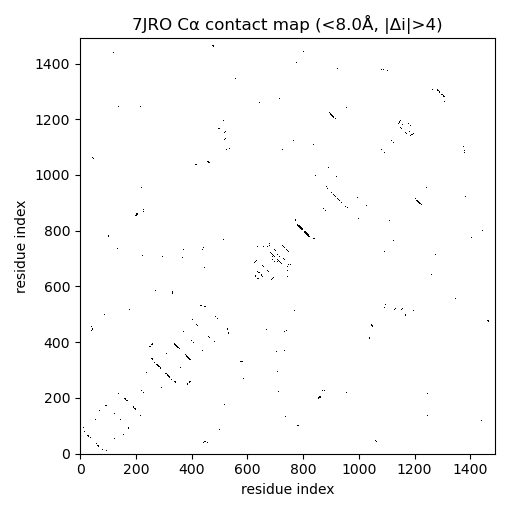0.589 233.018 222.986 1.00 36.07 147 PRO b O 1
ATOM 5192 N N . GLU B 2 148 ? 180.259 230.797 223.112 1.00 39.13 148 GLU b N 1
ATOM 5193 C CA . GLU B 2 148 ? 179.462 230.770 221.892 1.00 39.13 148 GLU b CA 1
ATOM 5194 C C . GLU B 2 148 ? 178.198 231.609 222.024 1.00 39.13 148 GLU b C 1
ATOM 5195 O O . GLU B 2 148 ? 177.860 232.382 221.122 1.00 39.13 148 GLU b O 1
ATOM 5201 N N . ASP B 2 149 ? 177.488 231.479 223.142 1.00 43.88 149 ASP b N 1
ATOM 5202 C CA . ASP B 2 149 ? 176.180 232.108 223.258 1.00 43.88 149 ASP b CA 1
ATOM 5203 C C . ASP B 2 149 ? 176.271 233.555 223.730 1.00 43.88 149 ASP b C 1
ATOM 5204 O O . ASP B 2 149 ? 175.244 234.234 223.814 1.00 43.88 149 ASP b O 1
ATOM 5209 N N . ASP B 2 150 ? 177.467 234.051 224.030 1.00 41.28 150 ASP b N 1
ATOM 5210 C CA . ASP B 2 150 ? 177.635 235.413 224.510 1.00 41.28 150 ASP b CA 1
ATOM 5211 C C . ASP B 2 150 ? 178.006 236.385 223.397 1.00 41.28 150 ASP b C 1
ATOM 5212 O O . ASP B 2 150 ? 178.564 237.451 223.678 1.00 41.28 150 ASP b O 1
ATOM 5217 N N . LEU B 2 151 ? 177.713 236.042 222.148 1.00 36.17 151 LEU b N 1
ATOM 5218 C CA . LEU B 2 151 ? 178.089 236.864 221.011 1.00 36.17 151 LEU b CA 1
ATOM 5219 C C . LEU B 2 151 ? 176.899 237.665 220.500 1.00 36.17 151 LEU b C 1
ATOM 5220 O O . LEU B 2 151 ? 175.747 237.238 220.602 1.00 36.17 151 LEU b O 1
ATOM 5225 N N . GLU B 2 152 ? 177.190 238.839 219.949 1.00 35.90 152 GLU b N 1
ATOM 5226 C CA . GLU B 2 152 ? 176.197 239.563 219.175 1.00 35.90 152 GLU b CA 1
ATOM 5227 C C . GLU B 2 152 ? 176.179 239.024 217.749 1.00 35.90 152 GLU b C 1
ATOM 5228 O O . GLU B 2 152 ? 176.960 238.147 217.380 1.00 35.90 152 GLU b O 1
ATOM 5234 N N . LEU B 2 153 ? 175.283 239.567 216.926 1.00 33.48 153 LEU b N 1
ATOM 5235 C CA . LEU B 2 153 ? 175.016 238.964 215.628 1.00 33.48 153 LEU b CA 1
ATOM 5236 C C . LEU B 2 153 ? 176.190 239.092 214.668 1.00 33.48 153 LEU b C 1
ATOM 5237 O O . LEU B 2 153 ? 176.209 238.405 213.644 1.00 33.48 153 LEU b O 1
ATOM 5242 N N . GLY B 2 154 ? 177.181 239.919 214.981 1.00 32.51 154 GLY b N 1
ATOM 5243 C CA . GLY B 2 154 ? 178.244 240.184 214.033 1.00 32.51 154 GLY b CA 1
ATOM 5244 C C . GLY B 2 154 ? 179.589 239.525 214.276 1.00 32.51 154 GLY b C 1
ATOM 5245 O O . GLY B 2 154 ? 180.232 239.086 213.320 1.00 32.51 154 GLY b O 1
ATOM 5246 N N . GLN B 2 155 ? 180.027 239.444 215.533 1.00 32.79 155 GLN b N 1
ATOM 5247 C CA . GLN B 2 155 ? 181.411 239.098 215.835 1.00 32.79 155 GLN b CA 1
ATOM 5248 C C . GLN B 2 155 ? 181.762 237.696 215.340 1.00 32.79 155 GLN b C 1
ATOM 5249 O O . GLN B 2 155 ? 180.902 236.899 214.963 1.00 32.79 155 GLN b O 1
ATOM 5255 N N . LEU B 2 156 ? 183.061 237.406 215.347 1.00 30.13 156 LEU b N 1
ATOM 5256 C CA . LEU B 2 156 ? 183.558 236.114 214.905 1.00 30.13 156 LEU b CA 1
ATOM 5257 C C . LEU B 2 156 ? 183.359 235.076 216.004 1.00 30.13 156 LEU b C 1
ATOM 5258 O O . LEU B 2 156 ? 182.888 235.376 217.102 1.00 30.13 156 LEU b O 1
ATOM 5263 N N . ARG B 2 157 ? 183.728 233.835 215.706 1.00 28.85 157 ARG b N 1
ATOM 5264 C CA . ARG B 2 157 ? 183.566 232.722 216.629 1.00 28.85 157 ARG b CA 1
ATOM 5265 C C . ARG B 2 157 ? 184.916 232.357 217.224 1.00 28.85 157 ARG b C 1
ATOM 5266 O O . ARG B 2 157 ? 185.920 232.313 216.510 1.00 28.85 157 ARG b O 1
ATOM 5274 N N . LEU B 2 158 ? 184.935 232.135 218.539 1.00 27.23 158 LEU b N 1
ATOM 5275 C CA . LEU B 2 158 ? 186.124 231.746 219.306 1.00 27.23 158 LEU b CA 1
ATOM 5276 C C . LEU B 2 158 ? 187.316 232.658 219.039 1.00 27.23 158 LEU b C 1
ATOM 5277 O O . LEU B 2 158 ? 188.459 232.301 219.331 1.00 27.23 158 LEU b O 1
ATOM 5282 N N . LEU B 2 159 ? 187.066 233.854 218.514 1.00 26.47 159 LEU b N 1
ATOM 5283 C CA . LEU B 2 159 ? 188.126 234.803 218.232 1.00 26.47 159 LEU b CA 1
ATOM 5284 C C . LEU B 2 159 ? 187.787 236.198 218.737 1.00 26.47 159 LEU b C 1
ATOM 5285 O O . LEU B 2 159 ? 188.562 237.131 218.508 1.00 26.47 159 LEU b O 1
ATOM 5290 N N . GLU B 2 160 ? 186.673 236.360 219.443 1.00 27.06 160 GLU b N 1
ATOM 5291 C CA . GLU B 2 160 ? 186.303 237.620 220.065 1.00 27.06 160 GLU b CA 1
ATOM 5292 C C . GLU B 2 160 ? 186.642 237.575 221.548 1.00 27.06 160 GLU b C 1
ATOM 5293 O O . GLU B 2 160 ? 186.490 236.537 222.199 1.00 27.06 160 GLU b O 1
ATOM 5299 N N . VAL B 2 161 ? 187.091 238.707 222.078 1.00 25.29 161 VAL b N 1
ATOM 5300 C CA . VAL B 2 161 ? 187.677 238.776 223.408 1.00 25.29 161 VAL b CA 1
ATOM 5301 C C . VAL B 2 161 ? 186.974 239.839 224.236 1.00 25.29 161 VAL b C 1
ATOM 5302 O O . VAL B 2 161 ? 186.607 240.900 223.722 1.00 25.29 161 VAL b O 1
ATOM 5306 N N . ASP B 2 162 ? 186.783 239.549 225.519 1.00 25.75 162 ASP b N 1
ATOM 5307 C CA . ASP B 2 162 ? 186.353 240.574 226.456 1.00 25.75 162 ASP b CA 1
ATOM 5308 C C . ASP B 2 162 ? 187.516 241.499 226.783 1.00 25.75 162 ASP b C 1
ATOM 5309 O O . ASP B 2 162 ? 188.615 241.039 227.098 1.00 25.75 162 ASP b O 1
ATOM 5314 N N . ASN B 2 163 ? 187.271 242.808 226.717 1.00 25.00 163 ASN b N 1
ATOM 5315 C CA . ASN B 2 163 ? 188.208 243.815 227.214 1.00 25.00 163 ASN b CA 1
ATOM 5316 C C . ASN B 2 163 ? 189.553 243.717 226.478 1.00 25.00 163 ASN b C 1
ATOM 5317 O O . ASN B 2 163 ? 190.582 243.332 227.031 1.00 25.00 163 ASN b O 1
ATOM 5322 N N . ARG B 2 164 ? 189.493 244.056 225.189 1.00 22.58 164 ARG b N 1
ATOM 5323 C CA . ARG B 2 164 ? 190.603 243.891 224.259 1.00 22.58 164 ARG b CA 1
ATOM 5324 C C . ARG B 2 164 ? 191.811 244.726 224.672 1.00 22.58 164 ARG b C 1
ATOM 5325 O O . ARG B 2 164 ? 191.733 245.609 225.523 1.00 22.58 164 ARG b O 1
ATOM 5333 N N . VAL B 2 165 ? 192.945 244.443 224.029 1.00 23.84 165 VAL b N 1
ATOM 5334 C CA . VAL B 2 165 ? 194.130 245.275 224.202 1.00 23.84 165 VAL b CA 1
ATOM 5335 C C . VAL B 2 165 ? 193.905 246.601 223.497 1.00 23.84 165 VAL b C 1
ATOM 5336 O O . VAL B 2 165 ? 193.451 246.635 222.349 1.00 23.84 165 VAL b O 1
ATOM 5340 N N . VAL B 2 166 ? 194.213 247.700 224.174 1.00 24.15 166 VAL b N 1
ATOM 5341 C CA . VAL B 2 166 ? 194.093 249.033 223.599 1.00 24.15 166 VAL b CA 1
ATOM 5342 C C . VAL B 2 166 ? 195.490 249.600 223.416 1.00 24.15 166 VAL b C 1
ATOM 5343 O O . VAL B 2 166 ? 196.342 249.460 224.299 1.00 24.15 166 VAL b O 1
ATOM 5347 N N . VAL B 2 167 ? 195.729 250.236 222.275 1.00 26.56 167 VAL b N 1
ATOM 5348 C CA . VAL B 2 167 ? 197.062 250.721 221.939 1.00 26.56 167 VAL b CA 1
ATOM 5349 C C . VAL B 2 167 ? 196.947 252.008 221.135 1.00 26.56 167 VAL b C 1
ATOM 5350 O O . VAL B 2 167 ? 196.135 252.081 220.203 1.00 26.56 167 VAL b O 1
ATOM 5354 N N . PRO B 2 168 ? 197.728 253.036 221.444 1.00 28.01 168 PRO b N 1
ATOM 5355 C CA . PRO B 2 168 ? 197.720 254.238 220.606 1.00 28.01 168 PRO b CA 1
ATOM 5356 C C . PRO B 2 168 ? 198.387 253.978 219.266 1.00 28.01 168 PRO b C 1
ATOM 5357 O O . PRO B 2 168 ? 199.422 253.313 219.187 1.00 28.01 168 PRO b O 1
ATOM 5361 N N . ALA B 2 169 ? 197.792 254.523 218.208 1.00 26.80 169 ALA b N 1
ATOM 5362 C CA . ALA B 2 169 ? 198.253 254.294 216.848 1.00 26.80 169 ALA b CA 1
ATOM 5363 C C . ALA B 2 169 ? 199.233 255.372 216.408 1.00 26.80 169 ALA b C 1
ATOM 5364 O O . ALA B 2 169 ? 199.169 256.517 216.858 1.00 26.80 169 ALA b O 1
ATOM 5366 N N . LYS B 2 170 ? 200.139 254.988 215.511 1.00 27.76 170 LYS b N 1
ATOM 5367 C CA . LYS B 2 170 ? 201.184 255.849 214.964 1.00 27.76 170 LYS b CA 1
ATOM 5368 C C . LYS B 2 170 ? 202.229 256.231 216.005 1.00 27.76 170 LYS b C 1
ATOM 5369 O O . LYS B 2 170 ? 202.975 257.196 215.815 1.00 27.76 170 LYS b O 1
ATOM 5375 N N . THR B 2 171 ? 202.318 255.488 217.103 1.00 29.34 171 THR b N 1
ATOM 5376 C CA . THR B 2 171 ? 203.345 255.726 218.103 1.00 29.34 171 THR b CA 1
ATOM 5377 C C . THR B 2 171 ? 203.932 254.392 218.535 1.00 29.34 171 THR b C 1
ATOM 5378 O O . THR B 2 171 ? 203.264 253.358 218.478 1.00 29.34 171 THR b O 1
ATOM 5382 N N . HIS B 2 172 ? 205.190 254.424 218.964 1.00 29.07 172 HIS b N 1
ATOM 5383 C CA . HIS B 2 172 ? 205.942 253.194 219.158 1.00 29.07 172 HIS b CA 1
ATOM 5384 C C . HIS B 2 172 ? 205.397 252.390 220.331 1.00 29.07 172 HIS b C 1
ATOM 5385 O O . HIS B 2 172 ? 204.642 252.887 221.167 1.00 29.07 172 HIS b O 1
ATOM 5392 N N . LEU B 2 173 ? 205.792 251.120 220.375 1.00 26.98 173 LEU b N 1
ATOM 5393 C CA . LEU B 2 173 ? 205.366 250.200 221.414 1.00 26.98 173 LEU b CA 1
ATOM 5394 C C . LEU B 2 173 ? 206.557 249.386 221.881 1.00 26.98 173 LEU b C 1
ATOM 5395 O O . LEU B 2 173 ? 207.641 249.435 221.299 1.00 26.98 173 LEU b O 1
ATOM 5400 N N . ARG B 2 174 ? 206.337 248.628 222.950 1.00 26.44 174 ARG b N 1
ATOM 5401 C CA . ARG B 2 174 ? 207.296 247.620 223.386 1.00 26.44 174 ARG b CA 1
ATOM 5402 C C . ARG B 2 174 ? 206.541 246.630 224.254 1.00 26.44 174 ARG b C 1
ATOM 5403 O O . ARG B 2 174 ? 206.214 246.946 225.399 1.00 26.44 174 ARG b O 1
ATOM 5411 N N . VAL B 2 175 ? 206.277 245.447 223.723 1.00 26.01 175 VAL b N 1
ATOM 5412 C CA . VAL B 2 175 ? 205.506 244.437 224.433 1.00 26.01 175 VAL b CA 1
ATOM 5413 C C . VAL B 2 175 ? 206.456 243.366 224.946 1.00 26.01 175 VAL b C 1
ATOM 5414 O O . VAL B 2 175 ? 207.295 242.848 224.198 1.00 26.01 175 VAL b O 1
ATOM 5418 N N . LEU B 2 176 ? 206.354 243.066 226.234 1.00 25.71 176 LEU b N 1
ATOM 5419 C CA . LEU B 2 176 ? 207.229 242.110 226.899 1.00 25.71 176 LEU b CA 1
ATOM 5420 C C . LEU B 2 176 ? 206.447 240.820 227.091 1.00 25.71 176 LEU b C 1
ATOM 5421 O O . LEU B 2 176 ? 205.728 240.658 228.078 1.00 25.71 176 LEU b O 1
ATOM 5426 N N . ILE B 2 177 ? 206.600 239.900 226.160 1.00 28.22 177 ILE b N 1
ATOM 5427 C CA . ILE B 2 177 ? 205.906 238.623 226.240 1.00 28.22 177 ILE b CA 1
ATOM 5428 C C . ILE B 2 177 ? 206.550 237.770 227.320 1.00 28.22 177 ILE b C 1
ATOM 5429 O O . ILE B 2 177 ? 207.779 237.689 227.420 1.00 28.22 177 ILE b O 1
ATOM 5434 N N . THR B 2 178 ? 205.718 237.134 228.138 1.00 26.99 178 THR b N 1
ATOM 5435 C CA . THR B 2 178 ? 206.177 236.162 229.122 1.00 26.99 178 THR b CA 1
ATOM 5436 C C . THR B 2 178 ? 204.983 235.329 229.552 1.00 26.99 178 THR b C 1
ATOM 5437 O O . THR B 2 178 ? 203.834 235.668 229.269 1.00 26.99 178 THR b O 1
ATOM 5441 N N . SER B 2 179 ? 205.264 234.229 230.232 1.00 26.45 179 SER b N 1
ATOM 5442 C CA . SER B 2 179 ? 204.221 233.303 230.634 1.00 26.45 179 SER b CA 1
ATOM 5443 C C . SER B 2 179 ? 204.250 233.100 232.138 1.00 26.45 179 SER b C 1
ATOM 5444 O O . SER B 2 179 ? 205.169 233.535 232.833 1.00 26.45 179 SER b O 1
ATOM 5447 N N . ALA B 2 180 ? 203.220 232.421 232.631 1.00 26.22 180 ALA b N 1
ATOM 5448 C CA . ALA B 2 180 ? 203.099 232.124 234.045 1.00 26.22 180 ALA b CA 1
ATOM 5449 C C . ALA B 2 180 ? 202.874 230.654 234.348 1.00 26.22 180 ALA b C 1
ATOM 5450 O O . ALA B 2 180 ? 203.149 230.231 235.474 1.00 26.22 180 ALA b O 1
ATOM 5452 N N . ASP B 2 181 ? 202.367 229.871 233.397 1.00 27.30 181 ASP b N 1
ATOM 5453 C CA . ASP B 2 181 ? 202.107 228.458 233.642 1.00 27.30 181 ASP b CA 1
ATOM 5454 C C . ASP B 2 181 ? 202.905 227.545 232.722 1.00 27.30 181 ASP b C 1
ATOM 5455 O O . ASP B 2 181 ? 203.636 226.679 233.211 1.00 27.30 181 ASP b O 1
ATOM 5460 N N . VAL B 2 182 ? 202.805 227.718 231.406 1.00 28.19 182 VAL b N 1
ATOM 5461 C CA . VAL B 2 182 ? 203.391 226.809 230.432 1.00 28.19 182 VAL b CA 1
ATOM 5462 C C . VAL B 2 182 ? 203.811 227.644 229.226 1.00 28.19 182 VAL b C 1
ATOM 5463 O O . VAL B 2 182 ? 203.604 228.859 229.194 1.00 28.19 182 VAL b O 1
ATOM 5467 N N . LEU B 2 183 ? 204.408 226.995 228.228 1.00 28.09 183 LEU b N 1
ATOM 5468 C CA . LEU B 2 183 ? 204.769 227.692 227.003 1.00 28.09 183 LEU b CA 1
ATOM 5469 C C . LEU B 2 183 ? 203.535 228.311 226.366 1.00 28.09 183 LEU b C 1
ATOM 5470 O O . LEU B 2 183 ? 202.431 227.768 226.443 1.00 28.09 183 LEU b O 1
ATOM 5475 N N . HIS B 2 184 ? 203.725 229.469 225.744 1.00 27.87 184 HIS b N 1
ATOM 5476 C CA . HIS B 2 184 ? 202.665 230.091 224.967 1.00 27.87 184 HIS b CA 1
ATOM 5477 C C . HIS B 2 184 ? 203.315 230.879 223.847 1.00 27.87 184 HIS b C 1
ATOM 5478 O O . HIS B 2 184 ? 204.538 230.918 223.724 1.00 27.87 184 HIS b O 1
ATOM 5485 N N . SER B 2 185 ? 202.495 231.549 223.048 1.00 26.15 185 SER b N 1
ATOM 5486 C CA . SER B 2 185 ? 203.044 232.464 222.060 1.00 26.15 185 SER b CA 1
ATOM 5487 C C . SER B 2 185 ? 202.054 233.586 221.820 1.00 26.15 185 SER b C 1
ATOM 5488 O O . SER B 2 185 ? 200.877 233.333 221.557 1.00 26.15 185 SER b O 1
ATOM 5491 N N . TRP B 2 186 ? 202.539 234.815 221.906 1.00 25.52 186 TRP b N 1
ATOM 5492 C CA . TRP B 2 186 ? 201.751 235.964 221.496 1.00 25.52 186 TRP b CA 1
ATOM 5493 C C . TRP B 2 186 ? 201.865 236.079 219.986 1.00 25.52 186 TRP b C 1
ATOM 5494 O O . TRP B 2 186 ? 202.971 236.236 219.455 1.00 25.52 186 TRP b O 1
ATOM 5505 N N . ALA B 2 187 ? 200.737 235.972 219.293 1.00 24.30 187 ALA b N 1
ATOM 5506 C CA . ALA B 2 187 ? 200.761 235.899 217.838 1.00 24.30 187 ALA b CA 1
ATOM 5507 C C . ALA B 2 187 ? 199.540 236.610 217.279 1.00 24.30 187 ALA b C 1
ATOM 5508 O O . ALA B 2 187 ? 198.425 236.079 217.337 1.00 24.30 187 ALA b O 1
ATOM 5510 N N . VAL B 2 188 ? 199.762 237.801 216.737 1.00 24.46 188 VAL b N 1
ATOM 5511 C CA . VAL B 2 188 ? 198.780 238.515 215.936 1.00 24.46 188 VAL b CA 1
ATOM 5512 C C . VAL B 2 188 ? 199.361 238.683 214.535 1.00 24.46 188 VAL b C 1
ATOM 5513 O O . VAL B 2 188 ? 200.418 239.299 214.364 1.00 24.46 188 VAL b O 1
ATOM 5517 N N . PRO B 2 189 ? 198.759 238.094 213.516 1.00 24.68 189 PRO b N 1
ATOM 5518 C CA . PRO B 2 189 ? 199.395 238.073 212.196 1.00 24.68 189 PRO b CA 1
ATOM 5519 C C . PRO B 2 189 ? 199.297 239.391 211.455 1.00 24.68 189 PRO b C 1
ATOM 5520 O O . PRO B 2 189 ? 200.230 239.764 210.739 1.00 24.68 189 PRO b O 1
ATOM 5524 N N . SER B 2 190 ? 198.179 240.102 211.605 1.00 25.04 190 SER b N 1
ATOM 5525 C CA . SER B 2 190 ? 197.997 241.336 210.849 1.00 25.04 190 SER b CA 1
ATOM 5526 C C . SER B 2 190 ? 199.085 242.346 211.177 1.00 25.04 190 SER b C 1
ATOM 5527 O O . SER B 2 190 ? 199.525 243.097 210.301 1.00 25.04 190 SER b O 1
ATOM 5530 N N . LEU B 2 191 ? 199.529 242.382 212.432 1.00 24.68 191 LEU b N 1
ATOM 5531 C CA . LEU B 2 191 ? 200.700 243.162 212.803 1.00 24.68 191 LEU b CA 1
ATOM 5532 C C . LEU B 2 191 ? 201.998 242.458 212.459 1.00 24.68 191 LEU b C 1
ATOM 5533 O O . LEU B 2 191 ? 203.061 243.077 212.549 1.00 24.68 191 LEU b O 1
ATOM 5538 N N . GLY B 2 192 ? 201.934 241.189 212.076 1.00 25.14 192 GLY b N 1
ATOM 5539 C CA . GLY B 2 192 ? 203.130 240.402 211.853 1.00 25.14 192 GLY b CA 1
ATOM 5540 C C . GLY B 2 192 ? 203.949 240.187 213.103 1.00 25.14 192 GLY b C 1
ATOM 5541 O O . GLY B 2 192 ? 205.182 240.250 213.045 1.00 25.14 192 GLY b O 1
ATOM 5542 N N . VAL B 2 193 ? 203.299 239.935 214.235 1.00 24.10 193 VAL b N 1
ATOM 5543 C CA . VAL B 2 193 ? 203.980 239.765 215.508 1.00 24.10 193 VAL b CA 1
ATOM 5544 C C . VAL B 2 193 ? 203.745 238.346 215.982 1.00 24.10 193 VAL b C 1
ATOM 5545 O O . VAL B 2 193 ? 202.597 237.929 216.168 1.00 24.10 193 VAL b O 1
ATOM 5549 N N . LYS B 2 194 ? 204.827 237.603 216.171 1.00 26.39 194 LYS b N 1
ATOM 5550 C CA . LYS B 2 194 ? 204.758 236.280 216.764 1.00 26.39 194 LYS b CA 1
ATOM 5551 C C . LYS B 2 194 ? 206.009 236.074 217.592 1.00 26.39 194 LYS b C 1
ATOM 5552 O O . LYS B 2 194 ? 207.122 236.232 217.087 1.00 26.39 194 LYS b O 1
ATOM 5558 N N . CYS B 2 195 ? 205.823 235.746 218.864 1.00 27.41 195 CYS b N 1
ATOM 5559 C CA . CYS B 2 195 ? 206.950 235.411 219.717 1.00 27.41 195 CYS b CA 1
ATOM 5560 C C . CYS B 2 195 ? 206.460 234.494 220.823 1.00 27.41 195 CYS b C 1
ATOM 5561 O O . CYS B 2 195 ? 205.260 234.366 221.066 1.00 27.41 195 CYS b O 1
ATOM 5564 N N . ASP B 2 196 ? 207.404 233.842 221.487 1.00 29.26 196 ASP b N 1
ATOM 5565 C CA . ASP B 2 196 ? 207.089 232.802 222.451 1.00 29.26 196 ASP b CA 1
ATOM 5566 C C . ASP B 2 196 ? 207.201 233.345 223.865 1.00 29.26 196 ASP b C 1
ATOM 5567 O O . ASP B 2 196 ? 208.161 234.048 224.195 1.00 29.26 196 ASP b O 1
ATOM 5572 N N . ALA B 2 197 ? 206.215 233.024 224.686 1.00 28.48 197 ALA b N 1
ATOM 5573 C CA . ALA B 2 197 ? 206.233 233.321 226.109 1.00 28.48 197 ALA b CA 1
ATOM 5574 C C . ALA B 2 197 ? 206.685 232.050 226.810 1.00 28.48 197 ALA b C 1
ATOM 5575 O O . ALA B 2 197 ? 205.922 231.085 226.926 1.00 28.48 197 ALA b O 1
ATOM 5577 N N . VAL B 2 198 ? 207.933 232.046 227.250 1.00 30.70 198 VAL b N 1
ATOM 5578 C CA . VAL B 2 198 ? 208.519 230.931 227.986 1.00 30.70 198 VAL b CA 1
ATOM 5579 C C . VAL B 2 198 ? 208.514 231.288 229.468 1.00 30.70 198 VAL b C 1
ATOM 5580 O O . VAL B 2 198 ? 208.924 232.402 229.821 1.00 30.70 198 VAL b O 1
ATOM 5584 N N . PRO B 2 199 ? 208.061 230.395 230.351 1.00 31.82 199 PRO b N 1
ATOM 5585 C CA . PRO B 2 199 ? 207.785 230.777 231.744 1.00 31.82 199 PRO b CA 1
ATOM 5586 C C . PRO B 2 199 ? 208.899 231.514 232.470 1.00 31.82 199 PRO b C 1
ATOM 5587 O O . PRO B 2 199 ? 208.662 232.073 233.545 1.00 31.82 199 PRO b O 1
ATOM 5591 N N . GLY B 2 200 ? 210.104 231.535 231.919 1.00 33.76 200 GLY b N 1
ATOM 5592 C CA . GLY B 2 200 ? 211.204 232.134 232.644 1.00 33.76 200 GLY b CA 1
ATOM 5593 C C . GLY B 2 200 ? 211.732 233.433 232.080 1.00 33.76 200 GLY b C 1
ATOM 5594 O O . GLY B 2 200 ? 212.330 234.225 232.811 1.00 33.76 200 GLY b O 1
ATOM 5595 N N . ARG B 2 201 ? 211.529 233.671 230.791 1.00 33.15 201 ARG b N 1
ATOM 5596 C CA . ARG B 2 201 ? 212.143 234.804 230.119 1.00 33.15 201 ARG b CA 1
ATOM 5597 C C . ARG B 2 201 ? 211.104 235.863 229.783 1.00 33.15 201 ARG b C 1
ATOM 5598 O O . ARG B 2 201 ? 209.895 235.644 229.873 1.00 33.15 201 ARG b O 1
ATOM 5606 N N . LEU B 2 202 ? 211.608 237.026 229.381 1.00 33.32 202 LEU b N 1
ATOM 5607 C CA . LEU B 2 202 ? 210.799 238.215 229.131 1.00 33.32 202 LEU b CA 1
ATOM 5608 C C . LEU B 2 202 ? 211.193 238.748 227.757 1.00 33.32 202 LEU b C 1
ATOM 5609 O O . LEU B 2 202 ? 212.055 239.622 227.649 1.00 33.32 202 LEU b O 1
ATOM 5614 N N . ASN B 2 203 ? 210.557 238.228 226.711 1.00 30.09 203 ASN b N 1
ATOM 5615 C CA . ASN B 2 203 ? 210.917 238.587 225.347 1.00 30.09 203 ASN b CA 1
ATOM 5616 C C . ASN B 2 203 ? 210.421 239.984 225.001 1.00 30.09 203 ASN b C 1
ATOM 5617 O O . ASN B 2 203 ? 209.304 240.362 225.350 1.00 30.09 203 ASN b O 1
ATOM 5622 N N . GLN B 2 204 ? 211.249 240.743 224.294 1.00 29.43 204 GLN b N 1
ATOM 5623 C CA . GLN B 2 204 ? 210.915 242.101 223.887 1.00 29.43 204 GLN b CA 1
ATOM 5624 C C . GLN B 2 204 ? 210.521 242.134 222.419 1.00 29.43 204 GLN b C 1
ATOM 5625 O O . GLN B 2 204 ? 211.238 241.600 221.569 1.00 29.43 204 GLN b O 1
ATOM 5631 N N . ILE B 2 205 ? 209.390 242.768 222.123 1.00 26.60 205 ILE b N 1
ATOM 5632 C CA . ILE B 2 205 ? 208.951 243.002 220.753 1.00 26.60 205 ILE b CA 1
ATOM 5633 C C . ILE B 2 205 ? 208.692 244.489 220.600 1.00 26.60 205 ILE b C 1
ATOM 5634 O O . ILE B 2 205 ? 207.849 245.047 221.311 1.00 26.60 205 ILE b O 1
ATOM 5639 N N . SER B 2 206 ? 209.392 245.127 219.673 1.00 25.61 206 SER b N 1
ATOM 5640 C CA . SER B 2 206 ? 209.176 246.535 219.381 1.00 25.61 206 SER b CA 1
ATOM 5641 C C . SER B 2 206 ? 208.374 246.636 218.093 1.00 25.61 206 SER b C 1
ATOM 5642 O O . SER B 2 206 ? 208.829 246.180 217.041 1.00 25.61 206 SER b O 1
ATOM 5645 N N . THR B 2 207 ? 207.185 247.224 218.180 1.00 27.55 207 THR b N 1
ATOM 5646 C CA . THR B 2 207 ? 206.290 247.353 217.042 1.00 27.55 207 THR b CA 1
ATOM 5647 C C . THR B 2 207 ? 205.771 248.782 216.970 1.00 27.55 207 THR b C 1
ATOM 5648 O O . THR B 2 207 ? 205.827 249.533 217.946 1.00 27.55 207 THR b O 1
ATOM 5652 N N . PHE B 2 208 ? 205.276 249.160 215.791 1.00 26.33 208 PHE b N 1
ATOM 5653 C CA . PHE B 2 208 ? 204.846 250.536 215.546 1.00 26.33 208 PHE b CA 1
ATOM 5654 C C . PHE B 2 208 ? 203.727 250.493 214.510 1.00 26.33 208 PHE b C 1
ATOM 5655 O O . PHE B 2 208 ? 203.997 250.404 213.311 1.00 26.33 208 PHE b O 1
ATOM 5663 N N . ILE B 2 209 ? 202.480 250.547 214.975 1.00 26.04 209 ILE b N 1
ATOM 5664 C CA . ILE B 2 209 ? 201.357 250.475 214.049 1.00 26.04 209 ILE b CA 1
ATOM 5665 C C . ILE B 2 209 ? 201.275 251.764 213.236 1.00 26.04 209 ILE b C 1
ATOM 5666 O O . ILE B 2 209 ? 201.794 252.815 213.625 1.00 26.04 209 ILE b O 1
ATOM 5671 N N . GLN B 2 210 ? 200.626 251.676 212.072 1.00 26.55 210 GLN b N 1
ATOM 5672 C CA . GLN B 2 210 ? 200.520 252.809 211.166 1.00 26.55 210 GLN b CA 1
ATOM 5673 C C . GLN B 2 210 ? 199.100 253.296 210.933 1.00 26.55 210 GLN b C 1
ATOM 5674 O O . GLN B 2 210 ? 198.928 254.352 210.317 1.00 26.55 210 GLN b O 1
ATOM 5680 N N . ARG B 2 211 ? 198.085 252.574 211.391 1.00 27.02 211 ARG b N 1
ATOM 5681 C CA . ARG B 2 211 ? 196.717 252.977 211.109 1.00 27.02 211 ARG b CA 1
ATOM 5682 C C . ARG B 2 211 ? 195.805 252.422 212.189 1.00 27.02 211 ARG b C 1
ATOM 5683 O O . ARG B 2 211 ? 196.163 251.486 212.905 1.00 27.02 211 ARG b O 1
ATOM 5691 N N . GLU B 2 212 ? 194.620 253.011 212.291 1.00 26.70 212 GLU b N 1
ATOM 5692 C CA . GLU B 2 212 ? 193.659 252.632 213.313 1.00 26.70 212 GLU b CA 1
ATOM 5693 C C . GLU B 2 212 ? 192.992 251.310 212.949 1.00 26.70 212 GLU b C 1
ATOM 5694 O O . GLU B 2 212 ? 193.229 250.734 211.886 1.00 26.70 212 GLU b O 1
ATOM 5700 N N . GLY B 2 213 ? 192.151 250.813 213.844 1.00 26.13 213 GLY b N 1
ATOM 5701 C CA . GLY B 2 213 ? 191.388 249.607 213.587 1.00 26.13 213 GLY b CA 1
ATOM 5702 C C . GLY B 2 213 ? 191.797 248.472 214.508 1.00 26.13 213 GLY b C 1
ATOM 5703 O O . GLY B 2 213 ? 192.723 248.583 215.311 1.00 26.13 213 GLY b O 1
ATOM 5704 N N . VAL B 2 214 ? 191.089 247.356 214.369 1.00 25.35 214 VAL b N 1
ATOM 5705 C CA . VAL B 2 214 ? 191.281 246.210 215.247 1.00 25.35 214 VAL b CA 1
ATOM 5706 C C . VAL B 2 214 ? 191.960 245.085 214.478 1.00 25.35 214 VAL b C 1
ATOM 5707 O O . VAL B 2 214 ? 191.714 244.877 213.285 1.00 25.35 214 VAL b O 1
ATOM 5711 N N . TYR B 2 215 ? 192.828 244.354 215.176 1.00 24.15 215 TYR b N 1
ATOM 5712 C CA . TYR B 2 215 ? 193.616 243.276 214.597 1.00 24.15 215 TYR b CA 1
ATOM 5713 C C . TYR B 2 215 ? 193.495 242.049 215.482 1.00 24.15 215 TYR b C 1
ATOM 5714 O O . TYR B 2 215 ? 193.604 242.153 216.709 1.00 24.15 215 TYR b O 1
ATOM 5723 N N . TYR B 2 216 ? 193.292 240.892 214.863 1.00 23.14 216 TYR b N 1
ATOM 5724 C CA . TYR B 2 216 ? 193.005 239.657 215.571 1.00 23.14 216 TYR b CA 1
ATOM 5725 C C . TYR B 2 216 ? 194.151 238.675 215.404 1.00 23.14 216 TYR b C 1
ATOM 5726 O O . TYR B 2 216 ? 194.868 238.704 214.404 1.00 23.14 216 TYR b O 1
ATOM 5735 N N . GLY B 2 217 ? 194.311 237.798 216.390 1.00 24.39 217 GLY b N 1
ATOM 5736 C CA . GLY B 2 217 ? 195.325 236.766 216.315 1.00 24.39 217 GLY b CA 1
ATOM 5737 C C . GLY B 2 217 ? 195.048 235.693 217.343 1.00 24.39 217 GLY b C 1
ATOM 5738 O O . GLY B 2 217 ? 194.153 235.819 218.179 1.00 24.39 217 GLY b O 1
ATOM 5739 N N . GLN B 2 218 ? 195.847 234.630 217.289 1.00 24.76 218 GLN b N 1
ATOM 5740 C CA . GLN B 2 218 ? 195.605 233.470 218.135 1.00 24.76 218 GLN b CA 1
ATOM 5741 C C . GLN B 2 218 ? 196.914 232.982 218.730 1.00 24.76 218 GLN b C 1
ATOM 5742 O O . GLN B 2 218 ? 197.996 233.473 218.405 1.00 24.76 218 GLN b O 1
ATOM 5748 N N . CYS B 2 219 ? 196.798 232.003 219.617 1.00 25.73 219 CYS b N 1
ATOM 5749 C CA . CYS B 2 219 ? 197.954 231.334 220.192 1.00 25.73 219 CYS b CA 1
ATOM 5750 C C . CYS B 2 219 ? 198.555 230.390 219.165 1.00 25.73 219 CYS b C 1
ATOM 5751 O O . CYS B 2 219 ? 197.827 229.643 218.507 1.00 25.73 219 CYS b O 1
ATOM 5754 N N . SER B 2 220 ? 199.877 230.415 219.022 1.00 26.22 220 SER b N 1
ATOM 5755 C CA . SER B 2 220 ? 200.563 229.445 218.172 1.00 26.22 220 SER b CA 1
ATOM 5756 C C . SER B 2 220 ? 201.634 228.755 219.007 1.00 26.22 220 SER b C 1
ATOM 5757 O O . SER B 2 220 ? 202.820 229.061 218.883 1.00 26.22 220 SER b O 1
ATOM 5760 N N . GLU B 2 221 ? 201.194 227.808 219.837 1.00 26.34 221 GLU b N 1
ATOM 5761 C CA . GLU B 2 221 ? 201.994 226.865 220.614 1.00 26.34 221 GLU b CA 1
ATOM 5762 C C . GLU B 2 221 ? 201.028 225.955 221.351 1.00 26.34 221 GLU b C 1
ATOM 5763 O O . GLU B 2 221 ? 199.942 226.395 221.741 1.00 26.34 221 GLU b O 1
ATOM 5769 N N . ILE B 2 222 ? 201.404 224.704 221.579 1.00 27.50 222 ILE b N 1
ATOM 5770 C CA . ILE B 2 222 ? 200.485 223.805 222.258 1.00 27.50 222 ILE b CA 1
ATOM 5771 C C . ILE B 2 222 ? 200.465 224.126 223.744 1.00 27.50 222 ILE b C 1
ATOM 5772 O O . ILE B 2 222 ? 201.355 223.720 224.498 1.00 27.50 222 ILE b O 1
ATOM 5777 N N . CYS B 2 223 ? 199.464 224.890 224.162 1.00 27.42 223 CYS b N 1
ATOM 5778 C CA . CYS B 2 223 ? 199.057 224.902 225.553 1.00 27.42 223 CYS b CA 1
ATOM 5779 C C . CYS B 2 223 ? 198.110 223.727 225.794 1.00 27.42 223 CYS b C 1
ATOM 5780 O O . CYS B 2 223 ? 197.897 222.888 224.917 1.00 27.42 223 CYS b O 1
ATOM 5783 N N . GLY B 2 224 ? 197.545 223.634 226.990 1.00 29.89 224 GLY b N 1
ATOM 5784 C CA . GLY B 2 224 ? 197.022 222.344 227.400 1.00 29.89 224 GLY b CA 1
ATOM 5785 C C . GLY B 2 224 ? 195.824 221.784 226.657 1.00 29.89 224 GLY b C 1
ATOM 5786 O O . GLY B 2 224 ? 195.973 220.853 225.862 1.00 29.89 224 GLY b O 1
ATOM 5787 N N . THR B 2 225 ? 194.649 222.344 226.870 1.00 29.99 225 THR b N 1
ATOM 5788 C CA . THR B 2 225 ? 193.438 221.773 226.288 1.00 29.99 225 THR b CA 1
ATOM 5789 C C . THR B 2 225 ? 192.597 222.802 225.557 1.00 29.99 225 THR b C 1
ATOM 5790 O O . THR B 2 225 ? 192.070 222.504 224.484 1.00 29.99 225 THR b O 1
ATOM 5794 N N . ASN B 2 226 ? 192.493 224.020 226.088 1.00 29.11 226 ASN b N 1
ATOM 5795 C CA . ASN B 2 226 ? 191.765 225.097 225.431 1.00 29.11 226 ASN b CA 1
ATOM 5796 C C . ASN B 2 226 ? 192.635 225.873 224.460 1.00 29.11 226 ASN b C 1
ATOM 5797 O O . ASN B 2 226 ? 192.385 227.059 224.221 1.00 29.11 226 ASN b O 1
ATOM 5802 N N . HIS B 2 227 ? 193.667 225.239 223.913 1.00 27.94 227 HIS b N 1
ATOM 5803 C CA . HIS B 2 227 ? 194.430 225.850 222.840 1.00 27.94 227 HIS b CA 1
ATOM 5804 C C . HIS B 2 227 ? 193.501 226.204 221.687 1.00 27.94 227 HIS b C 1
ATOM 5805 O O . HIS B 2 227 ? 192.480 225.551 221.464 1.00 27.94 227 HIS b O 1
ATOM 5812 N N . ALA B 2 228 ? 193.851 227.272 220.973 1.00 27.78 228 ALA b N 1
ATOM 5813 C CA . ALA B 2 228 ? 193.048 227.915 219.937 1.00 27.78 228 ALA b CA 1
ATOM 5814 C C . ALA B 2 228 ? 191.821 228.602 220.501 1.00 27.78 228 ALA b C 1
ATOM 5815 O O . ALA B 2 228 ? 191.092 229.246 219.743 1.00 27.78 228 ALA b O 1
ATOM 5817 N N . PHE B 2 229 ? 191.557 228.481 221.801 1.00 26.10 229 PHE b N 1
ATOM 5818 C CA . PHE B 2 229 ? 190.520 229.249 222.476 1.00 26.10 229 PHE b CA 1
ATOM 5819 C C . PHE B 2 229 ? 191.139 230.319 223.363 1.00 26.10 229 PHE b C 1
ATOM 5820 O O . PHE B 2 229 ? 190.564 230.703 224.382 1.00 26.10 229 PHE b O 1
ATOM 5828 N N . MET B 2 230 ? 192.321 230.795 222.989 1.00 25.05 230 MET b N 1
ATOM 5829 C CA . MET B 2 230 ? 193.094 231.723 223.806 1.00 25.05 230 MET b CA 1
ATOM 5830 C C . MET B 2 230 ? 193.541 232.859 222.893 1.00 25.05 230 MET b C 1
ATOM 5831 O O . MET B 2 230 ? 194.731 233.007 222.596 1.00 25.05 230 MET b O 1
ATOM 5836 N N . PRO B 2 231 ? 192.605 233.670 222.410 1.00 22.57 231 PRO b N 1
ATOM 5837 C CA . PRO B 2 231 ? 192.903 234.611 221.331 1.00 22.57 231 PRO b CA 1
ATOM 5838 C C . PRO B 2 231 ? 193.379 235.967 221.838 1.00 22.57 231 PRO b C 1
ATOM 5839 O O . PRO B 2 231 ? 193.346 236.265 223.031 1.00 22.57 231 PRO b O 1
ATOM 5843 N N . ILE B 2 232 ? 193.822 236.792 220.888 1.00 21.28 232 ILE b N 1
ATOM 5844 C CA . ILE B 2 232 ? 194.458 238.076 221.156 1.00 21.28 232 ILE b CA 1
ATOM 5845 C C . ILE B 2 232 ? 193.846 239.117 220.232 1.00 21.28 232 ILE b C 1
ATOM 5846 O O . ILE B 2 232 ? 193.755 238.895 219.021 1.00 21.28 232 ILE b O 1
ATOM 5851 N N . VAL B 2 233 ? 193.432 240.251 220.792 1.00 21.22 233 VAL b N 1
ATOM 5852 C CA . VAL B 2 233 ? 192.862 241.341 220.010 1.00 21.22 233 VAL b CA 1
ATOM 5853 C C . VAL B 2 233 ? 193.561 242.638 220.376 1.00 21.22 233 VAL b C 1
ATOM 5854 O O . VAL B 2 233 ? 193.648 242.990 221.558 1.00 21.22 233 VAL b O 1
ATOM 5858 N N . VAL B 2 234 ? 194.023 243.364 219.362 1.00 22.50 234 VAL b N 1
ATOM 5859 C CA . VAL B 2 234 ? 194.730 244.624 219.550 1.00 22.50 234 VAL b CA 1
ATOM 5860 C C . VAL B 2 234 ? 193.985 245.706 218.788 1.00 22.50 234 VAL b C 1
ATOM 5861 O O . VAL B 2 234 ? 193.785 245.589 217.576 1.00 22.50 234 VAL b O 1
ATOM 5865 N N . GLU B 2 235 ? 193.582 246.759 219.487 1.00 24.28 235 GLU b N 1
ATOM 5866 C CA . GLU B 2 235 ? 192.996 247.933 218.864 1.00 24.28 235 GLU b CA 1
ATOM 5867 C C . GLU B 2 235 ? 194.049 249.017 218.756 1.00 24.28 235 GLU b C 1
ATOM 5868 O O . GLU B 2 235 ? 194.796 249.262 219.705 1.00 24.28 235 GLU b O 1
ATOM 5874 N N . ALA B 2 236 ? 194.106 249.669 217.606 1.00 25.10 236 ALA b N 1
ATOM 5875 C CA . ALA B 2 236 ? 194.929 250.851 217.424 1.00 25.10 236 ALA b CA 1
ATOM 5876 C C . ALA B 2 236 ? 193.992 252.035 217.266 1.00 25.10 236 ALA b C 1
ATOM 5877 O O . ALA B 2 236 ? 193.220 252.095 216.301 1.00 25.10 236 ALA b O 1
ATOM 5879 N N . VAL B 2 237 ? 194.055 252.965 218.220 1.00 26.34 237 VAL b N 1
ATOM 5880 C CA . VAL B 2 237 ? 193.157 254.106 218.279 1.00 26.34 237 VAL b CA 1
ATOM 5881 C C . VAL B 2 237 ? 193.977 255.382 218.398 1.00 26.34 237 VAL b C 1
ATOM 5882 O O . VAL B 2 237 ? 195.168 255.359 218.712 1.00 26.34 237 VAL b O 1
ATOM 5886 N N . SER B 2 238 ? 193.313 256.505 218.145 1.00 27.77 238 SER b N 1
ATOM 5887 C CA . SER B 2 238 ? 193.985 257.795 218.162 1.00 27.77 238 SER b CA 1
ATOM 5888 C C . SER B 2 238 ? 194.536 258.089 219.549 1.00 27.77 238 SER b C 1
ATOM 5889 O O . SER B 2 238 ? 194.037 257.588 220.557 1.00 27.77 238 SER b O 1
ATOM 5892 N N . THR B 2 239 ? 195.590 258.903 219.588 1.00 29.00 239 THR b N 1
ATOM 5893 C CA . THR B 2 239 ? 196.289 259.141 220.845 1.00 29.00 239 THR b CA 1
ATOM 5894 C C . THR B 2 239 ? 195.392 259.834 221.864 1.00 29.00 239 THR b C 1
ATOM 5895 O O . THR B 2 239 ? 195.449 259.523 223.060 1.00 29.00 239 THR b O 1
ATOM 5899 N N . LYS B 2 240 ? 194.561 260.778 221.418 1.00 28.98 240 LYS b N 1
ATOM 5900 C CA . LYS B 2 240 ? 193.663 261.451 222.352 1.00 28.98 240 LYS b CA 1
ATOM 5901 C C . LYS B 2 240 ? 192.699 260.456 222.984 1.00 28.98 240 LYS b C 1
ATOM 5902 O O . LYS B 2 240 ? 192.483 260.472 224.203 1.00 28.98 240 LYS b O 1
ATOM 5908 N N . ASP B 2 241 ? 192.120 259.573 222.172 1.00 29.51 241 ASP b N 1
ATOM 5909 C CA . ASP B 2 241 ? 191.195 258.586 222.712 1.00 29.51 241 ASP b CA 1
ATOM 5910 C C . ASP B 2 241 ? 191.910 257.604 223.628 1.00 29.51 241 ASP b C 1
ATOM 5911 O O . ASP B 2 241 ? 191.345 257.167 224.634 1.00 29.51 241 ASP b O 1
ATOM 5916 N N . TYR B 2 242 ? 193.144 257.230 223.289 1.00 29.61 242 TYR b N 1
ATOM 5917 C CA . TYR B 2 242 ? 193.905 256.346 224.165 1.00 29.61 242 TYR b CA 1
ATOM 5918 C C . TYR B 2 242 ? 194.148 257.000 225.513 1.00 29.61 242 TYR b C 1
ATOM 5919 O O . TYR B 2 242 ? 194.025 256.352 226.559 1.00 29.61 242 TYR b O 1
ATOM 5928 N N . GLY B 2 243 ? 194.497 258.286 225.507 1.00 30.74 243 GLY b N 1
ATOM 5929 C CA . GLY B 2 243 ? 194.659 259.001 226.760 1.00 30.74 243 GLY b CA 1
ATOM 5930 C C . GLY B 2 243 ? 193.381 259.028 227.575 1.00 30.74 243 GLY b C 1
ATOM 5931 O O . GLY B 2 243 ? 193.392 258.786 228.786 1.00 30.74 243 GLY b O 1
ATOM 5932 N N . SER B 2 244 ? 192.258 259.322 226.917 1.00 31.77 244 SER b N 1
ATOM 5933 C CA . SER B 2 244 ? 190.981 259.324 227.622 1.00 31.77 244 SER b CA 1
ATOM 5934 C C . SER B 2 244 ? 190.690 257.961 228.225 1.00 31.77 244 SER b C 1
ATOM 5935 O O . SER B 2 244 ? 190.277 257.861 229.386 1.00 31.77 244 SER b O 1
ATOM 5938 N N . TRP B 2 245 ? 190.918 256.897 227.457 1.00 32.52 245 TRP b N 1
ATOM 5939 C CA . TRP B 2 245 ? 190.624 255.555 227.943 1.00 32.52 245 TRP b CA 1
ATOM 5940 C C . TRP B 2 245 ? 191.498 255.187 229.132 1.00 32.52 245 TRP b C 1
ATOM 5941 O O . TRP B 2 245 ? 191.009 254.605 230.105 1.00 32.52 245 TRP b O 1
ATOM 5952 N N . VAL B 2 246 ? 192.791 255.506 229.077 1.00 31.62 246 VAL b N 1
ATOM 5953 C CA . VAL B 2 246 ? 193.672 255.153 230.186 1.00 31.62 246 VAL b CA 1
ATOM 5954 C C . VAL B 2 246 ? 193.297 255.935 231.437 1.00 31.62 246 VAL b C 1
ATOM 5955 O O . VAL B 2 246 ? 193.197 255.370 232.534 1.00 31.62 246 VAL b O 1
ATOM 5959 N N . SER B 2 247 ? 193.075 257.244 231.295 1.00 32.86 247 SER b N 1
ATOM 5960 C CA . SER B 2 247 ? 192.682 258.041 232.452 1.00 32.86 247 SER b CA 1
ATOM 5961 C C . SER B 2 247 ? 191.369 257.543 233.039 1.00 32.86 247 SER b C 1
ATOM 5962 O O . SER B 2 247 ? 191.171 257.577 234.258 1.00 32.86 247 SER b O 1
ATOM 5965 N N . ASN B 2 248 ? 190.461 257.071 232.186 1.00 35.74 248 ASN b N 1
ATOM 5966 C CA . ASN B 2 248 ? 189.189 256.556 232.674 1.00 35.74 248 ASN b CA 1
ATOM 5967 C C . ASN B 2 248 ? 189.348 255.189 233.329 1.00 35.74 248 ASN b C 1
ATOM 5968 O O . ASN B 2 248 ? 188.584 254.844 234.237 1.00 35.74 248 ASN b O 1
ATOM 5973 N N . GLN B 2 249 ? 190.323 254.399 232.882 1.00 35.62 249 GLN b N 1
ATOM 5974 C CA . GLN B 2 249 ? 190.514 253.061 233.427 1.00 35.62 249 GLN b CA 1
ATOM 5975 C C . GLN B 2 249 ? 191.262 253.079 234.752 1.00 35.62 249 GLN b C 1
ATOM 5976 O O . GLN B 2 249 ? 191.042 252.198 235.589 1.00 35.62 249 GLN b O 1
ATOM 5982 N N . ILE B 2 250 ? 192.154 254.046 234.952 1.00 36.54 250 ILE b N 1
ATOM 5983 C CA . ILE B 2 250 ? 192.891 254.159 236.210 1.00 36.54 250 ILE b CA 1
ATOM 5984 C C . ILE B 2 250 ? 191.935 254.241 237.397 1.00 36.54 250 ILE b C 1
ATOM 5985 O O . ILE B 2 250 ? 191.631 253.233 238.035 1.00 36.54 250 ILE b O 1
ATOM 5990 N N . MET C 3 1 ? 232.986 173.162 207.242 1.00 49.91 1 MET c N 1
ATOM 5991 C CA . MET C 3 1 ? 234.336 173.475 206.796 1.00 49.91 1 MET c CA 1
ATOM 5992 C C . MET C 3 1 ? 234.293 174.619 205.791 1.00 49.91 1 MET c C 1
ATOM 5993 O O . MET C 3 1 ? 233.303 174.788 205.081 1.00 49.91 1 MET c O 1
ATOM 5998 N N . ILE C 3 2 ? 235.364 175.413 205.734 1.00 50.39 2 ILE c N 1
ATOM 5999 C CA . ILE C 3 2 ? 235.337 176.619 204.913 1.00 50.39 2 ILE c CA 1
ATOM 6000 C C . ILE C 3 2 ? 235.341 176.270 203.429 1.00 50.39 2 ILE c C 1
ATOM 6001 O O . ILE C 3 2 ? 234.644 176.909 202.633 1.00 50.39 2 ILE c O 1
ATOM 6006 N N . GLU C 3 3 ? 236.101 175.246 203.032 1.00 49.96 3 GLU c N 1
ATOM 6007 C CA . GLU C 3 3 ? 236.252 174.934 201.616 1.00 49.96 3 GLU c CA 1
ATOM 6008 C C . GLU C 3 3 ? 234.922 174.607 200.956 1.00 49.96 3 GLU c C 1
ATOM 6009 O O . GLU C 3 3 ? 234.779 174.802 199.746 1.00 49.96 3 GLU c O 1
ATOM 6015 N N . SER C 3 4 ? 233.942 174.130 201.717 1.00 48.51 4 SER c N 1
ATOM 6016 C CA . SER C 3 4 ? 232.606 173.954 201.166 1.00 48.51 4 SER c CA 1
ATOM 6017 C C . SER C 3 4 ? 231.754 175.202 201.338 1.00 48.51 4 SER c C 1
ATOM 6018 O O . SER C 3 4 ? 230.894 175.483 200.499 1.00 48.51 4 SER c O 1
ATOM 6021 N N . GLN C 3 5 ? 231.971 175.957 202.414 1.00 47.63 5 GLN c N 1
ATOM 6022 C CA . GLN C 3 5 ? 231.196 177.174 202.618 1.00 47.63 5 GLN c CA 1
ATOM 6023 C C . GLN C 3 5 ? 231.633 178.280 201.664 1.00 47.63 5 GLN c C 1
ATOM 6024 O O . GLN C 3 5 ? 230.826 179.144 201.306 1.00 47.63 5 GLN c O 1
ATOM 6030 N N . ARG C 3 6 ? 232.896 178.265 201.247 1.00 45.75 6 ARG c N 1
ATOM 6031 C CA . ARG C 3 6 ? 233.488 179.179 200.275 1.00 45.75 6 ARG c CA 1
ATOM 6032 C C . ARG C 3 6 ? 233.617 180.615 200.764 1.00 45.75 6 ARG c C 1
ATOM 6033 O O . ARG C 3 6 ? 233.938 181.495 199.961 1.00 45.75 6 ARG c O 1
ATOM 6041 N N . HIS C 3 7 ? 233.389 180.889 202.046 1.00 42.59 7 HIS c N 1
ATOM 6042 C CA . HIS C 3 7 ? 233.675 182.222 202.556 1.00 42.59 7 HIS c CA 1
ATOM 6043 C C . HIS C 3 7 ? 233.861 182.162 204.064 1.00 42.59 7 HIS c C 1
ATOM 6044 O O . HIS C 3 7 ? 233.183 181.395 204.750 1.00 42.59 7 HIS c O 1
ATOM 6051 N N . SER C 3 8 ? 234.771 182.991 204.565 1.00 42.03 8 SER c N 1
ATOM 6052 C CA . SER C 3 8 ? 235.237 182.923 205.941 1.00 42.03 8 SER c CA 1
ATOM 6053 C C . SER C 3 8 ? 234.368 183.697 206.918 1.00 42.03 8 SER c C 1
ATOM 6054 O O . SER C 3 8 ? 234.653 183.676 208.118 1.00 42.03 8 SER c O 1
ATOM 6057 N N . TYR C 3 9 ? 233.325 184.375 206.449 1.00 41.39 9 TYR c N 1
ATOM 6058 C CA . TYR C 3 9 ? 232.475 185.141 207.350 1.00 41.39 9 TYR c CA 1
ATOM 6059 C C . TYR C 3 9 ? 231.747 184.205 208.302 1.00 41.39 9 TYR c C 1
ATOM 6060 O O . TYR C 3 9 ? 231.857 182.981 208.184 1.00 41.39 9 TYR c O 1
ATOM 6069 N N . HIS C 3 10 ? 231.006 184.762 209.247 1.00 44.99 10 HIS c N 1
ATOM 6070 C CA . HIS C 3 10 ? 230.307 183.969 210.244 1.00 44.99 10 HIS c CA 1
ATOM 6071 C C . HIS C 3 10 ? 228.833 183.853 209.886 1.00 44.99 10 HIS c C 1
ATOM 6072 O O . HIS C 3 10 ? 228.193 184.840 209.514 1.00 44.99 10 HIS c O 1
ATOM 6079 N N . LEU C 3 11 ? 228.300 182.638 210.001 1.00 44.60 11 LEU c N 1
ATOM 6080 C CA . LEU C 3 11 ? 226.871 182.375 209.853 1.00 44.60 11 LEU c CA 1
ATOM 6081 C C . LEU C 3 11 ? 226.380 181.750 211.151 1.00 44.60 11 LEU c C 1
ATOM 6082 O O . LEU C 3 11 ? 226.695 180.593 211.446 1.00 44.60 11 LEU c O 1
ATOM 6087 N N . VAL C 3 12 ? 225.610 182.516 211.923 1.00 44.61 12 VAL c N 1
ATOM 6088 C CA . VAL C 3 12 ? 225.146 182.085 213.238 1.00 44.61 12 VAL c CA 1
ATOM 6089 C C . VAL C 3 12 ? 223.930 181.187 213.083 1.00 44.61 12 VAL c C 1
ATOM 6090 O O . VAL C 3 12 ? 223.359 181.076 211.994 1.00 44.61 12 VAL c O 1
ATOM 6094 N N . ASP C 3 13 ? 223.534 180.534 214.170 1.00 42.36 13 ASP c N 1
ATOM 6095 C CA . ASP C 3 13 ? 222.371 179.668 214.195 1.00 42.36 13 ASP c CA 1
ATOM 6096 C C . ASP C 3 13 ? 221.305 180.267 215.106 1.00 42.36 13 ASP c C 1
ATOM 6097 O O . ASP C 3 13 ? 221.636 181.007 216.035 1.00 42.36 13 ASP c O 1
ATOM 6102 N N . PRO C 3 14 ? 220.026 179.974 214.864 1.00 41.13 14 PRO c N 1
ATOM 6103 C CA . PRO C 3 14 ? 218.957 180.707 215.555 1.00 41.13 14 PRO c CA 1
ATOM 6104 C C . PRO C 3 14 ? 219.060 180.591 217.067 1.00 41.13 14 PRO c C 1
ATOM 6105 O O . PRO C 3 14 ? 219.477 179.564 217.603 1.00 41.13 14 PRO c O 1
ATOM 6109 N N . SER C 3 15 ? 218.687 181.671 217.754 1.00 38.90 15 SER c N 1
ATOM 6110 C CA . SER C 3 15 ? 218.691 181.703 219.200 1.00 38.90 15 SER c CA 1
ATOM 6111 C C . SER C 3 15 ? 217.615 182.676 219.657 1.00 38.90 15 SER c C 1
ATOM 6112 O O . SER C 3 15 ? 217.550 183.796 219.131 1.00 38.90 15 SER c O 1
ATOM 6115 N N . PRO C 3 16 ? 216.775 182.294 220.620 1.00 36.95 16 PRO c N 1
ATOM 6116 C CA . PRO C 3 16 ? 215.670 183.156 221.049 1.00 36.95 16 PRO c CA 1
ATOM 6117 C C . PRO C 3 16 ? 216.073 184.305 221.957 1.00 36.95 16 PRO c C 1
ATOM 6118 O O . PRO C 3 16 ? 215.194 184.933 222.554 1.00 36.95 16 PRO c O 1
ATOM 6122 N N . TRP C 3 17 ? 217.354 184.589 222.090 1.00 37.26 17 TRP c N 1
ATOM 6123 C CA . TRP C 3 17 ? 217.781 185.626 223.015 1.00 37.26 17 TRP c CA 1
ATOM 6124 C C . TRP C 3 17 ? 217.411 187.030 222.548 1.00 37.26 17 TRP c C 1
ATOM 6125 O O . TRP C 3 17 ? 217.130 187.879 223.396 1.00 37.26 17 TRP c O 1
ATOM 6136 N N . PRO C 3 18 ? 217.378 187.332 221.240 1.00 34.74 18 PRO c N 1
ATOM 6137 C CA . PRO C 3 18 ? 216.803 188.615 220.813 1.00 34.74 18 PRO c CA 1
ATOM 6138 C C . PRO C 3 18 ? 215.390 188.871 221.324 1.00 34.74 18 PRO c C 1
ATOM 6139 O O . PRO C 3 18 ? 215.133 189.888 221.983 1.00 34.74 18 PRO c O 1
ATOM 6143 N N . ILE C 3 19 ? 214.462 187.961 221.024 1.00 33.77 19 ILE c N 1
ATOM 6144 C CA . ILE C 3 19 ? 213.077 188.162 221.439 1.00 33.77 19 ILE c CA 1
ATOM 6145 C C . ILE C 3 19 ? 212.961 188.139 222.956 1.00 33.77 19 ILE c C 1
ATOM 6146 O O . ILE C 3 19 ? 212.207 188.924 223.547 1.00 33.77 19 ILE c O 1
ATOM 6151 N N . SER C 3 20 ? 213.697 187.245 223.615 1.00 33.18 20 SER c N 1
ATOM 6152 C CA . SER C 3 20 ? 213.623 187.198 225.068 1.00 33.18 20 SER c CA 1
ATOM 6153 C C . SER C 3 20 ? 214.124 188.499 225.686 1.00 33.18 20 SER c C 1
ATOM 6154 O O . SER C 3 20 ? 213.504 189.031 226.613 1.00 33.18 20 SER c O 1
ATOM 6157 N N . GLY C 3 21 ? 215.226 189.044 225.170 1.00 31.72 21 GLY c N 1
ATOM 6158 C CA . GLY C 3 21 ? 215.718 190.310 225.682 1.00 31.72 21 GLY c CA 1
ATOM 6159 C C . GLY C 3 21 ? 214.755 191.452 225.434 1.00 31.72 21 GLY c C 1
ATOM 6160 O O . GLY C 3 21 ? 214.610 192.347 226.268 1.00 31.72 21 GLY c O 1
ATOM 6161 N N . SER C 3 22 ? 214.085 191.444 224.281 1.00 31.34 22 SER c N 1
ATOM 6162 C CA . SER C 3 22 ? 213.093 192.484 224.026 1.00 31.34 22 SER c CA 1
ATOM 6163 C C . SER C 3 22 ? 211.932 192.393 225.007 1.00 31.34 22 SER c C 1
ATOM 6164 O O . SER C 3 22 ? 211.438 193.417 225.499 1.00 31.34 22 SER c O 1
ATOM 6167 N N . LEU C 3 23 ? 211.475 191.175 225.298 1.00 31.59 23 LEU c N 1
ATOM 6168 C CA . LEU C 3 23 ? 210.422 191.012 226.294 1.00 31.59 23 LEU c CA 1
ATOM 6169 C C . LEU C 3 23 ? 210.888 191.494 227.659 1.00 31.59 23 LEU c C 1
ATOM 6170 O O . LEU C 3 23 ? 210.123 192.115 228.406 1.00 31.59 23 LEU c O 1
ATOM 6175 N N . GLY C 3 24 ? 212.145 191.217 228.000 1.00 32.39 24 GLY c N 1
ATOM 6176 C CA . GLY C 3 24 ? 212.690 191.732 229.244 1.00 32.39 24 GLY c CA 1
ATOM 6177 C C . GLY C 3 24 ? 212.717 193.247 229.287 1.00 32.39 24 GLY c C 1
ATOM 6178 O O . GLY C 3 24 ? 212.453 193.854 230.326 1.00 32.39 24 GLY c O 1
ATOM 6179 N N . ALA C 3 25 ? 213.047 193.879 228.161 1.00 32.04 25 ALA c N 1
ATOM 6180 C CA . ALA C 3 25 ? 213.049 195.337 228.108 1.00 32.04 25 ALA c CA 1
ATOM 6181 C C . ALA C 3 25 ? 211.647 195.899 228.292 1.00 32.04 25 ALA c C 1
ATOM 6182 O O . ALA C 3 25 ? 211.462 196.912 228.976 1.00 32.04 25 ALA c O 1
ATOM 6184 N N . LEU C 3 26 ? 210.647 195.268 227.677 1.00 31.26 26 LEU c N 1
ATOM 6185 C CA . LEU C 3 26 ? 209.272 195.713 227.891 1.00 31.26 26 LEU c CA 1
ATOM 6186 C C . LEU C 3 26 ? 208.867 195.551 229.351 1.00 31.26 26 LEU c C 1
ATOM 6187 O O . LEU C 3 26 ? 208.187 196.417 229.921 1.00 31.26 26 LEU c O 1
ATOM 6192 N N . ALA C 3 27 ? 209.272 194.446 229.975 1.00 33.02 27 ALA c N 1
ATOM 6193 C CA . ALA C 3 27 ? 209.002 194.267 231.397 1.00 33.02 27 ALA c CA 1
ATOM 6194 C C . ALA C 3 27 ? 209.630 195.384 232.214 1.00 33.02 27 ALA c C 1
ATOM 6195 O O . ALA C 3 27 ? 208.976 195.984 233.075 1.00 33.02 27 ALA c O 1
ATOM 6197 N N . THR C 3 28 ? 210.899 195.690 231.938 1.00 33.87 28 THR c N 1
ATOM 6198 C CA . THR C 3 28 ? 211.598 196.735 232.680 1.00 33.87 28 THR c CA 1
ATOM 6199 C C . THR C 3 28 ? 210.926 198.086 232.502 1.00 33.87 28 THR c C 1
ATOM 6200 O O . THR C 3 28 ? 210.790 198.845 233.462 1.00 33.87 28 THR c O 1
ATOM 6204 N N . THR C 3 29 ? 210.484 198.400 231.286 1.00 33.32 29 THR c N 1
ATOM 6205 C CA . THR C 3 29 ? 209.900 199.717 231.054 1.00 33.32 29 THR c CA 1
ATOM 6206 C C . THR C 3 29 ? 208.531 199.862 231.717 1.00 33.32 29 THR c C 1
ATOM 6207 O O . THR C 3 29 ? 208.249 200.891 232.354 1.00 33.32 29 THR c O 1
ATOM 6211 N N . VAL C 3 30 ? 207.670 198.847 231.609 1.00 33.83 30 VAL c N 1
ATOM 6212 C CA . VAL C 3 30 ? 206.366 198.971 232.250 1.00 33.83 30 VAL c CA 1
ATOM 6213 C C . VAL C 3 30 ? 206.521 198.963 233.766 1.00 33.83 30 VAL c C 1
ATOM 6214 O O . VAL C 3 30 ? 205.826 199.701 234.476 1.00 33.83 30 VAL c O 1
ATOM 6218 N N . GLY C 3 31 ? 207.450 198.159 234.288 1.00 34.10 31 GLY c N 1
ATOM 6219 C CA . GLY C 3 31 ? 207.730 198.213 235.711 1.00 34.10 31 GLY c CA 1
ATOM 6220 C C . GLY C 3 31 ? 208.266 199.563 236.142 1.00 34.10 31 GLY c C 1
ATOM 6221 O O . GLY C 3 31 ? 207.935 200.058 237.221 1.00 34.10 31 GLY c O 1
ATOM 6222 N N . GLY C 3 32 ? 209.094 200.181 235.303 1.00 33.54 32 GLY c N 1
ATOM 6223 C CA . GLY C 3 32 ? 209.604 201.495 235.629 1.00 33.54 32 GLY c CA 1
ATOM 6224 C C . GLY C 3 32 ? 208.501 202.522 235.753 1.00 33.54 32 GLY c C 1
ATOM 6225 O O . GLY C 3 32 ? 208.490 203.322 236.690 1.00 33.54 32 GLY c O 1
ATOM 6226 N N . VAL C 3 33 ? 207.547 202.506 234.824 1.00 34.43 33 VAL c N 1
ATOM 6227 C CA . VAL C 3 33 ? 206.439 203.455 234.920 1.00 34.43 33 VAL c CA 1
ATOM 6228 C C . VAL C 3 33 ? 205.578 203.154 236.143 1.00 34.43 33 VAL c C 1
ATOM 6229 O O . VAL C 3 33 ? 205.214 204.061 236.907 1.00 34.43 33 VAL c O 1
ATOM 6233 N N . MET C 3 34 ? 205.247 201.877 236.356 1.00 37.29 34 MET c N 1
ATOM 6234 C CA . MET C 3 34 ? 204.399 201.494 237.479 1.00 37.29 34 MET c CA 1
ATOM 6235 C C . MET C 3 34 ? 205.065 201.682 238.831 1.00 37.29 34 MET c C 1
ATOM 6236 O O . MET C 3 34 ? 204.374 201.618 239.851 1.00 37.29 34 MET c O 1
ATOM 6241 N N . TYR C 3 35 ? 206.378 201.863 238.878 1.00 38.37 35 TYR c N 1
ATOM 6242 C CA . TYR C 3 35 ? 207.014 202.264 240.123 1.00 38.37 35 TYR c CA 1
ATOM 6243 C C . TYR C 3 35 ? 207.203 203.765 240.222 1.00 38.37 35 TYR c C 1
ATOM 6244 O O . TYR C 3 35 ? 207.208 204.307 241.330 1.00 38.37 35 TYR c O 1
ATOM 6253 N N . MET C 3 36 ? 207.366 204.444 239.090 1.00 37.40 36 MET c N 1
ATOM 6254 C CA . MET C 3 36 ? 207.462 205.895 239.105 1.00 37.40 36 MET c CA 1
ATOM 6255 C C . MET C 3 36 ? 206.166 206.512 239.606 1.00 37.40 36 MET c C 1
ATOM 6256 O O . MET C 3 36 ? 206.186 207.456 240.403 1.00 37.40 36 MET c O 1
ATOM 6261 N N . HIS C 3 37 ? 205.031 205.984 239.160 1.00 37.12 37 HIS c N 1
ATOM 6262 C CA . HIS C 3 37 ? 203.738 206.328 239.732 1.00 37.12 37 HIS c CA 1
ATOM 6263 C C . HIS C 3 37 ? 203.269 205.188 240.626 1.00 37.12 37 HIS c C 1
ATOM 6264 O O . HIS C 3 37 ? 203.380 204.016 240.266 1.00 37.12 37 HIS c O 1
ATOM 6271 N N . SER C 3 38 ? 202.750 205.538 241.801 1.00 40.51 38 SER c N 1
ATOM 6272 C CA . SER C 3 38 ? 202.468 204.537 242.825 1.00 40.51 38 SER c CA 1
ATOM 6273 C C . SER C 3 38 ? 201.436 203.533 242.325 1.00 40.51 38 SER c C 1
ATOM 6274 O O . SER C 3 38 ? 200.319 203.909 241.964 1.00 40.51 38 SER c O 1
ATOM 6277 N N . PHE C 3 39 ? 201.809 202.255 242.309 1.00 41.63 39 PHE c N 1
ATOM 6278 C CA . PHE C 3 39 ? 200.923 201.199 241.842 1.00 41.63 39 PHE c CA 1
ATOM 6279 C C . PHE C 3 39 ? 201.289 199.904 242.553 1.00 41.63 39 PHE c C 1
ATOM 6280 O O . PHE C 3 39 ? 202.359 199.787 243.153 1.00 41.63 39 PHE c O 1
ATOM 6288 N N . GLN C 3 40 ? 200.380 198.927 242.489 1.00 41.53 40 GLN c N 1
ATOM 6289 C CA . GLN C 3 40 ? 200.568 197.707 243.269 1.00 41.53 40 GLN c CA 1
ATOM 6290 C C . GLN C 3 40 ? 201.707 196.857 242.726 1.00 41.53 40 GLN c C 1
ATOM 6291 O O . GLN C 3 40 ? 202.565 196.395 243.486 1.00 41.53 40 GLN c O 1
ATOM 6297 N N . GLY C 3 41 ? 201.738 196.636 241.421 1.00 39.91 41 GLY c N 1
ATOM 6298 C CA . GLY C 3 41 ? 202.719 195.741 240.851 1.00 39.91 41 GLY c CA 1
ATOM 6299 C C . GLY C 3 41 ? 204.032 196.372 240.451 1.00 39.91 41 GLY c C 1
ATOM 6300 O O . GLY C 3 41 ? 204.853 195.705 239.815 1.00 39.91 41 GLY c O 1
ATOM 6301 N N . GLY C 3 42 ? 204.263 197.631 240.802 1.00 40.64 42 GLY c N 1
ATOM 6302 C CA . GLY C 3 42 ? 205.406 198.366 240.299 1.00 40.64 42 GLY c CA 1
ATOM 6303 C C . GLY C 3 42 ? 206.764 197.774 240.609 1.00 40.64 42 GLY c C 1
ATOM 6304 O O . GLY C 3 42 ? 207.498 197.386 239.694 1.00 40.64 42 GLY c O 1
ATOM 6305 N N . ALA C 3 43 ? 207.111 197.707 241.895 1.00 40.95 43 ALA c N 1
ATOM 6306 C CA . ALA C 3 43 ? 208.465 197.322 242.278 1.00 40.95 43 ALA c CA 1
ATOM 6307 C C . ALA C 3 43 ? 208.799 195.914 241.803 1.00 40.95 43 ALA c C 1
ATOM 6308 O O . ALA C 3 43 ? 209.886 195.668 241.261 1.00 40.95 43 ALA c O 1
ATOM 6310 N N . THR C 3 44 ? 207.873 194.973 241.996 1.00 40.04 44 THR c N 1
ATOM 6311 C CA . THR C 3 44 ? 208.155 193.595 241.616 1.00 40.04 44 THR c CA 1
ATOM 6312 C C . THR C 3 44 ? 208.300 193.456 240.107 1.00 40.04 44 THR c C 1
ATOM 6313 O O . THR C 3 44 ? 209.185 192.739 239.633 1.00 40.04 44 THR c O 1
ATOM 6317 N N . LEU C 3 45 ? 207.465 194.153 239.334 1.00 37.27 45 LEU c N 1
ATOM 6318 C CA . LEU C 3 45 ? 207.592 194.085 237.883 1.00 37.27 45 LEU c CA 1
ATOM 6319 C C . LEU C 3 45 ? 208.908 194.680 237.414 1.00 37.27 45 LEU c C 1
ATOM 6320 O O . LEU C 3 45 ? 209.572 194.116 236.538 1.00 37.27 45 LEU c O 1
ATOM 6325 N N . LEU C 3 46 ? 209.294 195.828 237.971 1.00 36.67 46 LEU c N 1
ATOM 6326 C CA . LEU C 3 46 ? 210.553 196.440 237.565 1.00 36.67 46 LEU c CA 1
ATOM 6327 C C . LEU C 3 46 ? 211.730 195.531 237.881 1.00 36.67 46 LEU c C 1
ATOM 6328 O O . LEU C 3 46 ? 212.614 195.331 237.038 1.00 36.67 46 LEU c O 1
ATOM 6333 N N . SER C 3 47 ? 211.753 194.955 239.083 1.00 37.12 47 SER c N 1
ATOM 6334 C CA . SER C 3 47 ? 212.853 194.067 239.434 1.00 37.12 47 SER c CA 1
ATOM 6335 C C . SER C 3 47 ? 212.867 192.829 238.548 1.00 37.12 47 SER c C 1
ATOM 6336 O O . SER C 3 47 ? 213.934 192.384 238.106 1.00 37.12 47 SER c O 1
ATOM 6339 N N . LEU C 3 48 ? 211.691 192.260 238.270 1.00 36.88 48 LEU c N 1
ATOM 6340 C CA . LEU C 3 48 ? 211.632 191.068 237.434 1.00 36.88 48 LEU c CA 1
ATOM 6341 C C . LEU C 3 48 ? 212.135 191.356 236.030 1.00 36.88 48 LEU c C 1
ATOM 6342 O O . LEU C 3 48 ? 212.898 190.568 235.465 1.00 36.88 48 LEU c O 1
ATOM 6347 N N . GLY C 3 49 ? 211.721 192.480 235.449 1.00 34.71 49 GLY c N 1
ATOM 6348 C CA . GLY C 3 49 ? 212.215 192.835 234.129 1.00 34.71 49 GLY c CA 1
ATOM 6349 C C . GLY C 3 49 ? 213.709 193.087 234.116 1.00 34.71 49 GLY c C 1
ATOM 6350 O O . GLY C 3 49 ? 214.407 192.706 233.172 1.00 34.71 49 GLY c O 1
ATOM 6351 N N . LEU C 3 50 ? 214.220 193.738 235.160 1.00 33.81 50 LEU c N 1
ATOM 6352 C CA . LEU C 3 50 ? 215.646 194.024 235.204 1.00 33.81 50 LEU c CA 1
ATOM 6353 C C . LEU C 3 50 ? 216.458 192.736 235.281 1.00 33.81 50 LEU c C 1
ATOM 6354 O O . LEU C 3 50 ? 217.464 192.578 234.573 1.00 33.81 50 LEU c O 1
ATOM 6359 N N . ILE C 3 51 ? 216.019 191.782 236.107 1.00 34.87 51 ILE c N 1
ATOM 6360 C CA . ILE C 3 51 ? 216.749 190.519 236.176 1.00 34.87 51 ILE c CA 1
ATOM 6361 C C . ILE C 3 51 ? 216.532 189.702 234.910 1.00 34.87 51 ILE c C 1
ATOM 6362 O O . ILE C 3 51 ? 217.393 188.904 234.531 1.00 34.87 51 ILE c O 1
ATOM 6367 N N . PHE C 3 52 ? 215.403 189.889 234.224 1.00 34.22 52 PHE c N 1
ATOM 6368 C CA . PHE C 3 52 ? 215.218 189.238 232.932 1.00 34.22 52 PHE c CA 1
ATOM 6369 C C . PHE C 3 52 ? 216.252 189.719 231.928 1.00 34.22 52 PHE c C 1
ATOM 6370 O O . PHE C 3 52 ? 216.850 188.913 231.204 1.00 34.22 52 PHE c O 1
ATOM 6378 N N . ILE C 3 53 ? 216.453 191.035 231.857 1.00 34.53 53 ILE c N 1
ATOM 6379 C CA . ILE C 3 53 ? 217.456 191.581 230.949 1.00 34.53 53 ILE c CA 1
ATOM 6380 C C . ILE C 3 53 ? 218.838 191.071 231.324 1.00 34.53 53 ILE c C 1
ATOM 6381 O O . ILE C 3 53 ? 219.625 190.672 230.457 1.00 34.53 53 ILE c O 1
ATOM 6386 N N . LEU C 3 54 ? 219.150 191.062 232.623 1.00 33.69 54 LEU c N 1
ATOM 6387 C CA . LEU C 3 54 ? 220.438 190.532 233.063 1.00 33.69 54 LEU c CA 1
ATOM 6388 C C . LEU C 3 54 ? 220.620 189.084 232.624 1.00 33.69 54 LEU c C 1
ATOM 6389 O O . LEU C 3 54 ? 221.685 188.707 232.125 1.00 33.69 54 LEU c O 1
ATOM 6394 N N . TYR C 3 55 ? 219.585 188.262 232.787 1.00 34.42 55 TYR c N 1
ATOM 6395 C CA . TYR C 3 55 ? 219.697 186.847 232.459 1.00 34.42 55 TYR c CA 1
ATOM 6396 C C . TYR C 3 55 ? 219.881 186.634 230.964 1.00 34.42 55 TYR c C 1
ATOM 6397 O O . TYR C 3 55 ? 220.710 185.817 230.541 1.00 34.42 55 TYR c O 1
ATOM 6406 N N . THR C 3 56 ? 219.091 187.331 230.144 1.00 35.90 56 THR c N 1
ATOM 6407 C CA . THR C 3 56 ? 219.228 187.168 228.700 1.00 35.90 56 THR c CA 1
ATOM 6408 C C . THR C 3 56 ? 220.591 187.643 228.229 1.00 35.90 56 THR c C 1
ATOM 6409 O O . THR C 3 56 ? 221.213 187.010 227.372 1.00 35.90 56 THR c O 1
ATOM 6413 N N . MET C 3 57 ? 221.081 188.746 228.792 1.00 35.70 57 MET c N 1
ATOM 6414 C CA . MET C 3 57 ? 222.420 189.211 228.457 1.00 35.70 57 MET c CA 1
ATOM 6415 C C . MET C 3 57 ? 223.471 188.178 228.848 1.00 35.70 57 MET c C 1
ATOM 6416 O O . MET C 3 57 ? 224.432 187.939 228.103 1.00 35.70 57 MET c O 1
ATOM 6421 N N . PHE C 3 58 ? 223.297 187.546 230.011 1.00 36.46 58 PHE c N 1
ATOM 6422 C CA . PHE C 3 58 ? 224.243 186.527 230.452 1.00 36.46 58 PHE c CA 1
ATOM 6423 C C . PHE C 3 58 ? 224.278 185.357 229.485 1.00 36.46 58 PHE c C 1
ATOM 6424 O O . PHE C 3 58 ? 225.351 184.941 229.037 1.00 36.46 58 PHE c O 1
ATOM 6432 N N . VAL C 3 59 ? 223.112 184.797 229.166 1.00 37.26 59 VAL c N 1
ATOM 6433 C CA . VAL C 3 59 ? 223.097 183.644 228.273 1.00 37.26 59 VAL c CA 1
ATOM 6434 C C . VAL C 3 59 ? 223.579 184.037 226.884 1.00 37.26 59 VAL c C 1
ATOM 6435 O O . VAL C 3 59 ? 224.195 183.228 226.186 1.00 37.26 59 VAL c O 1
ATOM 6439 N N . TRP C 3 60 ? 223.342 185.280 226.469 1.00 36.96 60 TRP c N 1
ATOM 6440 C CA . TRP C 3 60 ? 223.814 185.734 225.166 1.00 36.96 60 TRP c CA 1
ATOM 6441 C C . TRP C 3 60 ? 225.336 185.764 225.103 1.00 36.96 60 TRP c C 1
ATOM 6442 O O . TRP C 3 60 ? 225.943 185.237 224.160 1.00 36.96 60 TRP c O 1
ATOM 6453 N N . TRP C 3 61 ? 225.975 186.391 226.093 1.00 38.03 61 TRP c N 1
ATOM 6454 C CA . TRP C 3 61 ? 227.433 186.386 226.106 1.00 38.03 61 TRP c CA 1
ATOM 6455 C C . TRP C 3 61 ? 227.976 184.977 226.282 1.00 38.03 61 TRP c C 1
ATOM 6456 O O . TRP C 3 61 ? 229.029 184.648 225.727 1.00 38.03 61 TRP c O 1
ATOM 6467 N N . ARG C 3 62 ? 227.274 184.130 227.038 1.00 39.27 62 ARG c N 1
ATOM 6468 C CA . ARG C 3 62 ? 227.701 182.743 227.170 1.00 39.27 62 ARG c CA 1
ATOM 6469 C C . ARG C 3 62 ? 227.673 182.039 225.826 1.00 39.27 62 ARG c C 1
ATOM 6470 O O . ARG C 3 62 ? 228.582 181.274 225.499 1.00 39.27 62 ARG c O 1
ATOM 6478 N N . ASP C 3 63 ? 226.633 182.285 225.036 1.00 39.22 63 ASP c N 1
ATOM 6479 C CA . ASP C 3 63 ? 226.534 181.664 223.724 1.00 39.22 63 ASP c CA 1
ATOM 6480 C C . ASP C 3 63 ? 227.648 182.146 222.803 1.00 39.22 63 ASP c C 1
ATOM 6481 O O . ASP C 3 63 ? 228.250 181.346 222.074 1.00 39.22 63 ASP c O 1
ATOM 6486 N N . VAL C 3 64 ? 227.935 183.451 222.820 1.00 39.51 64 VAL c N 1
ATOM 6487 C CA . VAL C 3 64 ? 229.011 183.977 221.980 1.00 39.51 64 VAL c CA 1
ATOM 6488 C C . VAL C 3 64 ? 230.348 183.371 222.384 1.00 39.51 64 VAL c C 1
ATOM 6489 O O . VAL C 3 64 ? 231.144 182.957 221.530 1.00 39.51 64 VAL c O 1
ATOM 6493 N N . LEU C 3 65 ? 230.617 183.308 223.690 1.00 42.14 65 LEU c N 1
ATOM 6494 C CA . LEU C 3 65 ? 231.852 182.692 224.161 1.00 42.14 65 LEU c CA 1
ATOM 6495 C C . LEU C 3 65 ? 231.922 181.228 223.761 1.00 42.14 65 LEU c C 1
ATOM 6496 O O . LEU C 3 65 ? 232.967 180.752 223.308 1.00 42.14 65 LEU c O 1
ATOM 6501 N N . ARG C 3 66 ? 230.814 180.502 223.915 1.00 41.92 66 ARG c N 1
ATOM 6502 C CA . ARG C 3 66 ? 230.785 179.090 223.564 1.00 41.92 66 ARG c CA 1
ATOM 6503 C C . ARG C 3 66 ? 231.153 178.886 222.106 1.00 41.92 66 ARG c C 1
ATOM 6504 O O . ARG C 3 66 ? 232.106 178.161 221.791 1.00 41.92 66 ARG c O 1
ATOM 6512 N N . GLU C 3 67 ? 230.440 179.564 221.204 1.00 42.69 67 GLU c N 1
ATOM 6513 C CA . GLU C 3 67 ? 230.772 179.503 219.786 1.00 42.69 67 GLU c CA 1
ATOM 6514 C C . GLU C 3 67 ? 232.245 179.799 219.551 1.00 42.69 67 GLU c C 1
ATOM 6515 O O . GLU C 3 67 ? 232.998 178.945 219.072 1.00 42.69 67 GLU c O 1
ATOM 6521 N N . SER C 3 68 ? 232.684 180.993 219.941 1.00 40.80 68 SER c N 1
ATOM 6522 C CA . SER C 3 68 ? 233.958 181.495 219.453 1.00 40.80 68 SER c CA 1
ATOM 6523 C C . SER C 3 68 ? 235.145 180.807 220.103 1.00 40.80 68 SER c C 1
ATOM 6524 O O . SER C 3 68 ? 236.230 180.781 219.516 1.00 40.80 68 SER c O 1
ATOM 6527 N N . THR C 3 69 ? 234.980 180.249 221.298 1.00 42.58 69 THR c N 1
ATOM 6528 C CA . THR C 3 69 ? 236.087 179.576 221.959 1.00 42.58 69 THR c CA 1
ATOM 6529 C C . THR C 3 69 ? 236.122 178.079 221.694 1.00 42.58 69 THR c C 1
ATOM 6530 O O . THR C 3 69 ? 237.206 177.519 221.511 1.00 42.58 69 THR c O 1
ATOM 6534 N N . LEU C 3 70 ? 234.975 177.403 221.651 1.00 45.33 70 LEU c N 1
ATOM 6535 C CA . LEU C 3 70 ? 234.988 175.962 221.467 1.00 45.33 70 LEU c CA 1
ATOM 6536 C C . LEU C 3 70 ? 234.695 175.554 220.029 1.00 45.33 70 LEU c C 1
ATOM 6537 O O . LEU C 3 70 ? 235.419 174.730 219.464 1.00 45.33 70 LEU c O 1
ATOM 6542 N N . GLU C 3 71 ? 233.650 176.113 219.417 1.00 45.78 71 GLU c N 1
ATOM 6543 C CA . GLU C 3 71 ? 233.393 175.815 218.014 1.00 45.78 71 GLU c CA 1
ATOM 6544 C C . GLU C 3 71 ? 234.461 176.430 217.120 1.00 45.78 71 GLU c C 1
ATOM 6545 O O . GLU C 3 71 ? 234.843 175.842 216.104 1.00 45.78 71 GLU c O 1
ATOM 6551 N N . GLY C 3 72 ? 234.950 177.613 217.477 1.00 44.81 72 GLY c N 1
ATOM 6552 C CA . GLY C 3 72 ? 235.977 178.257 216.688 1.00 44.81 72 GLY c CA 1
ATOM 6553 C C . GLY C 3 72 ? 235.479 178.958 215.449 1.00 44.81 72 GLY c C 1
ATOM 6554 O O . GLY C 3 72 ? 236.211 179.047 214.462 1.00 44.81 72 GLY c O 1
ATOM 6555 N N . HIS C 3 73 ? 234.247 179.463 215.470 1.00 43.88 73 HIS c N 1
ATOM 6556 C CA . HIS C 3 73 ? 233.685 180.105 214.289 1.00 43.88 73 HIS c CA 1
ATOM 6557 C C . HIS C 3 73 ? 234.331 181.443 213.960 1.00 43.88 73 HIS c C 1
ATOM 6558 O O . HIS C 3 73 ? 234.225 181.890 212.814 1.00 43.88 73 HIS c O 1
ATOM 6565 N N . HIS C 3 74 ? 234.985 182.104 214.913 1.00 43.20 74 HIS c N 1
ATOM 6566 C CA . HIS C 3 74 ? 235.600 183.394 214.614 1.00 43.20 74 HIS c CA 1
ATOM 6567 C C . HIS C 3 74 ? 236.801 183.195 213.705 1.00 43.20 74 HIS c C 1
ATOM 6568 O O . HIS C 3 74 ? 237.758 182.506 214.066 1.00 43.20 74 HIS c O 1
ATOM 6575 N N . THR C 3 75 ? 236.745 183.806 212.528 1.00 42.78 75 THR c N 1
ATOM 6576 C CA . THR C 3 75 ? 237.866 183.896 211.614 1.00 42.78 75 THR c CA 1
ATOM 6577 C C . THR C 3 75 ? 238.424 185.320 211.732 1.00 42.78 75 THR c C 1
ATOM 6578 O O . THR C 3 75 ? 237.939 186.124 212.529 1.00 42.78 75 THR c O 1
ATOM 6582 N N . LYS C 3 76 ? 239.453 185.640 210.944 1.00 39.14 76 LYS c N 1
ATOM 6583 C CA . LYS C 3 76 ? 240.078 186.957 211.037 1.00 39.14 76 LYS c CA 1
ATOM 6584 C C . LYS C 3 76 ? 239.085 188.075 210.732 1.00 39.14 76 LYS c C 1
ATOM 6585 O O . LYS C 3 76 ? 239.070 189.111 211.412 1.00 39.14 76 LYS c O 1
ATOM 6591 N N . VAL C 3 77 ? 238.241 187.882 209.717 1.00 37.10 77 VAL c N 1
ATOM 6592 C CA . VAL C 3 77 ? 237.371 188.959 209.257 1.00 37.10 77 VAL c CA 1
ATOM 6593 C C . VAL C 3 77 ? 236.302 189.301 210.295 1.00 37.10 77 VAL c C 1
ATOM 6594 O O . VAL C 3 77 ? 236.058 190.480 210.583 1.00 37.10 77 VAL c O 1
ATOM 6598 N N . VAL C 3 78 ? 235.649 188.296 210.881 1.00 36.56 78 VAL c N 1
ATOM 6599 C CA . VAL C 3 78 ? 234.653 188.595 211.907 1.00 36.56 78 VAL c CA 1
ATOM 6600 C C . VAL C 3 78 ? 235.333 189.137 213.156 1.00 36.56 78 VAL c C 1
ATOM 6601 O O . VAL C 3 78 ? 234.759 189.957 213.891 1.00 36.56 78 VAL c O 1
ATOM 6605 N N . GLN C 3 79 ? 236.571 188.709 213.401 1.00 34.78 79 GLN c N 1
ATOM 6606 C CA . GLN C 3 79 ? 237.371 189.296 214.464 1.00 34.78 79 GLN c CA 1
ATOM 6607 C C . GLN C 3 79 ? 237.511 190.796 214.269 1.00 34.78 79 GLN c C 1
ATOM 6608 O O . GLN C 3 79 ? 237.370 191.569 215.221 1.00 34.78 79 GLN c O 1
ATOM 6614 N N . LEU C 3 80 ? 237.780 191.225 213.037 1.00 33.29 80 LEU c N 1
ATOM 6615 C CA . LEU C 3 80 ? 237.861 192.656 212.759 1.00 33.29 80 LEU c CA 1
ATOM 6616 C C . LEU C 3 80 ? 236.500 193.333 212.914 1.00 33.29 80 LEU c C 1
ATOM 6617 O O . LEU C 3 80 ? 236.399 194.448 213.453 1.00 33.29 80 LEU c O 1
ATOM 6622 N N . GLY C 3 81 ? 235.444 192.673 212.440 1.00 33.37 81 GLY c N 1
ATOM 6623 C CA . GLY C 3 81 ? 234.117 193.268 212.507 1.00 33.37 81 GLY c CA 1
ATOM 6624 C C . GLY C 3 81 ? 233.676 193.563 213.928 1.00 33.37 81 GLY c C 1
ATOM 6625 O O . GLY C 3 81 ? 232.984 194.554 214.182 1.00 33.37 81 GLY c O 1
ATOM 6626 N N . LEU C 3 82 ? 234.055 192.699 214.871 1.00 32.99 82 LEU c N 1
ATOM 6627 C CA . LEU C 3 82 ? 233.709 192.946 216.269 1.00 32.99 82 LEU c CA 1
ATOM 6628 C C . LEU C 3 82 ? 234.347 194.235 216.779 1.00 32.99 82 LEU c C 1
ATOM 6629 O O . LEU C 3 82 ? 233.702 195.023 217.487 1.00 32.99 82 LEU c O 1
ATOM 6634 N N . ARG C 3 83 ? 235.612 194.470 216.426 1.00 31.17 83 ARG c N 1
ATOM 6635 C CA . ARG C 3 83 ? 236.263 195.722 216.796 1.00 31.17 83 ARG c CA 1
ATOM 6636 C C . ARG C 3 83 ? 235.533 196.910 216.189 1.00 31.17 83 ARG c C 1
ATOM 6637 O O . ARG C 3 83 ? 235.333 197.938 216.852 1.00 31.17 83 ARG c O 1
ATOM 6645 N N . TYR C 3 84 ? 235.139 196.789 214.921 1.00 30.74 84 TYR c N 1
ATOM 6646 C CA . TYR C 3 84 ? 234.380 197.862 214.285 1.00 30.74 84 TYR c CA 1
ATOM 6647 C C . TYR C 3 84 ? 233.121 198.185 215.082 1.00 30.74 84 TYR c C 1
ATOM 6648 O O . TYR C 3 84 ? 232.856 199.348 215.426 1.00 30.74 84 TYR c O 1
ATOM 6657 N N . GLY C 3 85 ? 232.340 197.153 215.397 1.00 31.36 85 GLY c N 1
ATOM 6658 C CA . GLY C 3 85 ? 231.092 197.371 216.106 1.00 31.36 85 GLY c CA 1
ATOM 6659 C C . GLY C 3 85 ? 231.300 198.013 217.461 1.00 31.36 85 GLY c C 1
ATOM 6660 O O . GLY C 3 85 ? 230.547 198.907 217.861 1.00 31.36 85 GLY c O 1
ATOM 6661 N N . PHE C 3 86 ? 232.334 197.584 218.182 1.00 30.12 86 PHE c N 1
ATOM 6662 C CA . PHE C 3 86 ? 232.515 198.148 219.512 1.00 30.12 86 PHE c CA 1
ATOM 6663 C C . PHE C 3 86 ? 233.009 199.589 219.466 1.00 30.12 86 PHE c C 1
ATOM 6664 O O . PHE C 3 86 ? 232.622 200.399 220.320 1.00 30.12 86 PHE c O 1
ATOM 6672 N N . ILE C 3 87 ? 233.853 199.939 218.492 1.00 29.74 87 ILE c N 1
ATOM 6673 C CA . ILE C 3 87 ? 234.224 201.344 218.342 1.00 29.74 87 ILE c CA 1
ATOM 6674 C C . ILE C 3 87 ? 232.989 202.188 218.059 1.00 29.74 87 ILE c C 1
ATOM 6675 O O . ILE C 3 87 ? 232.839 203.300 218.586 1.00 29.74 87 ILE c O 1
ATOM 6680 N N . LEU C 3 88 ? 232.077 201.673 217.233 1.00 29.31 88 LEU c N 1
ATOM 6681 C CA . LEU C 3 88 ? 230.847 202.416 216.975 1.00 29.31 88 LEU c CA 1
ATOM 6682 C C . LEU C 3 88 ? 230.025 202.596 218.249 1.00 29.31 88 LEU c C 1
ATOM 6683 O O . LEU C 3 88 ? 229.469 203.676 218.498 1.00 29.31 88 LEU c O 1
ATOM 6688 N N . PHE C 3 89 ? 229.936 201.549 219.069 1.00 27.45 89 PHE c N 1
ATOM 6689 C CA . PHE C 3 89 ? 229.200 201.667 220.324 1.00 27.45 89 PHE c CA 1
ATOM 6690 C C . PHE C 3 89 ? 229.808 202.743 221.219 1.00 27.45 89 PHE c C 1
ATOM 6691 O O . PHE C 3 89 ? 229.084 203.539 221.839 1.00 27.45 89 PHE c O 1
ATOM 6699 N N . ILE C 3 90 ? 231.140 202.783 221.300 1.00 28.63 90 ILE c N 1
ATOM 6700 C CA . ILE C 3 90 ? 231.796 203.809 222.107 1.00 28.63 90 ILE c CA 1
ATOM 6701 C C . ILE C 3 90 ? 231.494 205.199 221.561 1.00 28.63 90 ILE c C 1
ATOM 6702 O O . ILE C 3 90 ? 231.307 206.152 222.325 1.00 28.63 90 ILE c O 1
ATOM 6707 N N . VAL C 3 91 ? 231.434 205.342 220.235 1.00 29.32 91 VAL c N 1
ATOM 6708 C CA . VAL C 3 91 ? 231.078 206.642 219.664 1.00 29.32 91 VAL c CA 1
ATOM 6709 C C . VAL C 3 91 ? 229.673 207.051 220.092 1.00 29.32 91 VAL c C 1
ATOM 6710 O O . VAL C 3 91 ? 229.418 208.220 220.427 1.00 29.32 91 VAL c O 1
ATOM 6714 N N . SER C 3 92 ? 228.739 206.101 220.085 1.00 28.72 92 SER c N 1
ATOM 6715 C CA . SER C 3 92 ? 227.380 206.418 220.518 1.00 28.72 92 SER c CA 1
ATOM 6716 C C . SER C 3 92 ? 227.363 206.900 221.964 1.00 28.72 92 SER c C 1
ATOM 6717 O O . SER C 3 92 ? 226.702 207.895 222.298 1.00 28.72 92 SER c O 1
ATOM 6720 N N . GLU C 3 93 ? 228.093 206.208 222.840 1.00 27.92 93 GLU c N 1
ATOM 6721 C CA . GLU C 3 93 ? 228.129 206.623 224.241 1.00 27.92 93 GLU c CA 1
ATOM 6722 C C . GLU C 3 93 ? 228.774 207.997 224.399 1.00 27.92 93 GLU c C 1
ATOM 6723 O O . GLU C 3 93 ? 228.360 208.795 225.254 1.00 27.92 93 GLU c O 1
ATOM 6729 N N . VAL C 3 94 ? 229.796 208.286 223.588 1.00 28.16 94 VAL c N 1
ATOM 6730 C CA . VAL C 3 94 ? 230.412 209.609 223.612 1.00 28.16 94 VAL c CA 1
ATOM 6731 C C . VAL C 3 94 ? 229.376 210.673 223.298 1.00 28.16 94 VAL c C 1
ATOM 6732 O O . VAL C 3 94 ? 229.313 211.712 223.962 1.00 28.16 94 VAL c O 1
ATOM 6736 N N . MET C 3 95 ? 228.547 210.434 222.280 1.00 28.91 95 MET c N 1
ATOM 6737 C CA . MET C 3 95 ? 227.539 211.433 221.928 1.00 28.91 95 MET c CA 1
ATOM 6738 C C . MET C 3 95 ? 226.497 211.594 223.032 1.00 28.91 95 MET c C 1
ATOM 6739 O O . MET C 3 95 ? 226.027 212.707 223.298 1.00 28.91 95 MET c O 1
ATOM 6744 N N . PHE C 3 96 ? 226.125 210.493 223.684 1.00 28.34 96 PHE c N 1
ATOM 6745 C CA . PHE C 3 96 ? 225.180 210.565 224.799 1.00 28.34 96 PHE c CA 1
ATOM 6746 C C . PHE C 3 96 ? 225.704 211.471 225.912 1.00 28.34 96 PHE c C 1
ATOM 6747 O O . PHE C 3 96 ? 225.032 212.427 226.348 1.00 28.34 96 PHE c O 1
ATOM 6755 N N . LEU C 3 97 ? 226.923 211.201 226.374 1.00 29.14 97 LEU c N 1
ATOM 6756 C CA . LEU C 3 97 ? 227.479 212.047 227.422 1.00 29.14 97 LEU c CA 1
ATOM 6757 C C . LEU C 3 97 ? 227.765 213.457 226.922 1.00 29.14 97 LEU c C 1
ATOM 6758 O O . LEU C 3 97 ? 227.769 214.396 227.725 1.00 29.14 97 LEU c O 1
ATOM 6763 N N . PHE C 3 98 ? 227.964 213.638 225.615 1.00 29.45 98 PHE c N 1
ATOM 6764 C CA . PHE C 3 98 ? 228.048 214.987 225.071 1.00 29.45 98 PHE c CA 1
ATOM 6765 C C . PHE C 3 98 ? 226.740 215.732 225.262 1.00 29.45 98 PHE c C 1
ATOM 6766 O O . PHE C 3 98 ? 226.738 216.924 225.580 1.00 29.45 98 PHE c O 1
ATOM 6774 N N . ALA C 3 99 ? 225.616 215.055 225.034 1.00 29.57 99 ALA c N 1
ATOM 6775 C CA . ALA C 3 99 ? 224.326 215.703 225.250 1.00 29.57 99 ALA c CA 1
ATOM 6776 C C . ALA C 3 99 ? 224.174 216.128 226.702 1.00 29.57 99 ALA c C 1
ATOM 6777 O O . ALA C 3 99 ? 223.698 217.235 226.993 1.00 29.57 99 ALA c O 1
ATOM 6779 N N . PHE C 3 100 ? 224.592 215.267 227.630 1.00 30.41 100 PHE c N 1
ATOM 6780 C CA . PHE C 3 100 ? 224.515 215.652 229.044 1.00 30.41 100 PHE c CA 1
ATOM 6781 C C . PHE C 3 100 ? 225.418 216.846 229.360 1.00 30.41 100 PHE c C 1
ATOM 6782 O O . PHE C 3 100 ? 225.025 217.761 230.101 1.00 30.41 100 PHE c O 1
ATOM 6790 N N . PHE C 3 101 ? 226.633 216.852 228.813 1.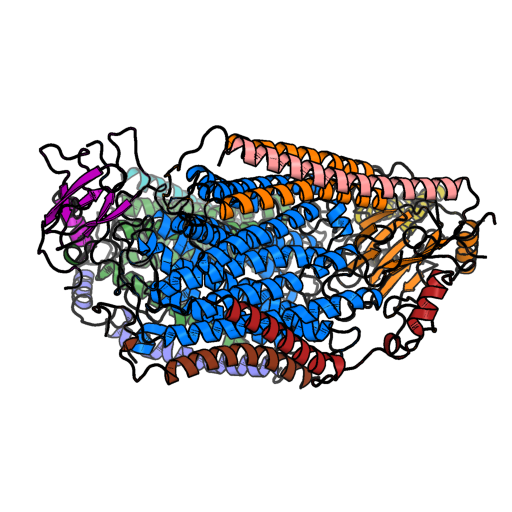00 31.17 101 PHE c N 1
ATOM 6791 C CA . PHE C 3 101 ? 227.531 217.979 229.039 1.00 31.17 101 PHE c CA 1
ATOM 6792 C C . PHE C 3 101 ? 226.955 219.262 228.463 1.00 31.17 101 PHE c C 1
ATOM 6793 O O . PHE C 3 101 ? 227.124 220.341 229.040 1.00 31.17 101 PHE c O 1
ATOM 6801 N N . TRP C 3 102 ? 226.295 219.169 227.311 1.00 31.43 102 TRP c N 1
ATOM 6802 C CA . TRP C 3 102 ? 225.632 220.336 226.747 1.00 31.43 102 TRP c CA 1
ATOM 6803 C C . TRP C 3 102 ? 224.551 220.839 227.688 1.00 31.43 102 TRP c C 1
ATOM 6804 O O . TRP C 3 102 ? 224.399 222.048 227.875 1.00 31.43 102 TRP c O 1
ATOM 6815 N N . ALA C 3 103 ? 223.784 219.929 228.285 1.00 32.26 103 ALA c N 1
ATOM 6816 C CA . ALA C 3 103 ? 222.787 220.367 229.257 1.00 32.26 103 ALA c CA 1
ATOM 6817 C C . ALA C 3 103 ? 223.443 221.163 230.376 1.00 32.26 103 ALA c C 1
ATOM 6818 O O . ALA C 3 103 ? 223.011 222.277 230.707 1.00 32.26 103 ALA c O 1
ATOM 6820 N N . PHE C 3 104 ? 224.526 220.623 230.939 1.00 33.77 104 PHE c N 1
ATOM 6821 C CA . PHE C 3 104 ? 225.207 221.330 232.021 1.00 33.77 104 PHE c CA 1
ATOM 6822 C C . PHE C 3 104 ? 225.681 222.705 231.569 1.00 33.77 104 PHE c C 1
ATOM 6823 O O . PHE C 3 104 ? 225.464 223.707 232.259 1.00 33.77 104 PHE c O 1
ATOM 6831 N N . PHE C 3 105 ? 226.358 222.769 230.423 1.00 33.79 105 PHE c N 1
ATOM 6832 C CA . PHE C 3 105 ? 226.954 224.027 229.990 1.00 33.79 105 PHE c CA 1
ATOM 6833 C C . PHE C 3 105 ? 225.884 225.063 229.678 1.00 33.79 105 PHE c C 1
ATOM 6834 O O . PHE C 3 105 ? 225.981 226.217 230.103 1.00 33.79 105 PHE c O 1
ATOM 6842 N N . HIS C 3 106 ? 224.839 224.665 228.956 1.00 35.46 106 HIS c N 1
ATOM 6843 C CA . HIS C 3 106 ? 223.750 225.588 228.679 1.00 35.46 106 HIS c CA 1
ATOM 6844 C C . HIS C 3 106 ? 223.068 226.052 229.952 1.00 35.46 106 HIS c C 1
ATOM 6845 O O . HIS C 3 106 ? 222.457 227.125 229.961 1.00 35.46 106 HIS c O 1
ATOM 6852 N N . SER C 3 107 ? 223.152 225.275 231.025 1.00 36.86 107 SER c N 1
ATOM 6853 C CA . SER C 3 107 ? 222.602 225.737 232.288 1.00 36.86 107 SER c CA 1
ATOM 6854 C C . SER C 3 107 ? 223.598 226.509 233.146 1.00 36.86 107 SER c C 1
ATOM 6855 O O . SER C 3 107 ? 223.186 227.117 234.138 1.00 36.86 107 SER c O 1
ATOM 6858 N N . SER C 3 108 ? 224.890 226.500 232.808 1.00 36.30 108 SER c N 1
ATOM 6859 C CA . SER C 3 108 ? 225.883 227.080 233.703 1.00 36.30 108 SER c CA 1
ATOM 6860 C C . SER C 3 108 ? 226.762 228.181 233.121 1.00 36.30 108 SER c C 1
ATOM 6861 O O . SER C 3 108 ? 227.480 228.826 233.892 1.00 36.30 108 SER c O 1
ATOM 6864 N N . LEU C 3 109 ? 226.758 228.416 231.809 1.00 35.83 109 LEU c N 1
ATOM 6865 C CA . LEU C 3 109 ? 227.493 229.568 231.288 1.00 35.83 109 LEU c CA 1
ATOM 6866 C C . LEU C 3 109 ? 226.827 230.876 231.690 1.00 35.83 109 LEU c C 1
ATOM 6867 O O . LEU C 3 109 ? 227.439 231.720 232.353 1.00 35.83 109 LEU c O 1
ATOM 6872 N N . ALA C 3 110 ? 225.571 231.066 231.290 1.00 37.85 110 ALA c N 1
ATOM 6873 C CA . ALA C 3 110 ? 224.801 232.250 231.657 1.00 37.85 110 ALA c CA 1
ATOM 6874 C C . ALA C 3 110 ? 223.724 231.830 232.644 1.00 37.85 110 ALA c C 1
ATOM 6875 O O . ALA C 3 110 ? 222.605 231.484 232.239 1.00 37.85 110 ALA c O 1
ATOM 6877 N N . PRO C 3 111 ? 224.011 231.823 233.942 1.00 38.83 111 PRO c N 1
ATOM 6878 C CA . PRO C 3 111 ? 222.985 231.449 234.917 1.00 38.83 111 PRO c CA 1
ATOM 6879 C C . PRO C 3 111 ? 221.836 232.440 234.898 1.00 38.83 111 PRO c C 1
ATOM 6880 O O . PRO C 3 111 ? 222.035 233.644 234.734 1.00 38.83 111 PRO c O 1
ATOM 6884 N N . THR C 3 112 ? 220.626 231.922 235.078 1.00 41.24 112 THR c N 1
ATOM 6885 C CA . THR C 3 112 ? 219.437 232.741 234.933 1.00 41.24 112 THR c CA 1
ATOM 6886 C C . THR C 3 112 ? 219.370 233.794 236.034 1.00 41.24 112 THR c C 1
ATOM 6887 O O . THR C 3 112 ? 220.154 233.796 236.985 1.00 41.24 112 THR c O 1
ATOM 6891 N N . VAL C 3 113 ? 218.411 234.710 235.891 1.00 43.45 113 VAL c N 1
ATOM 6892 C CA . VAL C 3 113 ? 218.198 235.726 236.911 1.00 43.45 113 VAL c CA 1
ATOM 6893 C C . VAL C 3 113 ? 217.714 235.118 238.216 1.00 43.45 113 VAL c C 1
ATOM 6894 O O . VAL C 3 113 ? 217.837 235.745 239.274 1.00 43.45 113 VAL c O 1
ATOM 6898 N N . GLU C 3 114 ? 217.168 233.909 238.172 1.00 43.22 114 GLU c N 1
ATOM 6899 C CA . GLU C 3 114 ? 216.482 233.319 239.309 1.00 43.22 114 GLU c CA 1
ATOM 6900 C C . GLU C 3 114 ? 217.395 232.478 240.186 1.00 43.22 114 GLU c C 1
ATOM 6901 O O . GLU C 3 114 ? 216.923 231.903 241.169 1.00 43.22 114 GLU c O 1
ATOM 6907 N N . ILE C 3 115 ? 218.681 232.385 239.855 1.00 42.99 115 ILE c N 1
ATOM 6908 C CA . ILE C 3 115 ? 219.671 231.853 240.783 1.00 42.99 115 ILE c CA 1
ATOM 6909 C C . ILE C 3 115 ? 220.728 232.927 240.993 1.00 42.99 115 ILE c C 1
ATOM 6910 O O . ILE C 3 115 ? 221.897 232.630 241.261 1.00 42.99 115 ILE c O 1
ATOM 6915 N N . GLY C 3 116 ? 220.318 234.185 240.875 1.00 41.25 116 GLY c N 1
ATOM 6916 C CA . GLY C 3 116 ? 221.197 235.300 241.145 1.00 41.25 116 GLY c CA 1
ATOM 6917 C C . GLY C 3 116 ? 222.098 235.705 240.006 1.00 41.25 116 GLY c C 1
ATOM 6918 O O . GLY C 3 116 ? 222.965 236.563 240.201 1.00 41.25 116 GLY c O 1
ATOM 6919 N N . GLY C 3 117 ? 221.927 235.125 238.824 1.00 41.95 117 GLY c N 1
ATOM 6920 C CA . GLY C 3 117 ? 222.832 235.434 237.736 1.00 41.95 117 GLY c CA 1
ATOM 6921 C C . GLY C 3 117 ? 224.263 235.057 238.019 1.00 41.95 117 GLY c C 1
ATOM 6922 O O . GLY C 3 117 ? 225.173 235.550 237.349 1.00 41.95 117 GLY c O 1
ATOM 6923 N N . ILE C 3 118 ? 224.486 234.180 238.995 1.00 40.79 118 ILE c N 1
ATOM 6924 C CA . ILE C 3 118 ? 225.814 233.773 239.418 1.00 40.79 118 ILE c CA 1
ATOM 6925 C C . ILE C 3 118 ? 225.851 232.250 239.439 1.00 40.79 118 ILE c C 1
ATOM 6926 O O . ILE C 3 118 ? 224.821 231.581 239.380 1.00 40.79 118 ILE c O 1
ATOM 6931 N N . TRP C 3 119 ? 227.062 231.704 239.504 1.00 41.28 119 TRP c N 1
ATOM 6932 C CA . TRP C 3 119 ? 227.246 230.271 239.617 1.00 41.28 119 TRP c CA 1
ATOM 6933 C C . TRP C 3 119 ? 228.450 230.019 240.512 1.00 41.28 119 TRP c C 1
ATOM 6934 O O . TRP C 3 119 ? 229.481 230.692 240.362 1.00 41.28 119 TRP c O 1
ATOM 6945 N N . PRO C 3 120 ? 228.358 229.070 241.455 1.00 40.31 120 PRO c N 1
ATOM 6946 C CA . PRO C 3 120 ? 227.226 228.197 241.767 1.00 40.31 120 PRO c CA 1
ATOM 6947 C C . PRO C 3 120 ? 226.137 228.930 242.528 1.00 40.31 120 PRO c C 1
ATOM 6948 O O . PRO C 3 120 ? 226.429 229.972 243.105 1.00 40.31 120 PRO c O 1
ATOM 6952 N N . PRO C 3 121 ? 224.914 228.405 242.527 1.00 42.01 121 PRO c N 1
ATOM 6953 C CA . PRO C 3 121 ? 223.830 229.082 243.242 1.00 42.01 121 PRO c CA 1
ATOM 6954 C C . PRO C 3 121 ? 224.179 229.257 244.709 1.00 42.01 121 PRO c C 1
ATOM 6955 O O . PRO C 3 121 ? 224.807 228.394 245.323 1.00 42.01 121 PRO c O 1
ATOM 6959 N N . LEU C 3 122 ? 223.787 230.400 245.263 1.00 42.50 122 LEU c N 1
ATOM 6960 C CA . LEU C 3 122 ? 224.104 230.693 246.651 1.00 42.50 122 LEU c CA 1
ATOM 6961 C C . LEU C 3 122 ? 223.405 229.691 247.555 1.00 42.50 122 LEU c C 1
ATOM 6962 O O . LEU C 3 122 ? 222.215 229.414 247.388 1.00 42.50 122 LEU c O 1
ATOM 6967 N N . GLY C 3 123 ? 224.143 229.150 248.512 1.00 47.93 123 GLY c N 1
ATOM 6968 C CA . GLY C 3 123 ? 223.582 228.185 249.425 1.00 47.93 123 GLY c CA 1
ATOM 6969 C C . GLY C 3 123 ? 223.783 226.739 249.044 1.00 47.93 123 GLY c C 1
ATOM 6970 O O . GLY C 3 123 ? 223.281 225.858 249.750 1.00 47.93 123 GLY c O 1
ATOM 6971 N N . ILE C 3 124 ? 224.485 226.459 247.955 1.00 49.37 124 ILE c N 1
ATOM 6972 C CA . ILE C 3 124 ? 224.882 225.101 247.611 1.00 49.37 124 ILE c CA 1
ATOM 6973 C C . ILE C 3 124 ? 226.366 224.985 247.912 1.00 49.37 124 ILE c C 1
ATOM 6974 O O . ILE C 3 124 ? 227.198 225.599 247.237 1.00 49.37 124 ILE c O 1
ATOM 6979 N N . TRP C 3 125 ? 226.703 224.198 248.926 1.00 54.94 125 TRP c N 1
ATOM 6980 C CA . TRP C 3 125 ? 228.085 224.092 249.379 1.00 54.94 125 TRP c CA 1
ATOM 6981 C C . TRP C 3 125 ? 228.834 223.161 248.443 1.00 54.94 125 TRP c C 1
ATOM 6982 O O . TRP C 3 125 ? 228.839 221.941 248.609 1.00 54.94 125 TRP c O 1
ATOM 6993 N N . VAL C 3 126 ? 229.478 223.761 247.442 1.00 51.59 126 VAL c N 1
ATOM 6994 C CA . VAL C 3 126 ? 230.223 222.989 246.461 1.00 51.59 126 VAL c CA 1
ATOM 6995 C C . VAL C 3 126 ? 231.296 222.173 247.156 1.00 51.59 126 VAL c C 1
ATOM 6996 O O . VAL C 3 126 ? 231.955 222.640 248.093 1.00 51.59 126 VAL c O 1
ATOM 7000 N N . LEU C 3 127 ? 231.459 220.931 246.710 1.00 48.17 127 LEU c N 1
ATOM 7001 C CA . LEU C 3 127 ? 232.575 220.123 247.166 1.00 48.17 127 LEU c CA 1
ATOM 7002 C C . LEU C 3 127 ? 233.886 220.817 246.847 1.00 48.17 127 LEU c C 1
ATOM 7003 O O . LEU C 3 127 ? 234.051 221.395 245.770 1.00 48.17 127 LEU c O 1
ATOM 7008 N N . ASP C 3 128 ? 234.820 220.766 247.781 1.00 44.71 128 ASP c N 1
ATOM 7009 C CA . ASP C 3 128 ? 236.177 221.130 247.435 1.00 44.71 128 ASP c CA 1
ATOM 7010 C C . ASP C 3 128 ? 236.621 220.218 246.299 1.00 44.71 128 ASP c C 1
ATOM 7011 O O . ASP C 3 128 ? 236.525 218.991 246.424 1.00 44.71 128 ASP c O 1
ATOM 7016 N N . PRO C 3 129 ? 237.078 220.760 245.186 1.00 42.45 129 PRO c N 1
ATOM 7017 C CA . PRO C 3 129 ? 237.344 219.918 244.016 1.00 42.45 129 PRO c CA 1
ATOM 7018 C C . PRO C 3 129 ? 238.669 219.189 244.120 1.00 42.45 129 PRO c C 1
ATOM 7019 O O . PRO C 3 129 ? 239.195 218.713 243.112 1.00 42.45 129 PRO c O 1
ATOM 7023 N N . TRP C 3 130 ? 239.224 219.102 245.329 1.00 41.29 130 TRP c N 1
ATOM 7024 C CA . TRP C 3 130 ? 240.569 218.586 245.500 1.00 41.29 130 TRP c CA 1
ATOM 7025 C C . TRP C 3 130 ? 240.712 217.506 246.562 1.00 41.29 130 TRP c C 1
ATOM 7026 O O . TRP C 3 130 ? 241.756 216.850 246.599 1.00 41.29 130 TRP c O 1
ATOM 7037 N N . GLU C 3 131 ? 239.721 217.299 247.424 1.00 41.89 131 GLU c N 1
ATOM 7038 C CA . GLU C 3 131 ? 239.872 216.271 248.451 1.00 41.89 131 GLU c CA 1
ATOM 7039 C C . GLU C 3 131 ? 239.506 214.883 247.926 1.00 41.89 131 GLU c C 1
ATOM 7040 O O . GLU C 3 131 ? 240.372 214.015 247.789 1.00 41.89 131 GLU c O 1
ATOM 7046 N N . ILE C 3 132 ? 238.229 214.655 247.631 1.00 38.98 132 ILE c N 1
ATOM 7047 C CA . ILE C 3 132 ? 237.761 213.379 247.085 1.00 38.98 132 ILE c CA 1
ATOM 7048 C C . ILE C 3 132 ? 237.884 213.311 245.565 1.00 38.98 132 ILE c C 1
ATOM 7049 O O . ILE C 3 132 ? 238.423 212.321 245.051 1.00 38.98 132 ILE c O 1
ATOM 7054 N N . PRO C 3 133 ? 237.398 214.300 244.802 1.00 37.87 133 PRO c N 1
ATOM 7055 C CA . PRO C 3 133 ? 237.443 214.157 243.336 1.00 37.87 133 PRO c CA 1
ATOM 7056 C C . PRO C 3 133 ? 238.842 213.981 242.780 1.00 37.87 133 PRO c C 1
ATOM 7057 O O . PRO C 3 133 ? 239.032 213.228 241.815 1.00 37.87 133 PRO c O 1
ATOM 7061 N N . PHE C 3 134 ? 239.836 214.645 243.369 1.00 37.31 134 PHE c N 1
ATOM 7062 C CA . PHE C 3 134 ? 241.210 214.437 242.934 1.00 37.31 134 PHE c CA 1
ATOM 7063 C C . PHE C 3 134 ? 241.652 213.005 243.186 1.00 37.31 134 PHE c C 1
ATOM 7064 O O . PHE C 3 134 ? 242.326 212.398 242.347 1.00 37.31 134 PHE c O 1
ATOM 7072 N N . LEU C 3 135 ? 241.291 212.451 244.342 1.00 34.90 135 LEU c N 1
ATOM 7073 C CA . LEU C 3 135 ? 241.627 211.062 244.610 1.00 34.90 135 LEU c CA 1
ATOM 7074 C C . LEU C 3 135 ? 240.944 210.129 243.628 1.00 34.90 135 LEU c C 1
ATOM 7075 O O . LEU C 3 135 ? 241.538 209.133 243.210 1.00 34.90 135 LEU c O 1
ATOM 7080 N N . ASN C 3 136 ? 239.704 210.430 243.245 1.00 34.79 136 ASN c N 1
ATOM 7081 C CA . ASN C 3 136 ? 239.027 209.601 242.254 1.00 34.79 136 ASN c CA 1
ATOM 7082 C C . ASN C 3 136 ? 239.737 209.661 240.907 1.00 34.79 136 ASN c C 1
ATOM 7083 O O . ASN C 3 136 ? 239.881 208.636 240.226 1.00 34.79 136 ASN c O 1
ATOM 7088 N N . THR C 3 137 ? 240.188 210.851 240.505 1.00 33.50 137 THR c N 1
ATOM 7089 C CA . THR C 3 137 ? 240.937 210.958 239.256 1.00 33.50 137 THR c CA 1
ATOM 7090 C C . THR C 3 137 ? 242.239 210.177 239.324 1.00 33.50 137 THR c C 1
ATOM 7091 O O . THR C 3 137 ? 242.597 209.475 238.374 1.00 33.50 137 THR c O 1
ATOM 7095 N N . LEU C 3 138 ? 242.960 210.278 240.440 1.00 33.36 138 LEU c N 1
ATOM 7096 C CA . LEU C 3 138 ? 244.192 209.507 240.579 1.00 33.36 138 LEU c CA 1
ATOM 7097 C C . LEU C 3 138 ? 243.912 208.010 240.526 1.00 33.36 138 LEU c C 1
ATOM 7098 O O . LEU C 3 138 ? 244.673 207.249 239.916 1.00 33.36 138 LEU c O 1
ATOM 7103 N N . ILE C 3 139 ? 242.826 207.569 241.161 1.00 33.02 139 ILE c N 1
ATOM 7104 C CA . ILE C 3 139 ? 242.491 206.150 241.157 1.00 33.02 139 ILE c CA 1
ATOM 7105 C C . ILE C 3 139 ? 242.195 205.672 239.742 1.00 33.02 139 ILE c C 1
ATOM 7106 O O . ILE C 3 139 ? 242.677 204.616 239.318 1.00 33.02 139 ILE c O 1
ATOM 7111 N N . LEU C 3 140 ? 241.414 206.440 238.981 1.00 32.34 140 LEU c N 1
ATOM 7112 C CA . LEU C 3 140 ? 241.125 206.013 237.615 1.00 32.34 140 LEU c CA 1
ATOM 7113 C C . LEU C 3 140 ? 242.355 206.088 236.721 1.00 32.34 140 LEU c C 1
ATOM 7114 O O . LEU C 3 140 ? 242.500 205.275 235.803 1.00 32.34 140 LEU c O 1
ATOM 7119 N N . LEU C 3 141 ? 243.250 207.042 236.969 1.00 31.83 141 LEU c N 1
ATOM 7120 C CA . LEU C 3 141 ? 244.488 207.110 236.200 1.00 31.83 141 LEU c CA 1
ATOM 7121 C C . LEU C 3 141 ? 245.353 205.879 236.450 1.00 31.83 141 LEU c C 1
ATOM 7122 O O . LEU C 3 141 ? 245.884 205.269 235.511 1.00 31.83 141 LEU c O 1
ATOM 7127 N N . SER C 3 142 ? 245.501 205.493 237.717 1.00 31.51 142 SER c N 1
ATOM 7128 C CA . SER C 3 142 ? 246.234 204.272 238.021 1.00 31.51 142 SER c CA 1
ATOM 7129 C C . SER C 3 142 ? 245.537 203.051 237.441 1.00 31.51 142 SER c C 1
ATOM 7130 O O . SER C 3 142 ? 246.201 202.107 237.004 1.00 31.51 142 SER c O 1
ATOM 7133 N N . SER C 3 143 ? 244.204 203.054 237.408 1.00 32.45 143 SER c N 1
ATOM 7134 C CA . SER C 3 143 ? 243.489 201.938 236.798 1.00 32.45 143 SER c CA 1
ATOM 7135 C C . SER C 3 143 ? 243.769 201.846 235.304 1.00 32.45 143 SER c C 1
ATOM 7136 O O . SER C 3 143 ? 243.926 200.747 234.762 1.00 32.45 143 SER c O 1
ATOM 7139 N N . GLY C 3 144 ? 243.814 202.985 234.617 1.00 33.11 144 GLY c N 1
ATOM 7140 C CA . GLY C 3 144 ? 244.165 202.969 233.205 1.00 33.11 144 GLY c CA 1
ATOM 7141 C C . GLY C 3 144 ? 245.577 202.468 232.964 1.00 33.11 144 GLY c C 1
ATOM 7142 O O . GLY C 3 144 ? 245.826 201.692 232.033 1.00 33.11 144 GLY c O 1
ATOM 7143 N N . ALA C 3 145 ? 246.521 202.904 233.799 1.00 32.67 145 ALA c N 1
ATOM 7144 C CA . ALA C 3 145 ? 247.879 202.385 233.683 1.00 32.67 145 ALA c CA 1
ATOM 7145 C C . ALA C 3 145 ? 247.906 200.879 233.899 1.00 32.67 145 ALA c C 1
ATOM 7146 O O . ALA C 3 145 ? 248.627 200.154 233.204 1.00 32.67 145 ALA c O 1
ATOM 7148 N N . ALA C 3 146 ? 247.114 200.384 234.849 1.00 34.32 146 ALA c N 1
ATOM 7149 C CA . ALA C 3 146 ? 247.071 198.946 235.092 1.00 34.32 146 ALA c CA 1
ATOM 7150 C C . ALA C 3 146 ? 246.441 198.193 233.923 1.00 34.32 146 ALA c C 1
ATOM 7151 O O . ALA C 3 146 ? 246.850 197.069 233.616 1.00 34.32 146 ALA c O 1
ATOM 7153 N N . VAL C 3 147 ? 245.440 198.782 233.264 1.00 34.18 147 VAL c N 1
ATOM 7154 C CA . VAL C 3 147 ? 244.866 198.141 232.079 1.00 34.18 147 VAL c CA 1
ATOM 7155 C C . VAL C 3 147 ? 245.904 198.043 230.971 1.00 34.18 147 VAL c C 1
ATOM 7156 O O . VAL C 3 147 ? 246.005 197.020 230.282 1.00 34.18 147 VAL c O 1
ATOM 7160 N N . THR C 3 148 ? 246.676 199.108 230.766 1.00 34.66 148 THR c N 1
ATOM 7161 C CA . THR C 3 148 ? 247.745 199.037 229.774 1.00 34.66 148 THR c CA 1
ATOM 7162 C C . THR C 3 148 ? 248.771 197.975 230.153 1.00 34.66 148 THR c C 1
ATOM 7163 O O . THR C 3 148 ? 249.285 197.254 229.285 1.00 34.66 148 THR c O 1
ATOM 7167 N N . TRP C 3 149 ? 249.080 197.860 231.446 1.00 34.82 149 TRP c N 1
ATOM 7168 C CA . TRP C 3 149 ? 249.982 196.804 231.897 1.00 34.82 149 TRP c CA 1
ATOM 7169 C C . TRP C 3 149 ? 249.411 195.426 231.584 1.00 34.82 149 TRP c C 1
ATOM 7170 O O . TRP C 3 149 ? 250.143 194.523 231.172 1.00 34.82 149 TRP c O 1
ATOM 7181 N N . ALA C 3 150 ? 248.104 195.250 231.759 1.00 35.58 150 ALA c N 1
ATOM 7182 C CA . ALA C 3 150 ? 247.480 193.976 231.414 1.00 35.58 150 ALA c CA 1
ATOM 7183 C C . ALA C 3 150 ? 247.573 193.699 229.920 1.00 35.58 150 ALA c C 1
ATOM 7184 O O . ALA C 3 150 ? 247.810 192.557 229.504 1.00 35.58 150 ALA c O 1
ATOM 7186 N N . HIS C 3 151 ? 247.363 194.726 229.098 1.00 36.16 151 HIS c N 1
ATOM 7187 C CA . HIS C 3 151 ? 247.454 194.532 227.655 1.00 36.16 151 HIS c CA 1
ATOM 7188 C C . HIS C 3 151 ? 248.854 194.111 227.248 1.00 36.16 151 HIS c C 1
ATOM 7189 O O . HIS C 3 151 ? 249.026 193.201 226.428 1.00 36.16 151 HIS c O 1
ATOM 7196 N N . HIS C 3 152 ? 249.871 194.756 227.814 1.00 39.62 152 HIS c N 1
ATOM 7197 C CA . HIS C 3 152 ? 251.235 194.349 227.508 1.00 39.62 152 HIS c CA 1
ATOM 7198 C C . HIS C 3 152 ? 251.617 193.039 228.177 1.00 39.62 152 HIS c C 1
ATOM 7199 O O . HIS C 3 152 ? 252.628 192.442 227.798 1.00 39.62 152 HIS c O 1
ATOM 7206 N N . ALA C 3 153 ? 250.849 192.586 229.166 1.00 39.00 153 ALA c N 1
ATOM 7207 C CA . ALA C 3 153 ? 251.010 191.221 229.647 1.00 39.00 153 ALA c CA 1
ATOM 7208 C C . ALA C 3 153 ? 250.515 190.226 228.610 1.00 39.00 153 ALA c C 1
ATOM 7209 O O . ALA C 3 153 ? 251.211 189.263 228.273 1.00 39.00 153 ALA c O 1
ATOM 7211 N N . ILE C 3 154 ? 249.314 190.455 228.082 1.00 38.65 154 ILE c N 1
ATOM 7212 C CA . ILE C 3 154 ? 248.752 189.524 227.107 1.00 38.65 154 ILE c CA 1
ATOM 7213 C C . ILE C 3 154 ? 249.611 189.491 225.850 1.00 38.65 154 ILE c C 1
ATOM 7214 O O . ILE C 3 154 ? 249.935 188.418 225.329 1.00 38.65 154 ILE c O 1
ATOM 7219 N N . LEU C 3 155 ? 250.004 190.666 225.353 1.00 40.17 155 LEU c N 1
ATOM 7220 C CA . LEU C 3 155 ? 250.728 190.729 224.086 1.00 40.17 155 LEU c CA 1
ATOM 7221 C C . LEU C 3 155 ? 252.100 190.074 224.185 1.00 40.17 155 LEU c C 1
ATOM 7222 O O . LEU C 3 155 ? 252.516 189.358 223.269 1.00 40.17 155 LEU c O 1
ATOM 7227 N N . ALA C 3 156 ? 252.810 190.298 225.278 1.00 42.01 156 ALA c N 1
ATOM 7228 C CA . ALA C 3 156 ? 254.200 189.859 225.356 1.00 42.01 156 ALA c CA 1
ATOM 7229 C C . ALA C 3 156 ? 254.349 188.379 225.563 1.00 42.01 156 ALA c C 1
ATOM 7230 O O . ALA C 3 156 ? 255.463 187.928 225.849 1.00 42.01 156 ALA c O 1
ATOM 7232 N N . GLY C 3 157 ? 253.291 187.583 225.443 1.00 43.85 157 GLY c N 1
ATOM 7233 C CA . GLY C 3 157 ? 253.390 186.158 225.653 1.00 43.85 157 GLY c CA 1
ATOM 7234 C C . GLY C 3 157 ? 253.388 185.735 227.100 1.00 43.85 157 GLY c C 1
ATOM 7235 O O . GLY C 3 157 ? 253.319 184.531 227.377 1.00 43.85 157 GLY c O 1
ATOM 7236 N N . LYS C 3 158 ? 253.457 186.681 228.032 1.00 44.18 158 LYS c N 1
ATOM 7237 C CA . LYS C 3 158 ? 253.422 186.390 229.461 1.00 44.18 158 LYS c CA 1
ATOM 7238 C C . LYS C 3 158 ? 251.958 186.360 229.868 1.00 44.18 158 LYS c C 1
ATOM 7239 O O . LYS C 3 158 ? 251.380 187.370 230.260 1.00 44.18 158 LYS c O 1
ATOM 7245 N N . GLU C 3 159 ? 251.349 185.185 229.770 1.00 44.14 159 GLU c N 1
ATOM 7246 C CA . GLU C 3 159 ? 249.916 185.039 229.968 1.00 44.14 159 GLU c CA 1
ATOM 7247 C C . GLU C 3 159 ? 249.538 184.768 231.418 1.00 44.14 159 GLU c C 1
ATOM 7248 O O . GLU C 3 159 ? 248.366 184.503 231.701 1.00 44.14 159 GLU c O 1
ATOM 7254 N N . LYS C 3 160 ? 250.497 184.822 232.338 1.00 43.29 160 LYS c N 1
ATOM 7255 C CA . LYS C 3 160 ? 250.222 184.655 233.758 1.00 43.29 160 LYS c CA 1
ATOM 7256 C C . LYS C 3 160 ? 250.056 185.978 234.488 1.00 43.29 160 LYS c C 1
ATOM 7257 O O . LYS C 3 160 ? 249.141 186.116 235.299 1.00 43.29 160 LYS c O 1
ATOM 7263 N N . ARG C 3 161 ? 250.920 186.958 234.222 1.00 40.78 161 ARG c N 1
ATOM 7264 C CA . ARG C 3 161 ? 250.803 188.258 234.866 1.00 40.78 161 ARG c CA 1
ATOM 7265 C C . ARG C 3 161 ? 249.589 189.040 234.396 1.00 40.78 161 ARG c C 1
ATOM 7266 O O . ARG C 3 161 ? 249.248 190.054 235.018 1.00 40.78 161 ARG c O 1
ATOM 7274 N N . ALA C 3 162 ? 248.933 188.598 233.325 1.00 38.97 162 ALA c N 1
ATOM 7275 C CA . ALA C 3 162 ? 247.728 189.275 232.867 1.00 38.97 162 ALA c CA 1
ATOM 7276 C C . ALA C 3 162 ? 246.636 189.242 233.927 1.00 38.97 162 ALA c C 1
ATOM 7277 O O . ALA C 3 162 ? 245.948 190.245 234.147 1.00 38.97 162 ALA c O 1
ATOM 7279 N N . VAL C 3 163 ? 246.455 188.100 234.595 1.00 37.99 163 VAL c N 1
ATOM 7280 C CA . VAL C 3 163 ? 245.445 188.038 235.644 1.00 37.99 163 VAL c CA 1
ATOM 7281 C C . VAL C 3 163 ? 245.827 188.935 236.811 1.00 37.99 163 VAL c C 1
ATOM 7282 O O . VAL C 3 163 ? 244.955 189.533 237.447 1.00 37.99 163 VAL c O 1
ATOM 7286 N N . TYR C 3 164 ? 247.121 189.048 237.118 1.00 35.88 164 TYR c N 1
ATOM 7287 C CA . TYR C 3 164 ? 247.544 189.945 238.187 1.00 35.88 164 TYR c CA 1
ATOM 7288 C C . TYR C 3 164 ? 247.214 191.391 237.849 1.00 35.88 164 TYR c C 1
ATOM 7289 O O . TYR C 3 164 ? 246.671 192.127 238.683 1.00 35.88 164 TYR c O 1
ATOM 7298 N N . ALA C 3 165 ? 247.508 191.811 236.622 1.00 35.74 165 ALA c N 1
ATOM 7299 C CA . ALA C 3 165 ? 247.186 193.178 236.235 1.00 35.74 165 ALA c CA 1
ATOM 7300 C C . ALA C 3 165 ? 245.681 193.412 236.221 1.00 35.74 165 ALA c C 1
ATOM 7301 O O . ALA C 3 165 ? 245.207 194.465 236.665 1.00 35.74 165 ALA c O 1
ATOM 7303 N N . LEU C 3 166 ? 244.912 192.443 235.721 1.00 35.97 166 LEU c N 1
ATOM 7304 C CA . LEU C 3 166 ? 243.462 192.602 235.673 1.00 35.97 166 LEU c CA 1
ATOM 7305 C C . LEU C 3 166 ? 242.858 192.675 237.071 1.00 35.97 166 LEU c C 1
ATOM 7306 O O . LEU C 3 166 ? 241.950 193.476 237.320 1.00 35.97 166 LEU c O 1
ATOM 7311 N N . VAL C 3 167 ? 243.340 191.846 238.000 1.00 32.35 167 VAL c N 1
ATOM 7312 C CA . VAL C 3 167 ? 242.805 191.901 239.353 1.00 32.35 167 VAL c CA 1
ATOM 7313 C C . VAL C 3 167 ? 243.209 193.203 240.029 1.00 32.35 167 VAL c C 1
ATOM 7314 O O . VAL C 3 167 ? 242.421 193.782 240.785 1.00 32.35 167 VAL c O 1
ATOM 7318 N N . ALA C 3 168 ? 244.411 193.713 239.750 1.00 32.33 168 ALA c N 1
ATOM 7319 C CA . ALA C 3 168 ? 244.774 195.021 240.284 1.00 32.33 168 ALA c CA 1
ATOM 7320 C C . ALA C 3 168 ? 243.841 196.103 239.756 1.00 32.33 168 ALA c C 1
ATOM 7321 O O . ALA C 3 168 ? 243.402 196.986 240.508 1.00 32.33 168 ALA c O 1
ATOM 7323 N N . THR C 3 169 ? 243.513 196.043 238.467 1.00 33.09 169 THR c N 1
ATOM 7324 C CA . THR C 3 169 ? 242.615 197.044 237.903 1.00 33.09 169 THR c CA 1
ATOM 7325 C C . THR C 3 169 ? 241.220 196.945 238.506 1.00 33.09 169 THR c C 1
ATOM 7326 O O . THR C 3 169 ? 240.582 197.968 238.778 1.00 33.09 169 THR c O 1
ATOM 7330 N N . VAL C 3 170 ? 240.718 195.725 238.698 1.00 33.54 170 VAL c N 1
ATOM 7331 C CA . VAL C 3 170 ? 239.398 195.559 239.300 1.00 33.54 170 VAL c CA 1
ATOM 7332 C C . VAL C 3 170 ? 239.389 196.114 240.717 1.00 33.54 170 VAL c C 1
ATOM 7333 O O . VAL C 3 170 ? 238.422 196.760 241.138 1.00 33.54 170 VAL c O 1
ATOM 7337 N N . LEU C 3 171 ? 240.460 195.870 241.478 1.00 32.24 171 LEU c N 1
ATOM 7338 C CA . LEU C 3 171 ? 240.552 196.447 242.816 1.00 32.24 171 LEU c CA 1
ATOM 7339 C C . LEU C 3 171 ? 240.520 197.968 242.771 1.00 32.24 171 LEU c C 1
ATOM 7340 O O . LEU C 3 171 ? 239.832 198.604 243.580 1.00 32.24 171 LEU c O 1
ATOM 7345 N N . LEU C 3 172 ? 241.252 198.574 241.836 1.00 32.82 172 LEU c N 1
ATOM 7346 C CA . LEU C 3 172 ? 241.228 200.033 241.759 1.00 32.82 172 LEU c CA 1
ATOM 7347 C C . LEU C 3 172 ? 239.846 200.552 241.367 1.00 32.82 172 LEU c C 1
ATOM 7348 O O . LEU C 3 172 ? 239.379 201.561 241.910 1.00 32.82 172 LEU c O 1
ATOM 7353 N N . ALA C 3 173 ? 239.172 199.879 240.437 1.00 33.81 173 ALA c N 1
ATOM 7354 C CA . ALA C 3 173 ? 237.837 200.319 240.042 1.00 33.81 173 ALA c CA 1
ATOM 7355 C C . ALA C 3 173 ? 236.846 200.192 241.194 1.00 33.81 173 ALA c C 1
ATOM 7356 O O . ALA C 3 173 ? 235.974 201.052 241.373 1.00 33.81 173 ALA c O 1
ATOM 7358 N N . LEU C 3 174 ? 236.956 199.121 241.986 1.00 35.06 174 LEU c N 1
ATOM 7359 C CA . LEU C 3 174 ? 236.103 198.991 243.164 1.00 35.06 174 LEU c CA 1
ATOM 7360 C C . LEU C 3 174 ? 236.391 200.083 244.182 1.00 35.06 174 LEU c C 1
ATOM 7361 O O . LEU C 3 174 ? 235.466 200.628 244.794 1.00 35.06 174 LEU c O 1
ATOM 7366 N N . VAL C 3 175 ? 237.666 200.404 244.397 1.00 35.14 175 VAL c N 1
ATOM 7367 C CA . VAL C 3 175 ? 237.990 201.505 245.299 1.00 35.14 175 VAL c CA 1
ATOM 7368 C C . VAL C 3 175 ? 237.349 202.791 244.802 1.00 35.14 175 VAL c C 1
ATOM 7369 O O . VAL C 3 175 ? 236.808 203.581 245.587 1.00 35.14 175 VAL c O 1
ATOM 7373 N N . PHE C 3 176 ? 237.382 203.010 243.488 1.00 36.02 176 PHE c N 1
ATOM 7374 C CA . PHE C 3 176 ? 236.779 204.216 242.935 1.00 36.02 176 PHE c CA 1
ATOM 7375 C C . PHE C 3 176 ? 235.278 204.253 243.171 1.00 36.02 176 PHE c C 1
ATOM 7376 O O . PHE C 3 176 ? 234.730 205.294 243.549 1.00 36.02 176 PHE c O 1
ATOM 7384 N N . THR C 3 177 ? 234.585 203.140 242.931 1.00 37.04 177 THR c N 1
ATOM 7385 C CA . THR C 3 177 ? 233.139 203.181 243.120 1.00 37.04 177 THR c CA 1
ATOM 7386 C C . THR C 3 177 ? 232.786 203.305 244.597 1.00 37.04 177 THR c C 1
ATOM 7387 O O . THR C 3 177 ? 231.784 203.943 244.941 1.00 37.04 177 THR c O 1
ATOM 7391 N N . GLY C 3 178 ? 233.618 202.756 245.483 1.00 38.82 178 GLY c N 1
ATOM 7392 C CA . GLY C 3 178 ? 233.390 202.950 246.905 1.00 38.82 178 GLY c CA 1
ATOM 7393 C C . GLY C 3 178 ? 233.544 204.399 247.322 1.00 38.82 178 GLY c C 1
ATOM 7394 O O . GLY C 3 178 ? 232.739 204.924 248.096 1.00 38.82 178 GLY c O 1
ATOM 7395 N N . PHE C 3 179 ? 234.572 205.072 246.808 1.00 40.28 179 PHE c N 1
ATOM 7396 C CA . PHE C 3 179 ? 234.736 206.478 247.150 1.00 40.28 179 PHE c CA 1
ATOM 7397 C C . PHE C 3 179 ? 233.648 207.336 246.528 1.00 40.28 179 PHE c C 1
ATOM 7398 O O . PHE C 3 179 ? 233.232 208.330 247.129 1.00 40.28 179 PHE c O 1
ATOM 7406 N N . GLN C 3 180 ? 233.162 206.976 245.341 1.00 41.00 180 GLN c N 1
ATOM 7407 C CA . GLN C 3 180 ? 232.029 207.707 244.782 1.00 41.00 180 GLN c CA 1
ATOM 7408 C C . GLN C 3 180 ? 230.787 207.529 245.647 1.00 41.00 180 GLN c C 1
ATOM 7409 O O . GLN C 3 180 ? 230.021 208.477 245.852 1.00 41.00 180 GLN c O 1
ATOM 7415 N N . GLY C 3 181 ? 230.567 206.319 246.161 1.00 43.00 181 GLY c N 1
ATOM 7416 C CA . GLY C 3 181 ? 229.465 206.122 247.089 1.00 43.00 181 GLY c CA 1
ATOM 7417 C C . GLY C 3 181 ? 229.617 206.952 248.350 1.00 43.00 181 GLY c C 1
ATOM 7418 O O . GLY C 3 181 ? 228.647 207.533 248.847 1.00 43.00 181 GLY c O 1
ATOM 7419 N N . MET C 3 182 ? 230.837 207.014 248.887 1.00 43.66 182 MET c N 1
ATOM 7420 C CA . MET C 3 182 ? 231.082 207.854 250.054 1.00 43.66 182 MET c CA 1
ATOM 7421 C C . MET C 3 182 ? 230.793 209.314 249.742 1.00 43.66 182 MET c C 1
ATOM 7422 O O . MET C 3 182 ? 230.222 210.033 250.568 1.00 43.66 182 MET c O 1
ATOM 7427 N N . GLU C 3 183 ? 231.180 209.769 248.552 1.00 44.05 183 GLU c N 1
ATOM 7428 C CA . GLU C 3 183 ? 230.882 211.140 248.156 1.00 44.05 183 GLU c CA 1
ATOM 7429 C C . GLU C 3 183 ? 229.382 211.384 248.066 1.00 44.05 183 GLU c C 1
ATOM 7430 O O . GLU C 3 183 ? 228.895 212.435 248.496 1.00 44.05 183 GLU c O 1
ATOM 7436 N N . TYR C 3 184 ? 228.635 210.441 247.492 1.00 46.08 184 TYR c N 1
ATOM 7437 C CA . TYR C 3 184 ? 227.185 210.602 247.442 1.00 46.08 184 TYR c CA 1
ATOM 7438 C C . TYR C 3 184 ? 226.587 210.693 248.838 1.00 46.08 184 TYR c C 1
ATOM 7439 O O . TYR C 3 184 ? 225.728 211.543 249.096 1.00 46.08 184 TYR c O 1
ATOM 7448 N N . TYR C 3 185 ? 227.024 209.828 249.752 1.00 46.57 185 TYR c N 1
ATOM 7449 C CA . TYR C 3 185 ? 226.446 209.847 251.092 1.00 46.57 185 TYR c CA 1
ATOM 7450 C C . TYR C 3 185 ? 226.806 211.125 251.839 1.00 46.57 185 TYR c C 1
ATOM 7451 O O . TYR C 3 185 ? 225.964 211.690 252.544 1.00 46.57 185 TYR c O 1
ATOM 7460 N N . GLN C 3 186 ? 228.046 211.599 251.700 1.00 47.45 186 GLN c N 1
ATOM 7461 C CA . GLN C 3 186 ? 228.496 212.811 252.371 1.00 47.45 186 GLN c CA 1
ATOM 7462 C C . GLN C 3 186 ? 228.210 214.074 251.570 1.00 47.45 186 GLN c C 1
ATOM 7463 O O . GLN C 3 186 ? 228.809 215.118 251.847 1.00 47.45 186 GLN c O 1
ATOM 7469 N N . ALA C 3 187 ? 227.321 214.007 250.593 1.00 47.64 187 ALA c N 1
ATOM 7470 C CA . ALA C 3 187 ? 227.034 215.175 249.770 1.00 47.64 187 ALA c CA 1
ATOM 7471 C C . ALA C 3 187 ? 226.353 216.255 250.603 1.00 47.64 187 ALA c C 1
ATOM 7472 O O . ALA C 3 187 ? 225.405 215.959 251.338 1.00 47.64 187 ALA c O 1
ATOM 7474 N N . PRO C 3 188 ? 226.806 217.498 250.530 1.00 50.44 188 PRO c N 1
ATOM 7475 C CA . PRO C 3 188 ? 226.109 218.586 251.226 1.00 50.44 188 PRO c CA 1
ATOM 7476 C C . PRO C 3 188 ? 224.945 219.159 250.430 1.00 50.44 188 PRO c C 1
ATOM 7477 O O . PRO C 3 188 ? 224.466 220.254 250.735 1.00 50.44 188 PRO c O 1
ATOM 7481 N N . PHE C 3 189 ? 224.492 218.444 249.404 1.00 47.14 189 PHE c N 1
ATOM 7482 C CA . PHE C 3 189 ? 223.336 218.872 248.627 1.00 47.14 189 PHE c CA 1
ATOM 7483 C C . PHE C 3 189 ? 222.823 217.686 247.824 1.00 47.14 189 PHE c C 1
ATOM 7484 O O . PHE C 3 189 ? 223.602 216.840 247.385 1.00 47.14 189 PHE c O 1
ATOM 7492 N N . THR C 3 190 ? 221.507 217.636 247.636 1.00 44.75 190 THR c N 1
ATOM 7493 C CA . THR C 3 190 ? 220.855 216.486 247.034 1.00 44.75 190 THR c CA 1
ATOM 7494 C C . THR C 3 190 ? 220.506 216.759 245.572 1.00 44.75 190 THR c C 1
ATOM 7495 O O . THR C 3 190 ? 220.887 217.782 244.998 1.00 44.75 190 THR c O 1
ATOM 7499 N N . ILE C 3 191 ? 219.792 215.817 244.949 1.00 42.71 191 ILE c N 1
ATOM 7500 C CA . ILE C 3 191 ? 219.438 215.957 243.539 1.00 42.71 191 ILE c CA 1
ATOM 7501 C C . ILE C 3 191 ? 218.350 217.004 243.355 1.00 42.71 191 ILE c C 1
ATOM 7502 O O . ILE C 3 191 ? 218.387 217.795 242.408 1.00 42.71 191 ILE c O 1
ATOM 7507 N N . SER C 3 192 ? 217.384 217.044 244.256 1.00 41.87 192 SER c N 1
ATOM 7508 C CA . SER C 3 192 ? 216.247 217.937 244.087 1.00 41.87 192 SER c CA 1
ATOM 7509 C C . SER C 3 192 ? 216.590 219.367 244.330 1.00 41.87 192 SER c C 1
ATOM 7510 O O . SER C 3 192 ? 215.674 220.184 244.430 1.00 41.87 192 SER c O 1
ATOM 7513 N N . ASP C 3 193 ? 217.876 219.696 244.432 1.00 40.93 193 ASP c N 1
ATOM 7514 C CA . ASP C 3 193 ? 218.319 221.076 244.564 1.00 40.93 193 ASP c CA 1
ATOM 7515 C C . ASP C 3 193 ? 218.311 221.751 243.202 1.00 40.93 193 ASP c C 1
ATOM 7516 O O . ASP C 3 193 ? 217.711 221.239 242.254 1.00 40.93 193 ASP c O 1
ATOM 7521 N N . SER C 3 194 ? 218.954 222.908 243.099 1.00 40.42 194 SER c N 1
ATOM 7522 C CA . SER C 3 194 ? 218.919 223.689 241.872 1.00 40.42 194 SER c CA 1
ATOM 7523 C C . SER C 3 194 ? 219.567 222.956 240.706 1.00 40.42 194 SER c C 1
ATOM 7524 O O . SER C 3 194 ? 220.083 221.843 240.864 1.00 40.42 194 SER c O 1
ATOM 7527 N N . ILE C 3 195 ? 219.542 223.590 239.529 1.00 40.57 195 ILE c N 1
ATOM 7528 C CA . ILE C 3 195 ? 220.094 222.994 238.315 1.00 40.57 195 ILE c CA 1
ATOM 7529 C C . ILE C 3 195 ? 221.516 222.510 238.531 1.00 40.57 195 ILE c C 1
ATOM 7530 O O . ILE C 3 195 ? 221.939 221.520 237.925 1.00 40.57 195 ILE c O 1
ATOM 7535 N N . TYR C 3 196 ? 222.268 223.173 239.410 1.00 42.36 196 TYR c N 1
ATOM 7536 C CA . TYR C 3 196 ? 223.628 222.738 239.699 1.00 42.36 196 TYR c CA 1
ATOM 7537 C C . TYR C 3 196 ? 223.634 221.323 240.259 1.00 42.36 196 TYR c C 1
ATOM 7538 O O . TYR C 3 196 ? 224.251 220.415 239.688 1.00 42.36 196 TYR c O 1
ATOM 7547 N N . GLY C 3 197 ? 222.939 221.117 241.376 1.00 39.86 197 GLY c N 1
ATOM 7548 C CA . GLY C 3 197 ? 222.853 219.785 241.940 1.00 39.86 197 GLY c CA 1
ATOM 7549 C C . GLY C 3 197 ? 222.248 218.788 240.974 1.00 39.86 197 GLY c C 1
ATOM 7550 O O . GLY C 3 197 ? 222.711 217.650 240.872 1.00 39.86 197 GLY c O 1
ATOM 7551 N N . SER C 3 198 ? 221.222 219.208 240.233 1.00 38.93 198 SER c N 1
ATOM 7552 C CA . SER C 3 198 ? 220.539 218.280 239.338 1.00 38.93 198 SER c CA 1
ATOM 7553 C C . SER C 3 198 ? 221.477 217.753 238.258 1.00 38.93 198 SER c C 1
ATOM 7554 O O . SER C 3 198 ? 221.614 216.535 238.078 1.00 38.93 198 SER c O 1
ATOM 7557 N N . THR C 3 199 ? 222.146 218.655 237.536 1.00 37.94 199 THR c N 1
ATOM 7558 C CA . THR C 3 199 ? 223.020 218.209 236.459 1.00 37.94 199 THR c CA 1
ATOM 7559 C C . THR C 3 199 ? 224.243 217.490 237.006 1.00 37.94 199 THR c C 1
ATOM 7560 O O . THR C 3 199 ? 224.690 216.490 236.425 1.00 37.94 199 THR c O 1
ATOM 7564 N N . PHE C 3 200 ? 224.777 217.958 238.139 1.00 37.85 200 PHE c N 1
ATOM 7565 C CA . PHE C 3 200 ? 225.892 217.272 238.775 1.00 37.85 200 PHE c CA 1
ATOM 7566 C C . PHE C 3 200 ? 225.543 215.816 239.023 1.00 37.85 200 PHE c C 1
ATOM 7567 O O . PHE C 3 200 ? 226.275 214.907 238.615 1.00 37.85 200 PHE c O 1
ATOM 7575 N N . PHE C 3 201 ? 224.397 215.577 239.661 1.00 37.55 201 PHE c N 1
ATOM 7576 C CA . PHE C 3 201 ? 224.068 214.221 240.067 1.00 37.55 201 PHE c CA 1
ATOM 7577 C C . PHE C 3 201 ? 223.694 213.352 238.881 1.00 37.55 201 PHE c C 1
ATOM 7578 O O . PHE C 3 201 ? 224.073 212.181 238.839 1.00 37.55 201 PHE c O 1
ATOM 7586 N N . LEU C 3 202 ? 222.995 213.899 237.887 1.00 36.74 202 LEU c N 1
ATOM 7587 C CA . LEU C 3 202 ? 222.669 213.070 236.730 1.00 36.74 202 LEU c CA 1
ATOM 7588 C C . LEU C 3 202 ? 223.930 212.644 235.980 1.00 36.74 202 LEU c C 1
ATOM 7589 O O . LEU C 3 202 ? 224.131 211.451 235.697 1.00 36.74 202 LEU c O 1
ATOM 7594 N N . ALA C 3 203 ? 224.801 213.604 235.659 1.00 36.97 203 ALA c N 1
ATOM 7595 C CA . ALA C 3 203 ? 226.012 213.264 234.923 1.00 36.97 203 ALA c CA 1
ATOM 7596 C C . ALA C 3 203 ? 226.882 212.300 235.718 1.00 36.97 203 ALA c C 1
ATOM 7597 O O . ALA C 3 203 ? 227.361 211.291 235.182 1.00 36.97 203 ALA c O 1
ATOM 7599 N N . THR C 3 204 ? 227.084 212.581 237.008 1.00 35.33 204 THR c N 1
ATOM 7600 C CA . THR C 3 204 ? 227.963 211.739 237.806 1.00 35.33 204 THR c CA 1
ATOM 7601 C C . THR C 3 204 ? 227.381 210.346 237.986 1.00 35.33 204 THR c C 1
ATOM 7602 O O . THR C 3 204 ? 228.120 209.357 237.995 1.00 35.33 204 THR c O 1
ATOM 7606 N N . GLY C 3 205 ? 226.060 210.242 238.121 1.00 36.19 205 GLY c N 1
ATOM 7607 C CA . GLY C 3 205 ? 225.448 208.936 238.261 1.00 36.19 205 GLY c CA 1
ATOM 7608 C C . GLY C 3 205 ? 225.593 208.081 237.021 1.00 36.19 205 GLY c C 1
ATOM 7609 O O . GLY C 3 205 ? 225.919 206.896 237.114 1.00 36.19 205 GLY c O 1
ATOM 7610 N N . PHE C 3 206 ? 225.352 208.657 235.840 1.00 35.33 206 PHE c N 1
ATOM 7611 C CA . PHE C 3 206 ? 225.572 207.863 234.633 1.00 35.33 206 PHE c CA 1
ATOM 7612 C C . PHE C 3 206 ? 227.041 207.507 234.447 1.00 35.33 206 PHE c C 1
ATOM 7613 O O . PHE C 3 206 ? 227.361 206.406 233.977 1.00 35.33 206 PHE c O 1
ATOM 7621 N N . HIS C 3 207 ? 227.955 208.403 234.819 1.00 34.72 207 HIS c N 1
ATOM 7622 C CA . HIS C 3 207 ? 229.363 208.033 234.736 1.00 34.72 207 HIS c CA 1
ATOM 7623 C C . HIS C 3 207 ? 229.680 206.867 235.665 1.00 34.72 207 HIS c C 1
ATOM 7624 O O . HIS C 3 207 ? 230.406 205.943 235.287 1.00 34.72 207 HIS c O 1
ATOM 7631 N N . GLY C 3 208 ? 229.135 206.885 236.882 1.00 34.09 208 GLY c N 1
ATOM 7632 C CA . GLY C 3 208 ? 229.369 205.781 237.801 1.00 34.09 208 GLY c CA 1
ATOM 7633 C C . GLY C 3 208 ? 228.759 204.479 237.320 1.00 34.09 208 GLY c C 1
ATOM 7634 O O . GLY C 3 208 ? 229.325 203.403 237.525 1.00 34.09 208 GLY c O 1
ATOM 7635 N N . PHE C 3 209 ? 227.589 204.556 236.689 1.00 34.19 209 PHE c N 1
ATOM 7636 C CA . PHE C 3 209 ? 226.979 203.362 236.116 1.00 34.19 209 PHE c CA 1
ATOM 7637 C C . PHE C 3 209 ? 227.855 202.785 235.009 1.00 34.19 209 PHE c C 1
ATOM 7638 O O . PHE C 3 209 ? 228.046 201.562 234.921 1.00 34.19 209 PHE c O 1
ATOM 7646 N N . HIS C 3 210 ? 228.420 203.653 234.166 1.00 33.98 210 HIS c N 1
ATOM 7647 C CA . HIS C 3 210 ? 229.369 203.177 233.166 1.00 33.98 210 HIS c CA 1
ATOM 7648 C C . HIS C 3 210 ? 230.604 202.574 233.818 1.00 33.98 210 HIS c C 1
ATOM 7649 O O . HIS C 3 210 ? 231.165 201.605 233.299 1.00 33.98 210 HIS c O 1
ATOM 7656 N N . VAL C 3 211 ? 231.037 203.123 234.955 1.00 34.73 211 VAL c N 1
ATOM 7657 C CA . VAL C 3 211 ? 232.153 202.527 235.690 1.00 34.73 211 VAL c CA 1
ATOM 7658 C C . VAL C 3 211 ? 231.800 201.123 236.157 1.00 34.73 211 VAL c C 1
ATOM 7659 O O . VAL C 3 211 ? 232.621 200.205 236.075 1.00 34.73 211 VAL c O 1
ATOM 7663 N N . ILE C 3 212 ? 230.584 200.938 236.670 1.00 35.02 212 ILE c N 1
ATOM 7664 C CA . ILE C 3 212 ? 230.170 199.613 237.130 1.00 35.02 212 ILE c CA 1
ATOM 7665 C C . ILE C 3 212 ? 230.198 198.620 235.976 1.00 35.02 212 ILE c C 1
ATOM 7666 O O . ILE C 3 212 ? 230.722 197.505 236.103 1.00 35.02 212 ILE c O 1
ATOM 7671 N N . ILE C 3 213 ? 229.646 199.012 234.826 1.00 33.69 213 ILE c N 1
ATOM 7672 C CA . ILE C 3 213 ? 229.577 198.059 233.721 1.00 33.69 213 ILE c CA 1
ATOM 7673 C C . ILE C 3 213 ? 230.967 197.776 233.158 1.00 33.69 213 ILE c C 1
ATOM 7674 O O . ILE C 3 213 ? 231.282 196.633 232.806 1.00 33.69 213 ILE c O 1
ATOM 7679 N N . GLY C 3 214 ? 231.829 198.792 233.083 1.00 34.28 214 GLY c N 1
ATOM 7680 C CA . GLY C 3 214 ? 233.198 198.549 232.660 1.00 34.28 214 GLY c CA 1
ATOM 7681 C C . GLY C 3 214 ? 233.944 197.644 233.620 1.00 34.28 214 GLY c C 1
ATOM 7682 O O . GLY C 3 214 ? 234.699 196.763 233.203 1.00 34.28 214 GLY c O 1
ATOM 7683 N N . THR C 3 215 ? 233.733 197.842 234.920 1.00 32.75 215 THR c N 1
ATOM 7684 C CA . THR C 3 215 ? 234.365 196.986 235.912 1.00 32.75 215 THR c CA 1
ATOM 7685 C C . THR C 3 215 ? 233.923 195.543 235.747 1.00 32.75 215 THR c C 1
ATOM 7686 O O . THR C 3 215 ? 234.737 194.619 235.846 1.00 32.75 215 THR c O 1
ATOM 7690 N N . LEU C 3 216 ? 232.633 195.324 235.500 1.00 33.27 216 LEU c N 1
ATOM 7691 C CA . LEU C 3 216 ? 232.170 193.949 235.371 1.00 33.27 216 LEU c CA 1
ATOM 7692 C C . LEU C 3 216 ? 232.661 193.331 234.067 1.00 33.27 216 LEU c C 1
ATOM 7693 O O . LEU C 3 216 ? 232.951 192.128 234.016 1.00 33.27 216 LEU c O 1
ATOM 7698 N N . PHE C 3 217 ? 232.791 194.141 233.016 1.00 32.65 217 PHE c N 1
ATOM 7699 C CA . PHE C 3 217 ? 233.461 193.685 231.802 1.00 32.65 217 PHE c CA 1
ATOM 7700 C C . PHE C 3 217 ? 234.873 193.210 232.116 1.00 32.65 217 PHE c C 1
ATOM 7701 O O . PHE C 3 217 ? 235.315 192.152 231.646 1.00 32.65 217 PHE c O 1
ATOM 7709 N N . LEU C 3 218 ? 235.598 193.991 232.916 1.00 32.37 218 LEU c N 1
ATOM 7710 C CA . LEU C 3 218 ? 236.964 193.627 233.268 1.00 32.37 218 LEU c CA 1
ATOM 7711 C C . LEU C 3 218 ? 236.997 192.360 234.107 1.00 32.37 218 LEU c C 1
ATOM 7712 O O . LEU C 3 218 ? 237.919 191.552 233.985 1.00 32.37 218 LEU c O 1
ATOM 7717 N N . ILE C 3 219 ? 236.005 192.176 234.974 1.00 31.45 219 ILE c N 1
ATOM 7718 C CA . ILE C 3 219 ? 235.935 190.949 235.762 1.00 31.45 219 ILE c CA 1
ATOM 7719 C C . ILE C 3 219 ? 235.740 189.747 234.850 1.00 31.45 219 ILE c C 1
ATOM 7720 O O . ILE C 3 219 ? 236.364 188.694 235.039 1.00 31.45 219 ILE c O 1
ATOM 7725 N N . ILE C 3 220 ? 234.870 189.883 233.849 1.00 32.72 220 ILE c N 1
ATOM 7726 C CA . ILE C 3 220 ? 234.654 188.789 232.904 1.00 32.72 220 ILE c CA 1
ATOM 7727 C C . ILE C 3 220 ? 235.945 188.465 232.163 1.00 32.72 220 ILE c C 1
ATOM 7728 O O . ILE C 3 220 ? 236.319 187.294 232.009 1.00 32.72 220 ILE c O 1
ATOM 7733 N N . CYS C 3 221 ? 236.649 189.499 231.696 1.00 34.17 221 CYS c N 1
ATOM 7734 C CA . CYS C 3 221 ? 237.911 189.256 231.002 1.00 34.17 221 CYS c CA 1
ATOM 7735 C C . CYS C 3 221 ? 238.954 188.642 231.924 1.00 34.17 221 CYS c C 1
ATOM 7736 O O . CYS C 3 221 ? 239.760 187.819 231.479 1.00 34.17 221 CYS c O 1
ATOM 7739 N N . GLY C 3 222 ? 238.954 189.014 233.202 1.00 34.41 222 GLY c N 1
ATOM 7740 C CA . GLY C 3 222 ? 239.880 188.400 234.137 1.00 34.41 222 GLY c CA 1
ATOM 7741 C C . GLY C 3 222 ? 239.607 186.923 234.335 1.00 34.41 222 GLY c C 1
ATOM 7742 O O . GLY C 3 222 ? 240.533 186.107 234.349 1.00 34.41 222 GLY c O 1
ATOM 7743 N N . ILE C 3 223 ? 238.334 186.558 234.487 1.00 34.69 223 ILE c N 1
ATOM 7744 C CA . ILE C 3 223 ? 237.996 185.145 234.630 1.00 34.69 223 ILE c CA 1
ATOM 7745 C C . ILE C 3 223 ? 238.388 184.382 233.373 1.00 34.69 223 ILE c C 1
ATOM 7746 O O . ILE C 3 223 ? 238.944 183.280 233.446 1.00 34.69 223 ILE c O 1
ATOM 7751 N N . ARG C 3 224 ? 238.120 184.960 232.200 1.00 36.37 224 ARG c N 1
ATOM 7752 C CA . ARG C 3 224 ? 238.492 184.286 230.959 1.00 36.37 224 ARG c CA 1
ATOM 7753 C C . ARG C 3 224 ? 239.999 184.095 230.861 1.00 36.37 224 ARG c C 1
ATOM 7754 O O . ARG C 3 224 ? 240.468 183.022 230.468 1.00 36.37 224 ARG c O 1
ATOM 7762 N N . GLN C 3 225 ? 240.775 185.120 231.214 1.00 37.69 225 GLN c N 1
ATOM 7763 C CA . GLN C 3 225 ? 242.225 185.000 231.118 1.00 37.69 225 GLN c CA 1
ATOM 7764 C C . GLN C 3 225 ? 242.761 183.990 232.121 1.00 37.69 225 GLN c C 1
ATOM 7765 O O . GLN C 3 225 ? 243.719 183.267 231.826 1.00 37.69 225 GLN c O 1
ATOM 7771 N N . TYR C 3 226 ? 242.160 183.920 233.310 1.00 39.68 226 TYR c N 1
ATOM 7772 C CA . TYR C 3 226 ? 242.547 182.878 234.254 1.00 39.68 226 TYR c CA 1
ATOM 7773 C C . TYR C 3 226 ? 242.243 181.498 233.694 1.00 39.68 226 TYR c C 1
ATOM 7774 O O . TYR C 3 226 ? 243.029 180.564 233.867 1.00 39.68 226 TYR c O 1
ATOM 7783 N N . LEU C 3 227 ? 241.100 181.348 233.027 1.00 39.09 227 LEU c N 1
ATOM 7784 C CA . LEU C 3 227 ? 240.722 180.051 232.484 1.00 39.09 227 LEU c CA 1
ATOM 7785 C C . LEU C 3 227 ? 241.462 179.704 231.201 1.00 39.09 227 LEU c C 1
ATOM 7786 O O . LEU C 3 227 ? 241.427 178.542 230.785 1.00 39.09 227 LEU c O 1
ATOM 7791 N N . GLY C 3 228 ? 242.133 180.665 230.577 1.00 37.84 228 GLY c N 1
ATOM 7792 C CA . GLY C 3 228 ? 242.923 180.396 229.393 1.00 37.84 228 GLY c CA 1
ATOM 7793 C C . GLY C 3 228 ? 242.247 180.666 228.071 1.00 37.84 228 GLY c C 1
ATOM 7794 O O . GLY C 3 228 ? 242.760 180.231 227.035 1.00 37.84 228 GLY c O 1
ATOM 7795 N N . HIS C 3 229 ? 241.120 181.372 228.065 1.00 37.28 229 HIS c N 1
ATOM 7796 C CA . HIS C 3 229 ? 240.376 181.586 226.834 1.00 37.28 229 HIS c CA 1
ATOM 7797 C C . HIS C 3 229 ? 241.027 182.600 225.902 1.00 37.28 229 HIS c C 1
ATOM 7798 O O . HIS C 3 229 ? 240.579 182.736 224.760 1.00 37.28 229 HIS c O 1
ATOM 7805 N N . LEU C 3 230 ? 242.058 183.309 226.344 1.00 38.15 230 LEU c N 1
ATOM 7806 C CA . LEU C 3 230 ? 242.675 184.367 225.557 1.00 38.15 230 LEU c CA 1
ATOM 7807 C C . LEU C 3 230 ? 244.082 183.964 225.146 1.00 38.15 230 LEU c C 1
ATOM 7808 O O . LEU C 3 230 ? 244.794 183.298 225.901 1.00 38.15 230 LEU c O 1
ATOM 7813 N N . THR C 3 231 ? 244.481 184.378 223.950 1.00 40.24 231 THR c N 1
ATOM 7814 C CA . THR C 3 231 ? 245.810 184.103 223.436 1.00 40.24 231 THR c CA 1
ATOM 7815 C C . THR C 3 231 ? 246.402 185.378 222.859 1.00 40.24 231 THR c C 1
ATOM 7816 O O . THR C 3 231 ? 245.696 186.357 222.616 1.00 40.24 231 THR c O 1
ATOM 7820 N N . LYS C 3 232 ? 247.717 185.349 222.634 1.00 39.20 232 LYS c N 1
ATOM 7821 C CA . LYS C 3 232 ? 248.427 186.546 222.195 1.00 39.20 232 LYS c CA 1
ATOM 7822 C C . LYS C 3 232 ? 247.870 187.069 220.877 1.00 39.20 232 LYS c C 1
ATOM 7823 O O . LYS C 3 232 ? 247.658 188.275 220.711 1.00 39.20 232 LYS c O 1
ATOM 7829 N N . GLU C 3 233 ? 247.616 186.171 219.930 1.00 39.84 233 GLU c N 1
ATOM 7830 C CA . GLU C 3 233 ? 247.159 186.564 218.604 1.00 39.84 233 GLU c CA 1
ATOM 7831 C C . GLU C 3 233 ? 245.673 186.873 218.552 1.00 39.84 233 GLU c C 1
ATOM 7832 O O . GLU C 3 233 ? 245.272 187.846 217.906 1.00 39.84 233 GLU c O 1
ATOM 7838 N N . HIS C 3 234 ? 244.852 186.077 219.225 1.00 37.60 234 HIS c N 1
ATOM 7839 C CA . HIS C 3 234 ? 243.402 186.121 219.074 1.00 37.60 234 HIS c CA 1
ATOM 7840 C C . HIS C 3 234 ? 242.779 186.496 220.413 1.00 37.60 234 HIS c C 1
ATOM 7841 O O . HIS C 3 234 ? 242.533 185.628 221.254 1.00 37.60 234 HIS c O 1
ATOM 7848 N N . HIS C 3 235 ? 242.525 187.785 220.611 1.00 34.67 235 HIS c N 1
ATOM 7849 C CA . HIS C 3 235 ? 241.810 188.245 221.797 1.00 34.67 235 HIS c CA 1
ATOM 7850 C C . HIS C 3 235 ? 241.115 189.544 221.440 1.00 34.67 235 HIS c C 1
ATOM 7851 O O . HIS C 3 235 ? 241.779 190.518 221.075 1.00 34.67 235 HIS c O 1
ATOM 7858 N N . VAL C 3 236 ? 239.788 189.561 221.521 1.00 32.59 236 VAL c N 1
ATOM 7859 C CA . VAL C 3 236 ? 239.039 190.773 221.218 1.00 32.59 236 VAL c CA 1
ATOM 7860 C C . VAL C 3 236 ? 238.330 191.244 222.477 1.00 32.59 236 VAL c C 1
ATOM 7861 O O . VAL C 3 236 ? 238.175 192.451 222.698 1.00 32.59 236 VAL c O 1
ATOM 7865 N N . GLY C 3 237 ? 237.929 190.298 223.328 1.00 31.16 237 GLY c N 1
ATOM 7866 C CA . GLY C 3 237 ? 237.249 190.671 224.557 1.00 31.16 237 GLY c CA 1
ATOM 7867 C C . GLY C 3 237 ? 238.084 191.606 225.406 1.00 31.16 237 GLY c C 1
ATOM 7868 O O . GLY C 3 237 ? 237.599 192.634 225.889 1.00 31.16 237 GLY c O 1
ATOM 7869 N N . PHE C 3 238 ? 239.364 191.281 225.567 1.00 31.33 238 PHE c N 1
ATOM 7870 C CA . PHE C 3 238 ? 240.242 192.156 226.330 1.00 31.33 238 PHE c CA 1
ATOM 7871 C C . PHE C 3 238 ? 240.427 193.500 225.643 1.00 31.33 238 PHE c C 1
ATOM 7872 O O . PHE C 3 238 ? 240.514 194.532 226.314 1.00 31.33 238 PHE c O 1
ATOM 7880 N N . GLU C 3 239 ? 240.543 193.510 224.317 1.00 30.97 239 GLU c N 1
ATOM 7881 C CA . GLU C 3 239 ? 240.718 194.784 223.630 1.00 30.97 239 GLU c CA 1
ATOM 7882 C C . GLU C 3 239 ? 239.486 195.659 223.795 1.00 30.97 239 GLU c C 1
ATOM 7883 O O . GLU C 3 239 ? 239.602 196.875 224.004 1.00 30.97 239 GLU c O 1
ATOM 7889 N N . ALA C 3 240 ? 238.299 195.054 223.737 1.00 30.24 240 ALA c N 1
ATOM 7890 C CA . ALA C 3 240 ? 237.078 195.804 224.008 1.00 30.24 240 ALA c CA 1
ATOM 7891 C C . ALA C 3 240 ? 237.082 196.360 225.423 1.00 30.24 240 ALA c C 1
ATOM 7892 O O . ALA C 3 240 ? 236.725 197.524 225.641 1.00 30.24 240 ALA c O 1
ATOM 7894 N N . ALA C 3 241 ? 237.488 195.546 226.400 1.00 30.43 241 ALA c N 1
ATOM 7895 C CA . ALA C 3 241 ? 237.531 196.022 227.779 1.00 30.43 241 ALA c CA 1
ATOM 7896 C C . ALA C 3 241 ? 238.482 197.200 227.921 1.00 30.43 241 ALA c C 1
ATOM 7897 O O . ALA C 3 241 ? 238.166 198.192 228.584 1.00 30.43 241 ALA c O 1
ATOM 7899 N N . ALA C 3 242 ? 239.661 197.101 227.311 1.00 29.34 242 ALA c N 1
ATOM 7900 C CA . ALA C 3 242 ? 240.641 198.172 227.426 1.00 29.34 242 ALA c CA 1
ATOM 7901 C C . ALA C 3 242 ? 240.115 199.459 226.812 1.00 29.34 242 ALA c C 1
ATOM 7902 O O . ALA C 3 242 ? 240.240 200.540 227.401 1.00 29.34 242 ALA c O 1
ATOM 7904 N N . TRP C 3 243 ? 239.512 199.364 225.625 1.00 30.49 243 TRP c N 1
ATOM 7905 C CA . TRP C 3 243 ? 238.976 200.566 224.997 1.00 30.49 243 TRP c CA 1
ATOM 7906 C C . TRP C 3 243 ? 237.859 201.169 225.834 1.00 30.49 243 TRP c C 1
ATOM 7907 O O . TRP C 3 243 ? 237.790 202.392 226.000 1.00 30.49 243 TRP c O 1
ATOM 7918 N N . TYR C 3 244 ? 236.978 200.329 226.377 1.00 30.61 244 TYR c N 1
ATOM 7919 C CA . TYR C 3 244 ? 235.882 200.857 227.178 1.00 30.61 244 TYR c CA 1
ATOM 7920 C C . TYR C 3 244 ? 236.395 201.542 228.437 1.00 30.61 244 TYR c C 1
ATOM 7921 O O . TYR C 3 244 ? 235.890 202.600 228.831 1.00 30.61 244 TYR c O 1
ATOM 7930 N N . TRP C 3 245 ? 237.390 200.949 229.093 1.00 31.32 245 TRP c N 1
ATOM 7931 C CA . TRP C 3 245 ? 237.921 201.565 230.299 1.00 31.32 245 TRP c CA 1
ATOM 7932 C C . TRP C 3 245 ? 238.613 202.883 229.984 1.00 31.32 245 TRP c C 1
ATOM 7933 O O . TRP C 3 245 ? 238.515 203.843 230.757 1.00 31.32 245 TRP c O 1
ATOM 7944 N N . HIS C 3 246 ? 239.331 202.949 228.862 1.00 29.89 246 HIS c N 1
ATOM 7945 C CA . HIS C 3 246 ? 239.935 204.218 228.474 1.00 29.89 246 HIS c CA 1
ATOM 7946 C C . HIS C 3 246 ? 238.864 205.260 228.199 1.00 29.89 246 HIS c C 1
ATOM 7947 O O . HIS C 3 246 ? 239.019 206.434 228.558 1.00 29.89 246 HIS c O 1
ATOM 7954 N N . PHE C 3 247 ? 237.764 204.844 227.572 1.00 31.16 247 PHE c N 1
ATOM 7955 C CA . PHE C 3 247 ? 236.615 205.729 227.417 1.00 31.16 247 PHE c CA 1
ATOM 7956 C C . PHE C 3 247 ? 236.125 206.266 228.753 1.00 31.16 247 PHE c C 1
ATOM 7957 O O . PHE C 3 247 ? 235.891 207.473 228.898 1.00 31.16 247 PHE c O 1
ATOM 7965 N N . VAL C 3 248 ? 235.934 205.382 229.731 1.00 31.57 248 VAL c N 1
ATOM 7966 C CA . VAL C 3 248 ? 235.407 205.821 231.019 1.00 31.57 248 VAL c CA 1
ATOM 7967 C C . VAL C 3 248 ? 236.372 206.789 231.688 1.00 31.57 248 VAL c C 1
ATOM 7968 O O . VAL C 3 248 ? 235.958 207.803 232.261 1.00 31.57 248 VAL c O 1
ATOM 7972 N N . ASP C 3 249 ? 237.672 206.509 231.610 1.00 31.13 249 ASP c N 1
ATOM 7973 C CA . ASP C 3 249 ? 238.645 207.422 232.202 1.00 31.13 249 ASP c CA 1
ATOM 7974 C C . ASP C 3 249 ? 238.617 208.787 231.522 1.00 31.13 249 ASP c C 1
ATOM 7975 O O . ASP C 3 249 ? 238.714 209.820 232.194 1.00 31.13 249 ASP c O 1
ATOM 7980 N N . VAL C 3 250 ? 238.500 208.820 230.193 1.00 30.57 250 VAL c N 1
ATOM 7981 C CA . VAL C 3 250 ? 238.488 210.108 229.502 1.00 30.57 250 VAL c CA 1
ATOM 7982 C C . VAL C 3 250 ? 237.236 210.899 229.861 1.00 30.57 250 VAL c C 1
ATOM 7983 O O . VAL C 3 250 ? 237.291 212.121 230.077 1.00 30.57 250 VAL c O 1
ATOM 7987 N N . VAL C 3 251 ? 236.087 210.224 229.918 1.00 30.69 251 VAL c N 1
ATOM 7988 C CA . VAL C 3 251 ? 234.863 210.902 230.330 1.00 30.69 251 VAL c CA 1
ATOM 7989 C C . VAL C 3 251 ? 235.010 211.447 231.737 1.00 30.69 251 VAL c C 1
ATOM 7990 O O . VAL C 3 251 ? 234.571 212.563 232.031 1.00 30.69 251 VAL c O 1
ATOM 7994 N N . TRP C 3 252 ? 235.634 210.680 232.629 1.00 32.31 252 TRP c N 1
ATOM 7995 C CA . TRP C 3 252 ? 235.836 211.185 233.980 1.00 32.31 252 TRP c CA 1
ATOM 7996 C C . TRP C 3 252 ? 236.753 212.397 233.986 1.00 32.31 252 TRP c C 1
ATOM 7997 O O . TRP C 3 252 ? 236.570 213.309 234.791 1.00 32.31 252 TRP c O 1
ATOM 8008 N N . LEU C 3 253 ? 237.769 212.409 233.127 1.00 31.81 253 LEU c N 1
ATOM 8009 C CA . LEU C 3 253 ? 238.664 213.561 233.085 1.00 31.81 253 LEU c CA 1
ATOM 8010 C C . LEU C 3 253 ? 237.918 214.817 232.654 1.00 31.81 253 LEU c C 1
ATOM 8011 O O . LEU C 3 253 ? 238.032 215.873 233.292 1.00 31.81 253 LEU c O 1
ATOM 8016 N N . PHE C 3 254 ? 237.139 214.718 231.574 1.00 32.96 254 PHE c N 1
ATOM 8017 C CA . PHE C 3 254 ? 236.340 215.870 231.159 1.00 32.96 254 PHE c CA 1
ATOM 8018 C C . PHE C 3 254 ? 235.372 216.285 232.257 1.00 32.96 254 PHE c C 1
ATOM 8019 O O . PHE C 3 254 ? 235.193 217.481 232.523 1.00 32.96 254 PHE c O 1
ATOM 8027 N N . LEU C 3 255 ? 234.737 215.306 232.904 1.00 32.11 255 LEU c N 1
ATOM 8028 C CA . LEU C 3 255 ? 233.770 215.599 233.952 1.00 32.11 255 LEU c CA 1
ATOM 8029 C C . LEU C 3 255 ? 234.431 216.332 235.104 1.00 32.11 255 LEU c C 1
ATOM 8030 O O . LEU C 3 255 ? 233.946 217.376 235.554 1.00 32.11 255 LEU c O 1
ATOM 8035 N N . PHE C 3 256 ? 235.557 215.805 235.583 1.00 32.46 256 PHE c N 1
ATOM 8036 C CA . PHE C 3 256 ? 236.268 216.435 236.681 1.00 32.46 256 PHE c CA 1
ATOM 8037 C C . PHE C 3 256 ? 236.613 217.862 236.325 1.00 32.46 256 PHE c C 1
ATOM 8038 O O . PHE C 3 256 ? 236.196 218.793 237.016 1.00 32.46 256 PHE c O 1
ATOM 8046 N N . VAL C 3 257 ? 237.299 218.054 235.193 1.00 33.53 257 VAL c N 1
ATOM 8047 C CA . VAL C 3 257 ? 237.715 219.403 234.818 1.00 33.53 257 VAL c CA 1
ATOM 8048 C C . VAL C 3 257 ? 236.509 220.329 234.800 1.00 33.53 257 VAL c C 1
ATOM 8049 O O . VAL C 3 257 ? 236.354 221.176 235.686 1.00 33.53 257 VAL c O 1
ATOM 8053 N N . SER C 3 258 ? 235.567 220.082 233.885 1.00 33.50 258 SER c N 1
ATOM 8054 C CA . SER C 3 258 ? 234.455 221.011 233.731 1.00 33.50 258 SER c CA 1
ATOM 8055 C C . SER C 3 258 ? 233.712 221.200 235.046 1.00 33.50 258 SER c C 1
ATOM 8056 O O . SER C 3 258 ? 233.856 222.248 235.682 1.00 33.50 258 SER c O 1
ATOM 8059 N N . ILE C 3 259 ? 233.020 220.164 235.525 1.00 34.03 259 ILE c N 1
ATOM 8060 C CA . ILE C 3 259 ? 232.152 220.343 236.687 1.00 34.03 259 ILE c CA 1
ATOM 8061 C C . ILE C 3 259 ? 232.966 220.777 237.900 1.00 34.03 259 ILE c C 1
ATOM 8062 O O . ILE C 3 259 ? 232.801 221.889 238.410 1.00 34.03 259 ILE c O 1
ATOM 8067 N N . TYR C 3 260 ? 233.888 219.926 238.355 1.00 34.70 260 TYR c N 1
ATOM 8068 C CA . TYR C 3 260 ? 234.499 220.158 239.655 1.00 34.70 260 TYR c CA 1
ATOM 8069 C C . TYR C 3 260 ? 235.400 221.386 239.651 1.00 34.70 260 TYR c C 1
ATOM 8070 O O . TYR C 3 260 ? 235.396 222.153 240.618 1.00 34.70 260 TYR c O 1
ATOM 8079 N N . TRP C 3 261 ? 236.194 221.598 238.599 1.00 34.59 261 TRP c N 1
ATOM 8080 C CA . TRP C 3 261 ? 237.075 222.754 238.611 1.00 34.59 261 TRP c CA 1
ATOM 8081 C C . TRP C 3 261 ? 236.318 224.023 238.243 1.00 34.59 261 TRP c C 1
ATOM 8082 O O . TRP C 3 261 ? 236.292 224.984 239.016 1.00 34.59 261 TRP c O 1
ATOM 8093 N N . TRP C 3 262 ? 235.708 224.058 237.055 1.00 34.92 262 TRP c N 1
ATOM 8094 C CA . TRP C 3 262 ? 235.088 225.291 236.596 1.00 34.92 262 TRP c CA 1
ATOM 8095 C C . TRP C 3 262 ? 233.844 225.628 237.408 1.00 34.92 262 TRP c C 1
ATOM 8096 O O . TRP C 3 262 ? 233.683 226.764 237.865 1.00 34.92 262 TRP c O 1
ATOM 8107 N N . GLY C 3 263 ? 232.951 224.653 237.603 1.00 36.35 263 GLY c N 1
ATOM 8108 C CA . GLY C 3 263 ? 231.702 224.933 238.294 1.00 36.35 263 GLY c CA 1
ATOM 8109 C C . GLY C 3 263 ? 231.916 225.479 239.690 1.00 36.35 263 GLY c C 1
ATOM 8110 O O . GLY C 3 263 ? 231.166 226.340 240.152 1.00 36.35 263 GLY c O 1
ATOM 8111 N N . GLY C 3 264 ? 232.945 224.992 240.378 1.00 35.57 264 GLY c N 1
ATOM 8112 C CA . GLY C 3 264 ? 233.304 225.546 241.667 1.00 35.57 264 GLY c CA 1
ATOM 8113 C C . GLY C 3 264 ? 234.033 226.870 241.594 1.00 35.57 264 GLY c C 1
ATOM 8114 O O . GLY C 3 264 ? 234.342 227.443 242.645 1.00 35.57 264 GLY c O 1
ATOM 8115 N N . ILE C 3 265 ? 234.321 227.359 240.390 1.00 36.79 265 ILE c N 1
ATOM 8116 C CA . ILE C 3 265 ? 234.957 228.659 240.209 1.00 36.79 265 ILE c CA 1
ATOM 8117 C C . ILE C 3 265 ? 233.976 229.660 239.603 1.00 36.79 265 ILE c C 1
ATOM 8118 O O . ILE C 3 265 ? 233.304 229.388 238.610 1.00 36.79 265 ILE c O 1
ATOM 8124 N N . MET D 4 1 ? 194.551 200.326 176.095 1.00 49.57 1 MET d N 1
ATOM 8125 C CA . MET D 4 1 ? 194.938 199.232 176.975 1.00 49.57 1 MET d CA 1
ATOM 8126 C C . MET D 4 1 ? 194.209 199.328 178.305 1.00 49.57 1 MET d C 1
ATOM 8127 O O . MET D 4 1 ? 193.362 198.494 178.619 1.00 49.57 1 MET d O 1
ATOM 8132 N N . SER D 4 2 ? 194.539 200.351 179.090 1.00 41.31 2 SER d N 1
ATOM 8133 C CA . SER D 4 2 ? 193.913 200.501 180.394 1.00 41.31 2 SER d CA 1
ATOM 8134 C C . SER D 4 2 ? 193.483 201.916 180.743 1.00 41.31 2 SER d C 1
ATOM 8135 O O . SER D 4 2 ? 192.911 202.095 181.822 1.00 41.31 2 SER d O 1
ATOM 8138 N N . THR D 4 3 ? 193.723 202.923 179.893 1.00 38.15 3 THR d N 1
ATOM 8139 C CA . THR D 4 3 ? 193.332 204.289 180.240 1.00 38.15 3 THR d CA 1
ATOM 8140 C C . THR D 4 3 ? 191.848 204.381 180.548 1.00 38.15 3 THR d C 1
ATOM 8141 O O . THR D 4 3 ? 191.440 205.161 181.416 1.00 38.15 3 THR d O 1
ATOM 8145 N N . LYS D 4 4 ? 191.032 203.584 179.857 1.00 38.34 4 LYS d N 1
ATOM 8146 C CA . LYS D 4 4 ? 189.624 203.473 180.209 1.00 38.34 4 LYS d CA 1
ATOM 8147 C C . LYS D 4 4 ? 189.464 203.053 181.663 1.00 38.34 4 LYS d C 1
ATOM 8148 O O . LYS D 4 4 ? 188.753 203.703 182.439 1.00 38.34 4 LYS d O 1
ATOM 8154 N N . TYR D 4 5 ? 190.143 201.974 182.052 1.00 35.62 5 TYR d N 1
ATOM 8155 C CA . TYR D 4 5 ? 190.022 201.473 183.414 1.00 35.62 5 TYR d CA 1
ATOM 8156 C C . TYR D 4 5 ? 190.551 202.476 184.428 1.00 35.62 5 TYR d C 1
ATOM 8157 O O . TYR D 4 5 ? 189.927 202.694 185.470 1.00 35.62 5 TYR d O 1
ATOM 8166 N N . ILE D 4 6 ? 191.692 203.106 184.141 1.00 34.60 6 ILE d N 1
ATOM 8167 C CA . ILE D 4 6 ? 192.286 204.035 185.101 1.00 34.60 6 ILE d CA 1
ATOM 8168 C C . ILE D 4 6 ? 191.380 205.241 185.314 1.00 34.60 6 ILE d C 1
ATOM 8169 O O . ILE D 4 6 ? 191.104 205.638 186.452 1.00 34.60 6 ILE d O 1
ATOM 8174 N N . VAL D 4 7 ? 190.908 205.849 184.224 1.00 32.98 7 VAL d N 1
ATOM 8175 C CA . VAL D 4 7 ? 190.065 207.031 184.360 1.00 32.98 7 VAL d CA 1
ATOM 8176 C C . VAL D 4 7 ? 188.740 206.673 185.024 1.00 32.98 7 VAL d C 1
ATOM 8177 O O . VAL D 4 7 ? 188.239 207.414 185.885 1.00 32.98 7 VAL d O 1
ATOM 8181 N N . SER D 4 8 ? 188.153 205.534 184.647 1.00 32.33 8 SER d N 1
ATOM 8182 C CA . SER D 4 8 ? 186.913 205.104 185.277 1.00 32.33 8 SER d CA 1
ATOM 8183 C C . SER D 4 8 ? 187.100 204.902 186.774 1.00 32.33 8 SER d C 1
ATOM 8184 O O . SER D 4 8 ? 186.248 205.307 187.573 1.00 32.33 8 SER d O 1
ATOM 8187 N N . ALA D 4 9 ? 188.216 204.292 187.175 1.00 30.50 9 ALA d N 1
ATOM 8188 C CA . ALA D 4 9 ? 188.462 204.074 188.592 1.00 30.50 9 ALA d CA 1
ATOM 8189 C C . ALA D 4 9 ? 188.719 205.379 189.329 1.00 30.50 9 ALA d C 1
ATOM 8190 O O . ALA D 4 9 ? 188.329 205.510 190.491 1.00 30.50 9 ALA d O 1
ATOM 8192 N N . ILE D 4 10 ? 189.363 206.354 188.686 1.00 29.91 10 ILE d N 1
ATOM 8193 C CA . ILE D 4 10 ? 189.567 207.644 189.344 1.00 29.91 10 ILE d CA 1
ATOM 8194 C C . ILE D 4 10 ? 188.228 208.325 189.603 1.00 29.91 10 ILE d C 1
ATOM 8195 O O . ILE D 4 10 ? 187.972 208.852 190.696 1.00 29.91 10 ILE d O 1
ATOM 8200 N N . LEU D 4 11 ? 187.352 208.328 188.597 1.00 29.69 11 LEU d N 1
ATOM 8201 C CA . LEU D 4 11 ? 186.044 208.945 188.787 1.00 29.69 11 LEU d CA 1
ATOM 8202 C C . LEU D 4 11 ? 185.233 208.201 189.843 1.00 29.69 11 LEU d C 1
ATOM 8203 O O . LEU D 4 11 ? 184.545 208.822 190.663 1.00 29.69 11 LEU d O 1
ATOM 8208 N N . GLY D 4 12 ? 185.308 206.870 189.849 1.00 28.71 12 GLY d N 1
ATOM 8209 C CA . GLY D 4 12 ? 184.641 206.114 190.895 1.00 28.71 12 GLY d CA 1
ATOM 8210 C C . GLY D 4 12 ? 185.178 206.438 192.274 1.00 28.71 12 GLY d C 1
ATOM 8211 O O . GLY D 4 12 ? 184.426 206.485 193.250 1.00 28.71 12 GLY d O 1
ATOM 8212 N N . SER D 4 13 ? 186.490 206.659 192.377 1.00 29.17 13 SER d N 1
ATOM 8213 C CA . SER D 4 13 ? 187.079 207.028 193.657 1.00 29.17 13 SER d CA 1
ATOM 8214 C C . SER D 4 13 ? 186.556 208.372 194.131 1.00 29.17 13 SER d C 1
ATOM 8215 O O . SER D 4 13 ? 186.258 208.548 195.318 1.00 29.17 13 SER d O 1
ATOM 8218 N N . PHE D 4 14 ? 186.449 209.337 193.219 1.00 28.86 14 PHE d N 1
ATOM 8219 C CA . PHE D 4 14 ? 185.864 210.620 193.598 1.00 28.86 14 PHE d CA 1
ATOM 8220 C C . PHE D 4 14 ? 184.428 210.441 194.067 1.00 28.86 14 PHE d C 1
ATOM 8221 O O . PHE D 4 14 ? 184.007 211.060 195.052 1.00 28.86 14 PHE d O 1
ATOM 8229 N N . GLY D 4 15 ? 183.666 209.587 193.383 1.00 29.11 15 GLY d N 1
ATOM 8230 C CA . GLY D 4 15 ? 182.295 209.338 193.805 1.00 29.11 15 GLY d CA 1
ATOM 8231 C C . GLY D 4 15 ? 182.211 208.751 195.202 1.00 29.11 15 GLY d C 1
ATOM 8232 O O . GLY D 4 15 ? 181.392 209.175 196.023 1.00 29.11 15 GLY d O 1
ATOM 8233 N N . ILE D 4 16 ? 183.067 207.771 195.493 1.00 30.79 16 ILE d N 1
ATOM 8234 C CA . ILE D 4 16 ? 183.057 207.135 196.809 1.00 30.79 16 ILE d CA 1
ATOM 8235 C C . ILE D 4 16 ? 183.477 208.120 197.891 1.00 30.79 16 ILE d C 1
ATOM 8236 O O . ILE D 4 16 ? 182.889 208.154 198.981 1.00 30.79 16 ILE d O 1
ATOM 8241 N N . ALA D 4 17 ? 184.506 208.924 197.623 1.00 30.34 17 ALA d N 1
ATOM 8242 C CA . ALA D 4 17 ? 184.918 209.927 198.597 1.00 30.34 17 ALA d CA 1
ATOM 8243 C C . ALA D 4 17 ? 183.795 210.916 198.866 1.00 30.34 17 ALA d C 1
ATOM 8244 O O . ALA D 4 17 ? 183.562 211.304 200.016 1.00 30.34 17 ALA d O 1
ATOM 8246 N N . TRP D 4 18 ? 183.080 211.327 197.818 1.00 30.32 18 TRP d N 1
ATOM 8247 C CA . TRP D 4 18 ? 181.949 212.227 198.006 1.00 30.32 18 TRP d CA 1
ATOM 8248 C C . TRP D 4 18 ? 180.873 211.589 198.869 1.00 30.32 18 TRP d C 1
ATOM 8249 O O . TRP D 4 18 ? 180.307 212.242 199.749 1.00 30.32 18 TRP d O 1
ATOM 8260 N N . VAL D 4 19 ? 180.551 210.319 198.613 1.00 30.73 19 VAL d N 1
ATOM 8261 C CA . VAL D 4 19 ? 179.504 209.662 199.396 1.00 30.73 19 VAL d CA 1
ATOM 8262 C C . VAL D 4 19 ? 179.905 209.568 200.859 1.00 30.73 19 VAL d C 1
ATOM 8263 O O . VAL D 4 19 ? 179.097 209.838 201.759 1.00 30.73 19 VAL d O 1
ATOM 8267 N N . CYS D 4 20 ? 181.153 209.178 201.125 1.00 31.60 20 CYS d N 1
ATOM 8268 C CA . CYS D 4 20 ? 181.606 209.080 202.509 1.00 31.60 20 CYS d CA 1
ATOM 8269 C C . CYS D 4 20 ? 181.585 210.441 203.191 1.00 31.60 20 CYS d C 1
ATOM 8270 O O . CYS D 4 20 ? 181.152 210.557 204.342 1.00 31.60 20 CYS d O 1
ATOM 8273 N N . ASP D 4 21 ? 182.033 211.486 202.490 1.00 32.66 21 ASP d N 1
ATOM 8274 C CA . ASP D 4 21 ? 181.976 212.838 203.038 1.00 32.66 21 ASP d CA 1
ATOM 8275 C C . ASP D 4 21 ? 180.547 213.242 203.365 1.00 32.66 21 ASP d C 1
ATOM 8276 O O . ASP D 4 21 ? 180.267 213.768 204.448 1.00 32.66 21 ASP d O 1
ATOM 8281 N N . TYR D 4 22 ? 179.626 212.996 202.436 1.00 32.44 22 TYR d N 1
ATOM 8282 C CA . TYR D 4 22 ? 178.238 213.384 202.638 1.00 32.44 22 TYR d CA 1
ATOM 8283 C C . TYR D 4 22 ? 177.634 212.664 203.832 1.00 32.44 22 TYR d C 1
ATOM 8284 O O . TYR D 4 22 ? 176.869 213.259 204.597 1.00 32.44 22 TYR d O 1
ATOM 8293 N N . TYR D 4 23 ? 177.952 211.382 204.009 1.00 32.10 23 TYR d N 1
ATOM 8294 C CA . TYR D 4 23 ? 177.402 210.676 205.161 1.00 32.10 23 TYR d CA 1
ATOM 8295 C C . TYR D 4 23 ? 178.082 211.042 206.469 1.00 32.10 23 TYR d C 1
ATOM 8296 O O . TYR D 4 23 ? 177.456 210.929 207.526 1.00 32.10 23 TYR d O 1
ATOM 8305 N N . VAL D 4 24 ? 179.345 211.468 206.447 1.00 32.59 24 VAL d N 1
ATOM 8306 C CA . VAL D 4 24 ? 180.071 211.620 207.704 1.00 32.59 24 VAL d CA 1
ATOM 8307 C C . VAL D 4 24 ? 180.151 213.063 208.189 1.00 32.59 24 VAL d C 1
ATOM 8308 O O . VAL D 4 24 ? 180.456 213.289 209.371 1.00 32.59 24 VAL d O 1
ATOM 8312 N N . SER D 4 25 ? 179.877 214.045 207.333 1.00 34.45 25 SER d N 1
ATOM 8313 C CA . SER D 4 25 ? 179.983 215.436 207.747 1.00 34.45 25 SER d CA 1
ATOM 8314 C C . SER D 4 25 ? 178.800 216.302 207.349 1.00 34.45 25 SER d C 1
ATOM 8315 O O . SER D 4 25 ? 178.709 217.436 207.827 1.00 34.45 25 SER d O 1
ATOM 8318 N N . GLU D 4 26 ? 177.902 215.821 206.495 1.00 35.79 26 GLU d N 1
ATOM 8319 C CA . GLU D 4 26 ? 176.676 216.537 206.176 1.00 35.79 26 GLU d CA 1
ATOM 8320 C C . GLU D 4 26 ? 175.475 216.011 206.947 1.00 35.79 26 GLU d C 1
ATOM 8321 O O . GLU D 4 26 ? 174.615 216.798 207.348 1.00 35.79 26 GLU d O 1
ATOM 8327 N N . LYS D 4 27 ? 175.392 214.695 207.159 1.00 35.64 27 LYS d N 1
ATOM 8328 C CA . LYS D 4 27 ? 174.359 214.097 207.993 1.00 35.64 27 LYS d CA 1
ATOM 8329 C C . LYS D 4 27 ? 174.905 213.450 209.257 1.00 35.64 27 LYS d C 1
ATOM 8330 O O . LYS D 4 27 ? 174.115 213.094 210.136 1.00 35.64 27 LYS d O 1
ATOM 8336 N N . LYS D 4 28 ? 176.224 213.285 209.366 1.00 36.07 28 LYS d N 1
ATOM 8337 C CA . LYS D 4 28 ? 176.887 212.862 210.599 1.00 36.07 28 LYS d CA 1
ATOM 8338 C C . LYS D 4 28 ? 176.359 211.508 211.083 1.00 36.07 28 LYS d C 1
ATOM 8339 O O . LYS D 4 28 ? 175.701 211.391 212.117 1.00 36.07 28 LYS d O 1
ATOM 8345 N N . ILE D 4 29 ? 176.661 210.479 210.288 1.00 35.46 29 ILE d N 1
ATOM 8346 C CA . ILE D 4 29 ? 176.420 209.113 210.734 1.00 35.46 29 ILE d CA 1
ATOM 8347 C C . ILE D 4 29 ? 177.211 208.810 211.998 1.00 35.46 29 ILE d C 1
ATOM 8348 O O . ILE D 4 29 ? 176.911 207.841 212.700 1.00 35.46 29 ILE d O 1
ATOM 8353 N N . PHE D 4 30 ? 178.222 209.617 212.301 1.00 34.40 30 PHE d N 1
ATOM 8354 C CA . PHE D 4 30 ? 178.930 209.576 213.572 1.00 34.40 30 PHE d CA 1
ATOM 8355 C C . PHE D 4 30 ? 178.648 210.882 214.299 1.00 34.40 30 PHE d C 1
ATOM 8356 O O . PHE D 4 30 ? 178.937 211.961 213.771 1.00 34.40 30 PHE d O 1
ATOM 8364 N N . GLY D 4 31 ? 178.086 210.776 215.502 1.00 40.41 31 GLY d N 1
ATOM 8365 C CA . GLY D 4 31 ? 177.517 211.904 216.218 1.00 40.41 31 GLY d CA 1
ATOM 8366 C C . GLY D 4 31 ? 178.356 213.163 216.269 1.00 40.41 31 GLY d C 1
ATOM 8367 O O . GLY D 4 31 ? 179.587 213.096 216.308 1.00 40.41 31 GLY d O 1
ATOM 8368 N N . GLY D 4 32 ? 177.697 214.316 216.268 1.00 40.16 32 GLY d N 1
ATOM 8369 C CA . GLY D 4 32 ? 178.409 215.576 216.310 1.00 40.16 32 GLY d CA 1
ATOM 8370 C C . GLY D 4 32 ? 177.444 216.737 216.310 1.00 40.16 32 GLY d C 1
ATOM 8371 O O . GLY D 4 32 ? 176.242 216.569 216.527 1.00 40.16 32 GLY d O 1
ATOM 8372 N N . SER D 4 33 ? 177.989 217.927 216.057 1.00 42.42 33 SER d N 1
ATOM 8373 C CA . SER D 4 33 ? 177.214 219.156 216.122 1.00 42.42 33 SER d CA 1
ATOM 8374 C C . SER D 4 33 ? 177.621 220.096 214.998 1.00 42.42 33 SER d C 1
ATOM 8375 O O . SER D 4 33 ? 178.581 219.857 214.264 1.00 42.42 33 SER d O 1
ATOM 8378 N N . THR D 4 34 ? 176.862 221.180 214.877 1.00 42.85 34 THR d N 1
ATOM 8379 C CA . THR D 4 34 ? 177.115 222.254 213.939 1.00 42.85 34 THR d CA 1
ATOM 8380 C C . THR D 4 34 ? 176.998 223.582 214.673 1.00 42.85 34 THR d C 1
ATOM 8381 O O . THR D 4 34 ? 176.124 223.740 215.533 1.00 42.85 34 THR d O 1
ATOM 8385 N N . PRO D 4 35 ? 177.861 224.546 214.374 1.00 42.93 35 PRO d N 1
ATOM 8386 C CA . PRO D 4 35 ? 177.862 225.791 215.143 1.00 42.93 35 PRO d CA 1
ATOM 8387 C C . PRO D 4 35 ? 176.588 226.580 214.912 1.00 42.93 35 PRO d C 1
ATOM 8388 O O . PRO D 4 35 ? 175.920 226.451 213.886 1.00 42.93 35 PRO d O 1
ATOM 8392 N N . GLY D 4 36 ? 176.249 227.407 215.898 1.00 40.45 36 GLY d N 1
ATOM 8393 C CA . GLY D 4 36 ? 175.148 228.329 215.699 1.00 40.45 36 GLY d CA 1
ATOM 8394 C C . GLY D 4 36 ? 175.472 229.474 214.770 1.00 40.45 36 GLY d C 1
ATOM 8395 O O . GLY D 4 36 ? 174.559 230.191 214.348 1.00 40.45 36 GLY d O 1
ATOM 8396 N N . THR D 4 37 ? 176.748 229.647 214.435 1.00 39.47 37 THR d N 1
ATOM 8397 C CA . THR D 4 37 ? 177.179 230.769 213.618 1.00 39.47 37 THR d CA 1
ATOM 8398 C C . THR D 4 37 ? 177.025 230.485 212.127 1.00 39.47 37 THR d C 1
ATOM 8399 O O . THR D 4 37 ? 177.001 231.420 211.319 1.00 39.47 37 THR d O 1
ATOM 8403 N N . ILE D 4 38 ? 176.912 229.218 211.743 1.00 41.31 38 ILE d N 1
ATOM 8404 C CA . ILE D 4 38 ? 176.772 228.880 210.333 1.00 41.31 38 ILE d CA 1
ATOM 8405 C C . ILE D 4 38 ? 175.337 228.510 209.973 1.00 41.31 38 ILE d C 1
ATOM 8406 O O . ILE D 4 38 ? 174.884 228.796 208.861 1.00 41.31 38 ILE d O 1
ATOM 8411 N N . THR D 4 39 ? 174.598 227.894 210.891 1.00 42.45 39 THR d N 1
ATOM 8412 C CA . THR D 4 39 ? 173.226 227.517 210.593 1.00 42.45 39 THR d CA 1
ATOM 8413 C C . THR D 4 39 ? 172.278 228.706 210.567 1.00 42.45 39 THR d C 1
ATOM 8414 O O . THR D 4 39 ? 171.209 228.608 209.957 1.00 42.45 39 THR d O 1
ATOM 8418 N N . ASN D 4 40 ? 172.635 229.819 211.212 1.00 42.22 40 ASN d N 1
ATOM 8419 C CA . ASN D 4 40 ? 171.758 230.986 211.193 1.00 42.22 40 ASN d CA 1
ATOM 8420 C C . ASN D 4 40 ? 171.643 231.573 209.795 1.00 42.22 40 ASN d C 1
ATOM 8421 O O . ASN D 4 40 ? 170.601 232.136 209.447 1.00 42.22 40 ASN d O 1
ATOM 8426 N N . LYS D 4 41 ? 172.714 231.487 209.006 1.00 42.60 41 LYS d N 1
ATOM 8427 C CA . LYS D 4 41 ? 172.711 231.809 207.583 1.00 42.60 41 LYS d CA 1
ATOM 8428 C C . LYS D 4 41 ? 172.625 233.316 207.354 1.00 42.60 41 LYS d C 1
ATOM 8429 O O . LYS D 4 41 ? 172.803 233.795 206.229 1.00 42.60 41 LYS d O 1
ATOM 8435 N N . GLU D 4 42 ? 172.408 234.082 208.417 1.00 41.00 42 GLU d N 1
ATOM 8436 C CA . GLU D 4 42 ? 172.458 235.534 208.342 1.00 41.00 42 GLU d CA 1
ATOM 8437 C C . GLU D 4 42 ? 173.650 236.101 209.089 1.00 41.00 42 GLU d C 1
ATOM 8438 O O . GLU D 4 42 ? 173.770 237.323 209.212 1.00 41.00 42 GLU d O 1
ATOM 8444 N N . TRP D 4 43 ? 174.532 235.240 209.594 1.00 38.64 43 TRP d N 1
ATOM 8445 C CA . TRP D 4 43 ? 175.680 235.715 210.353 1.00 38.64 43 TRP d CA 1
ATOM 8446 C C . TRP D 4 43 ? 176.731 236.323 209.434 1.00 38.64 43 TRP d C 1
ATOM 8447 O O . TRP D 4 43 ? 177.319 237.364 209.748 1.00 38.64 43 TRP d O 1
ATOM 8458 N N . GLY D 4 44 ? 176.991 235.677 208.296 1.00 36.51 44 GLY d N 1
ATOM 8459 C CA . GLY D 4 44 ? 177.941 236.233 207.347 1.00 36.51 44 GLY d CA 1
ATOM 8460 C C . GLY D 4 44 ? 177.530 237.609 206.868 1.00 36.51 44 GLY d C 1
ATOM 8461 O O . GLY D 4 44 ? 178.365 238.506 206.736 1.00 36.51 44 GLY d O 1
ATOM 8462 N N . GLU D 4 45 ? 176.236 237.789 206.601 1.00 38.60 45 GLU d N 1
ATOM 8463 C CA . GLU D 4 45 ? 175.681 239.089 206.251 1.00 38.60 45 GLU d CA 1
ATOM 8464 C C . GLU D 4 45 ? 176.167 240.180 207.194 1.00 38.60 45 GLU d C 1
ATOM 8465 O O . GLU D 4 45 ? 176.817 241.149 206.777 1.00 38.60 45 GLU d O 1
ATOM 8471 N N . GLU D 4 46 ? 175.866 240.024 208.482 1.00 37.60 46 GLU d N 1
ATOM 8472 C CA . GLU D 4 46 ? 176.305 241.016 209.450 1.00 37.60 46 GLU d CA 1
ATOM 8473 C C . GLU D 4 46 ? 177.815 241.047 209.578 1.00 37.60 46 GLU d C 1
ATOM 8474 O O . GLU D 4 46 ? 178.378 242.106 209.852 1.00 37.60 46 GLU d O 1
ATOM 8480 N N . THR D 4 47 ? 178.493 239.921 209.359 1.00 37.63 47 THR d N 1
ATOM 8481 C CA . THR D 4 47 ? 179.951 239.943 209.419 1.00 37.63 47 THR d CA 1
ATOM 8482 C C . THR D 4 47 ? 180.529 240.843 208.332 1.00 37.63 47 THR d C 1
ATOM 8483 O O . THR D 4 47 ? 181.486 241.588 208.572 1.00 37.63 47 THR d O 1
ATOM 8487 N N . ASP D 4 48 ? 179.942 240.815 207.136 1.00 36.68 48 ASP d N 1
ATOM 8488 C CA . ASP D 4 48 ? 180.427 241.671 206.059 1.00 36.68 48 ASP d CA 1
ATOM 8489 C C . ASP D 4 48 ? 180.040 243.127 206.298 1.00 36.68 48 ASP d C 1
ATOM 8490 O O . ASP D 4 48 ? 180.881 244.035 206.202 1.00 36.68 48 ASP d O 1
ATOM 8495 N N . LYS D 4 49 ? 178.773 243.369 206.645 1.00 36.13 49 LYS d N 1
ATOM 8496 C CA . LYS D 4 49 ? 178.367 244.733 206.965 1.00 36.13 49 LYS d CA 1
ATOM 8497 C C . LYS D 4 49 ? 179.169 245.296 208.130 1.00 36.13 49 LYS d C 1
ATOM 8498 O O . LYS D 4 49 ? 179.253 246.518 208.278 1.00 36.13 49 LYS d O 1
ATOM 8504 N N . LYS D 4 50 ? 179.751 244.431 208.962 1.00 34.91 50 LYS d N 1
ATOM 8505 C CA . LYS D 4 50 ? 180.594 244.879 210.057 1.00 34.91 50 LYS d CA 1
ATOM 8506 C C . LYS D 4 50 ? 182.038 245.080 209.625 1.00 34.91 50 LYS d C 1
ATOM 8507 O O . LYS D 4 50 ? 182.719 245.950 210.173 1.00 34.91 50 LYS d O 1
ATOM 8513 N N . PHE D 4 51 ? 182.536 244.294 208.667 1.00 35.42 51 PHE d N 1
ATOM 8514 C CA . PHE D 4 51 ? 183.781 244.695 208.019 1.00 35.42 51 PHE d CA 1
ATOM 8515 C C . PHE D 4 51 ? 183.663 246.087 207.428 1.00 35.42 51 PHE d C 1
ATOM 8516 O O . PHE D 4 51 ? 184.666 246.796 207.311 1.00 35.42 51 PHE d O 1
ATOM 8524 N N . GLN D 4 52 ? 182.456 246.496 207.039 1.00 36.02 52 GLN d N 1
ATOM 8525 C CA . GLN D 4 52 ? 182.280 247.887 206.631 1.00 36.02 52 GLN d CA 1
ATOM 8526 C C . GLN D 4 52 ? 182.529 248.849 207.791 1.00 36.02 52 GLN d C 1
ATOM 8527 O O . GLN D 4 52 ? 183.161 249.893 207.608 1.00 36.02 52 GLN d O 1
ATOM 8533 N N . ALA D 4 53 ? 182.028 248.529 208.988 1.00 34.73 53 ALA d N 1
ATOM 8534 C CA . ALA D 4 53 ? 182.210 249.405 210.153 1.00 34.73 53 ALA d CA 1
ATOM 8535 C C . ALA D 4 53 ? 182.242 248.533 211.411 1.00 34.73 53 ALA d C 1
ATOM 8536 O O . ALA D 4 53 ? 181.200 248.211 211.983 1.00 34.73 53 ALA d O 1
ATOM 8538 N N . TRP D 4 54 ? 183.451 248.180 211.844 1.00 31.09 54 TRP d N 1
ATOM 8539 C CA . TRP D 4 54 ? 183.656 247.257 212.957 1.00 31.09 54 TRP d CA 1
ATOM 8540 C C . TRP D 4 54 ? 183.572 248.001 214.282 1.00 31.09 54 TRP d C 1
ATOM 8541 O O . TRP D 4 54 ? 184.264 249.008 214.459 1.00 31.09 54 TRP d O 1
ATOM 8552 N N . PRO D 4 55 ? 182.752 247.540 215.224 1.00 29.19 55 PRO d N 1
ATOM 8553 C CA . PRO D 4 55 ? 182.606 248.256 216.495 1.00 29.19 55 PRO d CA 1
ATOM 8554 C C . PRO D 4 55 ? 183.885 248.227 217.314 1.00 29.19 55 PRO d C 1
ATOM 8555 O O . PRO D 4 55 ? 184.731 247.344 217.160 1.00 29.19 55 PRO d O 1
ATOM 8559 N N . ARG D 4 56 ? 184.020 249.215 218.195 1.00 28.76 56 ARG d N 1
ATOM 8560 C CA . ARG D 4 56 ? 185.225 249.373 218.995 1.00 28.76 56 ARG d CA 1
ATOM 8561 C C . ARG D 4 56 ? 184.856 249.878 220.382 1.00 28.76 56 ARG d C 1
ATOM 8562 O O . ARG D 4 56 ? 183.775 250.431 220.597 1.00 28.76 56 ARG d O 1
ATOM 8570 N N . THR D 4 57 ? 185.780 249.683 221.328 1.00 27.15 57 THR d N 1
ATOM 8571 C CA . THR D 4 57 ? 185.500 249.979 222.729 1.00 27.15 57 THR d CA 1
ATOM 8572 C C . THR D 4 57 ? 185.722 251.447 223.062 1.00 27.15 57 THR d C 1
ATOM 8573 O O . THR D 4 57 ? 184.947 252.036 223.821 1.00 27.15 57 THR d O 1
ATOM 8577 N N . ALA D 4 58 ? 186.777 252.047 222.526 1.00 28.19 58 ALA d N 1
ATOM 8578 C CA . ALA D 4 58 ? 187.110 253.440 222.809 1.00 28.19 58 ALA d CA 1
ATOM 8579 C C . ALA D 4 58 ? 187.329 254.151 221.480 1.00 28.19 58 ALA d C 1
ATOM 8580 O O . ALA D 4 58 ? 188.420 254.089 220.908 1.00 28.19 58 ALA d O 1
ATOM 8582 N N . GLY D 4 59 ? 186.295 254.827 220.995 1.00 28.47 59 GLY d N 1
ATOM 8583 C CA . GLY D 4 59 ? 186.347 255.470 219.707 1.00 28.47 59 GLY d CA 1
ATOM 8584 C C . GLY D 4 59 ? 185.191 255.045 218.829 1.00 28.47 59 GLY d C 1
ATOM 8585 O O . GLY D 4 59 ? 184.504 254.057 219.098 1.00 28.47 59 GLY d O 1
ATOM 8586 N N . PRO D 4 60 ? 184.955 255.788 217.757 1.00 30.04 60 PRO d N 1
ATOM 8587 C CA . PRO D 4 60 ? 183.851 255.465 216.860 1.00 30.04 60 PRO d CA 1
ATOM 8588 C C . PRO D 4 60 ? 184.144 254.193 216.089 1.00 30.04 60 PRO d C 1
ATOM 8589 O O . PRO D 4 60 ? 185.289 253.719 216.084 1.00 30.04 60 PRO d O 1
ATOM 8593 N N . PRO D 4 61 ? 183.139 253.597 215.446 1.00 31.53 61 PRO d N 1
ATOM 8594 C CA . PRO D 4 61 ? 183.382 252.365 214.689 1.00 31.53 61 PRO d CA 1
ATOM 8595 C C . PRO D 4 61 ? 184.426 252.573 213.606 1.00 31.53 61 PRO d C 1
ATOM 8596 O O . PRO D 4 61 ? 184.476 253.618 212.957 1.00 31.53 61 PRO d O 1
ATOM 8600 N N . VAL D 4 62 ? 185.266 251.560 213.416 1.00 31.90 62 VAL d N 1
ATOM 8601 C CA . VAL D 4 62 ? 186.422 251.649 212.537 1.00 31.90 62 VAL d CA 1
ATOM 8602 C C . VAL D 4 62 ? 186.433 250.440 211.614 1.00 31.90 62 VAL d C 1
ATOM 8603 O O . VAL D 4 62 ? 185.901 249.379 211.951 1.00 31.90 62 VAL d O 1
ATOM 8607 N N . VAL D 4 63 ? 187.042 250.605 210.438 1.00 33.09 63 VAL d N 1
ATOM 8608 C CA . VAL D 4 63 ? 186.994 249.589 209.396 1.00 33.09 63 VAL d CA 1
ATOM 8609 C C . VAL D 4 63 ? 188.100 248.567 209.622 1.00 33.09 63 VAL d C 1
ATOM 8610 O O . VAL D 4 63 ? 189.069 248.807 210.342 1.00 33.09 63 VAL d O 1
ATOM 8614 N N . VAL D 4 64 ? 187.949 247.406 208.987 1.00 33.42 64 VAL d N 1
ATOM 8615 C CA . VAL D 4 64 ? 188.949 246.348 208.999 1.00 33.42 64 VAL d CA 1
ATOM 8616 C C . VAL D 4 64 ? 189.164 245.886 207.567 1.00 33.42 64 VAL d C 1
ATOM 8617 O O . VAL D 4 64 ? 188.277 246.021 206.719 1.00 33.42 64 VAL d O 1
ATOM 8621 N N . ASN D 4 65 ? 190.344 245.315 207.304 1.00 33.64 65 ASN d N 1
ATOM 8622 C CA . ASN D 4 65 ? 190.757 245.023 205.937 1.00 33.64 65 ASN d CA 1
ATOM 8623 C C . ASN D 4 65 ? 190.531 246.239 205.049 1.00 33.64 65 ASN d C 1
ATOM 8624 O O . ASN D 4 65 ? 189.625 246.227 204.209 1.00 33.64 65 ASN d O 1
ATOM 8629 N N . PRO D 4 66 ? 191.294 247.303 205.208 1.00 33.92 66 PRO d N 1
ATOM 8630 C CA . PRO D 4 66 ? 191.078 248.475 204.357 1.00 33.92 66 PRO d CA 1
ATOM 8631 C C . PRO D 4 66 ? 191.644 248.281 202.963 1.00 33.92 66 PRO d C 1
ATOM 8632 O O . PRO D 4 66 ? 191.044 248.718 201.978 1.00 33.92 66 PRO d O 1
ATOM 8636 N N . ILE D 4 67 ? 192.795 247.626 202.861 1.00 33.82 67 ILE d N 1
ATOM 8637 C CA . ILE D 4 67 ? 193.444 247.455 201.569 1.00 33.82 67 ILE d CA 1
ATOM 8638 C C . ILE D 4 67 ? 192.747 246.363 200.772 1.00 33.82 67 ILE d C 1
ATOM 8639 O O . ILE D 4 67 ? 192.180 246.623 199.707 1.00 33.82 67 ILE d O 1
ATOM 8644 N N . THR D 4 68 ? 192.761 245.135 201.291 1.00 33.99 68 THR d N 1
ATOM 8645 C CA . THR D 4 68 ? 192.304 243.998 200.502 1.00 33.99 68 THR d CA 1
ATOM 8646 C C . THR D 4 68 ? 190.807 244.021 200.242 1.00 33.99 68 THR d C 1
ATOM 8647 O O . THR D 4 68 ? 190.323 243.230 199.427 1.00 33.99 68 THR d O 1
ATOM 8651 N N . ARG D 4 69 ? 190.059 244.888 200.914 1.00 34.68 69 ARG d N 1
ATOM 8652 C CA . ARG D 4 69 ? 188.638 245.018 200.639 1.00 34.68 69 ARG d CA 1
ATOM 8653 C C . ARG D 4 69 ? 188.279 246.328 199.953 1.00 34.68 69 ARG d C 1
ATOM 8654 O O . ARG D 4 69 ? 187.163 246.449 199.440 1.00 34.68 69 ARG d O 1
ATOM 8662 N N . GLN D 4 70 ? 189.197 247.293 199.911 1.00 35.32 70 GLN d N 1
ATOM 8663 C CA . GLN D 4 70 ? 188.949 248.605 199.317 1.00 35.32 70 GLN d CA 1
ATOM 8664 C C . GLN D 4 70 ? 187.659 249.213 199.868 1.00 35.32 70 GLN d C 1
ATOM 8665 O O . GLN D 4 70 ? 186.696 249.485 199.154 1.00 35.32 70 GLN d O 1
ATOM 8671 N N . ASN D 4 71 ? 187.680 249.410 201.182 1.00 38.01 71 ASN d N 1
ATOM 8672 C CA . ASN D 4 71 ? 186.560 250.023 201.888 1.00 38.01 71 ASN d CA 1
ATOM 8673 C C . ASN D 4 71 ? 187.117 250.948 202.966 1.00 38.01 71 ASN d C 1
ATOM 8674 O O . ASN D 4 71 ? 187.938 250.541 203.790 1.00 38.01 71 ASN d O 1
ATOM 8679 N N . PHE D 4 72 ? 186.718 252.212 202.897 1.00 42.93 72 PHE d N 1
ATOM 8680 C CA . PHE D 4 72 ? 187.292 253.274 203.710 1.00 42.93 72 PHE d CA 1
ATOM 8681 C C . PHE D 4 72 ? 186.512 254.566 203.525 1.00 42.93 72 PHE d C 1
ATOM 8682 O O . PHE D 4 72 ? 185.811 254.757 202.530 1.00 42.93 72 PHE d O 1
ATOM 8690 N N . VAL D 4 73 ? 186.637 255.447 204.518 1.00 46.61 73 VAL d N 1
ATOM 8691 C CA . VAL D 4 73 ? 185.882 256.693 204.559 1.00 46.61 73 VAL d CA 1
ATOM 8692 C C . VAL D 4 73 ? 186.640 257.741 203.750 1.00 46.61 73 VAL d C 1
ATOM 8693 O O . VAL D 4 73 ? 187.800 257.537 203.377 1.00 46.61 73 VAL d O 1
ATOM 8697 N N . VAL D 4 74 ? 185.995 258.879 203.506 1.00 54.84 74 VAL d N 1
ATOM 8698 C CA . VAL D 4 74 ? 186.443 259.937 202.610 1.00 54.84 74 VAL d CA 1
ATOM 8699 C C . VAL D 4 74 ? 186.656 261.187 203.450 1.00 54.84 74 VAL d C 1
ATOM 8700 O O . VAL D 4 74 ? 186.684 261.107 204.682 1.00 54.84 74 VAL d O 1
ATOM 8704 N N . LYS D 4 75 ? 186.796 262.341 202.794 1.00 57.33 75 LYS d N 1
ATOM 8705 C CA . LYS D 4 75 ? 187.470 263.534 203.305 1.00 57.33 75 LYS d CA 1
ATOM 8706 C C . LYS D 4 75 ? 187.406 263.708 204.817 1.00 57.33 75 LYS d C 1
ATOM 8707 O O . LYS D 4 75 ? 188.425 264.011 205.443 1.00 57.33 75 LYS d O 1
ATOM 8713 N N . SER D 4 76 ? 186.232 263.529 205.413 1.00 62.26 76 SER d N 1
ATOM 8714 C CA . SER D 4 76 ? 186.108 263.589 206.868 1.00 62.26 76 SER d CA 1
ATOM 8715 C C . SER D 4 76 ? 186.862 262.437 207.529 1.00 62.26 76 SER d C 1
ATOM 8716 O O . SER D 4 76 ? 188.093 262.407 207.548 1.00 62.26 76 SER d O 1
ATOM 8719 N N . PRO E 5 52 ? 248.266 178.029 219.235 1.00 56.70 52 PRO e N 1
ATOM 8720 C CA . PRO E 5 52 ? 247.559 178.246 220.499 1.00 56.70 52 PRO e CA 1
ATOM 8721 C C . PRO E 5 52 ? 246.428 177.251 220.700 1.00 56.70 52 PRO e C 1
ATOM 8722 O O . PRO E 5 52 ? 246.660 176.046 220.760 1.00 56.70 52 PRO e O 1
ATOM 8726 N N . ILE E 5 53 ? 245.208 177.764 220.813 1.00 55.36 53 ILE e N 1
ATOM 8727 C CA . ILE E 5 53 ? 244.005 176.946 220.846 1.00 55.36 53 ILE e CA 1
ATOM 8728 C C . ILE E 5 53 ? 243.110 177.403 219.704 1.00 55.36 53 ILE e C 1
ATOM 8729 O O . ILE E 5 53 ? 242.919 178.608 219.501 1.00 55.36 53 ILE e O 1
ATOM 8734 N N . ALA E 5 54 ? 242.618 176.448 218.923 1.00 55.97 54 ALA e N 1
ATOM 8735 C CA . ALA E 5 54 ? 241.783 176.747 217.769 1.00 55.97 54 ALA e CA 1
ATOM 8736 C C . ALA E 5 54 ? 241.267 175.441 217.196 1.00 55.97 54 ALA e C 1
ATOM 8737 O O . ALA E 5 54 ? 241.946 174.414 217.263 1.00 55.97 54 ALA e O 1
ATOM 8739 N N . THR E 5 55 ? 240.065 175.490 216.632 1.00 54.13 55 THR e N 1
ATOM 8740 C CA . THR E 5 55 ? 239.497 174.322 215.978 1.00 54.13 55 THR e CA 1
ATOM 8741 C C . THR E 5 55 ? 238.373 174.781 215.067 1.00 54.13 55 THR e C 1
ATOM 8742 O O . THR E 5 55 ? 237.594 175.662 215.433 1.00 54.13 55 THR e O 1
ATOM 8746 N N . GLY E 5 56 ? 238.295 174.183 213.889 1.00 55.64 56 GLY e N 1
ATOM 8747 C CA . GLY E 5 56 ? 237.249 174.523 212.942 1.00 55.64 56 GLY e CA 1
ATOM 8748 C C . GLY E 5 56 ? 237.726 175.559 211.946 1.00 55.64 56 GLY e C 1
ATOM 8749 O O . GLY E 5 56 ? 238.804 175.419 211.364 1.00 55.64 56 GLY e O 1
ATOM 8750 N N . HIS E 5 57 ? 236.921 176.604 211.753 1.00 55.29 57 HIS e N 1
ATOM 8751 C CA . HIS E 5 57 ? 237.196 177.568 210.695 1.00 55.29 57 HIS e CA 1
ATOM 8752 C C . HIS E 5 57 ? 238.482 178.340 210.959 1.00 55.29 57 HIS e C 1
ATOM 8753 O O . HIS E 5 57 ? 239.304 178.522 210.051 1.00 55.29 57 HIS e O 1
ATOM 8760 N N . GLU E 5 58 ? 238.680 178.809 212.192 1.00 54.75 58 GLU e N 1
ATOM 8761 C CA . GLU E 5 58 ? 239.920 179.516 212.489 1.00 54.75 58 GLU e CA 1
ATOM 8762 C C . GLU E 5 58 ? 241.112 178.585 212.351 1.00 54.75 58 GLU e C 1
ATOM 8763 O O . GLU E 5 58 ? 242.187 179.001 211.907 1.00 54.75 58 GLU e O 1
ATOM 8769 N N . ARG E 5 59 ? 240.944 177.318 212.722 1.00 58.96 59 ARG e N 1
ATOM 8770 C CA . ARG E 5 59 ? 242.038 176.373 212.557 1.00 58.96 59 ARG e CA 1
ATOM 8771 C C . ARG E 5 59 ? 242.404 176.211 211.091 1.00 58.96 59 ARG e C 1
ATOM 8772 O O . ARG E 5 59 ? 243.586 176.210 210.744 1.00 58.96 59 ARG e O 1
ATOM 8780 N N . GLU E 5 60 ? 241.409 176.082 210.212 1.00 61.39 60 GLU e N 1
ATOM 8781 C CA . GLU E 5 60 ? 241.716 175.960 208.789 1.00 61.39 60 GLU e CA 1
ATOM 8782 C C . GLU E 5 60 ? 242.401 177.217 208.269 1.00 61.39 60 GLU e C 1
ATOM 8783 O O . GLU E 5 60 ? 243.394 177.137 207.530 1.00 61.39 60 GLU e O 1
ATOM 8789 N N . GLU E 5 61 ? 241.896 178.387 208.664 1.00 62.30 61 GLU e N 1
ATOM 8790 C CA . GLU E 5 61 ? 242.501 179.644 208.237 1.00 62.30 61 GLU e CA 1
ATOM 8791 C C . GLU E 5 61 ? 243.963 179.719 208.657 1.00 62.30 61 GLU e C 1
ATOM 8792 O O . GLU E 5 61 ? 244.839 180.062 207.854 1.00 62.30 61 GLU e O 1
ATOM 8798 N N . ILE E 5 62 ? 244.246 179.396 209.920 1.00 62.84 62 ILE e N 1
ATOM 8799 C CA . ILE E 5 62 ? 245.601 179.548 210.429 1.00 62.84 62 ILE e CA 1
ATOM 8800 C C . ILE E 5 62 ? 246.521 178.469 209.870 1.00 62.84 62 ILE e C 1
ATOM 8801 O O . ILE E 5 62 ? 247.704 178.725 209.633 1.00 62.84 62 ILE e O 1
ATOM 8806 N N . GLN E 5 63 ? 246.011 177.258 209.631 1.00 64.57 63 GLN e N 1
ATOM 8807 C CA . GLN E 5 63 ? 246.828 176.249 208.968 1.00 64.57 63 GLN e CA 1
ATOM 8808 C C . GLN E 5 63 ? 247.222 176.706 207.575 1.00 64.57 63 GLN e C 1
ATOM 8809 O O . GLN E 5 63 ? 248.369 176.524 207.156 1.00 64.57 63 GLN e O 1
ATOM 8815 N N . ALA E 5 64 ? 246.285 177.309 206.841 1.00 67.95 64 ALA e N 1
ATOM 8816 C CA . ALA E 5 64 ? 246.627 177.811 205.515 1.00 67.95 64 ALA e CA 1
ATOM 8817 C C . ALA E 5 64 ? 247.640 178.946 205.591 1.00 67.95 64 ALA e C 1
ATOM 8818 O O . ALA E 5 64 ? 248.604 178.978 204.817 1.00 67.95 64 ALA e O 1
ATOM 8820 N N . SER E 5 65 ? 247.448 179.883 206.522 1.00 71.87 65 SER e N 1
ATOM 8821 C CA . SER E 5 65 ? 248.375 181.005 206.647 1.00 71.87 65 SER e CA 1
ATOM 8822 C C . SER E 5 65 ? 249.723 180.594 207.223 1.00 71.87 65 SER e C 1
ATOM 8823 O O . SER E 5 65 ? 250.677 181.374 207.137 1.00 71.87 65 SER e O 1
ATOM 8826 N N . LEU E 5 66 ? 249.819 179.407 207.817 1.00 73.73 66 LEU e N 1
ATOM 8827 C CA . LEU E 5 66 ? 251.100 178.857 208.239 1.00 73.73 66 LEU e CA 1
ATOM 8828 C C . LEU E 5 66 ? 251.769 178.048 207.139 1.00 73.73 66 LEU e C 1
ATOM 8829 O O . LEU E 5 66 ? 253.003 178.014 207.067 1.00 73.73 66 LEU e O 1
ATOM 8834 N N . GLU E 5 67 ? 250.982 177.392 206.288 1.00 74.75 67 GLU e N 1
ATOM 8835 C CA . GLU E 5 67 ? 251.524 176.655 205.157 1.00 74.75 67 GLU e CA 1
ATOM 8836 C C . GLU E 5 67 ? 251.859 177.553 203.975 1.00 74.75 67 GLU e C 1
ATOM 8837 O O . GLU E 5 67 ? 252.552 177.106 203.056 1.00 74.75 67 GLU e O 1
ATOM 8843 N N . GLY E 5 68 ? 251.389 178.799 203.974 1.00 75.79 68 GLY e N 1
ATOM 8844 C CA . GLY E 5 68 ? 251.720 179.747 202.933 1.00 75.79 68 GLY e CA 1
ATOM 8845 C C . GLY E 5 68 ? 250.691 179.881 201.831 1.00 75.79 68 GLY e C 1
ATOM 8846 O O . GLY E 5 68 ? 250.843 180.757 200.971 1.00 75.79 68 GLY e O 1
ATOM 8847 N N . ARG E 5 69 ? 249.659 179.046 201.824 1.00 71.39 69 ARG e N 1
ATOM 8848 C CA . ARG E 5 69 ? 248.632 179.102 200.796 1.00 71.39 69 ARG e CA 1
ATOM 8849 C C . ARG E 5 69 ? 247.509 180.046 201.208 1.00 71.39 69 ARG e C 1
ATOM 8850 O O . ARG E 5 69 ? 247.175 180.172 202.388 1.00 71.39 69 ARG e O 1
ATOM 8858 N N . ASP E 5 70 ? 246.933 180.717 200.216 1.00 65.29 70 ASP e N 1
ATOM 8859 C CA . ASP E 5 70 ? 245.773 181.574 200.414 1.00 65.29 70 ASP e CA 1
ATOM 8860 C C . ASP E 5 70 ? 244.519 180.772 200.096 1.00 65.29 70 ASP e C 1
ATOM 8861 O O . ASP E 5 70 ? 244.459 180.086 199.072 1.00 65.29 70 ASP e O 1
ATOM 8866 N N . ILE E 5 71 ? 243.525 180.854 200.981 1.00 61.41 71 ILE e N 1
ATOM 8867 C CA . ILE E 5 71 ? 242.402 179.923 200.928 1.00 61.41 71 ILE e CA 1
ATOM 8868 C C . ILE E 5 71 ? 241.549 180.187 199.694 1.00 61.41 71 ILE e C 1
ATOM 8869 O O . ILE E 5 71 ? 241.176 179.263 198.962 1.00 61.41 71 ILE e O 1
ATOM 8874 N N . LEU E 5 72 ? 241.227 181.454 199.450 1.00 57.39 72 LEU e N 1
ATOM 8875 C CA . LEU E 5 72 ? 240.346 181.876 198.368 1.00 57.39 72 LEU e CA 1
ATOM 8876 C C . LEU E 5 72 ? 241.090 182.708 197.329 1.00 57.39 72 LEU e C 1
ATOM 8877 O O . LEU E 5 72 ? 240.576 183.708 196.829 1.00 57.39 72 LEU e O 1
ATOM 8882 N N . GLU E 5 73 ? 242.311 182.302 196.989 1.00 55.79 73 GLU e N 1
ATOM 8883 C CA . GLU E 5 73 ? 243.045 183.010 195.952 1.00 55.79 73 GLU e CA 1
ATOM 8884 C C . GLU E 5 73 ? 242.410 182.847 194.580 1.00 55.79 73 GLU e C 1
ATOM 8885 O O . GLU E 5 73 ? 242.794 183.561 193.650 1.00 55.79 73 GLU e O 1
ATOM 8891 N N . ILE E 5 74 ? 241.453 181.929 194.429 1.00 53.45 74 ILE e N 1
ATOM 8892 C CA . ILE E 5 74 ? 240.729 181.812 193.173 1.00 53.45 74 ILE e CA 1
ATOM 8893 C C . ILE E 5 74 ? 239.690 182.902 192.999 1.00 53.45 74 ILE e C 1
ATOM 8894 O O . ILE E 5 74 ? 239.116 183.026 191.913 1.00 53.45 74 ILE e O 1
ATOM 8899 N N . ASN E 5 75 ? 239.427 183.692 194.037 1.00 51.42 75 ASN e N 1
ATOM 8900 C CA . ASN E 5 75 ? 238.374 184.698 194.008 1.00 51.42 75 ASN e CA 1
ATOM 8901 C C . ASN E 5 75 ? 238.859 186.058 193.517 1.00 51.42 75 ASN e C 1
ATOM 8902 O O . ASN E 5 75 ? 238.102 187.030 193.577 1.00 51.42 75 ASN e O 1
ATOM 8907 N N . HIS E 5 76 ? 240.099 186.151 193.044 1.00 49.73 76 HIS e N 1
ATOM 8908 C CA . HIS E 5 76 ? 240.637 187.377 192.459 1.00 49.73 76 HIS e CA 1
ATOM 8909 C C . HIS E 5 76 ? 241.264 187.003 191.125 1.00 49.73 76 HIS e C 1
ATOM 8910 O O . HIS E 5 76 ? 242.439 186.616 191.068 1.00 49.73 76 HIS e O 1
ATOM 8917 N N . PRO E 5 77 ? 240.502 187.078 190.033 1.00 49.62 77 PRO e N 1
ATOM 8918 C CA . PRO E 5 77 ? 241.052 186.722 188.717 1.00 49.62 77 PRO e CA 1
ATOM 8919 C C . PRO E 5 77 ? 242.309 187.500 188.351 1.00 49.62 77 PRO e C 1
ATOM 8920 O O . PRO E 5 77 ? 243.350 186.890 188.089 1.00 49.62 77 PRO e O 1
ATOM 8924 N N . GLU E 5 78 ? 242.233 188.831 188.338 1.00 51.00 78 GLU e N 1
ATOM 8925 C CA . GLU E 5 78 ? 243.387 189.697 188.093 1.00 51.00 78 GLU e CA 1
ATOM 8926 C C . GLU E 5 78 ? 244.121 189.282 186.813 1.00 51.00 78 GLU e C 1
ATOM 8927 O O . GLU E 5 78 ? 245.260 188.819 186.827 1.00 51.00 78 GLU e O 1
ATOM 8933 N N . GLY E 5 79 ? 243.414 189.426 185.698 1.00 51.94 79 GLY e N 1
ATOM 8934 C CA . GLY E 5 79 ? 243.961 189.048 184.417 1.00 51.94 79 GLY e CA 1
ATOM 8935 C C . GLY E 5 79 ? 244.059 190.210 183.452 1.00 51.94 79 GLY e C 1
ATOM 8936 O O . GLY E 5 79 ? 243.347 191.210 183.576 1.00 51.94 79 GLY e O 1
ATOM 8937 N N . PRO E 5 80 ? 244.953 190.103 182.472 1.00 52.28 80 PRO e N 1
ATOM 8938 C CA . PRO E 5 80 ? 245.059 191.154 181.459 1.00 52.28 80 PRO e CA 1
ATOM 8939 C C . PRO E 5 80 ? 243.827 191.197 180.573 1.00 52.28 80 PRO e C 1
ATOM 8940 O O . PRO E 5 80 ? 243.176 190.182 180.318 1.00 52.28 80 PRO e O 1
ATOM 8944 N N . PHE E 5 81 ? 243.520 192.397 180.097 1.00 54.22 81 PHE e N 1
ATOM 8945 C CA . PHE E 5 81 ? 242.292 192.632 179.353 1.00 54.22 81 PHE e CA 1
ATOM 8946 C C . PHE E 5 81 ? 242.324 191.945 177.994 1.00 54.22 81 PHE e C 1
ATOM 8947 O O . PHE E 5 81 ? 243.360 191.902 177.325 1.00 54.22 81 PHE e O 1
ATOM 8955 N N . GLY E 5 82 ? 241.180 191.403 177.591 1.00 56.09 82 GLY e N 1
ATOM 8956 C CA . GLY E 5 82 ? 240.939 191.026 176.214 1.00 56.09 82 GLY e CA 1
ATOM 8957 C C . GLY E 5 82 ? 241.259 189.572 175.920 1.00 56.09 82 GLY e C 1
ATOM 8958 O O . GLY E 5 82 ? 241.837 188.842 176.728 1.00 56.09 82 GLY e O 1
ATOM 8959 N N . THR E 5 83 ? 240.863 189.160 174.715 1.00 63.41 83 THR e N 1
ATOM 8960 C CA . THR E 5 83 ? 241.116 187.805 174.226 1.00 63.41 83 THR e CA 1
ATOM 8961 C C . THR E 5 83 ? 241.344 187.872 172.720 1.00 63.41 83 THR e C 1
ATOM 8962 O O . THR E 5 83 ? 240.385 187.935 171.947 1.00 63.41 83 THR e O 1
ATOM 8966 N N . LYS E 5 84 ? 242.612 187.843 172.318 1.00 74.24 84 LYS e N 1
ATOM 8967 C CA . LYS E 5 84 ? 242.975 187.730 170.912 1.00 74.24 84 LYS e CA 1
ATOM 8968 C C . LYS E 5 84 ? 243.310 186.288 170.554 1.00 74.24 84 LYS e C 1
ATOM 8969 O O . LYS E 5 84 ? 242.674 185.695 169.679 1.00 74.24 84 LYS e O 1
ATOM 8975 N N . GLU E 5 85 ? 244.296 185.709 171.236 1.00 75.07 85 GLU e N 1
ATOM 8976 C CA . GLU E 5 85 ? 244.560 184.283 171.168 1.00 75.07 85 GLU e CA 1
ATOM 8977 C C . GLU E 5 85 ? 244.648 183.652 172.551 1.00 75.07 85 GLU e C 1
ATOM 8978 O O . GLU E 5 85 ? 244.839 182.435 172.648 1.00 75.07 85 GLU e O 1
ATOM 8984 N N . ALA E 5 86 ? 244.519 184.442 173.614 1.00 65.37 86 ALA e N 1
ATOM 8985 C CA . ALA E 5 86 ? 244.540 183.949 174.981 1.00 65.37 86 ALA e CA 1
ATOM 8986 C C . ALA E 5 86 ? 243.280 184.418 175.693 1.00 65.37 86 ALA e C 1
ATOM 8987 O O . ALA E 5 86 ? 243.047 185.635 175.792 1.00 65.37 86 ALA e O 1
ATOM 8989 N N . PRO E 5 87 ? 242.434 183.516 176.182 1.00 57.16 87 PRO e N 1
ATOM 8990 C CA . PRO E 5 87 ? 241.223 183.951 176.886 1.00 57.16 87 PRO e CA 1
ATOM 8991 C C . PRO E 5 87 ? 241.551 184.652 178.193 1.00 57.16 87 PRO e C 1
ATOM 8992 O O . PRO E 5 87 ? 242.556 184.368 178.847 1.00 57.16 87 PRO e O 1
ATOM 8996 N N . ALA E 5 88 ? 240.682 185.585 178.567 1.00 50.73 88 ALA e N 1
ATOM 8997 C CA . ALA E 5 88 ? 240.770 186.280 179.847 1.00 50.73 88 ALA e CA 1
ATOM 8998 C C . ALA E 5 88 ? 240.010 185.440 180.863 1.00 50.73 88 ALA e C 1
ATOM 8999 O O . ALA E 5 88 ? 238.780 185.448 180.897 1.00 50.73 88 ALA e O 1
ATOM 9001 N N . ILE E 5 89 ? 240.747 184.731 181.711 1.00 47.99 89 ILE e N 1
ATOM 9002 C CA . ILE E 5 89 ? 240.238 183.551 182.398 1.00 47.99 89 ILE e CA 1
ATOM 9003 C C . ILE E 5 89 ? 239.878 183.877 183.839 1.00 47.99 89 ILE e C 1
ATOM 9004 O O . ILE E 5 89 ? 240.475 184.750 184.477 1.00 47.99 89 ILE e O 1
ATOM 9009 N N . VAL E 5 90 ? 238.869 183.168 184.347 1.00 48.96 90 VAL e N 1
ATOM 9010 C CA . VAL E 5 90 ? 238.505 183.182 185.761 1.00 48.96 90 VAL e CA 1
ATOM 9011 C C . VAL E 5 90 ? 238.621 181.767 186.309 1.00 48.96 90 VAL e C 1
ATOM 9012 O O . VAL E 5 90 ? 238.946 180.828 185.576 1.00 48.96 90 VAL e O 1
ATOM 9016 N N . LYS E 5 91 ? 238.367 181.604 187.603 1.00 49.22 91 LYS e N 1
ATOM 9017 C CA . LYS E 5 91 ? 238.366 180.296 188.236 1.00 49.22 91 LYS e CA 1
ATOM 9018 C C . LYS E 5 91 ? 237.150 180.192 189.142 1.00 49.22 91 LYS e C 1
ATOM 9019 O O . LYS E 5 91 ? 236.736 181.174 189.760 1.00 49.22 91 LYS e O 1
ATOM 9025 N N . SER E 5 92 ? 236.577 178.993 189.214 1.00 50.45 92 SER e N 1
ATOM 9026 C CA . SER E 5 92 ? 235.335 178.796 189.946 1.00 50.45 92 SER e CA 1
ATOM 9027 C C . SER E 5 92 ? 235.304 177.403 190.552 1.00 50.45 92 SER e C 1
ATOM 9028 O O . SER E 5 92 ? 235.720 176.434 189.916 1.00 50.45 92 SER e O 1
ATOM 9031 N N . TYR E 5 93 ? 234.798 177.312 191.779 1.00 52.63 93 TYR e N 1
ATOM 9032 C CA . TYR E 5 93 ? 234.700 176.030 192.461 1.00 52.63 93 TYR e CA 1
ATOM 9033 C C . TYR E 5 93 ? 233.449 175.256 192.071 1.00 52.63 93 TYR e C 1
ATOM 9034 O O . TYR E 5 93 ? 233.365 174.057 192.353 1.00 52.63 93 TYR e O 1
ATOM 9043 N N . PHE E 5 94 ? 232.486 175.911 191.434 1.00 52.99 94 PHE e N 1
ATOM 9044 C CA . PHE E 5 94 ? 231.218 175.325 191.019 1.00 52.99 94 PHE e CA 1
ATOM 9045 C C . PHE E 5 94 ? 231.068 175.363 189.502 1.00 52.99 94 PHE e C 1
ATOM 9046 O O . PHE E 5 94 ? 231.952 175.809 188.767 1.00 52.99 94 PHE e O 1
ATOM 9054 N N . ASP E 5 95 ? 229.918 174.871 189.041 1.00 52.22 95 ASP e N 1
ATOM 9055 C CA . ASP E 5 95 ? 229.643 174.791 187.612 1.00 52.22 95 ASP e CA 1
ATOM 9056 C C . ASP E 5 95 ? 229.590 176.178 186.984 1.00 52.22 95 ASP e C 1
ATOM 9057 O O . ASP E 5 95 ? 230.286 176.456 186.002 1.00 52.22 95 ASP e O 1
ATOM 9062 N N . ARG E 5 96 ? 228.780 177.070 187.550 1.00 50.69 96 ARG e N 1
ATOM 9063 C CA . ARG E 5 96 ? 228.608 178.411 187.014 1.00 50.69 96 ARG e CA 1
ATOM 9064 C C . ARG E 5 96 ? 228.651 179.418 188.155 1.00 50.69 96 ARG e C 1
ATOM 9065 O O . ARG E 5 96 ? 228.269 179.119 189.288 1.00 50.69 96 ARG e O 1
ATOM 9073 N N . ARG E 5 97 ? 229.113 180.626 187.845 1.00 44.83 97 ARG e N 1
ATOM 9074 C CA . ARG E 5 97 ? 229.487 181.568 188.890 1.00 44.83 97 ARG e CA 1
ATOM 9075 C C . ARG E 5 97 ? 229.286 182.997 188.400 1.00 44.83 97 ARG e C 1
ATOM 9076 O O . ARG E 5 97 ? 229.313 183.262 187.197 1.00 44.83 97 ARG e O 1
ATOM 9084 N N . ILE E 5 98 ? 229.081 183.911 189.344 1.00 40.25 98 ILE e N 1
ATOM 9085 C CA . ILE E 5 98 ? 228.894 185.323 189.027 1.00 40.25 98 ILE e CA 1
ATOM 9086 C C . ILE E 5 98 ? 230.256 185.965 188.832 1.00 40.25 98 ILE e C 1
ATOM 9087 O O . ILE E 5 98 ? 231.168 185.754 189.636 1.00 40.25 98 ILE e O 1
ATOM 9092 N N . VAL E 5 99 ? 230.407 186.751 187.767 1.00 37.64 99 VAL e N 1
ATOM 9093 C CA . VAL E 5 99 ? 231.650 187.477 187.528 1.00 37.64 99 VAL e CA 1
ATOM 9094 C C . VAL E 5 99 ? 231.308 188.899 187.125 1.00 37.64 99 VAL e C 1
ATOM 9095 O O . VAL E 5 99 ? 230.365 189.131 186.363 1.00 37.64 99 VAL e O 1
ATOM 9099 N N . GLY E 5 100 ? 232.076 189.851 187.634 1.00 40.08 100 GLY e N 1
ATOM 9100 C CA . GLY E 5 100 ? 231.872 191.260 187.347 1.00 40.08 100 GLY e CA 1
ATOM 9101 C C . GLY E 5 100 ? 233.044 191.843 186.580 1.00 40.08 100 GLY e C 1
ATOM 9102 O O . GLY E 5 100 ? 234.203 191.628 186.938 1.00 40.08 100 GLY e O 1
ATOM 9103 N N . CYS E 5 101 ? 232.727 192.585 185.537 1.00 43.07 101 CYS e N 1
ATOM 9104 C CA . CYS E 5 101 ? 233.737 193.245 184.745 1.00 43.07 101 CYS e CA 1
ATOM 9105 C C . CYS E 5 101 ? 233.694 194.735 185.010 1.00 43.07 101 CYS e C 1
ATOM 9106 O O . CYS E 5 101 ? 232.620 195.344 184.907 1.00 43.07 101 CYS e O 1
ATOM 9109 N N . PRO E 5 102 ? 234.805 195.338 185.413 1.00 45.55 102 PRO e N 1
ATOM 9110 C CA . PRO E 5 102 ? 234.902 196.797 185.402 1.00 45.55 102 PRO e CA 1
ATOM 9111 C C . PRO E 5 102 ? 235.575 197.284 184.136 1.00 45.55 102 PRO e C 1
ATOM 9112 O O . PRO E 5 102 ? 235.639 198.487 183.874 1.00 45.55 102 PRO e O 1
ATOM 9116 N N . GLY E 5 103 ? 236.102 196.345 183.355 1.00 49.88 103 GLY e N 1
ATOM 9117 C CA . GLY E 5 103 ? 236.817 196.662 182.135 1.00 49.88 103 GLY e CA 1
ATOM 9118 C C . GLY E 5 103 ? 238.058 197.497 182.365 1.00 49.88 103 GLY e C 1
ATOM 9119 O O . GLY E 5 103 ? 238.352 197.899 183.494 1.00 49.88 103 GLY e O 1
ATOM 9120 N N . GLY E 5 104 ? 238.802 197.763 181.302 1.00 56.90 104 GLY e N 1
ATOM 9121 C CA . GLY E 5 104 ? 239.880 198.719 181.412 1.00 56.90 104 GLY e CA 1
ATOM 9122 C C . GLY E 5 104 ? 241.277 198.189 181.179 1.00 56.90 104 GLY e C 1
ATOM 9123 O O . GLY E 5 104 ? 241.778 197.365 181.949 1.00 56.90 104 GLY e O 1
ATOM 9124 N N . GLU E 5 105 ? 241.917 198.675 180.112 1.00 64.81 105 GLU e N 1
ATOM 9125 C CA . GLU E 5 105 ? 243.342 198.448 179.918 1.00 64.81 105 GLU e CA 1
ATOM 9126 C C . GLU E 5 105 ? 244.155 198.966 181.094 1.00 64.81 105 GLU e C 1
ATOM 9127 O O . GLU E 5 105 ? 245.243 198.448 181.361 1.00 64.81 105 GLU e O 1
ATOM 9133 N N . GLY E 5 106 ? 243.635 199.959 181.814 1.00 67.03 106 GLY e N 1
ATOM 9134 C CA . GLY E 5 106 ? 244.349 200.622 182.885 1.00 67.03 106 GLY e CA 1
ATOM 9135 C C . GLY E 5 106 ? 244.001 202.096 182.944 1.00 67.03 106 GLY e C 1
ATOM 9136 O O . GLY E 5 106 ? 244.219 202.757 183.963 1.00 67.03 106 GLY e O 1
ATOM 9137 N N . GLU E 5 107 ? 243.455 202.620 181.848 1.00 66.58 107 GLU e N 1
ATOM 9138 C CA . GLU E 5 107 ? 243.001 204.002 181.765 1.00 66.58 107 GLU e CA 1
ATOM 9139 C C . GLU E 5 107 ? 241.491 204.107 181.620 1.00 66.58 107 GLU e C 1
ATOM 9140 O O . GLU E 5 107 ? 240.837 204.771 182.427 1.00 66.58 107 GLU e O 1
ATOM 9146 N N . ASP E 5 108 ? 240.917 203.463 180.608 1.00 58.77 108 ASP e N 1
ATOM 9147 C CA . ASP E 5 108 ? 239.472 203.422 180.475 1.00 58.77 108 ASP e CA 1
ATOM 9148 C C . ASP E 5 108 ? 238.882 202.453 181.494 1.00 58.77 108 ASP e C 1
ATOM 9149 O O . ASP E 5 108 ? 239.590 201.661 182.117 1.00 58.77 108 ASP e O 1
ATOM 9154 N N . GLU E 5 109 ? 237.566 202.538 181.670 1.00 52.21 109 GLU e N 1
ATOM 9155 C CA . GLU E 5 109 ? 236.820 201.587 182.480 1.00 52.21 109 GLU e CA 1
ATOM 9156 C C . GLU E 5 109 ? 235.339 201.889 182.333 1.00 52.21 109 GLU e C 1
ATOM 9157 O O . GLU E 5 109 ? 234.948 203.036 182.106 1.00 52.21 109 GLU e O 1
ATOM 9163 N N . HIS E 5 110 ? 234.528 200.848 182.444 1.00 48.19 110 HIS e N 1
ATOM 9164 C CA . HIS E 5 110 ? 233.090 200.987 182.580 1.00 48.19 110 HIS e CA 1
ATOM 9165 C C . HIS E 5 110 ? 232.706 200.562 183.987 1.00 48.19 110 HIS e C 1
ATOM 9166 O O . HIS E 5 110 ? 233.358 199.704 184.583 1.00 48.19 110 HIS e O 1
ATOM 9173 N N . ASP E 5 111 ? 231.638 201.162 184.510 1.00 45.32 111 ASP e N 1
ATOM 9174 C CA . ASP E 5 111 ? 231.433 201.199 185.952 1.00 45.32 111 ASP e CA 1
ATOM 9175 C C . ASP E 5 111 ? 231.485 199.815 186.582 1.00 45.32 111 ASP e C 1
ATOM 9176 O O . ASP E 5 111 ? 232.420 199.514 187.329 1.00 45.32 111 ASP e O 1
ATOM 9181 N N . VAL E 5 112 ? 230.510 198.963 186.279 1.00 42.68 112 VAL e N 1
ATOM 9182 C CA . VAL E 5 112 ? 230.586 197.548 186.623 1.00 42.68 112 VAL e CA 1
ATOM 9183 C C . VAL E 5 112 ? 229.464 196.830 185.890 1.00 42.68 112 VAL e C 1
ATOM 9184 O O . VAL E 5 112 ? 228.368 197.377 185.731 1.00 42.68 112 VAL e O 1
ATOM 9188 N N . VAL E 5 113 ? 229.722 195.615 185.421 1.00 41.01 113 VAL e N 1
ATOM 9189 C CA . VAL E 5 113 ? 228.662 194.796 184.846 1.00 41.01 113 VAL e CA 1
ATOM 9190 C C . VAL E 5 113 ? 228.778 193.391 185.414 1.00 41.01 113 VAL e C 1
ATOM 9191 O O . VAL E 5 113 ? 229.844 192.771 185.350 1.00 41.01 113 VAL e O 1
ATOM 9195 N N . TRP E 5 114 ? 227.688 192.904 185.997 1.00 39.07 114 TRP e N 1
ATOM 9196 C CA . TRP E 5 114 ? 227.620 191.575 186.586 1.00 39.07 114 TRP e CA 1
ATOM 9197 C C . TRP E 5 114 ? 227.009 190.640 185.559 1.00 39.07 114 TRP e C 1
ATOM 9198 O O . TRP E 5 114 ? 225.899 190.891 185.084 1.00 39.07 114 TRP e O 1
ATOM 9209 N N . PHE E 5 115 ? 227.718 189.577 185.204 1.00 40.05 115 PHE e N 1
ATOM 9210 C CA . PHE E 5 115 ? 227.111 188.557 184.373 1.00 40.05 115 PHE e CA 1
ATOM 9211 C C . PHE E 5 115 ? 227.281 187.195 185.020 1.00 40.05 115 PHE e C 1
ATOM 9212 O O . PHE E 5 115 ? 228.297 186.901 185.662 1.00 40.05 115 PHE e O 1
ATOM 9220 N N . TRP E 5 116 ? 226.249 186.375 184.850 1.00 41.36 116 TRP e N 1
ATOM 9221 C CA . TRP E 5 116 ? 226.167 185.057 185.465 1.00 41.36 116 TRP e CA 1
ATOM 9222 C C . TRP E 5 116 ? 226.883 184.077 184.545 1.00 41.36 116 TRP e C 1
ATOM 9223 O O . TRP E 5 116 ? 226.276 183.370 183.741 1.00 41.36 116 TRP e O 1
ATOM 9234 N N . LEU E 5 117 ? 228.207 184.057 184.656 1.00 45.07 117 LEU e N 1
ATOM 9235 C CA . LEU E 5 117 ? 229.019 183.251 183.760 1.00 45.07 117 LEU e CA 1
ATOM 9236 C C . LEU E 5 117 ? 228.736 181.768 183.969 1.00 45.07 117 LEU e C 1
ATOM 9237 O O . LEU E 5 117 ? 228.485 181.318 185.091 1.00 45.07 117 LEU e O 1
ATOM 9242 N N . GLU E 5 118 ? 228.771 181.008 182.875 1.00 45.27 118 GLU e N 1
ATOM 9243 C CA . GLU E 5 118 ? 228.510 179.577 182.884 1.00 45.27 118 GLU e CA 1
ATOM 9244 C C . GLU E 5 118 ? 229.682 178.848 182.237 1.00 45.27 118 GLU e C 1
ATOM 9245 O O . GLU E 5 118 ? 230.579 179.463 181.655 1.00 45.27 118 GLU e O 1
ATOM 9251 N N . ASN E 5 119 ? 229.671 177.519 182.350 1.00 43.69 119 ASN e N 1
ATOM 9252 C CA . ASN E 5 119 ? 230.820 176.721 181.932 1.00 43.69 119 ASN e CA 1
ATOM 9253 C C . ASN E 5 119 ? 230.898 176.580 180.418 1.00 43.69 119 ASN e C 1
ATOM 9254 O O . ASN E 5 119 ? 231.905 176.939 179.798 1.00 43.69 119 ASN e O 1
ATOM 9259 N N . GLY E 5 120 ? 229.846 176.039 179.804 1.00 44.24 120 GLY e N 1
ATOM 9260 C CA . GLY E 5 120 ? 229.953 175.589 178.427 1.00 44.24 120 GLY e CA 1
ATOM 9261 C C . GLY E 5 120 ? 230.089 176.705 177.414 1.00 44.24 120 GLY e C 1
ATOM 9262 O O . GLY E 5 120 ? 230.508 176.466 176.279 1.00 44.24 120 GLY e O 1
ATOM 9263 N N . LYS E 5 121 ? 229.738 177.927 177.793 1.00 43.08 121 LYS e N 1
ATOM 9264 C CA . LYS E 5 121 ? 229.686 179.036 176.853 1.00 43.08 121 LYS e CA 1
ATOM 9265 C C . LYS E 5 121 ? 230.520 180.207 177.354 1.00 43.08 121 LYS e C 1
ATOM 9266 O O . LYS E 5 121 ? 230.191 180.793 178.399 1.00 43.08 121 LYS e O 1
ATOM 9272 N N . PRO E 5 122 ? 231.596 180.583 176.669 1.00 40.91 122 PRO e N 1
ATOM 9273 C CA . PRO E 5 122 ? 232.285 181.826 177.020 1.00 40.91 122 PRO e CA 1
ATOM 9274 C C . PRO E 5 122 ? 231.374 183.024 176.811 1.00 40.91 122 PRO e C 1
ATOM 9275 O O . PRO E 5 122 ? 230.518 183.037 175.925 1.00 40.91 122 PRO e O 1
ATOM 9279 N N . HIS E 5 123 ? 231.566 184.038 177.648 1.00 42.93 123 HIS e N 1
ATOM 9280 C CA . HIS E 5 123 ? 230.723 185.225 177.653 1.00 42.93 123 HIS e CA 1
ATOM 9281 C C . HIS E 5 123 ? 231.601 186.455 177.513 1.00 42.93 123 HIS e C 1
ATOM 9282 O O . HIS E 5 123 ? 232.603 186.588 178.221 1.00 42.93 123 HIS e O 1
ATOM 9289 N N . GLU E 5 124 ? 231.223 187.350 176.607 1.00 44.25 124 GLU e N 1
ATOM 9290 C CA . GLU E 5 124 ? 231.969 188.574 176.358 1.00 44.25 124 GLU e CA 1
ATOM 9291 C C . GLU E 5 124 ? 231.284 189.749 177.040 1.00 44.25 124 GLU e C 1
ATOM 9292 O O . GLU E 5 124 ? 230.054 189.810 177.107 1.00 44.25 124 GLU e O 1
ATOM 9298 N N . CYS E 5 125 ? 232.086 190.668 177.556 1.00 46.50 125 CYS e N 1
ATOM 9299 C CA . CYS E 5 125 ? 231.540 191.794 178.296 1.00 46.50 125 CYS e CA 1
ATOM 9300 C C . CYS E 5 125 ? 230.695 192.659 177.369 1.00 46.50 125 CYS e C 1
ATOM 9301 O O . CYS E 5 125 ? 231.143 192.990 176.264 1.00 46.50 125 CYS e O 1
ATOM 9304 N N . PRO E 5 126 ? 229.479 193.038 177.771 1.00 46.83 126 PRO e N 1
ATOM 9305 C CA . PRO E 5 126 ? 228.590 193.747 176.837 1.00 46.83 126 PRO e CA 1
ATOM 9306 C C . PRO E 5 126 ? 229.156 195.051 176.308 1.00 46.83 126 PRO e C 1
ATOM 9307 O O . PRO E 5 126 ? 228.952 195.363 175.129 1.00 46.83 126 PRO e O 1
ATOM 9311 N N . VAL E 5 127 ? 229.871 195.815 177.124 1.00 47.19 127 VAL e N 1
ATOM 9312 C CA . VAL E 5 127 ? 230.304 197.153 176.745 1.00 47.19 127 VAL e CA 1
ATOM 9313 C C . VAL E 5 127 ? 231.759 197.180 176.286 1.00 47.19 127 VAL e C 1
ATOM 9314 O O . VAL E 5 127 ? 232.068 197.756 175.244 1.00 47.19 127 VAL e O 1
ATOM 9318 N N . CYS E 5 128 ? 232.677 196.567 177.038 1.00 47.83 128 CYS e N 1
ATOM 9319 C CA . CYS E 5 128 ? 234.089 196.649 176.682 1.00 47.83 128 CYS e CA 1
ATOM 9320 C C . CYS E 5 128 ? 234.561 195.475 175.832 1.00 47.83 128 CYS e C 1
ATOM 9321 O O . CYS E 5 128 ? 235.703 195.495 175.362 1.00 47.83 128 CYS e O 1
ATOM 9324 N N . SER E 5 129 ? 233.716 194.461 175.635 1.00 47.75 129 SER e N 1
ATOM 9325 C CA . SER E 5 129 ? 233.915 193.410 174.636 1.00 47.75 129 SER e CA 1
ATOM 9326 C C . SER E 5 129 ? 235.239 192.664 174.842 1.00 47.75 129 SER e C 1
ATOM 9327 O O . SER E 5 129 ? 236.158 192.721 174.023 1.00 47.75 129 SER e O 1
ATOM 9330 N N . GLN E 5 130 ? 235.313 191.965 175.976 1.00 48.37 130 GLN e N 1
ATOM 9331 C CA . GLN E 5 130 ? 236.394 191.029 176.258 1.00 48.37 130 GLN e CA 1
ATOM 9332 C C . GLN E 5 130 ? 235.796 189.691 176.661 1.00 48.37 130 GLN e C 1
ATOM 9333 O O . GLN E 5 130 ? 234.713 189.636 177.245 1.00 48.37 130 GLN e O 1
ATOM 9339 N N . TYR E 5 131 ? 236.509 188.610 176.351 1.00 48.31 131 TYR e N 1
ATOM 9340 C CA . TYR E 5 131 ? 236.002 187.278 176.647 1.00 48.31 131 TYR e CA 1
ATOM 9341 C C . TYR E 5 131 ? 236.202 186.927 178.119 1.00 48.31 131 TYR e C 1
ATOM 9342 O O . TYR E 5 131 ? 237.070 187.468 178.806 1.00 48.31 131 TYR e O 1
ATOM 9351 N N . PHE E 5 132 ? 235.383 185.991 178.598 1.00 46.21 132 PHE e N 1
ATOM 9352 C CA . PHE E 5 132 ? 235.469 185.493 179.972 1.00 46.21 132 PHE e CA 1
ATOM 9353 C C . PHE E 5 132 ? 235.274 183.980 179.926 1.00 46.21 132 PHE e C 1
ATOM 9354 O O . PHE E 5 132 ? 234.148 183.488 180.006 1.00 46.21 132 PHE e O 1
ATOM 9362 N N . GLU E 5 133 ? 236.374 183.249 179.812 1.00 48.68 133 GLU e N 1
ATOM 9363 C CA . GLU E 5 133 ? 236.342 181.797 179.721 1.00 48.68 133 GLU e CA 1
ATOM 9364 C C . GLU E 5 133 ? 236.546 181.224 181.116 1.00 48.68 133 GLU e C 1
ATOM 9365 O O . GLU E 5 133 ? 237.487 181.610 181.815 1.00 48.68 133 GLU e O 1
ATOM 9371 N N . LEU E 5 134 ? 235.657 180.326 181.523 1.00 49.54 134 LEU e N 1
ATOM 9372 C CA . LEU E 5 134 ? 235.668 179.772 182.869 1.00 49.54 134 LEU e CA 1
ATOM 9373 C C . LEU E 5 134 ? 236.389 178.432 182.896 1.00 49.54 134 LEU e C 1
ATOM 9374 O O . LEU E 5 134 ? 236.419 177.698 181.906 1.00 49.54 134 LEU e O 1
ATOM 9379 N N . LYS E 5 135 ? 236.969 178.116 184.050 1.00 50.39 135 LYS e N 1
ATOM 9380 C CA . LYS E 5 135 ? 237.734 176.884 184.210 1.00 50.39 135 LYS e CA 1
ATOM 9381 C C . LYS E 5 135 ? 237.539 176.400 185.639 1.00 50.39 135 LYS e C 1
ATOM 9382 O O . LYS E 5 135 ? 238.088 176.991 186.573 1.00 50.39 135 LYS e O 1
ATOM 9388 N N . VAL E 5 136 ? 236.765 175.329 185.809 1.00 50.46 136 VAL e N 1
ATOM 9389 C CA . VAL E 5 136 ? 236.426 174.855 187.143 1.00 50.46 136 VAL e CA 1
ATOM 9390 C C . VAL E 5 136 ? 237.662 174.280 187.821 1.00 50.46 136 VAL e C 1
ATOM 9391 O O . VAL E 5 136 ? 238.398 173.476 187.236 1.00 50.46 136 VAL e O 1
ATOM 9395 N N . VAL E 5 137 ? 237.910 174.711 189.056 1.00 54.05 137 VAL e N 1
ATOM 9396 C CA . VAL E 5 137 ? 238.945 174.134 189.902 1.00 54.05 137 VAL e CA 1
ATOM 9397 C C . VAL E 5 137 ? 238.345 173.328 191.046 1.00 54.05 137 VAL e C 1
ATOM 9398 O O . VAL E 5 137 ? 239.031 173.049 192.034 1.00 54.05 137 VAL e O 1
ATOM 9402 N N . GLY E 5 138 ? 237.072 172.962 190.943 1.00 52.67 138 GLY e N 1
ATOM 9403 C CA . GLY E 5 138 ? 236.432 172.109 191.913 1.00 52.67 138 GLY e CA 1
ATOM 9404 C C . GLY E 5 138 ? 235.479 171.150 191.234 1.00 52.67 138 GLY e C 1
ATOM 9405 O O . GLY E 5 138 ? 235.603 170.861 190.040 1.00 52.67 138 GLY e O 1
ATOM 9406 N N . PRO E 5 139 ? 234.502 170.635 191.981 1.00 53.72 139 PRO e N 1
ATOM 9407 C CA . PRO E 5 139 ? 233.488 169.766 191.374 1.00 53.72 139 PRO e CA 1
ATOM 9408 C C . PRO E 5 139 ? 232.423 170.614 190.697 1.00 53.72 139 PRO e C 1
ATOM 9409 O O . PRO E 5 139 ? 231.623 171.274 191.363 1.00 53.72 139 PRO e O 1
ATOM 9413 N N . GLY E 5 140 ? 232.413 170.591 189.370 1.00 53.78 140 GLY e N 1
ATOM 9414 C CA . GLY E 5 140 ? 231.449 171.382 188.640 1.00 53.78 140 GLY e CA 1
ATOM 9415 C C . GLY E 5 140 ? 230.048 170.862 188.852 1.00 53.78 140 GLY e C 1
ATOM 9416 O O . GLY E 5 140 ? 229.677 169.808 188.330 1.00 53.78 140 GLY e O 1
ATOM 9417 N N . GLY E 5 141 ? 229.259 171.600 189.623 1.00 54.96 141 GLY e N 1
ATOM 9418 C CA . GLY E 5 141 ? 227.888 171.212 189.883 1.00 54.96 141 GLY e CA 1
ATOM 9419 C C . GLY E 5 141 ? 227.032 172.441 190.068 1.00 54.96 141 GLY e C 1
ATOM 9420 O O . GLY E 5 141 ? 227.525 173.525 190.392 1.00 54.96 141 GLY e O 1
ATOM 9421 N N . ASP E 5 142 ? 225.741 172.256 189.853 1.00 58.33 142 ASP e N 1
ATOM 9422 C CA . ASP E 5 142 ? 224.794 173.338 190.050 1.00 58.33 142 ASP e CA 1
ATOM 9423 C C . ASP E 5 142 ? 224.996 173.902 191.455 1.00 58.33 142 ASP e C 1
ATOM 9424 O O . ASP E 5 142 ? 225.065 173.130 192.419 1.00 58.33 142 ASP e O 1
ATOM 9429 N N . PRO E 5 143 ? 225.143 175.224 191.610 1.00 62.15 143 PRO e N 1
ATOM 9430 C CA . PRO E 5 143 ? 225.602 175.762 192.904 1.00 62.15 143 PRO e CA 1
ATOM 9431 C C . PRO E 5 143 ? 224.794 175.317 194.105 1.00 62.15 143 PRO e C 1
ATOM 9432 O O . PRO E 5 143 ? 225.334 175.259 195.215 1.00 62.15 143 PRO e O 1
ATOM 9436 N N . TYR E 5 144 ? 223.519 174.998 193.921 1.00 62.98 144 TYR e N 1
ATOM 9437 C CA . TYR E 5 144 ? 222.677 174.483 194.991 1.00 62.98 144 TYR e CA 1
ATOM 9438 C C . TYR E 5 144 ? 222.455 172.978 194.885 1.00 62.98 144 TYR e C 1
ATOM 9439 O O . TYR E 5 144 ? 221.543 172.442 195.522 1.00 62.98 144 TYR e O 1
ATOM 9448 N N . GLY E 5 145 ? 223.272 172.287 194.098 1.00 62.51 145 GLY e N 1
ATOM 9449 C CA . GLY E 5 145 ? 223.121 170.858 193.914 1.00 62.51 145 GLY e CA 1
ATOM 9450 C C . GLY E 5 145 ? 221.980 170.526 192.976 1.00 62.51 145 GLY e C 1
ATOM 9451 O O . GLY E 5 145 ? 221.170 171.393 192.646 1.00 62.51 145 GLY e O 1
ATOM 9452 N N . ASP F 6 37 ? 260.070 193.937 224.291 1.00 64.81 37 ASP f N 1
ATOM 9453 C CA . ASP F 6 37 ? 258.943 193.023 224.410 1.00 64.81 37 ASP f CA 1
ATOM 9454 C C . ASP F 6 37 ? 258.408 193.024 225.833 1.00 64.81 37 ASP f C 1
ATOM 9455 O O . ASP F 6 37 ? 257.239 193.321 226.062 1.00 64.81 37 ASP f O 1
ATOM 9460 N N . ALA F 6 38 ? 259.277 192.687 226.789 1.00 62.52 38 ALA f N 1
ATOM 9461 C CA . ALA F 6 38 ? 258.915 192.674 228.200 1.00 62.52 38 ALA f CA 1
ATOM 9462 C C . ALA F 6 38 ? 259.287 193.958 228.926 1.00 62.52 38 ALA f C 1
ATOM 9463 O O . ALA F 6 38 ? 258.793 194.187 230.037 1.00 62.52 38 ALA f O 1
ATOM 9465 N N . TYR F 6 39 ? 260.145 194.790 228.331 1.00 61.05 39 TYR f N 1
ATOM 9466 C CA . TYR F 6 39 ? 260.490 196.064 228.949 1.00 61.05 39 TYR f CA 1
ATOM 9467 C C . TYR F 6 39 ? 259.261 196.944 229.119 1.00 61.05 39 TYR f C 1
ATOM 9468 O O . TYR F 6 39 ? 259.124 197.642 230.130 1.00 61.05 39 TYR f O 1
ATOM 9477 N N . GLU F 6 40 ? 258.356 196.925 228.139 1.00 54.03 40 GLU f N 1
ATOM 9478 C CA . GLU F 6 40 ? 257.126 197.698 228.261 1.00 54.03 40 GLU f CA 1
ATOM 9479 C C . GLU F 6 40 ? 256.270 197.191 229.414 1.00 54.03 40 GLU f C 1
ATOM 9480 O O . GLU F 6 40 ? 255.721 197.984 230.190 1.00 54.03 40 GLU f O 1
ATOM 9486 N N . THR F 6 41 ? 256.144 195.871 229.547 1.00 51.88 41 THR f N 1
ATOM 9487 C CA . THR F 6 41 ? 255.392 195.330 230.670 1.00 51.88 41 THR f CA 1
ATOM 9488 C C . THR F 6 41 ? 256.018 195.744 231.993 1.00 51.88 41 THR f C 1
ATOM 9489 O O . THR F 6 41 ? 255.308 196.149 232.919 1.00 51.88 41 THR f O 1
ATOM 9493 N N . ALA F 6 42 ? 257.346 195.681 232.094 1.00 51.49 42 ALA f N 1
ATOM 9494 C CA . ALA F 6 42 ? 258.003 196.099 233.329 1.00 51.49 42 ALA f CA 1
ATOM 9495 C C . ALA F 6 42 ? 257.746 197.570 233.619 1.00 51.49 42 ALA f C 1
ATOM 9496 O O . ALA F 6 42 ? 257.485 197.950 234.766 1.00 51.49 42 ALA f O 1
ATOM 9498 N N . LYS F 6 43 ? 257.806 198.413 232.589 1.00 49.07 43 LYS f N 1
ATOM 9499 C CA . LYS F 6 43 ? 257.666 199.850 232.794 1.00 49.07 43 LYS f CA 1
ATOM 9500 C C . LYS F 6 43 ? 256.254 200.214 233.240 1.00 49.07 43 LYS f C 1
ATOM 9501 O O . LYS F 6 43 ? 256.072 200.984 234.196 1.00 49.07 43 LYS f O 1
ATOM 9507 N N . TRP F 6 44 ? 255.235 199.665 232.575 1.00 44.69 44 TRP f N 1
ATOM 9508 C CA . TRP F 6 44 ? 253.881 199.935 233.048 1.00 44.69 44 TRP f CA 1
ATOM 9509 C C . TRP F 6 44 ? 253.591 199.275 234.389 1.00 44.69 44 TRP f C 1
ATOM 9510 O O . TRP F 6 44 ? 252.818 199.823 235.180 1.00 44.69 44 TRP f O 1
ATOM 9521 N N . GLU F 6 45 ? 254.220 198.141 234.695 1.00 44.94 45 GLU f N 1
ATOM 9522 C CA . GLU F 6 45 ? 254.096 197.593 236.040 1.00 44.94 45 GLU f CA 1
ATOM 9523 C C . GLU F 6 45 ? 254.617 198.586 237.068 1.00 44.94 45 GLU f C 1
ATOM 9524 O O . GLU F 6 45 ? 253.970 198.846 238.090 1.00 44.94 45 GLU f O 1
ATOM 9530 N N . LYS F 6 46 ? 255.784 199.168 236.796 1.00 45.13 46 LYS f N 1
ATOM 9531 C CA . LYS F 6 46 ? 256.380 200.115 237.730 1.00 45.13 46 LYS f CA 1
ATOM 9532 C C . LYS F 6 46 ? 255.486 201.334 237.922 1.00 45.13 46 LYS f C 1
ATOM 9533 O O . LYS F 6 46 ? 255.263 201.781 239.055 1.00 45.13 46 LYS f O 1
ATOM 9539 N N . ILE F 6 47 ? 254.949 201.883 236.830 1.00 44.38 47 ILE f N 1
ATOM 9540 C CA . ILE F 6 47 ? 254.177 203.111 237.016 1.00 44.38 47 ILE f CA 1
ATOM 9541 C C . ILE F 6 47 ? 252.802 202.817 237.612 1.00 44.38 47 ILE f C 1
ATOM 9542 O O . ILE F 6 47 ? 252.253 203.652 238.335 1.00 44.38 47 ILE f O 1
ATOM 9547 N N . THR F 6 48 ? 252.234 201.632 237.381 1.00 42.41 48 THR f N 1
ATOM 9548 C CA . THR F 6 48 ? 250.993 201.297 238.071 1.00 42.41 48 THR f CA 1
ATOM 9549 C C . THR F 6 48 ? 251.228 201.090 239.561 1.00 42.41 48 THR f C 1
ATOM 9550 O O . THR F 6 48 ? 250.397 201.489 240.387 1.00 42.41 48 THR f O 1
ATOM 9554 N N . TYR F 6 49 ? 252.354 200.477 239.932 1.00 44.37 49 TYR f N 1
ATOM 9555 C CA . TYR F 6 49 ? 252.662 200.348 241.352 1.00 44.37 49 TYR f CA 1
ATOM 9556 C C . TYR F 6 49 ? 252.852 201.716 241.997 1.00 44.37 49 TYR f C 1
ATOM 9557 O O . TYR F 6 49 ? 252.352 201.967 243.103 1.00 44.37 49 TYR f O 1
ATOM 9566 N N . LEU F 6 50 ? 253.565 202.617 241.317 1.00 43.08 50 LEU f N 1
ATOM 9567 C CA . LEU F 6 50 ? 253.670 203.987 241.810 1.00 43.08 50 LEU f CA 1
ATOM 9568 C C . LEU F 6 50 ? 252.292 204.613 241.977 1.00 43.08 50 LEU f C 1
ATOM 9569 O O . LEU F 6 50 ? 252.019 205.285 242.982 1.00 43.08 50 LEU f O 1
ATOM 9574 N N . GLY F 6 51 ? 251.411 204.402 241.000 1.00 41.41 51 GLY f N 1
ATOM 9575 C CA . GLY F 6 51 ? 250.083 204.979 241.083 1.00 41.41 51 GLY f CA 1
ATOM 9576 C C . GLY F 6 51 ? 249.313 204.491 242.292 1.00 41.41 51 GLY f C 1
ATOM 9577 O O . GLY F 6 51 ? 248.695 205.281 243.009 1.00 41.41 51 GLY f O 1
ATOM 9578 N N . ILE F 6 52 ? 249.343 203.181 242.542 1.00 42.87 52 ILE f N 1
ATOM 9579 C CA . ILE F 6 52 ? 248.564 202.676 243.668 1.00 42.87 52 ILE f CA 1
ATOM 9580 C C . ILE F 6 52 ? 249.189 203.094 244.992 1.00 42.87 52 ILE f C 1
ATOM 9581 O O . ILE F 6 52 ? 248.468 203.325 245.971 1.00 42.87 52 ILE f O 1
ATOM 9586 N N . VAL F 6 53 ? 250.517 203.235 245.056 1.00 43.05 53 VAL f N 1
ATOM 9587 C CA . VAL F 6 53 ? 251.136 203.698 246.298 1.00 43.05 53 VAL f CA 1
ATOM 9588 C C . VAL F 6 53 ? 250.722 205.135 246.599 1.00 43.05 53 VAL f C 1
ATOM 9589 O O . VAL F 6 53 ? 250.320 205.466 247.727 1.00 43.05 53 VAL f O 1
ATOM 9593 N N . SER F 6 54 ? 250.800 206.010 245.592 1.00 42.73 54 SER f N 1
ATOM 9594 C CA . SER F 6 54 ? 250.392 207.396 245.799 1.00 42.73 54 SER f CA 1
ATOM 9595 C C . SER F 6 54 ? 248.912 207.489 246.144 1.00 42.73 54 SER f C 1
ATOM 9596 O O . SER F 6 54 ? 248.518 208.277 247.012 1.00 42.73 54 SER f O 1
ATOM 9599 N N . CYS F 6 55 ? 248.075 206.686 245.483 1.00 44.29 55 CYS f N 1
ATOM 9600 C CA . CYS F 6 55 ? 246.645 206.718 245.768 1.00 44.29 55 CYS f CA 1
ATOM 9601 C C . CYS F 6 55 ? 246.345 206.257 247.188 1.00 44.29 55 CYS f C 1
ATOM 9602 O O . CYS F 6 55 ? 245.479 206.829 247.854 1.00 44.29 55 CYS f O 1
ATOM 9605 N N . THR F 6 56 ? 247.030 205.215 247.666 1.00 46.05 56 THR f N 1
ATOM 9606 C CA . THR F 6 56 ? 246.803 204.770 249.039 1.00 46.05 56 THR f CA 1
ATOM 9607 C C . THR F 6 56 ? 247.237 205.833 250.042 1.00 46.05 56 THR f C 1
ATOM 9608 O O . THR F 6 56 ? 246.540 206.082 251.038 1.00 46.05 56 THR f O 1
ATOM 9612 N N . GLY F 6 57 ? 248.374 206.483 249.794 1.00 47.35 57 GLY f N 1
ATOM 9613 C CA . GLY F 6 57 ? 248.749 207.602 250.644 1.00 47.35 57 GLY f CA 1
ATOM 9614 C C . GLY F 6 57 ? 247.687 208.687 250.670 1.00 47.35 57 GLY f C 1
ATOM 9615 O O . GLY F 6 57 ? 247.321 209.197 251.736 1.00 47.35 57 GLY f O 1
ATOM 9616 N N . LEU F 6 58 ? 247.159 209.042 249.498 1.00 47.89 58 LEU f N 1
ATOM 9617 C CA . LEU F 6 58 ? 246.166 210.107 249.444 1.00 47.89 58 LEU f CA 1
ATOM 9618 C C . LEU F 6 58 ? 244.863 209.688 250.113 1.00 47.89 58 LEU f C 1
ATOM 9619 O O . LEU F 6 58 ? 244.162 210.531 250.677 1.00 47.89 58 LEU f O 1
ATOM 9624 N N . ALA F 6 59 ? 244.513 208.402 250.050 1.00 51.76 59 ALA f N 1
ATOM 9625 C CA . ALA F 6 59 ? 243.335 207.923 250.768 1.00 51.76 59 ALA f CA 1
ATOM 9626 C C . ALA F 6 59 ? 243.525 208.051 252.269 1.00 51.76 59 ALA f C 1
ATOM 9627 O O . ALA F 6 59 ? 242.599 208.441 252.993 1.00 51.76 59 ALA f O 1
ATOM 9629 N N . ILE F 6 60 ? 244.723 207.724 252.756 1.00 56.54 60 ILE f N 1
ATOM 9630 C CA . ILE F 6 60 ? 245.016 207.934 254.171 1.00 56.54 60 ILE f CA 1
ATOM 9631 C C . ILE F 6 60 ? 244.870 209.408 254.524 1.00 56.54 60 ILE f C 1
ATOM 9632 O O . ILE F 6 60 ? 244.374 209.759 255.602 1.00 56.54 60 ILE f O 1
ATOM 9637 N N . TYR F 6 61 ? 245.294 210.293 253.621 1.00 56.78 61 TYR f N 1
ATOM 9638 C CA . TYR F 6 61 ? 245.139 211.724 253.874 1.00 56.78 61 TYR f CA 1
ATOM 9639 C C . TYR F 6 61 ? 243.669 212.120 253.953 1.00 56.78 61 TYR f C 1
ATOM 9640 O O . TYR F 6 61 ? 243.243 212.774 254.911 1.00 56.78 61 TYR f O 1
ATOM 9649 N N . ASN F 6 62 ? 242.880 211.740 252.944 1.00 58.42 62 ASN f N 1
ATOM 9650 C CA . ASN F 6 62 ? 241.484 212.174 252.884 1.00 58.42 62 ASN f CA 1
ATOM 9651 C C . ASN F 6 62 ? 240.680 211.635 254.054 1.00 58.42 62 ASN f C 1
ATOM 9652 O O . ASN F 6 62 ? 239.889 212.367 254.660 1.00 58.42 62 ASN f O 1
ATOM 9657 N N . LEU F 6 63 ? 240.858 210.362 254.389 1.00 63.67 63 LEU f N 1
ATOM 9658 C CA . LEU F 6 63 ? 240.182 209.845 255.563 1.00 63.67 63 LEU f CA 1
ATOM 9659 C C . LEU F 6 63 ? 240.756 210.496 256.820 1.00 63.67 63 LEU f C 1
ATOM 9660 O O . LEU F 6 63 ? 241.715 211.272 256.770 1.00 63.67 63 LEU f O 1
ATOM 9665 N N . SER F 6 64 ? 240.139 210.186 257.960 1.00 74.26 64 SER f N 1
ATOM 9666 C CA . SER F 6 64 ? 240.416 210.801 259.258 1.00 74.26 64 SER f CA 1
ATOM 9667 C C . SER F 6 64 ? 240.011 212.270 259.305 1.00 74.26 64 SER f C 1
ATOM 9668 O O . SER F 6 64 ? 240.251 212.940 260.319 1.00 74.26 64 SER f O 1
ATOM 9671 N N . LYS F 6 65 ? 239.412 212.792 258.236 1.00 78.96 65 LYS f N 1
ATOM 9672 C CA . LYS F 6 65 ? 238.807 214.115 258.264 1.00 78.96 65 LYS f CA 1
ATOM 9673 C C . LYS F 6 65 ? 237.407 214.023 258.859 1.00 78.96 65 LYS f C 1
ATOM 9674 O O . LYS F 6 65 ? 236.614 213.155 258.486 1.00 78.96 65 LYS f O 1
ATOM 9680 N N . GLY F 6 66 ? 237.112 214.920 259.801 1.00 88.25 66 GLY f N 1
ATOM 9681 C CA . GLY F 6 66 ? 235.820 214.876 260.468 1.00 88.25 66 GLY f CA 1
ATOM 9682 C C . GLY F 6 66 ? 234.662 215.219 259.550 1.00 88.25 66 GLY f C 1
ATOM 9683 O O . GLY F 6 66 ? 233.582 214.631 259.654 1.00 88.25 66 GLY f O 1
ATOM 9684 N N . HIS F 6 67 ? 234.870 216.175 258.642 1.00 92.67 67 HIS f N 1
ATOM 9685 C CA . HIS F 6 67 ? 233.841 216.684 257.741 1.00 92.67 67 HIS f CA 1
ATOM 9686 C C . HIS F 6 67 ? 232.660 217.241 258.529 1.00 92.67 67 HIS f C 1
ATOM 9687 O O . HIS F 6 67 ? 231.570 216.655 258.506 1.00 92.67 67 HIS f O 1
ATOM 9694 N N . PRO F 6 68 ? 232.829 218.353 259.249 1.00 98.03 68 PRO f N 1
ATOM 9695 C CA . PRO F 6 68 ? 231.675 218.984 259.906 1.00 98.03 68 PRO f CA 1
ATOM 9696 C C . PRO F 6 68 ? 230.930 219.875 258.922 1.00 98.03 68 PRO f C 1
ATOM 9697 O O . PRO F 6 68 ? 231.520 220.752 258.288 1.00 98.03 68 PRO f O 1
ATOM 9701 N N . HIS F 6 69 ? 229.631 219.637 258.786 1.00 94.63 69 HIS f N 1
ATOM 9702 C CA . HIS F 6 69 ? 228.826 220.427 257.869 1.00 94.63 69 HIS f CA 1
ATOM 9703 C C . HIS F 6 69 ? 228.588 221.822 258.429 1.00 94.63 69 HIS f C 1
ATOM 9704 O O . HIS F 6 69 ? 228.479 222.022 259.641 1.00 94.63 69 HIS f O 1
ATOM 9711 N N . THR F 6 70 ? 228.514 222.793 257.527 1.00 89.48 70 THR f N 1
ATOM 9712 C CA . THR F 6 70 ? 228.128 224.140 257.902 1.00 89.48 70 THR f CA 1
ATOM 9713 C C . THR F 6 70 ? 226.610 224.219 258.031 1.00 89.48 70 THR f C 1
ATOM 9714 O O . THR F 6 70 ? 225.882 223.266 257.739 1.00 89.48 70 THR f O 1
ATOM 9718 N N . GLU F 6 71 ? 226.125 225.375 258.468 1.00 83.70 71 GLU f N 1
ATOM 9719 C CA . GLU F 6 71 ? 224.701 225.552 258.698 1.00 83.70 71 GLU f CA 1
ATOM 9720 C C . GLU F 6 71 ? 223.923 225.444 257.392 1.00 83.70 71 GLU f C 1
ATOM 9721 O O . GLU F 6 71 ? 224.437 225.739 256.310 1.00 83.70 71 GLU f O 1
ATOM 9727 N N . GLU F 6 72 ? 222.678 224.994 257.504 1.00 72.61 72 GLU f N 1
ATOM 9728 C CA . GLU F 6 72 ? 221.818 224.906 256.335 1.00 72.61 72 GLU f CA 1
ATOM 9729 C C . GLU F 6 72 ? 221.591 226.297 255.750 1.00 72.61 72 GLU f C 1
ATOM 9730 O O . GLU F 6 72 ? 221.425 227.268 256.498 1.00 72.61 72 GLU f O 1
ATOM 9736 N N . PRO F 6 73 ? 221.580 226.433 254.431 1.00 60.67 73 PRO f N 1
ATOM 9737 C CA . PRO F 6 73 ? 221.344 227.733 253.822 1.00 60.67 73 PRO f CA 1
ATOM 9738 C C . PRO F 6 73 ? 219.912 228.172 254.046 1.00 60.67 73 PRO f C 1
ATOM 9739 O O . PRO F 6 73 ? 219.041 227.342 254.344 1.00 60.67 73 PRO f O 1
ATOM 9743 N N . PRO F 6 74 ? 219.629 229.467 253.933 1.00 55.84 74 PRO f N 1
ATOM 9744 C CA . PRO F 6 74 ? 218.235 229.911 253.969 1.00 55.84 74 PRO f CA 1
ATOM 9745 C C . PRO F 6 74 ? 217.461 229.288 252.821 1.00 55.84 74 PRO f C 1
ATOM 9746 O O . PRO F 6 74 ? 218.001 229.033 251.744 1.00 55.84 74 PRO f O 1
ATOM 9750 N N . ALA F 6 75 ? 216.180 229.033 253.061 1.00 51.23 75 ALA f N 1
ATOM 9751 C CA . ALA F 6 75 ? 215.368 228.278 252.111 1.00 51.23 75 ALA f CA 1
ATOM 9752 C C . ALA F 6 75 ? 215.081 229.160 250.902 1.00 51.23 75 ALA f C 1
ATOM 9753 O O . ALA F 6 75 ? 214.021 229.776 250.773 1.00 51.23 75 ALA f O 1
ATOM 9755 N N . TYR F 6 76 ? 216.057 229.225 249.997 1.00 45.35 76 TYR f N 1
ATOM 9756 C CA . TYR F 6 76 ? 215.841 229.923 248.746 1.00 45.35 76 TYR f CA 1
ATOM 9757 C C . TYR F 6 76 ? 214.752 229.200 247.959 1.00 45.35 76 TYR f C 1
ATOM 9758 O O . TYR F 6 76 ? 214.498 228.015 248.182 1.00 45.35 76 TYR f O 1
ATOM 9767 N N . PRO F 6 77 ? 214.070 229.900 247.055 1.00 42.57 77 PRO f N 1
ATOM 9768 C CA . PRO F 6 77 ? 213.005 229.240 246.291 1.00 42.57 77 PRO f CA 1
ATOM 9769 C C . PRO F 6 77 ? 213.483 228.051 245.479 1.00 42.57 77 PRO f C 1
ATOM 9770 O O . PRO F 6 77 ? 212.723 227.090 245.305 1.00 42.57 77 PRO f O 1
ATOM 9774 N N . TYR F 6 78 ? 214.717 228.072 244.986 1.00 41.16 78 TYR f N 1
ATOM 9775 C CA . TYR F 6 78 ? 215.181 227.045 244.066 1.00 41.16 78 TYR f CA 1
ATOM 9776 C C . TYR F 6 78 ? 215.799 225.838 244.760 1.00 41.16 78 TYR f C 1
ATOM 9777 O O . TYR F 6 78 ? 216.279 224.933 244.073 1.00 41.16 78 TYR f O 1
ATOM 9786 N N . LEU F 6 79 ? 215.805 225.798 246.088 1.00 41.34 79 LEU f N 1
ATOM 9787 C CA . LEU F 6 79 ? 216.313 224.652 246.829 1.00 41.34 79 LEU f CA 1
ATOM 9788 C C . LEU F 6 79 ? 215.165 223.794 247.340 1.00 41.34 79 LEU f C 1
ATOM 9789 O O . LEU F 6 79 ? 214.090 224.297 247.671 1.00 41.34 79 LEU f O 1
ATOM 9794 N N . HIS F 6 80 ? 215.413 222.487 247.404 1.00 40.00 80 HIS f N 1
ATOM 9795 C CA . HIS F 6 80 ? 214.485 221.538 248.014 1.00 40.00 80 HIS f CA 1
ATOM 9796 C C . HIS F 6 80 ? 213.104 221.614 247.368 1.00 40.00 80 HIS f C 1
ATOM 9797 O O . HIS F 6 80 ? 212.078 221.672 248.045 1.00 40.00 80 HIS f O 1
ATOM 9804 N N . ILE F 6 81 ? 213.078 221.624 246.045 1.00 41.44 81 ILE f N 1
ATOM 9805 C CA . ILE F 6 81 ? 211.801 221.671 245.345 1.00 41.44 81 ILE f CA 1
ATOM 9806 C C . ILE F 6 81 ? 211.204 220.273 245.296 1.00 41.44 81 ILE f C 1
ATOM 9807 O O . ILE F 6 81 ? 211.918 219.265 245.260 1.00 41.44 81 ILE f O 1
ATOM 9812 N N . ARG F 6 82 ? 209.874 220.209 245.324 1.00 40.37 82 ARG f N 1
ATOM 9813 C CA . ARG F 6 82 ? 209.130 218.955 245.223 1.00 40.37 82 ARG f CA 1
ATOM 9814 C C . ARG F 6 82 ? 208.036 219.149 244.178 1.00 40.37 82 ARG f C 1
ATOM 9815 O O . ARG F 6 82 ? 206.904 219.504 244.515 1.00 40.37 82 ARG f O 1
ATOM 9823 N N . ASN F 6 83 ? 208.376 218.929 242.907 1.00 41.29 83 ASN f N 1
ATOM 9824 C CA . ASN F 6 83 ? 207.376 219.020 241.848 1.00 41.29 83 ASN f CA 1
ATOM 9825 C C . ASN F 6 83 ? 206.368 217.888 241.958 1.00 41.29 83 ASN f C 1
ATOM 9826 O O . ASN F 6 83 ? 205.154 218.108 241.885 1.00 41.29 83 ASN f O 1
ATOM 9831 N N . LYS F 6 84 ? 206.860 216.665 242.119 1.00 40.69 84 LYS f N 1
ATOM 9832 C CA . LYS F 6 84 ? 206.032 215.487 242.338 1.00 40.69 84 LYS f CA 1
ATOM 9833 C C . LYS F 6 84 ? 206.722 214.653 243.400 1.00 40.69 84 LYS f C 1
ATOM 9834 O O . LYS F 6 84 ? 207.893 214.302 243.238 1.00 40.69 84 LYS f O 1
ATOM 9840 N N . GLU F 6 85 ? 206.011 214.351 244.482 1.00 41.89 85 GLU f N 1
ATOM 9841 C CA . GLU F 6 85 ? 206.644 213.697 245.617 1.00 41.89 85 GLU f CA 1
ATOM 9842 C C . GLU F 6 85 ? 207.258 212.373 245.190 1.00 41.89 85 GLU f C 1
ATOM 9843 O O . GLU F 6 85 ? 206.728 211.676 244.323 1.00 41.89 85 GLU f O 1
ATOM 9849 N N . PHE F 6 86 ? 208.399 212.041 245.789 1.00 45.70 86 PHE f N 1
ATOM 9850 C CA . PHE F 6 86 ? 209.068 210.798 245.463 1.00 45.70 86 PHE f CA 1
ATOM 9851 C C . PHE F 6 86 ? 208.187 209.620 245.872 1.00 45.70 86 PHE f C 1
ATOM 9852 O O . PHE F 6 86 ? 207.296 209.764 246.711 1.00 45.70 86 PHE f O 1
ATOM 9860 N N . PRO F 6 87 ? 208.379 208.454 245.253 1.00 48.10 87 PRO f N 1
ATOM 9861 C CA . PRO F 6 87 ? 207.668 207.262 245.744 1.00 48.10 87 PRO f CA 1
ATOM 9862 C C . PRO F 6 87 ? 207.936 206.987 247.213 1.00 48.10 87 PRO f C 1
ATOM 9863 O O . PRO F 6 87 ? 207.014 206.637 247.960 1.00 48.10 87 PRO f O 1
ATOM 9867 N N . TRP F 6 88 ? 209.183 207.152 247.646 1.00 48.80 88 TRP f N 1
ATOM 9868 C CA . TRP F 6 88 ? 209.575 207.164 249.055 1.00 48.80 88 TRP f CA 1
ATOM 9869 C C . TRP F 6 88 ? 209.592 208.598 249.592 1.00 48.80 88 TRP f C 1
ATOM 9870 O O . TRP F 6 88 ? 210.570 209.085 250.153 1.00 48.80 88 TRP f O 1
ATOM 9881 N N . GLY F 6 89 ? 208.441 209.253 249.458 1.00 50.19 89 GLY f N 1
ATOM 9882 C CA . GLY F 6 89 ? 208.317 210.694 249.410 1.00 50.19 89 GLY f CA 1
ATOM 9883 C C . GLY F 6 89 ? 209.150 211.565 250.330 1.00 50.19 89 GLY f C 1
ATOM 9884 O O . GLY F 6 89 ? 209.976 212.355 249.866 1.00 50.19 89 GLY f O 1
ATOM 9885 N N . PRO F 6 90 ? 208.959 211.440 251.647 1.00 50.40 90 PRO f N 1
ATOM 9886 C CA . PRO F 6 90 ? 209.299 212.564 252.541 1.00 50.40 90 PRO f CA 1
ATOM 9887 C C . PRO F 6 90 ? 210.726 213.073 252.420 1.00 50.40 90 PRO f C 1
ATOM 9888 O O . PRO F 6 90 ? 210.940 214.290 252.456 1.00 50.40 90 PRO f O 1
ATOM 9892 N N . ASP F 6 91 ? 211.705 212.189 252.260 1.00 48.60 91 ASP f N 1
ATOM 9893 C CA . ASP F 6 91 ? 213.100 212.588 252.149 1.00 48.60 91 ASP f CA 1
ATOM 9894 C C . ASP F 6 91 ? 213.711 211.936 250.921 1.00 48.60 91 ASP f C 1
ATOM 9895 O O . ASP F 6 91 ? 213.371 210.800 250.580 1.00 48.60 91 ASP f O 1
ATOM 9900 N N . GLY F 6 92 ? 214.617 212.652 250.269 1.00 47.54 92 GLY f N 1
ATOM 9901 C CA . GLY F 6 92 ? 215.240 212.146 249.062 1.00 47.54 92 GLY f CA 1
ATOM 9902 C C . GLY F 6 92 ? 216.076 210.911 249.329 1.00 47.54 92 GLY f C 1
ATOM 9903 O O . GLY F 6 92 ? 216.401 210.562 250.461 1.00 47.54 92 GLY f O 1
ATOM 9904 N N . LEU F 6 93 ? 216.417 210.224 248.245 1.00 45.61 93 LEU f N 1
ATOM 9905 C CA . LEU F 6 93 ? 217.278 209.059 248.359 1.00 45.61 93 LEU f CA 1
ATOM 9906 C C . LEU F 6 93 ? 218.656 209.499 248.836 1.00 45.61 93 LEU f C 1
ATOM 9907 O O . LEU F 6 93 ? 219.058 210.649 248.646 1.00 45.61 93 LEU f O 1
ATOM 9912 N N . PHE F 6 94 ? 219.375 208.579 249.484 1.00 46.62 94 PHE f N 1
ATOM 9913 C CA . PHE F 6 94 ? 220.689 208.865 250.059 1.00 46.62 94 PHE f CA 1
ATOM 9914 C C . PHE F 6 94 ? 220.599 209.988 251.095 1.00 46.62 94 PHE f C 1
ATOM 9915 O O . PHE F 6 94 ? 221.206 211.050 250.956 1.00 46.62 94 PHE f O 1
ATOM 9923 N N . GLU F 6 95 ? 219.818 209.741 252.138 1.00 46.64 95 GLU f N 1
ATOM 9924 C CA . GLU F 6 95 ? 219.711 210.695 253.236 1.00 46.64 95 GLU f CA 1
ATOM 9925 C C . GLU F 6 95 ? 219.428 209.987 254.554 1.00 46.64 95 GLU f C 1
ATOM 9926 O O . GLU F 6 95 ? 218.643 210.469 255.368 1.00 46.64 95 GLU f O 1
ATOM 9932 N N . GLU G 7 107 ? 196.859 264.933 229.717 1.00 44.52 107 GLU g N 1
ATOM 9933 C CA . GLU G 7 107 ? 197.597 265.150 230.954 1.00 44.52 107 GLU g CA 1
ATOM 9934 C C . GLU G 7 107 ? 198.515 263.972 231.261 1.00 44.52 107 GLU g C 1
ATOM 9935 O O . GLU G 7 107 ? 199.532 264.127 231.935 1.00 44.52 107 GLU g O 1
ATOM 9941 N N . ILE G 7 108 ? 198.162 262.795 230.736 1.00 41.65 108 ILE g N 1
ATOM 9942 C CA . ILE G 7 108 ? 198.886 261.580 231.087 1.00 41.65 108 ILE g CA 1
ATOM 9943 C C . ILE G 7 108 ? 200.341 261.666 230.632 1.00 41.65 108 ILE g C 1
ATOM 9944 O O . ILE G 7 108 ? 200.725 262.508 229.811 1.00 41.65 108 ILE g O 1
ATOM 9949 N N . LYS G 7 109 ? 201.161 260.773 231.188 1.00 40.95 109 LYS g N 1
ATOM 9950 C CA . LYS G 7 109 ? 202.604 260.854 230.990 1.00 40.95 109 LYS g CA 1
ATOM 9951 C C . LYS G 7 109 ? 202.997 260.426 229.582 1.00 40.95 109 LYS g C 1
ATOM 9952 O O . LYS G 7 109 ? 203.605 261.198 228.831 1.00 40.95 109 LYS g O 1
ATOM 9958 N N . LEU G 7 110 ? 202.661 259.191 229.211 1.00 37.08 110 LEU g N 1
ATOM 9959 C CA . LEU G 7 110 ? 202.989 258.627 227.903 1.00 37.08 110 LEU g CA 1
ATOM 9960 C C . LEU G 7 110 ? 204.505 258.590 227.691 1.00 37.08 110 LEU g C 1
ATOM 9961 O O . LEU G 7 110 ? 205.052 259.191 226.766 1.00 37.08 110 LEU g O 1
ATOM 9966 N N . GLU G 7 111 ? 205.176 257.879 228.594 1.00 37.34 111 GLU g N 1
ATOM 9967 C CA . GLU G 7 111 ? 206.607 257.622 228.501 1.00 37.34 111 GLU g CA 1
ATOM 9968 C C . GLU G 7 111 ? 206.916 256.406 229.358 1.00 37.34 111 GLU g C 1
ATOM 9969 O O . GLU G 7 111 ? 206.129 256.029 230.229 1.00 37.34 111 GLU g O 1
ATOM 9975 N N . THR G 7 112 ? 208.065 255.790 229.104 1.00 38.10 112 THR g N 1
ATOM 9976 C CA . THR G 7 112 ? 208.420 254.553 229.790 1.00 38.10 112 THR g CA 1
ATOM 9977 C C . THR G 7 112 ? 209.933 254.395 229.785 1.00 38.10 112 THR g C 1
ATOM 9978 O O . THR G 7 112 ? 210.672 255.335 229.476 1.00 38.10 112 THR g O 1
ATOM 9982 N N . ALA G 7 113 ? 210.391 253.192 230.123 1.00 40.77 113 ALA g N 1
ATOM 9983 C CA . ALA G 7 113 ? 211.815 252.930 230.254 1.00 40.77 113 ALA g CA 1
ATOM 9984 C C . ALA G 7 113 ? 212.517 253.093 228.908 1.00 40.77 113 ALA g C 1
ATOM 9985 O O . ALA G 7 113 ? 211.944 252.789 227.859 1.00 40.77 113 ALA g O 1
ATOM 9987 N N . PRO G 7 114 ? 213.754 253.566 228.908 1.00 43.77 114 PRO g N 1
ATOM 9988 C CA . PRO G 7 114 ? 214.457 253.837 227.657 1.00 43.77 114 PRO g CA 1
ATOM 9989 C C . PRO G 7 114 ? 215.044 252.553 227.087 1.00 43.77 114 PRO g C 1
ATOM 9990 O O . PRO G 7 114 ? 214.963 251.484 227.684 1.00 43.77 114 PRO g O 1
ATOM 9994 N N . ALA G 7 115 ? 215.649 252.682 225.911 1.00 49.59 115 ALA g N 1
ATOM 9995 C CA . ALA G 7 115 ? 216.294 251.560 225.239 1.00 49.59 115 ALA g CA 1
ATOM 9996 C C . ALA G 7 115 ? 217.739 251.482 225.716 1.00 49.59 115 ALA g C 1
ATOM 9997 O O . ALA G 7 115 ? 218.565 252.326 225.357 1.00 49.59 115 ALA g O 1
ATOM 9999 N N . ASP G 7 116 ? 218.046 250.475 226.525 1.00 50.78 116 ASP g N 1
ATOM 10000 C CA . ASP G 7 116 ? 219.351 250.404 227.162 1.00 50.78 116 ASP g CA 1
ATOM 10001 C C . ASP G 7 116 ? 220.378 249.784 226.229 1.00 50.78 116 ASP g C 1
ATOM 10002 O O . ASP G 7 116 ? 220.109 248.784 225.559 1.00 50.78 116 ASP g O 1
ATOM 10007 N N . PHE G 7 117 ? 221.566 250.391 226.195 1.00 53.15 117 PHE g N 1
ATOM 10008 C CA . PHE G 7 117 ? 222.632 249.920 225.319 1.00 53.15 117 PHE g CA 1
ATOM 10009 C C . PHE G 7 117 ? 223.107 248.529 225.708 1.00 53.15 117 PHE g C 1
ATOM 10010 O O . PHE G 7 117 ? 223.539 247.758 224.846 1.00 53.15 117 PHE g O 1
ATOM 10018 N N . ARG G 7 118 ? 223.028 248.190 226.993 1.00 53.35 118 ARG g N 1
ATOM 10019 C CA . ARG G 7 118 ? 223.626 246.953 227.472 1.00 53.35 118 ARG g CA 1
ATOM 10020 C C . ARG G 7 118 ? 222.883 245.718 226.992 1.00 53.35 118 ARG g C 1
ATOM 10021 O O . ARG G 7 118 ? 223.497 244.653 226.872 1.00 53.35 118 ARG g O 1
ATOM 10029 N N . PHE G 7 119 ? 221.585 245.834 226.714 1.00 50.84 119 PHE g N 1
ATOM 10030 C CA . PHE G 7 119 ? 220.715 244.691 226.427 1.00 50.84 119 PHE g CA 1
ATOM 10031 C C . PHE G 7 119 ? 220.035 244.906 225.083 1.00 50.84 119 PHE g C 1
ATOM 10032 O O . PHE G 7 119 ? 218.863 245.301 225.021 1.00 50.84 119 PHE g O 1
ATOM 10040 N N . PRO G 7 120 ? 220.743 244.658 223.983 1.00 50.42 120 PRO g N 1
ATOM 10041 C CA . PRO G 7 120 ? 220.124 244.709 222.655 1.00 50.42 120 PRO g CA 1
ATOM 10042 C C . PRO G 7 120 ? 219.446 243.414 222.243 1.00 50.42 120 PRO g C 1
ATOM 10043 O O . PRO G 7 120 ? 218.819 243.372 221.179 1.00 50.42 120 PRO g O 1
ATOM 10047 N N . THR G 7 121 ? 219.561 242.370 223.057 1.00 46.93 121 THR g N 1
ATOM 10048 C CA . THR G 7 121 ? 218.929 241.086 222.794 1.00 46.93 121 THR g CA 1
ATOM 10049 C C . THR G 7 121 ? 217.461 241.131 223.182 1.00 46.93 121 THR g C 1
ATOM 10050 O O . THR G 7 121 ? 216.887 242.211 223.342 1.00 46.93 121 THR g O 1
ATOM 10054 N N . THR G 7 122 ? 216.834 239.964 223.291 1.00 42.74 122 THR g N 1
ATOM 10055 C CA . THR G 7 122 ? 215.464 239.874 223.768 1.00 42.74 122 THR g CA 1
ATOM 10056 C C . THR G 7 122 ? 215.368 239.286 225.174 1.00 42.74 122 THR g C 1
ATOM 10057 O O . THR G 7 122 ? 214.521 238.421 225.414 1.00 42.74 122 THR g O 1
ATOM 10061 N N . ASN G 7 123 ? 216.224 239.705 226.105 1.00 43.63 123 ASN g N 1
ATOM 10062 C CA . ASN G 7 123 ? 216.071 239.305 227.504 1.00 43.63 123 ASN g CA 1
ATOM 10063 C C . ASN G 7 123 ? 215.886 240.533 228.396 1.00 43.63 123 ASN g C 1
ATOM 10064 O O . ASN G 7 123 ? 216.757 240.975 229.184 1.00 43.63 123 ASN g O 1
ATOM 10069 N N . GLN G 7 124 ? 214.658 241.017 228.379 1.00 44.47 124 GLN g N 1
ATOM 10070 C CA . GLN G 7 124 ? 214.302 242.014 229.361 1.00 44.47 124 GLN g CA 1
ATOM 10071 C C . GLN G 7 124 ? 214.140 241.330 230.708 1.00 44.47 124 GLN g C 1
ATOM 10072 O O . GLN G 7 124 ? 213.866 241.994 231.700 1.00 44.47 124 GLN g O 1
ATOM 10078 N N . THR G 7 125 ? 214.347 240.013 230.770 1.00 43.58 125 THR g N 1
ATOM 10079 C CA . THR G 7 125 ? 214.535 239.373 232.068 1.00 43.58 125 THR g CA 1
ATOM 10080 C C . THR G 7 125 ? 215.793 239.901 232.752 1.00 43.58 125 THR g C 1
ATOM 10081 O O . THR G 7 125 ? 215.761 240.311 233.923 1.00 43.58 125 THR g O 1
ATOM 10085 N N . ARG G 7 126 ? 216.903 239.954 232.020 1.00 45.42 126 ARG g N 1
ATOM 10086 C CA . ARG G 7 126 ? 218.075 240.618 232.560 1.00 45.42 126 ARG g CA 1
ATOM 10087 C C . ARG G 7 126 ? 217.814 242.096 232.770 1.00 45.42 126 ARG g C 1
ATOM 10088 O O . ARG G 7 126 ? 218.305 242.672 233.748 1.00 45.42 126 ARG g O 1
ATOM 10096 N N . HIS G 7 127 ? 217.051 242.731 231.875 1.00 46.56 127 HIS g N 1
ATOM 10097 C CA . HIS G 7 127 ? 216.786 244.161 232.072 1.00 46.56 127 HIS g CA 1
ATOM 10098 C C . HIS G 7 127 ? 216.014 244.408 233.371 1.00 46.56 127 HIS g C 1
ATOM 10099 O O . HIS G 7 127 ? 216.344 245.314 234.152 1.00 46.56 127 HIS g O 1
ATOM 10106 N N . CYS G 7 128 ? 214.988 243.595 233.614 1.00 45.90 128 CYS g N 1
ATOM 10107 C CA . CYS G 7 128 ? 214.238 243.598 234.861 1.00 45.90 128 CYS g CA 1
ATOM 10108 C C . CYS G 7 128 ? 215.138 243.457 236.072 1.00 45.90 128 CYS g C 1
ATOM 10109 O O . CYS G 7 128 ? 215.068 244.259 237.016 1.00 45.90 128 CYS g O 1
ATOM 10112 N N . PHE G 7 129 ? 215.975 242.421 236.076 1.00 47.06 129 PHE g N 1
ATOM 10113 C CA . PHE G 7 129 ? 216.776 242.168 237.265 1.00 47.06 129 PHE g CA 1
ATOM 10114 C C . PHE G 7 129 ? 217.755 243.307 237.507 1.00 47.06 129 PHE g C 1
ATOM 10115 O O . PHE G 7 129 ? 217.970 243.719 238.655 1.00 47.06 129 PHE g O 1
ATOM 10123 N N . THR G 7 130 ? 218.347 243.840 236.437 1.00 47.89 130 THR g N 1
ATOM 10124 C CA . THR G 7 130 ? 219.299 244.931 236.594 1.00 47.89 130 THR g CA 1
ATOM 10125 C C . THR G 7 130 ? 218.626 246.160 237.184 1.00 47.89 130 THR g C 1
ATOM 10126 O O . THR G 7 130 ? 219.152 246.775 238.117 1.00 47.89 130 THR g O 1
ATOM 10130 N N . ARG G 7 131 ? 217.455 246.531 236.659 1.00 49.70 131 ARG g N 1
ATOM 10131 C CA . ARG G 7 131 ? 216.773 247.713 237.182 1.00 49.70 131 ARG g CA 1
ATOM 10132 C C . ARG G 7 131 ? 216.392 247.523 238.645 1.00 49.70 131 ARG g C 1
ATOM 10133 O O . ARG G 7 131 ? 216.506 248.455 239.455 1.00 49.70 131 ARG g O 1
ATOM 10141 N N . TYR G 7 132 ? 215.932 246.321 239.000 1.00 49.53 132 TYR g N 1
ATOM 10142 C CA . TYR G 7 132 ? 215.562 246.044 240.385 1.00 49.53 132 TYR g CA 1
ATOM 10143 C C . TYR G 7 132 ? 216.763 246.206 241.307 1.00 49.53 132 TYR g C 1
ATOM 10144 O O . TYR G 7 132 ? 216.674 246.827 242.379 1.00 49.53 132 TYR g O 1
ATOM 10153 N N . ILE G 7 133 ? 217.906 245.661 240.894 1.00 49.33 133 ILE g N 1
ATOM 10154 C CA . ILE G 7 133 ? 219.099 245.750 241.720 1.00 49.33 133 ILE g CA 1
ATOM 10155 C C . ILE G 7 133 ? 219.548 247.196 241.864 1.00 49.33 133 ILE g C 1
ATOM 10156 O O . ILE G 7 133 ? 219.966 247.615 242.947 1.00 49.33 133 ILE g O 1
ATOM 10161 N N . GLU G 7 134 ? 219.485 247.983 240.788 1.00 52.40 134 GLU g N 1
ATOM 10162 C CA . GLU G 7 134 ? 219.890 249.383 240.917 1.00 52.40 134 GLU g CA 1
ATOM 10163 C C . GLU G 7 134 ? 218.967 250.147 241.858 1.00 52.40 134 GLU g C 1
ATOM 10164 O O . GLU G 7 134 ? 219.430 250.980 242.649 1.00 52.40 134 GLU g O 1
ATOM 10170 N N . TYR G 7 135 ? 217.658 249.897 241.788 1.00 54.06 135 TYR g N 1
ATOM 10171 C CA . TYR G 7 135 ? 216.772 250.613 242.700 1.00 54.06 135 TYR g CA 1
ATOM 10172 C C . TYR G 7 135 ? 217.076 250.254 244.143 1.00 54.06 135 TYR g C 1
ATOM 10173 O O . TYR G 7 135 ? 217.075 251.121 245.028 1.00 54.06 135 TYR g O 1
ATOM 10182 N N . HIS G 7 136 ? 217.330 248.979 244.411 1.00 54.58 136 HIS g N 1
ATOM 10183 C CA . HIS G 7 136 ? 217.591 248.642 245.802 1.00 54.58 136 HIS g CA 1
ATOM 10184 C C . HIS G 7 136 ? 218.984 249.074 246.245 1.00 54.58 136 HIS g C 1
ATOM 10185 O O . HIS G 7 136 ? 219.177 249.355 247.432 1.00 54.58 136 HIS g O 1
ATOM 10192 N N . ARG G 7 137 ? 219.939 249.203 245.322 1.00 57.08 137 ARG g N 1
ATOM 10193 C CA . ARG G 7 137 ? 221.217 249.811 245.678 1.00 57.08 137 ARG g CA 1
ATOM 10194 C C . ARG G 7 137 ? 221.045 251.274 246.058 1.00 57.08 137 ARG g C 1
ATOM 10195 O O . ARG G 7 137 ? 221.670 251.748 247.015 1.00 57.08 137 ARG g O 1
ATOM 10203 N N . CYS G 7 138 ? 220.238 252.018 245.297 1.00 63.14 138 CYS g N 1
ATOM 10204 C CA . CYS G 7 138 ? 219.749 253.296 245.811 1.00 63.14 138 CYS g CA 1
ATOM 10205 C C . CYS G 7 138 ? 219.254 253.226 247.239 1.00 63.14 138 CYS g C 1
ATOM 10206 O O . CYS G 7 138 ? 219.808 253.874 248.133 1.00 63.14 138 CYS g O 1
ATOM 10209 N N . VAL G 7 139 ? 218.198 252.440 247.441 1.00 64.34 139 VAL g N 1
ATOM 10210 C CA . VAL G 7 139 ? 217.502 252.458 248.723 1.00 64.34 139 VAL g CA 1
ATOM 10211 C C . VAL G 7 139 ? 218.467 252.139 249.851 1.00 64.34 139 VAL g C 1
ATOM 10212 O O . VAL G 7 139 ? 218.356 252.690 250.953 1.00 64.34 139 VAL g O 1
ATOM 10216 N N . ALA G 7 140 ? 219.448 251.277 249.591 1.00 70.20 140 ALA g N 1
ATOM 10217 C CA . ALA G 7 140 ? 220.454 250.960 250.595 1.00 70.20 140 ALA g CA 1
ATOM 10218 C C . ALA G 7 140 ? 221.414 252.121 250.817 1.00 70.20 140 ALA g C 1
ATOM 10219 O O . ALA G 7 140 ? 221.451 252.697 251.909 1.00 70.20 140 ALA g O 1
ATOM 10221 N N . ALA G 7 141 ? 222.176 252.494 249.786 1.00 75.63 141 ALA g N 1
ATOM 10222 C CA . ALA G 7 141 ? 223.271 253.441 249.975 1.00 75.63 141 ALA g CA 1
ATOM 10223 C C . ALA G 7 141 ? 222.755 254.864 250.157 1.00 75.63 141 ALA g C 1
ATOM 10224 O O . ALA G 7 141 ? 222.975 255.490 251.200 1.00 75.63 141 ALA g O 1
ATOM 10226 N N . LYS G 7 142 ? 222.065 255.396 249.147 1.00 80.83 142 LYS g N 1
ATOM 10227 C CA . LYS G 7 142 ? 221.661 256.796 249.204 1.00 80.83 142 LYS g CA 1
ATOM 10228 C C . LYS G 7 142 ? 220.406 256.975 250.050 1.00 80.83 142 LYS g C 1
ATOM 10229 O O . LYS G 7 142 ? 220.424 257.672 251.070 1.00 80.83 142 LYS g O 1
ATOM 10235 N N . GLY G 7 143 ? 219.309 256.353 249.646 1.00 83.48 143 GLY g N 1
ATOM 10236 C CA . GLY G 7 143 ? 218.070 256.488 250.409 1.00 83.48 143 GLY g CA 1
ATOM 10237 C C . GLY G 7 143 ? 217.371 257.816 250.245 1.00 83.48 143 GLY g C 1
ATOM 10238 O O . GLY G 7 143 ? 216.152 257.857 250.057 1.00 83.48 143 GLY g O 1
ATOM 10239 N N . GLU G 7 144 ? 218.119 258.914 250.323 1.00 85.93 144 GLU g N 1
ATOM 10240 C CA . GLU G 7 144 ? 217.578 260.251 250.133 1.00 85.93 144 GLU g CA 1
ATOM 10241 C C . GLU G 7 144 ? 217.908 260.828 248.760 1.00 85.93 144 GLU g C 1
ATOM 10242 O O . GLU G 7 144 ? 217.705 262.025 248.536 1.00 85.93 144 GLU g O 1
ATOM 10248 N N . GLY G 7 145 ? 218.418 260.007 247.843 1.00 79.14 145 GLY g N 1
ATOM 10249 C CA . GLY G 7 145 ? 218.503 260.384 246.444 1.00 79.14 145 GLY g CA 1
ATOM 10250 C C . GLY G 7 145 ? 217.176 260.130 245.758 1.00 79.14 145 GLY g C 1
ATOM 10251 O O . GLY G 7 145 ? 217.103 259.453 244.722 1.00 79.14 145 GLY g O 1
ATOM 10252 N N . ALA G 7 146 ? 216.120 260.704 246.345 1.00 72.98 146 ALA g N 1
ATOM 10253 C CA . ALA G 7 146 ? 214.758 260.345 245.975 1.00 72.98 146 ALA g CA 1
ATOM 10254 C C . ALA G 7 146 ? 214.513 260.530 244.486 1.00 72.98 146 ALA g C 1
ATOM 10255 O O . ALA G 7 146 ? 213.800 259.736 243.874 1.00 72.98 146 ALA g O 1
ATOM 10257 N N . SER G 7 147 ? 215.127 261.542 243.876 1.00 69.80 147 SER g N 1
ATOM 10258 C CA . SER G 7 147 ? 214.886 261.803 242.459 1.00 69.80 147 SER g CA 1
ATOM 10259 C C . SER G 7 147 ? 215.390 260.659 241.582 1.00 69.80 147 SER g C 1
ATOM 10260 O O . SER G 7 147 ? 214.614 260.030 240.846 1.00 69.80 147 SER g O 1
ATOM 10263 N N . GLU G 7 148 ? 216.692 260.372 241.648 1.00 67.43 148 GLU g N 1
ATOM 10264 C CA . GLU G 7 148 ? 217.264 259.333 240.800 1.00 67.43 148 GLU g CA 1
ATOM 10265 C C . GLU G 7 148 ? 216.670 257.973 241.139 1.00 67.43 148 GLU g C 1
ATOM 10266 O O . GLU G 7 148 ? 216.486 257.115 240.263 1.00 67.43 148 GLU g O 1
ATOM 10272 N N . CYS G 7 149 ? 216.352 257.752 242.406 1.00 62.62 149 CYS g N 1
ATOM 10273 C CA . CYS G 7 149 ? 215.842 256.442 242.757 1.00 62.62 149 CYS g CA 1
ATOM 10274 C C . CYS G 7 149 ? 214.362 256.274 242.440 1.00 62.62 149 CYS g C 1
ATOM 10275 O O . CYS G 7 149 ? 213.950 255.162 242.118 1.00 62.62 149 CYS g O 1
ATOM 10278 N N . ASP G 7 150 ? 213.569 257.347 242.419 1.00 57.88 150 ASP g N 1
ATOM 10279 C CA . ASP G 7 150 ? 212.252 257.262 241.797 1.00 57.88 150 ASP g CA 1
ATOM 10280 C C . ASP G 7 150 ? 212.378 257.001 240.305 1.00 57.88 150 ASP g C 1
ATOM 10281 O O . ASP G 7 150 ? 211.543 256.307 239.716 1.00 57.88 150 ASP g O 1
ATOM 10286 N N . LYS G 7 151 ? 213.407 257.564 239.673 1.00 56.22 151 LYS g N 1
ATOM 10287 C CA . LYS G 7 151 ? 213.682 257.227 238.279 1.00 56.22 151 LYS g CA 1
ATOM 10288 C C . LYS G 7 151 ? 213.853 255.719 238.105 1.00 56.22 151 LYS g C 1
ATOM 10289 O O . LYS G 7 151 ? 213.190 255.086 237.267 1.00 56.22 151 LYS g O 1
ATOM 10295 N N . PHE G 7 152 ? 214.730 255.129 238.914 1.00 53.60 152 PHE g N 1
ATOM 10296 C CA . PHE G 7 152 ? 214.971 253.688 238.832 1.00 53.60 152 PHE g CA 1
ATOM 10297 C C . PHE G 7 152 ? 213.710 252.893 239.163 1.00 53.60 152 PHE g C 1
ATOM 10298 O O . PHE G 7 152 ? 213.449 251.836 238.565 1.00 53.60 152 PHE g O 1
ATOM 10306 N N . ALA G 7 153 ? 212.930 253.375 240.129 1.00 50.88 153 ALA g N 1
ATOM 10307 C CA . ALA G 7 153 ? 211.705 252.690 240.510 1.00 50.88 153 ALA g CA 1
ATOM 10308 C C . ALA G 7 153 ? 210.700 252.678 239.372 1.00 50.88 153 ALA g C 1
ATOM 10309 O O . ALA G 7 153 ? 210.104 251.635 239.073 1.00 50.88 153 ALA g O 1
ATOM 10311 N N . LYS G 7 154 ? 210.500 253.827 238.730 1.00 48.59 154 LYS g N 1
ATOM 10312 C CA . LYS G 7 154 ? 209.604 253.892 237.586 1.00 48.59 154 LYS g CA 1
ATOM 10313 C C . LYS G 7 154 ? 210.072 252.947 236.496 1.00 48.59 154 LYS g C 1
ATOM 10314 O O . LYS G 7 154 ? 209.259 252.256 235.868 1.00 4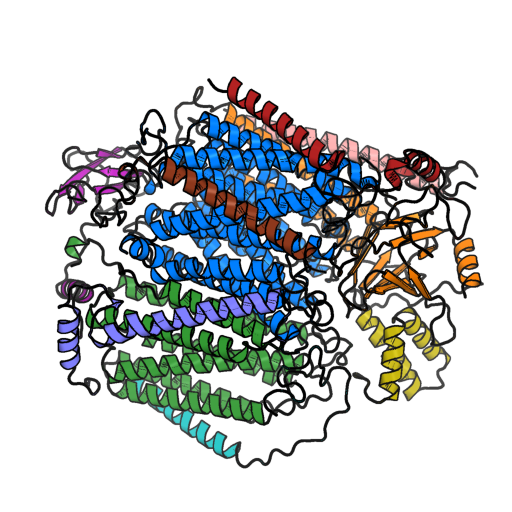8.59 154 LYS g O 1
ATOM 10320 N N . TYR G 7 155 ? 211.386 252.881 236.274 1.00 44.96 155 TYR g N 1
ATOM 10321 C CA . TYR G 7 155 ? 211.886 251.984 235.240 1.00 44.96 155 TYR g CA 1
ATOM 10322 C C . TYR G 7 155 ? 211.537 250.531 235.543 1.00 44.96 155 TYR g C 1
ATOM 10323 O O . TYR G 7 155 ? 211.021 249.815 234.672 1.00 44.96 155 TYR g O 1
ATOM 10332 N N . TYR G 7 156 ? 211.809 250.059 236.767 1.00 45.59 156 TYR g N 1
ATOM 10333 C CA . TYR G 7 156 ? 211.587 248.620 236.904 1.00 45.59 156 TYR g CA 1
ATOM 10334 C C . TYR G 7 156 ? 210.099 248.331 237.011 1.00 45.59 156 TYR g C 1
ATOM 10335 O O . TYR G 7 156 ? 209.673 247.216 236.707 1.00 45.59 156 TYR g O 1
ATOM 10344 N N . ARG G 7 157 ? 209.294 249.299 237.464 1.00 43.06 157 ARG g N 1
ATOM 10345 C CA . ARG G 7 157 ? 207.850 249.106 237.444 1.00 43.06 157 ARG g CA 1
ATOM 10346 C C . ARG G 7 157 ? 207.358 248.939 236.020 1.00 43.06 157 ARG g C 1
ATOM 10347 O O . ARG G 7 157 ? 206.524 248.071 235.738 1.00 43.06 157 ARG g O 1
ATOM 10355 N N . SER G 7 158 ? 207.872 249.761 235.105 1.00 40.27 158 SER g N 1
ATOM 10356 C CA . SER G 7 158 ? 207.482 249.637 233.708 1.00 40.27 158 SER g CA 1
ATOM 10357 C C . SER G 7 158 ? 207.927 248.302 233.135 1.00 40.27 158 SER g C 1
ATOM 10358 O O . SER G 7 158 ? 207.218 247.701 232.323 1.00 40.27 158 SER g O 1
ATOM 10361 N N . LEU G 7 159 ? 209.097 247.817 233.550 1.00 39.50 159 LEU g N 1
ATOM 10362 C CA . LEU G 7 159 ? 209.678 246.630 232.925 1.00 39.50 159 LEU g CA 1
ATOM 10363 C C . LEU G 7 159 ? 209.158 245.320 233.517 1.00 39.50 159 LEU g C 1
ATOM 10364 O O . LEU G 7 159 ? 208.594 244.489 232.801 1.00 39.50 159 LEU g O 1
ATOM 10369 N N . CYS G 7 160 ? 209.352 245.121 234.812 1.00 38.73 160 CYS g N 1
ATOM 10370 C CA . CYS G 7 160 ? 209.108 243.829 235.438 1.00 38.73 160 CYS g CA 1
ATOM 10371 C C . CYS G 7 160 ? 207.616 243.553 235.596 1.00 38.73 160 CYS g C 1
ATOM 10372 O O . CYS G 7 160 ? 206.860 244.437 235.997 1.00 38.73 160 CYS g O 1
ATOM 10375 N N . PRO G 7 161 ? 207.171 242.332 235.323 1.00 36.53 161 PRO g N 1
ATOM 10376 C CA . PRO G 7 161 ? 205.766 241.991 235.547 1.00 36.53 161 PRO g CA 1
ATOM 10377 C C . PRO G 7 161 ? 205.413 241.993 237.025 1.00 36.53 161 PRO g C 1
ATOM 10378 O O . PRO G 7 161 ? 206.264 241.805 237.902 1.00 36.53 161 PRO g O 1
ATOM 10382 N N . GLY G 7 162 ? 204.125 242.216 237.288 1.00 37.42 162 GLY g N 1
ATOM 10383 C CA . GLY G 7 162 ? 203.672 242.390 238.656 1.00 37.42 162 GLY g CA 1
ATOM 10384 C C . GLY G 7 162 ? 203.915 241.171 239.518 1.00 37.42 162 GLY g C 1
ATOM 10385 O O . GLY G 7 162 ? 204.269 241.292 240.692 1.00 37.42 162 GLY g O 1
ATOM 10386 N N . GLU G 7 163 ? 203.719 239.980 238.954 1.00 40.53 163 GLU g N 1
ATOM 10387 C CA . GLU G 7 163 ? 203.946 238.765 239.725 1.00 40.53 163 GLU g CA 1
ATOM 10388 C C . GLU G 7 163 ? 205.401 238.654 240.159 1.00 40.53 163 GLU g C 1
ATOM 10389 O O . GLU G 7 163 ? 205.688 238.336 241.321 1.00 40.53 163 GLU g O 1
ATOM 10395 N N . TRP G 7 164 ? 206.333 238.928 239.244 1.00 40.56 164 TRP g N 1
ATOM 10396 C CA . TRP G 7 164 ? 207.748 238.895 239.594 1.00 40.56 164 TRP g CA 1
ATOM 10397 C C . TRP G 7 164 ? 208.070 239.921 240.666 1.00 40.56 164 TRP g C 1
ATOM 10398 O O . TRP G 7 164 ? 208.797 239.628 241.620 1.00 40.56 164 TRP g O 1
ATOM 10409 N N . ILE G 7 165 ? 207.553 241.143 240.515 1.00 41.23 165 ILE g N 1
ATOM 10410 C CA . ILE G 7 165 ? 207.872 242.185 241.487 1.00 41.23 165 ILE g CA 1
ATOM 10411 C C . ILE G 7 165 ? 207.367 241.793 242.867 1.00 41.23 165 ILE g C 1
ATOM 10412 O O . ILE G 7 165 ? 208.081 241.931 243.867 1.00 41.23 165 ILE g O 1
ATOM 10417 N N . ASP G 7 166 ? 206.132 241.296 242.946 1.00 41.88 166 ASP g N 1
ATOM 10418 C CA . ASP G 7 166 ? 205.569 240.927 244.238 1.00 41.88 166 ASP g CA 1
ATOM 10419 C C . ASP G 7 166 ? 206.333 239.769 244.864 1.00 41.88 166 ASP g C 1
ATOM 10420 O O . ASP G 7 166 ? 206.646 239.795 246.064 1.00 41.88 166 ASP g O 1
ATOM 10425 N N . ARG G 7 167 ? 206.651 238.746 244.068 1.00 41.73 167 ARG g N 1
ATOM 10426 C CA . ARG G 7 167 ? 207.381 237.605 244.601 1.00 41.73 167 ARG g CA 1
ATOM 10427 C C . ARG G 7 167 ? 208.757 238.022 245.102 1.00 41.73 167 ARG g C 1
ATOM 10428 O O . ARG G 7 167 ? 209.193 237.589 246.175 1.00 41.73 167 ARG g O 1
ATOM 10436 N N . TRP G 7 168 ? 209.446 238.886 244.357 1.00 42.97 168 TRP g N 1
ATOM 10437 C CA . TRP G 7 168 ? 210.776 239.308 244.774 1.00 42.97 168 TRP g CA 1
ATOM 10438 C C . TRP G 7 168 ? 210.720 240.191 246.011 1.00 42.97 168 TRP g C 1
ATOM 10439 O O . TRP G 7 168 ? 211.595 240.102 246.873 1.00 42.97 168 TRP g O 1
ATOM 10450 N N . ASN G 7 169 ? 209.711 241.058 246.120 1.00 44.12 169 ASN g N 1
ATOM 10451 C CA . ASN G 7 169 ? 209.586 241.871 247.325 1.00 44.12 169 ASN g CA 1
ATOM 10452 C C . ASN G 7 169 ? 209.350 240.997 248.547 1.00 44.12 169 ASN g C 1
ATOM 10453 O O . ASN G 7 169 ? 209.953 241.215 249.608 1.00 44.12 169 ASN g O 1
ATOM 10458 N N . GLU G 7 170 ? 208.486 239.989 248.416 1.00 46.14 170 GLU g N 1
ATOM 10459 C CA . GLU G 7 170 ? 208.255 239.090 249.541 1.00 46.14 170 GLU g CA 1
ATOM 10460 C C . GLU G 7 170 ? 209.517 238.312 249.893 1.00 46.14 170 GLU g C 1
ATOM 10461 O O . GLU G 7 170 ? 209.825 238.118 251.074 1.00 46.14 170 GLU g O 1
ATOM 10467 N N . GLN G 7 171 ? 210.268 237.866 248.885 1.00 46.85 171 GLN g N 1
ATOM 10468 C CA . GLN G 7 171 ? 211.517 237.164 249.162 1.00 46.85 171 GLN g CA 1
ATOM 10469 C C . GLN G 7 171 ? 212.519 238.073 249.859 1.00 46.85 171 GLN g C 1
ATOM 10470 O O . GLN G 7 171 ? 213.197 237.656 250.804 1.00 46.85 171 GLN g O 1
ATOM 10476 N N . ARG G 7 172 ? 212.628 239.320 249.406 1.00 46.18 172 ARG g N 1
ATOM 10477 C CA . ARG G 7 172 ? 213.543 240.260 250.037 1.00 46.18 172 ARG g CA 1
ATOM 10478 C C . ARG G 7 172 ? 213.176 240.469 251.496 1.00 46.18 172 ARG g C 1
ATOM 10479 O O . ARG G 7 172 ? 214.055 240.544 252.361 1.00 46.18 172 ARG g O 1
ATOM 10487 N N . GLU G 7 173 ? 211.880 240.569 251.788 1.00 48.42 173 GLU g N 1
ATOM 10488 C CA . GLU G 7 173 ? 211.464 240.678 253.183 1.00 48.42 173 GLU g CA 1
ATOM 10489 C C . GLU G 7 173 ? 211.815 239.413 253.958 1.00 48.42 173 GLU g C 1
ATOM 10490 O O . GLU G 7 173 ? 212.266 239.485 255.106 1.00 48.42 173 GLU g O 1
ATOM 10496 N N . ASN G 7 174 ? 211.622 238.244 253.344 1.00 48.29 174 ASN g N 1
ATOM 10497 C CA . ASN G 7 174 ? 211.903 236.979 254.016 1.00 48.29 174 ASN g CA 1
ATOM 10498 C C . ASN G 7 174 ? 213.392 236.706 254.179 1.00 48.29 174 ASN g C 1
ATOM 10499 O O . ASN G 7 174 ? 213.754 235.789 254.921 1.00 48.29 174 ASN g O 1
ATOM 10504 N N . GLY G 7 175 ? 214.254 237.460 253.506 1.00 47.93 175 GLY g N 1
ATOM 10505 C CA . GLY G 7 175 ? 215.678 237.215 253.591 1.00 47.93 175 GLY g CA 1
ATOM 10506 C C . GLY G 7 175 ? 216.198 236.131 252.677 1.00 47.93 175 GLY g C 1
ATOM 10507 O O . GLY G 7 175 ? 217.342 235.696 252.846 1.00 47.93 175 GLY g O 1
ATOM 10508 N N . THR G 7 176 ? 215.399 235.686 251.710 1.00 47.71 176 THR g N 1
ATOM 10509 C CA . THR G 7 176 ? 215.798 234.617 250.805 1.00 47.71 176 THR g CA 1
ATOM 10510 C C . THR G 7 176 ? 215.799 235.103 249.362 1.00 47.71 176 THR g C 1
ATOM 10511 O O . THR G 7 176 ? 215.266 234.429 248.477 1.00 47.71 176 THR g O 1
ATOM 10515 N N . PHE G 7 177 ? 216.383 236.273 249.116 1.00 47.57 177 PHE g N 1
ATOM 10516 C CA . PHE G 7 177 ? 216.374 236.870 247.790 1.00 47.57 177 PHE g CA 1
ATOM 10517 C C . PHE G 7 177 ? 217.693 236.572 247.101 1.00 47.57 177 PHE g C 1
ATOM 10518 O O . PHE G 7 177 ? 218.716 237.176 247.458 1.00 47.57 177 PHE g O 1
ATOM 10526 N N . PRO G 7 178 ? 217.729 235.670 246.123 1.00 48.58 178 PRO g N 1
ATOM 10527 C CA . PRO G 7 178 ? 218.994 235.364 245.450 1.00 48.58 178 PRO g CA 1
ATOM 10528 C C . PRO G 7 178 ? 219.508 236.564 244.676 1.00 48.58 178 PRO g C 1
ATOM 10529 O O . PRO G 7 178 ? 218.742 237.409 244.209 1.00 48.58 178 PRO g O 1
ATOM 10533 N N . GLY G 7 179 ? 220.826 236.637 244.550 1.00 47.34 179 GLY g N 1
ATOM 10534 C CA . GLY G 7 179 ? 221.457 237.780 243.940 1.00 47.34 179 GLY g CA 1
ATOM 10535 C C . GLY G 7 179 ? 221.625 238.898 244.944 1.00 47.34 179 GLY g C 1
ATOM 10536 O O . GLY G 7 179 ? 221.154 238.816 246.082 1.00 47.34 179 GLY g O 1
ATOM 10537 N N . PRO G 7 180 ? 222.305 239.977 244.539 1.00 48.76 180 PRO g N 1
ATOM 10538 C CA . PRO G 7 180 ? 222.613 241.108 245.420 1.00 48.76 180 PRO g CA 1
ATOM 10539 C C . PRO G 7 180 ? 221.367 241.831 245.921 1.00 48.76 180 PRO g C 1
ATOM 10540 O O . PRO G 7 180 ? 221.502 242.825 246.633 1.00 48.76 180 PRO g O 1
ATOM 10544 N N . PRO H 8 14 ? 216.355 217.347 171.132 1.00 57.50 14 PRO h N 1
ATOM 10545 C CA . PRO H 8 14 ? 217.542 216.696 171.706 1.00 57.50 14 PRO h CA 1
ATOM 10546 C C . PRO H 8 14 ? 218.657 217.662 172.062 1.00 57.50 14 PRO h C 1
ATOM 10547 O O . PRO H 8 14 ? 219.458 217.354 172.952 1.00 57.50 14 PRO h O 1
ATOM 10551 N N . SER H 8 15 ? 218.746 218.813 171.398 1.00 54.13 15 SER h N 1
ATOM 10552 C CA . SER H 8 15 ? 219.843 219.738 171.658 1.00 54.13 15 SER h CA 1
ATOM 10553 C C . SER H 8 15 ? 219.810 220.233 173.100 1.00 54.13 15 SER h C 1
ATOM 10554 O O . SER H 8 15 ? 218.912 220.988 173.496 1.00 54.13 15 SER h O 1
ATOM 10557 N N . VAL H 8 16 ? 220.806 219.811 173.881 1.00 52.42 16 VAL h N 1
ATOM 10558 C CA . VAL H 8 16 ? 220.793 220.037 175.323 1.00 52.42 16 VAL h CA 1
ATOM 10559 C C . VAL H 8 16 ? 220.817 221.525 175.637 1.00 52.42 16 VAL h C 1
ATOM 10560 O O . VAL H 8 16 ? 220.069 222.011 176.497 1.00 52.42 16 VAL h O 1
ATOM 10564 N N . VAL H 8 17 ? 221.690 222.270 174.957 1.00 51.26 17 VAL h N 1
ATOM 10565 C CA . VAL H 8 17 ? 221.790 223.700 175.220 1.00 51.26 17 VAL h CA 1
ATOM 10566 C C . VAL H 8 17 ? 220.498 224.406 174.852 1.00 51.26 17 VAL h C 1
ATOM 10567 O O . VAL H 8 17 ? 220.067 225.324 175.555 1.00 51.26 17 VAL h O 1
ATOM 10571 N N . LYS H 8 18 ? 219.853 223.997 173.757 1.00 50.22 18 LYS h N 1
ATOM 10572 C CA . LYS H 8 18 ? 218.584 224.618 173.400 1.00 50.22 18 LYS h CA 1
ATOM 10573 C C . LYS H 8 18 ? 217.525 224.346 174.456 1.00 50.22 18 LYS h C 1
ATOM 10574 O O . LYS H 8 18 ? 216.754 225.244 174.815 1.00 50.22 18 LYS h O 1
ATOM 10580 N N . GLU H 8 19 ? 217.472 223.118 174.972 1.00 46.80 19 GLU h N 1
ATOM 10581 C CA . GLU H 8 19 ? 216.479 222.824 176.000 1.00 46.80 19 GLU h CA 1
ATOM 10582 C C . GLU H 8 19 ? 216.727 223.633 177.267 1.00 46.80 19 GLU h C 1
ATOM 10583 O O . GLU H 8 19 ? 215.787 224.185 177.853 1.00 46.80 19 GLU h O 1
ATOM 10589 N N . ILE H 8 20 ? 217.982 223.733 177.698 1.00 46.74 20 ILE h N 1
ATOM 10590 C CA . ILE H 8 20 ? 218.268 224.503 178.904 1.00 46.74 20 ILE h CA 1
ATOM 10591 C C . ILE H 8 20 ? 217.981 225.987 178.678 1.00 46.74 20 ILE h C 1
ATOM 10592 O O . ILE H 8 20 ? 217.475 226.677 179.572 1.00 46.74 20 ILE h O 1
ATOM 10597 N N . ILE H 8 21 ? 218.282 226.501 177.482 1.00 45.05 21 ILE h N 1
ATOM 10598 C CA . ILE H 8 21 ? 218.005 227.905 177.187 1.00 45.05 21 ILE h CA 1
ATOM 10599 C C . ILE H 8 21 ? 216.510 228.174 177.239 1.00 45.05 21 ILE h C 1
ATOM 10600 O O . ILE H 8 21 ? 216.058 229.170 177.818 1.00 45.05 21 ILE h O 1
ATOM 10605 N N . ILE H 8 22 ? 215.716 227.297 176.629 1.00 43.47 22 ILE h N 1
ATOM 10606 C CA . ILE H 8 22 ? 214.283 227.547 176.619 1.00 43.47 22 ILE h CA 1
ATOM 10607 C C . ILE H 8 22 ? 213.710 227.391 178.024 1.00 43.47 22 ILE h C 1
ATOM 10608 O O . ILE H 8 22 ? 212.784 228.119 178.406 1.00 43.47 22 ILE h O 1
ATOM 10613 N N . GLY H 8 23 ? 214.275 226.494 178.838 1.00 42.68 23 GLY h N 1
ATOM 10614 C CA . GLY H 8 23 ? 213.834 226.393 180.220 1.00 42.68 23 GLY h CA 1
ATOM 10615 C C . GLY H 8 23 ? 214.125 227.647 181.022 1.00 42.68 23 GLY h C 1
ATOM 10616 O O . GLY H 8 23 ? 213.271 228.129 181.773 1.00 42.68 23 GLY h O 1
ATOM 10617 N N . ILE H 8 24 ? 215.331 228.195 180.873 1.00 43.02 24 ILE h N 1
ATOM 10618 C CA . ILE H 8 24 ? 215.671 229.433 181.568 1.00 43.02 24 ILE h CA 1
ATOM 10619 C C . ILE H 8 24 ? 214.763 230.564 181.104 1.00 43.02 24 ILE h C 1
ATOM 10620 O O . ILE H 8 24 ? 214.318 231.393 181.908 1.00 43.02 24 ILE h O 1
ATOM 10625 N N . THR H 8 25 ? 214.475 230.618 179.802 1.00 43.04 25 THR h N 1
ATOM 10626 C CA . THR H 8 25 ? 213.631 231.685 179.279 1.00 43.04 25 THR h CA 1
ATOM 10627 C C . THR H 8 25 ? 212.213 231.597 179.833 1.00 43.04 25 THR h C 1
ATOM 10628 O O . THR H 8 25 ? 211.617 232.617 180.203 1.00 43.04 25 THR h O 1
ATOM 10632 N N . LEU H 8 26 ? 211.655 230.386 179.906 1.00 41.48 26 LEU h N 1
ATOM 10633 C CA . LEU H 8 26 ? 210.325 230.227 180.490 1.00 41.48 26 LEU h CA 1
ATOM 10634 C C . LEU H 8 26 ? 210.324 230.575 181.974 1.00 41.48 26 LEU h C 1
ATOM 10635 O O . LEU H 8 26 ? 209.371 231.189 182.476 1.00 41.48 26 LEU h O 1
ATOM 10640 N N . GLY H 8 27 ? 211.374 230.180 182.695 1.00 41.59 27 GLY h N 1
ATOM 10641 C CA . GLY H 8 27 ? 211.475 230.565 184.091 1.00 41.59 27 GLY h CA 1
ATOM 10642 C C . GLY H 8 27 ? 211.485 232.069 184.271 1.00 41.59 27 GLY h C 1
ATOM 10643 O O . GLY H 8 27 ? 210.799 232.606 185.144 1.00 41.59 27 GLY h O 1
ATOM 10644 N N . LEU H 8 28 ? 212.252 232.770 183.437 1.00 42.55 28 LEU h N 1
ATOM 10645 C CA . LEU H 8 28 ? 212.301 234.223 183.539 1.00 42.55 28 LEU h CA 1
ATOM 10646 C C . LEU H 8 28 ? 210.964 234.850 183.171 1.00 42.55 28 LEU h C 1
ATOM 10647 O O . LEU H 8 28 ? 210.557 235.841 183.779 1.00 42.55 28 LEU h O 1
ATOM 10652 N N . ALA H 8 29 ? 210.262 234.294 182.186 1.00 41.80 29 ALA h N 1
ATOM 10653 C CA . ALA H 8 29 ? 208.951 234.838 181.842 1.00 41.80 29 ALA h CA 1
ATOM 10654 C C . ALA H 8 29 ? 207.976 234.704 183.009 1.00 41.80 29 ALA h C 1
ATOM 10655 O O . ALA H 8 29 ? 207.243 235.647 183.343 1.00 41.80 29 ALA h O 1
ATOM 10657 N N . ALA H 8 30 ? 207.953 233.530 183.642 1.00 43.47 30 ALA h N 1
ATOM 10658 C CA . ALA H 8 30 ? 207.069 233.338 184.789 1.00 43.47 30 ALA h CA 1
ATOM 10659 C C . ALA H 8 30 ? 207.446 234.272 185.931 1.00 43.47 30 ALA h C 1
ATOM 10660 O O . ALA H 8 30 ? 206.573 234.862 186.587 1.00 43.47 30 ALA h O 1
ATOM 10662 N N . GLY H 8 31 ? 208.744 234.420 186.183 1.00 43.42 31 GLY h N 1
ATOM 10663 C CA . GLY H 8 31 ? 209.177 235.336 187.218 1.00 43.42 31 GLY h CA 1
ATOM 10664 C C . GLY H 8 31 ? 208.801 236.771 186.915 1.00 43.42 31 GLY h C 1
ATOM 10665 O O . GLY H 8 31 ? 208.455 237.531 187.815 1.00 43.42 31 GLY h O 1
ATOM 10666 N N . SER H 8 32 ? 208.854 237.159 185.641 1.00 44.98 32 SER h N 1
ATOM 10667 C CA . SER H 8 32 ? 208.482 238.518 185.271 1.00 44.98 32 SER h CA 1
ATOM 10668 C C . SER H 8 32 ? 206.993 238.753 185.482 1.00 44.98 32 SER h C 1
ATOM 10669 O O . SER H 8 32 ? 206.585 239.826 185.941 1.00 44.98 32 SER h O 1
ATOM 10672 N N . VAL H 8 33 ? 206.167 237.758 185.162 1.00 43.60 33 VAL h N 1
ATOM 10673 C CA . VAL H 8 33 ? 204.733 237.887 185.424 1.00 43.60 33 VAL h CA 1
ATOM 10674 C C . VAL H 8 33 ? 204.482 238.066 186.919 1.00 43.60 33 VAL h C 1
ATOM 10675 O O . VAL H 8 33 ? 203.726 238.955 187.349 1.00 43.60 33 VAL h O 1
ATOM 10679 N N . TRP H 8 34 ? 205.125 237.228 187.734 1.00 43.28 34 TRP h N 1
ATOM 10680 C CA . TRP H 8 34 ? 204.935 237.329 189.178 1.00 43.28 34 TRP h CA 1
ATOM 10681 C C . TRP H 8 34 ? 205.444 238.665 189.711 1.00 43.28 34 TRP h C 1
ATOM 10682 O O . TRP H 8 34 ? 204.839 239.260 190.610 1.00 43.28 34 TRP h O 1
ATOM 10693 N N . LYS H 8 35 ? 206.552 239.159 189.164 1.00 44.17 35 LYS h N 1
ATOM 10694 C CA . LYS H 8 35 ? 207.087 240.436 189.613 1.00 44.17 35 LYS h CA 1
ATOM 10695 C C . LYS H 8 35 ? 206.172 241.587 189.223 1.00 44.17 35 LYS h C 1
ATOM 10696 O O . LYS H 8 35 ? 206.051 242.562 189.967 1.00 44.17 35 LYS h O 1
ATOM 10702 N N . MET H 8 36 ? 205.532 241.507 188.056 1.00 44.34 36 MET h N 1
ATOM 10703 C CA . MET H 8 36 ? 204.568 242.540 187.688 1.00 44.34 36 MET h CA 1
ATOM 10704 C C . MET H 8 36 ? 203.399 242.555 188.662 1.00 44.34 36 MET h C 1
ATOM 10705 O O . MET H 8 36 ? 202.947 243.625 189.100 1.00 44.34 36 MET h O 1
ATOM 10710 N N . HIS H 8 37 ? 202.904 241.369 189.016 1.00 42.35 37 HIS h N 1
ATOM 10711 C CA . HIS H 8 37 ? 201.885 241.267 190.059 1.00 42.35 37 HIS h CA 1
ATOM 10712 C C . HIS H 8 37 ? 202.336 241.948 191.347 1.00 42.35 37 HIS h C 1
ATOM 10713 O O . HIS H 8 37 ? 201.606 242.760 191.938 1.00 42.35 37 HIS h O 1
ATOM 10720 N N . HIS H 8 38 ? 203.546 241.621 191.792 1.00 43.09 38 HIS h N 1
ATOM 10721 C CA . HIS H 8 38 ? 204.048 242.150 193.053 1.00 43.09 38 HIS h CA 1
ATOM 10722 C C . HIS H 8 38 ? 204.208 243.663 192.989 1.00 43.09 38 HIS h C 1
ATOM 10723 O O . HIS H 8 38 ? 203.914 244.366 193.960 1.00 43.09 38 HIS h O 1
ATOM 10730 N N . TRP H 8 39 ? 204.672 244.180 191.852 1.00 44.04 39 TRP h N 1
ATOM 10731 C CA . TRP H 8 39 ? 204.844 245.621 191.703 1.00 44.04 39 TRP h CA 1
ATOM 10732 C C . TRP H 8 39 ? 203.509 246.345 191.768 1.00 44.04 39 TRP h C 1
ATOM 10733 O O . TRP H 8 39 ? 203.401 247.410 192.387 1.00 44.04 39 TRP h O 1
ATOM 10744 N N . ASN H 8 40 ? 202.479 245.791 191.124 1.00 41.73 40 ASN h N 1
ATOM 10745 C CA . ASN H 8 40 ? 201.168 246.427 191.203 1.00 41.73 40 ASN h CA 1
ATOM 10746 C C . ASN H 8 40 ? 200.649 246.437 192.635 1.00 41.73 40 ASN h C 1
ATOM 10747 O O . ASN H 8 40 ? 200.096 247.445 193.101 1.00 41.73 40 ASN h O 1
ATOM 10752 N N . GLU H 8 41 ? 200.826 245.326 193.354 1.00 40.82 41 GLU h N 1
ATOM 10753 C CA . GLU H 8 41 ? 200.383 245.287 194.747 1.00 40.82 41 GLU h CA 1
ATOM 10754 C C . GLU H 8 41 ? 201.136 246.308 195.598 1.00 40.82 41 GLU h C 1
ATOM 10755 O O . GLU H 8 41 ? 200.544 246.989 196.452 1.00 40.82 41 GLU h O 1
ATOM 10761 N N . GLN H 8 42 ? 202.446 246.429 195.377 1.00 39.65 42 GLN h N 1
ATOM 10762 C CA . GLN H 8 42 ? 203.232 247.398 196.129 1.00 39.65 42 GLN h CA 1
ATOM 10763 C C . GLN H 8 42 ? 202.778 248.817 195.835 1.00 39.65 42 GLN h C 1
ATOM 10764 O O . GLN H 8 42 ? 202.716 249.655 196.740 1.00 39.65 42 GLN h O 1
ATOM 10770 N N . ARG H 8 43 ? 202.469 249.112 194.573 1.00 37.96 43 ARG h N 1
ATOM 10771 C CA . ARG H 8 43 ? 201.989 250.448 194.244 1.00 37.96 43 ARG h CA 1
ATOM 10772 C C . ARG H 8 43 ? 200.665 250.734 194.930 1.00 37.96 43 ARG h C 1
ATOM 10773 O O . ARG H 8 43 ? 200.432 251.852 195.404 1.00 37.96 43 ARG h O 1
ATOM 10781 N N . LYS H 8 44 ? 199.778 249.740 194.987 1.00 36.26 44 LYS h N 1
ATOM 10782 C CA . LYS H 8 44 ? 198.505 249.958 195.670 1.00 36.26 44 LYS h CA 1
ATOM 10783 C C . LYS H 8 44 ? 198.727 250.287 197.142 1.00 36.26 44 LYS h C 1
ATOM 10784 O O . LYS H 8 44 ? 198.131 251.230 197.678 1.00 36.26 44 LYS h O 1
ATOM 10790 N N . ILE H 8 45 ? 199.596 249.526 197.810 1.00 35.66 45 ILE h N 1
ATOM 10791 C CA . ILE H 8 45 ? 199.859 249.794 199.225 1.00 35.66 45 ILE h CA 1
ATOM 10792 C C . ILE H 8 45 ? 200.473 251.178 199.411 1.00 35.66 45 ILE h C 1
ATOM 10793 O O . ILE H 8 45 ? 200.105 251.927 200.331 1.00 35.66 45 ILE h O 1
ATOM 10798 N N . ARG H 8 46 ? 201.430 251.534 198.553 1.00 37.30 46 ARG h N 1
ATOM 10799 C CA . ARG H 8 46 ? 202.095 252.823 198.687 1.00 37.30 46 ARG h CA 1
ATOM 10800 C C . ARG H 8 46 ? 201.117 253.970 198.506 1.00 37.30 46 ARG h C 1
ATOM 10801 O O . ARG H 8 46 ? 201.135 254.929 199.282 1.00 37.30 46 ARG h O 1
ATOM 10809 N N . THR H 8 47 ? 200.246 253.891 197.496 1.00 37.31 47 THR h N 1
ATOM 10810 C CA . THR H 8 47 ? 199.302 254.984 197.290 1.00 37.31 47 THR h CA 1
ATOM 10811 C C . THR H 8 47 ? 198.260 255.036 198.400 1.00 37.31 47 THR h C 1
ATOM 10812 O O . THR H 8 47 ? 197.849 256.131 198.802 1.00 37.31 47 THR h O 1
ATOM 10816 N N . PHE H 8 48 ? 197.855 253.882 198.942 1.00 36.65 48 PHE h N 1
ATOM 10817 C CA . PHE H 8 48 ? 196.898 253.895 200.042 1.00 36.65 48 PHE h CA 1
ATOM 10818 C C . PHE H 8 48 ? 197.474 254.620 201.251 1.00 36.65 48 PHE h C 1
ATOM 10819 O O . PHE H 8 48 ? 196.827 255.501 201.819 1.00 36.65 48 PHE h O 1
ATOM 10827 N N . TYR H 8 49 ? 198.697 254.265 201.662 1.00 37.23 49 TYR h N 1
ATOM 10828 C CA . TYR H 8 49 ? 199.285 254.947 202.820 1.00 37.23 49 TYR h CA 1
ATOM 10829 C C . TYR H 8 49 ? 199.619 256.403 202.518 1.00 37.23 49 TYR h C 1
ATOM 10830 O O . TYR H 8 49 ? 199.457 257.274 203.388 1.00 37.23 49 TYR h O 1
ATOM 10839 N N . ASP H 8 50 ? 200.086 256.695 201.303 1.00 40.69 50 ASP h N 1
ATOM 10840 C CA . ASP H 8 50 ? 200.342 258.078 200.930 1.00 40.69 50 ASP h CA 1
ATOM 10841 C C . ASP H 8 50 ? 199.094 258.921 201.129 1.00 40.69 50 ASP h C 1
ATOM 10842 O O . ASP H 8 50 ? 199.135 259.972 201.780 1.00 40.69 50 ASP h O 1
ATOM 10847 N N . LEU H 8 51 ? 197.962 258.454 200.601 1.00 41.55 51 LEU h N 1
ATOM 10848 C CA . LEU H 8 51 ? 196.716 259.176 200.815 1.00 41.55 51 LEU h CA 1
ATOM 10849 C C . LEU H 8 51 ? 196.346 259.209 202.291 1.00 41.55 51 LEU h C 1
ATOM 10850 O O . LEU H 8 51 ? 195.943 260.256 202.809 1.00 41.55 51 LEU h O 1
ATOM 10855 N N . LEU H 8 52 ? 196.495 258.081 202.993 1.00 39.82 52 LEU h N 1
ATOM 10856 C CA . LEU H 8 52 ? 196.100 258.022 204.396 1.00 39.82 52 LEU h CA 1
ATOM 10857 C C . LEU H 8 52 ? 196.793 259.095 205.206 1.00 39.82 52 LEU h C 1
ATOM 10858 O O . LEU H 8 52 ? 196.233 259.592 206.188 1.00 39.82 52 LEU h O 1
ATOM 10863 N N . GLU H 8 53 ? 197.996 259.473 204.809 1.00 40.05 53 GLU h N 1
ATOM 10864 C CA . GLU H 8 53 ? 198.582 260.614 205.493 1.00 40.05 53 GLU h CA 1
ATOM 10865 C C . GLU H 8 53 ? 198.123 261.941 204.893 1.00 40.05 53 GLU h C 1
ATOM 10866 O O . GLU H 8 53 ? 197.700 262.835 205.630 1.00 40.05 53 GLU h O 1
ATOM 10872 N N . LYS H 8 54 ? 198.176 262.088 203.569 1.00 43.64 54 LYS h N 1
ATOM 10873 C CA . LYS H 8 54 ? 197.968 263.388 202.940 1.00 43.64 54 LYS h CA 1
ATOM 10874 C C . LYS H 8 54 ? 196.722 263.440 202.058 1.00 43.64 54 LYS h C 1
ATOM 10875 O O . LYS H 8 54 ? 196.698 264.162 201.058 1.00 43.64 54 LYS h O 1
ATOM 10881 N N . GLY H 8 55 ? 195.669 262.715 202.421 1.00 45.82 55 GLY h N 1
ATOM 10882 C CA . GLY H 8 55 ? 194.497 262.692 201.566 1.00 45.82 55 GLY h CA 1
ATOM 10883 C C . GLY H 8 55 ? 193.159 262.592 202.265 1.00 45.82 55 GLY h C 1
ATOM 10884 O O . GLY H 8 55 ? 193.071 262.636 203.494 1.00 45.82 55 GLY h O 1
ATOM 10885 N N . GLU H 8 56 ? 192.102 262.459 201.463 1.00 50.80 56 GLU h N 1
ATOM 10886 C CA . GLU H 8 56 ? 190.748 262.387 201.993 1.00 50.80 56 GLU h CA 1
ATOM 10887 C C . GLU H 8 56 ? 190.522 261.144 202.835 1.00 50.80 56 GLU h C 1
ATOM 10888 O O . GLU H 8 56 ? 189.673 261.159 203.732 1.00 50.80 56 GLU h O 1
ATOM 10894 N N . ILE H 8 57 ? 191.262 260.075 202.567 1.00 47.99 57 ILE h N 1
ATOM 10895 C CA . ILE H 8 57 ? 191.002 258.792 203.202 1.00 47.99 57 ILE h CA 1
ATOM 10896 C C . ILE H 8 57 ? 191.286 258.851 204.694 1.00 47.99 57 ILE h C 1
ATOM 10897 O O . ILE H 8 57 ? 192.387 259.214 205.128 1.00 47.99 57 ILE h O 1
ATOM 10902 N N . GLY H 8 58 ? 190.275 258.506 205.489 1.00 46.81 58 GLY h N 1
ATOM 10903 C CA . GLY H 8 58 ? 190.445 258.168 206.882 1.00 46.81 58 GLY h CA 1
ATOM 10904 C C . GLY H 8 58 ? 190.076 256.709 207.080 1.00 46.81 58 GLY h C 1
ATOM 10905 O O . GLY H 8 58 ? 189.728 256.001 206.133 1.00 46.81 58 GLY h O 1
ATOM 10906 N N . VAL H 8 59 ? 190.143 256.270 208.331 1.00 39.22 59 VAL h N 1
ATOM 10907 C CA . VAL H 8 59 ? 189.872 254.874 208.638 1.00 39.22 59 VAL h CA 1
ATOM 10908 C C . VAL H 8 59 ? 188.718 254.688 209.617 1.00 39.22 59 VAL h C 1
ATOM 10909 O O . VAL H 8 59 ? 188.023 253.662 209.542 1.00 39.22 59 VAL h O 1
ATOM 10913 N N . VAL H 8 60 ? 188.444 255.643 210.498 1.00 38.63 60 VAL h N 1
ATOM 10914 C CA . VAL H 8 60 ? 187.309 255.557 211.411 1.00 38.63 60 VAL h CA 1
ATOM 10915 C C . VAL H 8 60 ? 186.054 256.020 210.681 1.00 38.63 60 VAL h C 1
ATOM 10916 O O . VAL H 8 60 ? 186.057 257.060 210.014 1.00 38.63 60 VAL h O 1
ATOM 10920 N N . VAL H 8 61 ? 184.983 255.231 210.782 1.00 38.72 61 VAL h N 1
ATOM 10921 C CA . VAL H 8 61 ? 183.797 255.492 209.972 1.00 38.72 61 VAL h CA 1
ATOM 10922 C C . VAL H 8 61 ? 183.129 256.795 210.387 1.00 38.72 61 VAL h C 1
ATOM 10923 O O . VAL H 8 61 ? 182.815 257.642 209.545 1.00 38.72 61 VAL h O 1
ATOM 10927 N N . ASP H 8 62 ? 182.902 256.981 211.680 1.00 39.80 62 ASP h N 1
ATOM 10928 C CA . ASP H 8 62 ? 182.207 258.176 212.140 1.00 39.80 62 ASP h CA 1
ATOM 10929 C C . ASP H 8 62 ? 182.840 258.749 213.398 1.00 39.80 62 ASP h C 1
ATOM 10930 O O . ASP H 8 62 ? 182.161 258.967 214.400 1.00 39.80 62 ASP h O 1
ATOM 10935 N N . SER I 9 2 ? 256.684 183.002 229.695 1.00 49.45 2 SER i N 1
ATOM 10936 C CA . SER I 9 2 ? 255.673 182.184 229.035 1.00 49.45 2 SER i CA 1
ATOM 10937 C C . SER I 9 2 ? 255.122 181.137 229.981 1.00 49.45 2 SER i C 1
ATOM 10938 O O . SER I 9 2 ? 255.820 180.188 230.330 1.00 49.45 2 SER i O 1
ATOM 10941 N N . GLU I 9 3 ? 253.864 181.298 230.392 1.00 50.30 3 GLU i N 1
ATOM 10942 C CA . GLU I 9 3 ? 253.259 180.349 231.303 1.00 50.30 3 GLU i CA 1
ATOM 10943 C C . GLU I 9 3 ? 251.790 180.183 230.932 1.00 50.30 3 GLU i C 1
ATOM 10944 O O . GLU I 9 3 ? 251.072 181.189 230.798 1.00 50.30 3 GLU i O 1
ATOM 10950 N N . PRO I 9 4 ? 251.318 178.955 230.740 1.00 48.74 4 PRO i N 1
ATOM 10951 C CA . PRO I 9 4 ? 249.885 178.731 230.564 1.00 48.74 4 PRO i CA 1
ATOM 10952 C C . PRO I 9 4 ? 249.120 179.182 231.793 1.00 48.74 4 PRO i C 1
ATOM 10953 O O . PRO I 9 4 ? 249.578 178.997 232.930 1.00 48.74 4 PRO i O 1
ATOM 10957 N N . PRO I 9 5 ? 247.956 179.764 231.606 1.00 46.48 5 PRO i N 1
ATOM 10958 C CA . PRO I 9 5 ? 247.264 180.415 232.723 1.00 46.48 5 PRO i CA 1
ATOM 10959 C C . PRO I 9 5 ? 246.464 179.470 233.604 1.00 46.48 5 PRO i C 1
ATOM 10960 O O . PRO I 9 5 ? 245.269 179.273 233.375 1.00 46.48 5 PRO i O 1
ATOM 10964 N N . PHE I 9 6 ? 247.120 178.846 234.582 1.00 46.52 6 PHE i N 1
ATOM 10965 C CA . PHE I 9 6 ? 246.436 178.223 235.713 1.00 46.52 6 PHE i CA 1
ATOM 10966 C C . PHE I 9 6 ? 245.513 177.070 235.342 1.00 46.52 6 PHE i C 1
ATOM 10967 O O . PHE I 9 6 ? 244.840 176.514 236.213 1.00 46.52 6 PHE i O 1
ATOM 10975 N N . ARG I 9 7 ? 245.458 176.705 234.070 1.00 46.49 7 ARG i N 1
ATOM 10976 C CA . ARG I 9 7 ? 244.740 175.506 233.679 1.00 46.49 7 ARG i CA 1
ATOM 10977 C C . ARG I 9 7 ? 245.634 174.648 232.801 1.00 46.49 7 ARG i C 1
ATOM 10978 O O . ARG I 9 7 ? 246.524 175.165 232.120 1.00 46.49 7 ARG i O 1
ATOM 10986 N N . PRO I 9 8 ? 245.430 173.332 232.808 1.00 47.60 8 PRO i N 1
ATOM 10987 C CA . PRO I 9 8 ? 246.197 172.478 231.894 1.00 47.60 8 PRO i CA 1
ATOM 10988 C C . PRO I 9 8 ? 245.938 172.787 230.433 1.00 47.60 8 PRO i C 1
ATOM 10989 O O . PRO I 9 8 ? 246.813 172.513 229.601 1.00 47.60 8 PRO i O 1
ATOM 10993 N N . ARG I 9 9 ? 244.778 173.366 230.108 1.00 46.19 9 ARG i N 1
ATOM 10994 C CA . ARG I 9 9 ? 244.352 173.703 228.752 1.00 46.19 9 ARG i CA 1
ATOM 10995 C C . ARG I 9 9 ? 243.915 172.466 227.972 1.00 46.19 9 ARG i C 1
ATOM 10996 O O . ARG I 9 9 ? 243.442 172.589 226.840 1.00 46.19 9 ARG i O 1
ATOM 11004 N N . GLU I 9 10 ? 244.052 171.271 228.551 1.00 47.86 10 GLU i N 1
ATOM 11005 C CA . GLU I 9 10 ? 243.443 170.101 227.929 1.00 47.86 10 GLU i CA 1
ATOM 11006 C C . GLU I 9 10 ? 242.013 169.869 228.388 1.00 47.86 10 GLU i C 1
ATOM 11007 O O . GLU I 9 10 ? 241.253 169.198 227.682 1.00 47.86 10 GLU i O 1
ATOM 11013 N N . LYS I 9 11 ? 241.618 170.415 229.537 1.00 47.92 11 LYS i N 1
ATOM 11014 C CA . LYS I 9 11 ? 240.200 170.424 229.868 1.00 47.92 11 LYS i CA 1
ATOM 11015 C C . LYS I 9 11 ? 239.416 171.213 228.829 1.00 47.92 11 LYS i C 1
ATOM 11016 O O . LYS I 9 11 ? 238.320 170.809 228.426 1.00 47.92 11 LYS i O 1
ATOM 11022 N N . LEU I 9 12 ? 239.982 172.323 228.354 1.00 49.08 12 LEU i N 1
ATOM 11023 C CA . LEU I 9 12 ? 239.335 173.082 227.290 1.00 49.08 12 LEU i CA 1
ATOM 11024 C C . LEU I 9 12 ? 239.254 172.270 226.005 1.00 49.08 12 LEU i C 1
ATOM 11025 O O . LEU I 9 12 ? 238.269 172.362 225.270 1.00 49.08 12 LEU i O 1
ATOM 11030 N N . ILE I 9 13 ? 240.281 171.470 225.711 1.00 48.38 13 ILE i N 1
ATOM 11031 C CA . ILE I 9 13 ? 240.255 170.646 224.505 1.00 48.38 13 ILE i CA 1
ATOM 11032 C C . ILE I 9 13 ? 239.191 169.560 224.618 1.00 48.38 13 ILE i C 1
ATOM 11033 O O . ILE I 9 13 ? 238.480 169.259 223.651 1.00 48.38 13 ILE i O 1
ATOM 11038 N N . GLU I 9 14 ? 239.062 168.959 225.800 1.00 49.79 14 GLU i N 1
ATOM 11039 C CA . GLU I 9 14 ? 237.977 168.010 226.037 1.00 49.79 14 GLU i CA 1
ATOM 11040 C C . GLU I 9 14 ? 236.618 168.675 225.847 1.00 49.79 14 GLU i C 1
ATOM 11041 O O . GLU I 9 14 ? 235.712 168.095 225.234 1.00 49.79 14 GLU i O 1
ATOM 11047 N N . LYS I 9 15 ? 236.453 169.890 226.375 1.00 49.72 15 LYS i N 1
ATOM 11048 C CA . LYS I 9 15 ? 235.191 170.603 226.201 1.00 49.72 15 LYS i CA 1
ATOM 11049 C C . LYS I 9 15 ? 234.933 170.918 224.731 1.00 49.72 15 LYS i C 1
ATOM 11050 O O . LYS I 9 15 ? 233.789 170.869 224.268 1.00 49.72 15 LYS i O 1
ATOM 11056 N N . GLN I 9 16 ? 235.980 171.275 223.991 1.00 50.04 16 GLN i N 1
ATOM 11057 C CA . GLN I 9 16 ? 235.826 171.517 222.563 1.00 50.04 16 GLN i CA 1
ATOM 11058 C C . GLN I 9 16 ? 235.354 170.262 221.852 1.00 50.04 16 GLN i C 1
ATOM 11059 O O . GLN I 9 16 ? 234.477 170.321 220.982 1.00 50.04 16 GLN i O 1
ATOM 11065 N N . LYS I 9 17 ? 235.945 169.119 222.196 1.00 51.02 17 LYS i N 1
ATOM 11066 C CA . LYS I 9 17 ? 235.498 167.859 221.617 1.00 51.02 17 LYS i CA 1
ATOM 11067 C C . LYS I 9 17 ? 234.030 167.616 221.932 1.00 51.02 17 LYS i C 1
ATOM 11068 O O . LYS I 9 17 ? 233.246 167.242 221.050 1.00 51.02 17 LYS i O 1
ATOM 11074 N N . HIS I 9 18 ? 233.636 167.857 223.183 1.00 49.94 18 HIS i N 1
ATOM 11075 C CA . HIS I 9 18 ? 232.249 167.631 223.579 1.00 49.94 18 HIS i CA 1
ATOM 11076 C C . HIS I 9 18 ? 231.295 168.524 222.798 1.00 49.94 18 HIS i C 1
ATOM 11077 O O . HIS I 9 18 ? 230.242 168.067 222.341 1.00 49.94 18 HIS i O 1
ATOM 11084 N N . PHE I 9 19 ? 231.641 169.801 222.637 1.00 49.96 19 PHE i N 1
ATOM 11085 C CA . PHE I 9 19 ? 230.734 170.712 221.943 1.00 49.96 19 PHE i CA 1
ATOM 11086 C C . PHE I 9 19 ? 230.669 170.423 220.453 1.00 49.96 19 PHE i C 1
ATOM 11087 O O . PHE I 9 19 ? 229.584 170.447 219.864 1.00 49.96 19 PHE i O 1
ATOM 11095 N N . GLN I 9 20 ? 231.802 170.161 219.817 1.00 51.51 20 GLN i N 1
ATOM 11096 C CA . GLN I 9 20 ? 231.754 169.847 218.400 1.00 51.51 20 GLN i CA 1
ATOM 11097 C C . GLN I 9 20 ? 231.219 168.448 218.126 1.00 51.51 20 GLN i C 1
ATOM 11098 O O . GLN I 9 20 ? 230.953 168.120 216.966 1.00 51.51 20 GLN i O 1
ATOM 11104 N N . SER I 9 21 ? 231.038 167.625 219.157 1.00 52.20 21 SER i N 1
ATOM 11105 C CA . SER I 9 21 ? 230.533 166.265 218.989 1.00 52.20 21 SER i CA 1
ATOM 11106 C C . SER I 9 21 ? 229.070 166.127 219.398 1.00 52.20 21 SER i C 1
ATOM 11107 O O . SER I 9 21 ? 228.680 165.109 219.976 1.00 52.20 21 SER i O 1
ATOM 11110 N N . VAL I 9 22 ? 228.237 167.137 219.129 1.00 53.05 22 VAL i N 1
ATOM 11111 C CA . VAL I 9 22 ? 226.793 167.031 219.306 1.00 53.05 22 VAL i CA 1
ATOM 11112 C C . VAL I 9 22 ? 226.114 167.602 218.070 1.00 53.05 22 VAL i C 1
ATOM 11113 O O . VAL I 9 22 ? 226.710 168.349 217.293 1.00 53.05 22 VAL i O 1
ATOM 11117 N N . HIS I 9 23 ? 224.845 167.242 217.896 1.00 52.78 23 HIS i N 1
ATOM 11118 C CA . HIS I 9 23 ? 224.118 167.465 216.652 1.00 52.78 23 HIS i CA 1
ATOM 11119 C C . HIS I 9 23 ? 222.916 168.383 216.851 1.00 52.78 23 HIS i C 1
ATOM 11120 O O . HIS I 9 23 ? 221.835 168.137 216.314 1.00 52.78 23 HIS i O 1
ATOM 11127 N N . LYS I 9 24 ? 223.084 169.456 217.617 1.00 51.29 24 LYS i N 1
ATOM 11128 C CA . LYS I 9 24 ? 221.995 170.366 217.955 1.00 51.29 24 LYS i CA 1
ATOM 11129 C C . LYS I 9 24 ? 222.368 171.795 217.573 1.00 51.29 24 LYS i C 1
ATOM 11130 O O . LYS I 9 24 ? 223.448 172.061 217.045 1.00 51.29 24 LYS i O 1
ATOM 11136 N N . HIS I 9 25 ? 221.457 172.723 217.857 1.00 46.95 25 HIS i N 1
ATOM 11137 C CA . HIS I 9 25 ? 221.736 174.134 217.653 1.00 46.95 25 HIS i CA 1
ATOM 11138 C C . HIS I 9 25 ? 222.777 174.604 218.661 1.00 46.95 25 HIS i C 1
ATOM 11139 O O . HIS I 9 25 ? 223.261 173.841 219.500 1.00 46.95 25 HIS i O 1
ATOM 11146 N N . THR I 9 26 ? 223.124 175.888 218.586 1.00 45.72 26 THR i N 1
ATOM 11147 C CA . THR I 9 26 ? 224.161 176.406 219.472 1.00 45.72 26 THR i CA 1
ATOM 11148 C C . THR I 9 26 ? 223.672 176.518 220.909 1.00 45.72 26 THR i C 1
ATOM 11149 O O . THR I 9 26 ? 224.402 176.171 221.843 1.00 45.72 26 THR i O 1
ATOM 11153 N N . TYR I 9 27 ? 222.444 176.994 221.110 1.00 44.30 27 TYR i N 1
ATOM 11154 C CA . TYR I 9 27 ? 221.997 177.312 222.458 1.00 44.30 27 TYR i CA 1
ATOM 11155 C C . TYR I 9 27 ? 221.524 176.099 223.248 1.00 44.30 27 TYR i C 1
ATOM 11156 O O . TYR I 9 27 ? 221.255 176.241 224.444 1.00 44.30 27 TYR i O 1
ATOM 11165 N N . LEU I 9 28 ? 221.415 174.922 222.633 1.00 46.71 28 LEU i N 1
ATOM 11166 C CA . LEU I 9 28 ? 221.003 173.722 223.352 1.00 46.71 28 LEU i CA 1
ATOM 11167 C C . LEU I 9 28 ? 222.145 172.768 223.667 1.00 46.71 28 LEU i C 1
ATOM 11168 O O . LEU I 9 28 ? 221.906 171.736 224.300 1.00 46.71 28 LEU i O 1
ATOM 11173 N N . LYS I 9 29 ? 223.369 173.074 223.256 1.00 48.00 29 LYS i N 1
ATOM 11174 C CA . LYS I 9 29 ? 224.479 172.172 223.526 1.00 48.00 29 LYS i CA 1
ATOM 11175 C C . LYS I 9 29 ? 224.795 172.136 225.015 1.00 48.00 29 LYS i C 1
ATOM 11176 O O . LYS I 9 29 ? 224.768 173.162 225.698 1.00 48.00 29 LYS i O 1
ATOM 11182 N N . GLY I 9 30 ? 225.095 170.943 225.520 1.00 48.39 30 GLY i N 1
ATOM 11183 C CA . GLY I 9 30 ? 225.452 170.773 226.908 1.00 48.39 30 GLY i CA 1
ATOM 11184 C C . GLY I 9 30 ? 224.259 170.420 227.769 1.00 48.39 30 GLY i C 1
ATOM 11185 O O . GLY I 9 30 ? 223.111 170.708 227.426 1.00 48.39 30 GLY i O 1
ATOM 11186 N N . PRO I 9 31 ? 224.509 169.782 228.903 1.00 50.81 31 PRO i N 1
ATOM 11187 C CA . PRO I 9 31 ? 223.405 169.401 229.791 1.00 50.81 31 PRO i CA 1
ATOM 11188 C C . PRO I 9 31 ? 222.946 170.564 230.654 1.00 50.81 31 PRO i C 1
ATOM 11189 O O . PRO I 9 31 ? 221.779 170.646 231.049 1.00 50.81 31 PRO i O 1
ATOM 11193 N N . TYR I 9 32 ? 223.880 171.464 230.956 1.00 51.70 32 TYR i N 1
ATOM 11194 C CA . TYR I 9 32 ? 223.550 172.702 231.651 1.00 51.70 32 TYR i CA 1
ATOM 11195 C C . TYR I 9 32 ? 222.497 173.488 230.878 1.00 51.70 32 TYR i C 1
ATOM 11196 O O . TYR I 9 32 ? 221.510 173.976 231.452 1.00 51.70 32 TYR i O 1
ATOM 11205 N N . ASP I 9 33 ? 222.672 173.584 229.560 1.00 48.47 33 ASP i N 1
ATOM 11206 C CA . ASP I 9 33 ? 221.800 174.445 228.778 1.00 48.47 33 ASP i CA 1
ATOM 11207 C C . ASP I 9 33 ? 220.405 173.872 228.623 1.00 48.47 33 ASP i C 1
ATOM 11208 O O . ASP I 9 33 ? 219.467 174.644 228.452 1.00 48.47 33 ASP i O 1
ATOM 11213 N N . LYS I 9 34 ? 220.229 172.556 228.716 1.00 48.38 34 LYS i N 1
ATOM 11214 C CA . LYS I 9 34 ? 218.872 172.023 228.709 1.00 48.38 34 LYS i CA 1
ATOM 11215 C C . LYS I 9 34 ? 218.039 172.701 229.784 1.00 48.38 34 LYS i C 1
ATOM 11216 O O . LYS I 9 34 ? 217.111 173.467 229.486 1.00 48.38 34 LYS i O 1
ATOM 11222 N N . ILE I 9 35 ? 218.410 172.480 231.048 1.00 47.48 35 ILE i N 1
ATOM 11223 C CA . ILE I 9 35 ? 217.732 173.131 232.166 1.00 47.48 35 ILE i CA 1
ATOM 11224 C C . ILE I 9 35 ? 217.637 174.625 231.914 1.00 47.48 35 ILE i C 1
ATOM 11225 O O . ILE I 9 35 ? 216.541 175.195 231.850 1.00 47.48 35 ILE i O 1
ATOM 11230 N N . THR I 9 36 ? 218.791 175.271 231.716 1.00 44.49 36 THR i N 1
ATOM 11231 C CA . THR I 9 36 ? 218.811 176.724 231.634 1.00 44.49 36 THR i CA 1
ATOM 11232 C C . THR I 9 36 ? 217.873 177.240 230.555 1.00 44.49 36 THR i C 1
ATOM 11233 O O . THR I 9 36 ? 216.802 177.771 230.868 1.00 44.49 36 THR i O 1
ATOM 11237 N N . SER I 9 37 ? 218.198 176.980 229.291 1.00 42.34 37 SER i N 1
ATOM 11238 C CA . SER I 9 37 ? 217.553 177.616 228.161 1.00 42.34 37 SER i CA 1
ATOM 11239 C C . SER I 9 37 ? 216.315 176.881 227.679 1.00 42.34 37 SER i C 1
ATOM 11240 O O . SER I 9 37 ? 215.893 177.108 226.543 1.00 42.34 37 SER i O 1
ATOM 11243 N N . VAL I 9 38 ? 215.714 176.007 228.487 1.00 42.84 38 VAL i N 1
ATOM 11244 C CA . VAL I 9 38 ? 214.295 175.755 228.257 1.00 42.84 38 VAL i CA 1
ATOM 11245 C C . VAL I 9 38 ? 213.434 175.991 229.484 1.00 42.84 38 VAL i C 1
ATOM 11246 O O . VAL I 9 38 ? 212.207 176.136 229.341 1.00 42.84 38 VAL i O 1
ATOM 11250 N N . ALA I 9 39 ? 213.963 176.070 230.707 1.00 42.40 39 ALA i N 1
ATOM 11251 C CA . ALA I 9 39 ? 213.090 176.311 231.842 1.00 42.40 39 ALA i CA 1
ATOM 11252 C C . ALA I 9 39 ? 213.181 177.730 232.378 1.00 42.40 39 ALA i C 1
ATOM 11253 O O . ALA I 9 39 ? 212.143 178.337 232.652 1.00 42.40 39 ALA i O 1
ATOM 11255 N N . ILE I 9 40 ? 214.378 178.287 232.542 1.00 40.97 40 ILE i N 1
ATOM 11256 C CA . ILE I 9 40 ? 214.469 179.576 233.219 1.00 40.97 40 ILE i CA 1
ATOM 11257 C C . ILE I 9 40 ? 213.876 180.678 232.344 1.00 40.97 40 ILE i C 1
ATOM 11258 O O . ILE I 9 40 ? 212.915 181.330 232.781 1.00 40.97 40 ILE i O 1
ATOM 11263 N N . PRO I 9 41 ? 214.372 180.931 231.126 1.00 39.90 41 PRO i N 1
ATOM 11264 C CA . PRO I 9 41 ? 213.759 181.999 230.328 1.00 39.90 41 PRO i CA 1
ATOM 11265 C C . PRO I 9 41 ? 212.302 181.748 230.027 1.00 39.90 41 PRO i C 1
ATOM 11266 O O . PRO I 9 41 ? 211.528 182.704 229.979 1.00 39.90 41 PRO i O 1
ATOM 11270 N N . LEU I 9 42 ? 211.888 180.494 229.866 1.00 37.89 42 LEU i N 1
ATOM 11271 C CA . LEU I 9 42 ? 210.510 180.219 229.472 1.00 37.89 42 LEU i CA 1
ATOM 11272 C C . LEU I 9 42 ? 209.528 180.622 230.567 1.00 37.89 42 LEU i C 1
ATOM 11273 O O . LEU I 9 42 ? 208.618 181.433 230.342 1.00 37.89 42 LEU i O 1
ATOM 11278 N N . ALA I 9 43 ? 209.698 180.064 231.768 1.00 36.54 43 ALA i N 1
ATOM 11279 C CA . ALA I 9 43 ? 208.826 180.429 232.879 1.00 36.54 43 ALA i CA 1
ATOM 11280 C C . ALA I 9 43 ? 208.976 181.900 233.224 1.00 36.54 43 ALA i C 1
ATOM 11281 O O . ALA I 9 43 ? 207.999 182.568 233.590 1.00 36.54 43 ALA i O 1
ATOM 11283 N N . LEU I 9 44 ? 210.198 182.424 233.112 1.00 37.16 44 LEU i N 1
ATOM 11284 C CA . LEU I 9 44 ? 210.429 183.820 233.442 1.00 37.16 44 LEU i CA 1
ATOM 11285 C C . LEU I 9 44 ? 209.669 184.736 232.493 1.00 37.16 44 LEU i C 1
ATOM 11286 O O . LEU I 9 44 ? 209.033 185.699 232.933 1.00 37.16 44 LEU i O 1
ATOM 11291 N N . ALA I 9 45 ? 209.682 184.429 231.194 1.00 36.28 45 ALA i N 1
ATOM 11292 C CA . ALA I 9 45 ? 208.934 185.220 230.229 1.00 36.28 45 ALA i CA 1
ATOM 11293 C C . ALA I 9 45 ? 207.437 185.059 230.413 1.00 36.28 45 ALA i C 1
ATOM 11294 O O . ALA I 9 45 ? 206.694 186.020 230.210 1.00 36.28 45 ALA i O 1
ATOM 11296 N N . ALA I 9 46 ? 206.971 183.869 230.796 1.00 37.26 46 ALA i N 1
ATOM 11297 C CA . ALA I 9 46 ? 205.543 183.705 231.062 1.00 37.26 46 ALA i CA 1
ATOM 11298 C C . ALA I 9 46 ? 205.092 184.605 232.209 1.00 37.26 46 ALA i C 1
ATOM 11299 O O . ALA I 9 46 ? 204.075 185.310 232.111 1.00 37.26 46 ALA i O 1
ATOM 11301 N N . SER I 9 47 ? 205.851 184.601 233.307 1.00 35.35 47 SER i N 1
ATOM 11302 C CA . SER I 9 47 ? 205.511 185.458 234.438 1.00 35.35 47 SER i CA 1
ATOM 11303 C C . SER I 9 47 ? 205.608 186.927 234.058 1.00 35.35 47 SER i C 1
ATOM 11304 O O . SER I 9 47 ? 204.764 187.737 234.458 1.00 35.35 47 SER i O 1
ATOM 11307 N N . SER I 9 48 ? 206.638 187.289 233.293 1.00 35.40 48 SER i N 1
ATOM 11308 C CA . SER I 9 48 ? 206.787 188.668 232.852 1.00 35.40 48 SER i CA 1
ATOM 11309 C C . SER I 9 48 ? 205.608 189.109 232.002 1.00 35.40 48 SER i C 1
ATOM 11310 O O . SER I 9 48 ? 205.101 190.221 232.165 1.00 35.40 48 SER i O 1
ATOM 11313 N N . LEU I 9 49 ? 205.168 188.253 231.081 1.00 37.29 49 LEU i N 1
ATOM 11314 C CA . LEU I 9 49 ? 204.035 188.572 230.223 1.00 37.29 49 LEU i CA 1
ATOM 11315 C C . LEU I 9 49 ? 202.766 188.774 231.040 1.00 37.29 49 LEU i C 1
ATOM 11316 O O . LEU I 9 49 ? 202.014 189.732 230.817 1.00 37.29 49 LEU i O 1
ATOM 11321 N N . TYR I 9 50 ? 202.512 187.881 231.999 1.00 37.57 50 TYR i N 1
ATOM 11322 C CA . TYR I 9 50 ? 201.313 188.041 232.816 1.00 37.57 50 TYR i CA 1
ATOM 11323 C C . TYR I 9 50 ? 201.358 189.328 233.629 1.00 37.57 50 TYR i C 1
ATOM 11324 O O . TYR I 9 50 ? 200.360 190.058 233.705 1.00 37.57 50 TYR i O 1
ATOM 11333 N N . LEU I 9 51 ? 202.498 189.619 234.261 1.00 35.84 51 LEU i N 1
ATOM 11334 C CA . LEU I 9 51 ? 202.587 190.842 235.049 1.00 35.84 51 LEU i CA 1
ATOM 11335 C C . LEU I 9 51 ? 202.476 192.078 234.170 1.00 35.84 51 LEU i C 1
ATOM 11336 O O . LEU I 9 51 ? 201.856 193.066 234.570 1.00 35.84 51 LEU i O 1
ATOM 11341 N N . ILE I 9 52 ? 203.055 192.046 232.966 1.00 35.99 52 ILE i N 1
ATOM 11342 C CA . ILE I 9 52 ? 202.942 193.182 232.056 1.00 35.99 52 ILE i CA 1
ATOM 11343 C C . ILE I 9 52 ? 201.487 193.420 231.691 1.00 35.99 52 ILE i C 1
ATOM 11344 O O . ILE I 9 52 ? 201.015 194.564 231.667 1.00 35.99 52 ILE i O 1
ATOM 11349 N N . GLY I 9 53 ? 200.758 192.346 231.384 1.00 36.81 53 GLY i N 1
ATOM 11350 C CA . GLY I 9 53 ? 199.353 192.496 231.046 1.00 36.81 53 GLY i CA 1
ATOM 11351 C C . GLY I 9 53 ? 198.548 193.075 232.191 1.00 36.81 53 GLY i C 1
ATOM 11352 O O . GLY I 9 53 ? 197.763 194.011 232.008 1.00 36.81 53 GLY i O 1
ATOM 11353 N N . ARG I 9 54 ? 198.748 192.537 233.395 1.00 37.65 54 ARG i N 1
ATOM 11354 C CA . ARG I 9 54 ? 198.015 193.050 234.545 1.00 37.65 54 ARG i CA 1
ATOM 11355 C C . ARG I 9 54 ? 198.360 194.507 234.805 1.00 37.65 54 ARG i C 1
ATOM 11356 O O . ARG I 9 54 ? 197.479 195.310 235.131 1.00 37.65 54 ARG i O 1
ATOM 11364 N N . GLY I 9 55 ? 199.635 194.869 234.662 1.00 38.28 55 GLY i N 1
ATOM 11365 C CA . GLY I 9 55 ? 200.035 196.241 234.904 1.00 38.28 55 GLY i CA 1
ATOM 11366 C C . GLY I 9 55 ? 199.452 197.216 233.901 1.00 38.28 55 GLY i C 1
ATOM 11367 O O . GLY I 9 55 ? 198.995 198.300 234.274 1.00 38.28 55 GLY i O 1
ATOM 11368 N N . ILE I 9 56 ? 199.460 196.849 232.618 1.00 37.97 56 ILE i N 1
ATOM 11369 C CA . ILE I 9 56 ? 198.849 197.708 231.608 1.00 37.97 56 ILE i CA 1
ATOM 11370 C C . ILE I 9 56 ? 197.364 197.859 231.884 1.00 37.97 56 ILE i C 1
ATOM 11371 O O . ILE I 9 56 ? 196.810 198.961 231.792 1.00 37.97 56 ILE i O 1
ATOM 11376 N N . TYR I 9 57 ? 196.697 196.758 232.238 1.00 38.56 57 TYR i N 1
ATOM 11377 C CA . TYR I 9 57 ? 195.271 196.817 232.531 1.00 38.56 57 TYR i CA 1
ATOM 11378 C C . TYR I 9 57 ? 194.985 197.767 233.687 1.00 38.56 57 TYR i C 1
ATOM 11379 O O . TYR I 9 57 ? 194.110 198.640 233.593 1.00 38.56 57 TYR i O 1
ATOM 11388 N N . ASN I 9 58 ? 195.725 197.618 234.786 1.00 38.39 58 ASN i N 1
ATOM 11389 C CA . ASN I 9 58 ? 195.487 198.461 235.950 1.00 38.39 58 ASN i CA 1
ATOM 11390 C C . ASN I 9 58 ? 195.785 199.921 235.649 1.00 38.39 58 ASN i C 1
ATOM 11391 O O . ASN I 9 58 ? 195.014 200.806 236.034 1.00 38.39 58 ASN i O 1
ATOM 11396 N N . MET I 9 59 ? 196.895 200.200 234.962 1.00 37.41 59 MET i N 1
ATOM 11397 C CA . MET I 9 59 ? 197.226 201.585 234.652 1.00 37.41 59 MET i CA 1
ATOM 11398 C C . MET I 9 59 ? 196.171 202.216 233.760 1.00 37.41 59 MET i C 1
ATOM 11399 O O . MET I 9 59 ? 195.772 203.364 233.980 1.00 37.41 59 MET i O 1
ATOM 11404 N N . SER I 9 60 ? 195.703 201.485 232.746 1.00 36.56 60 SER i N 1
ATOM 11405 C CA . SER I 9 60 ? 194.693 202.038 231.857 1.00 36.56 60 SER i CA 1
ATOM 11406 C C . SER I 9 60 ? 193.394 202.307 232.598 1.00 36.56 60 SER i C 1
ATOM 11407 O O . SER I 9 60 ? 192.769 203.356 232.405 1.00 36.56 60 SER i O 1
ATOM 11410 N N . HIS I 9 61 ? 192.972 201.383 233.460 1.00 38.10 61 HIS i N 1
ATOM 11411 C CA . HIS I 9 61 ? 191.680 201.547 234.110 1.00 38.10 61 HIS i CA 1
ATOM 11412 C C . HIS I 9 61 ? 191.725 202.436 235.346 1.00 38.10 61 HIS i C 1
ATOM 11413 O O . HIS I 9 61 ? 190.664 202.821 235.847 1.00 38.10 61 HIS i O 1
ATOM 11420 N N . GLY I 9 62 ? 192.908 202.788 235.840 1.00 39.39 62 GLY i N 1
ATOM 11421 C CA . GLY I 9 62 ? 192.990 203.617 237.023 1.00 39.39 62 GLY i CA 1
ATOM 11422 C C . GLY I 9 62 ? 192.479 202.912 238.260 1.00 39.39 62 GLY i C 1
ATOM 11423 O O . GLY I 9 62 ? 191.656 203.459 238.996 1.00 39.39 62 GLY i O 1
ATOM 11424 N N . ILE I 9 63 ? 192.951 201.686 238.488 1.00 42.82 63 ILE i N 1
ATOM 11425 C CA . ILE I 9 63 ? 192.549 200.882 239.633 1.00 42.82 63 ILE i CA 1
ATOM 11426 C C . ILE I 9 63 ? 193.804 200.395 240.344 1.00 42.82 63 ILE i C 1
ATOM 11427 O O . ILE I 9 63 ? 194.883 200.298 239.756 1.00 42.82 63 ILE i O 1
ATOM 11432 N N . GLY I 9 64 ? 193.651 200.088 241.626 1.00 46.03 64 GLY i N 1
ATOM 11433 C CA . GLY I 9 64 ? 194.751 199.530 242.393 1.00 46.03 64 GLY i CA 1
ATOM 11434 C C . GLY I 9 64 ? 195.914 200.475 242.591 1.00 46.03 64 GLY i C 1
ATOM 11435 O O . GLY I 9 64 ? 197.073 200.067 242.448 1.00 46.03 64 GLY i O 1
ATOM 11436 N N . LYS I 9 65 ? 195.633 201.733 242.913 1.00 47.44 65 LYS i N 1
ATOM 11437 C CA . LYS I 9 65 ? 196.680 202.704 243.211 1.00 47.44 65 LYS i CA 1
ATOM 11438 C C . LYS I 9 65 ? 197.458 202.302 244.454 1.00 47.44 65 LYS i C 1
ATOM 11439 O O . LYS I 9 65 ? 198.472 201.612 244.370 1.00 47.44 65 LYS i O 1
ATOM 11445 N N . TYR J 10 47 ? 212.806 170.865 206.597 1.00 60.14 47 TYR j N 1
ATOM 11446 C CA . TYR J 10 47 ? 213.151 172.279 206.574 1.00 60.14 47 TYR j CA 1
ATOM 11447 C C . TYR J 10 47 ? 213.655 172.699 205.200 1.00 60.14 47 TYR j C 1
ATOM 11448 O O . TYR J 10 47 ? 214.023 171.862 204.380 1.00 60.14 47 TYR j O 1
ATOM 11457 N N . TYR J 10 48 ? 213.658 174.006 204.946 1.00 60.67 48 TYR j N 1
ATOM 11458 C CA . TYR J 10 48 ? 214.011 174.503 203.625 1.00 60.67 48 TYR j CA 1
ATOM 11459 C C . TYR J 10 48 ? 215.173 175.487 203.651 1.00 60.67 48 TYR j C 1
ATOM 11460 O O . TYR J 10 48 ? 215.116 176.540 203.009 1.00 60.67 48 TYR j O 1
ATOM 11469 N N . ILE J 10 49 ? 216.221 175.162 204.406 1.00 57.46 49 ILE j N 1
ATOM 11470 C CA . ILE J 10 49 ? 217.501 175.836 204.222 1.00 57.46 49 ILE j CA 1
ATOM 11471 C C . ILE J 10 49 ? 218.141 175.415 202.904 1.00 57.46 49 ILE j C 1
ATOM 11472 O O . ILE J 10 49 ? 218.734 176.235 202.196 1.00 57.46 49 ILE j O 1
ATOM 11477 N N . HIS J 10 50 ? 218.020 174.139 202.543 1.00 60.46 50 HIS j N 1
ATOM 11478 C CA . HIS J 10 50 ? 218.584 173.622 201.303 1.00 60.46 50 HIS j CA 1
ATOM 11479 C C . HIS J 10 50 ? 217.592 173.647 200.145 1.00 60.46 50 HIS j C 1
ATOM 11480 O O . HIS J 10 50 ? 217.616 172.747 199.295 1.00 60.46 50 HIS j O 1
ATOM 11487 N N . ALA J 10 51 ? 216.717 174.644 200.089 1.00 61.16 51 ALA j N 1
ATOM 11488 C CA . ALA J 10 51 ? 215.712 174.729 199.040 1.00 61.16 51 ALA j CA 1
ATOM 11489 C C . ALA J 10 51 ? 216.159 175.659 197.918 1.00 61.16 51 ALA j C 1
ATOM 11490 O O . ALA J 10 51 ? 216.980 176.557 198.106 1.00 61.16 51 ALA j O 1
ATOM 11492 N N . LYS J 10 52 ? 215.596 175.428 196.732 1.00 56.25 52 LYS j N 1
ATOM 11493 C CA . LYS J 10 52 ? 215.856 176.310 195.604 1.00 56.25 52 LYS j CA 1
ATOM 11494 C C . LYS J 10 52 ? 215.207 177.671 195.784 1.00 56.25 52 LYS j C 1
ATOM 11495 O O . LYS J 10 52 ? 215.638 178.638 195.149 1.00 56.25 52 LYS j O 1
ATOM 11501 N N . HIS J 10 53 ? 214.181 177.768 196.625 1.00 54.65 53 HIS j N 1
ATOM 11502 C CA . HIS J 10 53 ? 213.507 179.030 196.894 1.00 54.65 53 HIS j CA 1
ATOM 11503 C C . HIS J 10 53 ? 213.252 179.138 198.388 1.00 54.65 53 HIS j C 1
ATOM 11504 O O . HIS J 10 53 ? 212.751 178.192 199.001 1.00 54.65 53 HIS j O 1
ATOM 11511 N N . MET J 10 54 ? 213.586 180.293 198.965 1.00 54.83 54 MET j N 1
ATOM 11512 C CA . MET J 10 54 ? 213.423 180.477 200.402 1.00 54.83 54 MET j CA 1
ATOM 11513 C C . MET J 10 54 ? 211.969 180.368 200.823 1.00 54.83 54 MET j C 1
ATOM 11514 O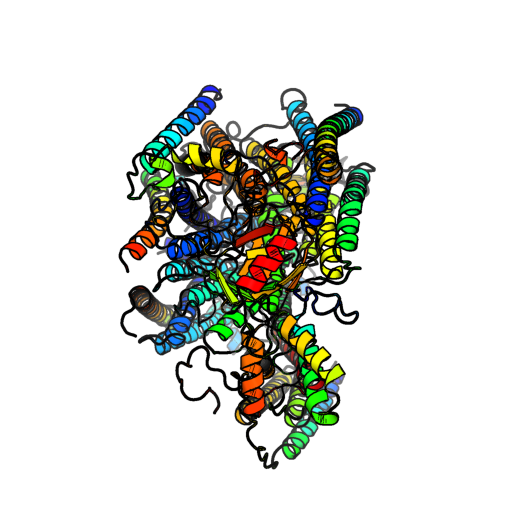 O . MET J 10 54 ? 211.662 179.761 201.854 1.00 54.83 54 MET j O 1
ATOM 11519 N N . TYR J 10 55 ? 211.058 180.944 200.048 1.00 58.60 55 TYR j N 1
ATOM 11520 C CA . TYR J 10 55 ? 209.653 180.827 200.404 1.00 58.60 55 TYR j CA 1
ATOM 11521 C C . TYR J 10 55 ? 209.030 179.555 199.852 1.00 58.60 55 TYR j C 1
ATOM 11522 O O . TYR J 10 55 ? 208.490 178.747 200.613 1.00 58.60 55 TYR j O 1
ATOM 11531 N N . ASN J 10 56 ? 209.123 179.354 198.542 1.00 63.31 56 ASN j N 1
ATOM 11532 C CA . ASN J 10 56 ? 208.377 178.307 197.860 1.00 63.31 56 ASN j CA 1
ATOM 11533 C C . ASN J 10 56 ? 206.911 178.419 198.284 1.00 63.31 56 ASN j C 1
ATOM 11534 O O . ASN J 10 56 ? 206.360 177.593 199.008 1.00 63.31 56 ASN j O 1
ATOM 11539 N N . LEU J 10 57 ? 206.316 179.543 197.888 1.00 67.80 57 LEU j N 1
ATOM 11540 C CA . LEU J 10 57 ? 204.980 179.892 198.346 1.00 67.80 57 LEU j CA 1
ATOM 11541 C C . LEU J 10 57 ? 203.906 179.052 197.677 1.00 67.80 57 LEU j C 1
ATOM 11542 O O . LEU J 10 57 ? 202.822 178.885 198.245 1.00 67.80 57 LEU j O 1
ATOM 11547 N N . ASP J 10 58 ? 204.190 178.510 196.493 1.00 69.36 58 ASP j N 1
ATOM 11548 C CA . ASP J 10 58 ? 203.166 177.820 195.718 1.00 69.36 58 ASP j CA 1
ATOM 11549 C C . ASP J 10 58 ? 202.630 176.602 196.462 1.00 69.36 58 ASP j C 1
ATOM 11550 O O . ASP J 10 58 ? 201.461 176.236 196.304 1.00 69.36 58 ASP j O 1
ATOM 11555 N N . ARG J 10 59 ? 203.458 175.981 197.302 1.00 72.52 59 ARG j N 1
ATOM 11556 C CA . ARG J 10 59 ? 203.150 174.636 197.778 1.00 72.52 59 ARG j CA 1
ATOM 11557 C C . ARG J 10 59 ? 201.909 174.585 198.663 1.00 72.52 59 ARG j C 1
ATOM 11558 O O . ARG J 10 59 ? 201.133 173.629 198.567 1.00 72.52 59 ARG j O 1
ATOM 11566 N N . MET J 10 60 ? 201.695 175.588 199.510 1.00 77.08 60 MET j N 1
ATOM 11567 C CA . MET J 10 60 ? 200.704 175.466 200.572 1.00 77.08 60 MET j CA 1
ATOM 11568 C C . MET J 10 60 ? 199.292 175.303 200.005 1.00 77.08 60 MET j C 1
ATOM 11569 O O . MET J 10 60 ? 199.048 175.441 198.804 1.00 77.08 60 MET j O 1
ATOM 11574 N N . LYS J 10 61 ? 198.352 174.998 200.902 1.00 83.19 61 LYS j N 1
ATOM 11575 C CA . LYS J 10 61 ? 197.036 174.508 200.503 1.00 83.19 61 LYS j CA 1
ATOM 11576 C C . LYS J 10 61 ? 196.180 175.608 199.889 1.00 83.19 61 LYS j C 1
ATOM 11577 O O . LYS J 10 61 ? 195.414 176.282 200.588 1.00 83.19 61 LYS j O 1
ATOM 11583 N N . HIS J 10 62 ? 196.347 175.808 198.582 1.00 81.40 62 HIS j N 1
ATOM 11584 C CA . HIS J 10 62 ? 195.547 176.693 197.740 1.00 81.40 62 HIS j CA 1
ATOM 11585 C C . HIS J 10 62 ? 195.823 178.165 198.019 1.00 81.40 62 HIS j C 1
ATOM 11586 O O . HIS J 10 62 ? 195.367 179.029 197.264 1.00 81.40 62 HIS j O 1
ATOM 11593 N N . ARG J 10 63 ? 196.495 178.466 199.132 1.00 70.50 63 ARG j N 1
ATOM 11594 C CA . ARG J 10 63 ? 197.213 179.712 199.406 1.00 70.50 63 ARG j CA 1
ATOM 11595 C C . ARG J 10 63 ? 196.301 180.934 199.358 1.00 70.50 63 ARG j C 1
ATOM 11596 O O . ARG J 10 63 ? 196.629 181.990 199.913 1.00 70.50 63 ARG j O 1
ATOM 11604 N N . GLY J 10 64 ? 195.098 180.758 198.827 1.00 66.70 64 GLY j N 1
ATOM 11605 C CA . GLY J 10 64 ? 194.260 181.884 198.487 1.00 66.70 64 GLY j CA 1
ATOM 11606 C C . GLY J 10 64 ? 193.503 182.379 199.690 1.00 66.70 64 GLY j C 1
ATOM 11607 O O . GLY J 10 64 ? 193.608 183.552 200.059 1.00 66.70 64 GLY j O 1
ATOM 11608 N N . LEU J 10 65 ? 192.737 181.481 200.309 1.00 64.55 65 LEU j N 1
ATOM 11609 C CA . LEU J 10 65 ? 192.043 181.830 201.539 1.00 64.55 65 LEU j CA 1
ATOM 11610 C C . LEU J 10 65 ? 193.032 182.270 202.605 1.00 64.55 65 LEU j C 1
ATOM 11611 O O . LEU J 10 65 ? 192.779 183.232 203.338 1.00 64.55 65 LEU j O 1
ATOM 11616 N N . LYS J 10 66 ? 194.177 181.593 202.689 1.00 61.71 66 LYS j N 1
ATOM 11617 C CA . LYS J 10 66 ? 195.159 181.928 203.712 1.00 61.71 66 LYS j CA 1
ATOM 11618 C C . LYS J 10 66 ? 195.686 183.345 203.534 1.00 61.71 66 LYS j C 1
ATOM 11619 O O . LYS J 10 66 ? 195.657 184.145 204.474 1.00 61.71 66 LYS j O 1
ATOM 11625 N N . MET J 10 67 ? 196.159 183.689 202.332 1.00 58.03 67 MET j N 1
ATOM 11626 C CA . MET J 10 67 ? 196.674 185.042 202.134 1.00 58.03 67 MET j CA 1
ATOM 11627 C C . MET J 10 67 ? 195.575 186.095 202.231 1.00 58.03 67 MET j C 1
ATOM 11628 O O . MET J 10 67 ? 195.818 187.199 202.737 1.00 58.03 67 MET j O 1
ATOM 11633 N N . SER J 10 68 ? 194.365 185.790 201.753 1.00 55.91 68 SER j N 1
ATOM 11634 C CA . SER J 10 68 ? 193.279 186.754 201.864 1.00 55.91 68 SER j CA 1
ATOM 11635 C C . SER J 10 68 ? 192.972 187.061 203.322 1.00 55.91 68 SER j C 1
ATOM 11636 O O . SER J 10 68 ? 192.869 188.230 203.714 1.00 55.91 68 SER j O 1
ATOM 11639 N N . LEU J 10 69 ? 192.844 186.020 204.148 1.00 54.59 69 LEU j N 1
ATOM 11640 C CA . LEU J 10 69 ? 192.619 186.237 205.569 1.00 54.59 69 LEU j CA 1
ATOM 11641 C C . LEU J 10 69 ? 193.792 186.963 206.202 1.00 54.59 69 LEU j C 1
ATOM 11642 O O . LEU J 10 69 ? 193.599 187.819 207.067 1.00 54.59 69 LEU j O 1
ATOM 11647 N N . ALA J 10 70 ? 195.018 186.635 205.791 1.00 49.24 70 ALA j N 1
ATOM 11648 C CA . ALA J 10 70 ? 196.180 187.293 206.371 1.00 49.24 70 ALA j CA 1
ATOM 11649 C C . ALA J 10 70 ? 196.125 188.793 206.144 1.00 49.24 70 ALA j C 1
ATOM 11650 O O . ALA J 10 70 ? 196.253 189.583 207.086 1.00 49.24 70 ALA j O 1
ATOM 11652 N N . VAL J 10 71 ? 195.919 189.205 204.897 1.00 47.53 71 VAL j N 1
ATOM 11653 C CA . VAL J 10 71 ? 195.916 190.633 204.601 1.00 47.53 71 VAL j CA 1
ATOM 11654 C C . VAL J 10 71 ? 194.705 191.310 205.232 1.00 47.53 71 VAL j C 1
ATOM 11655 O O . VAL J 10 71 ? 194.796 192.445 205.721 1.00 47.53 71 VAL j O 1
ATOM 11659 N N . PHE J 10 72 ? 193.553 190.633 205.257 1.00 46.76 72 PHE j N 1
ATOM 11660 C CA . PHE J 10 72 ? 192.384 191.263 205.853 1.00 46.76 72 PHE j CA 1
ATOM 11661 C C . PHE J 10 72 ? 192.551 191.428 207.357 1.00 46.76 72 PHE j C 1
ATOM 11662 O O . PHE J 10 72 ? 192.122 192.435 207.922 1.00 46.76 72 PHE j O 1
ATOM 11670 N N . SER J 10 73 ? 193.183 190.462 208.025 1.00 43.19 73 SER j N 1
ATOM 11671 C CA . SER J 10 73 ? 193.427 190.603 209.453 1.00 43.19 73 SER j CA 1
ATOM 11672 C C . SER J 10 73 ? 194.495 191.648 209.730 1.00 43.19 73 SER j C 1
ATOM 11673 O O . SER J 10 73 ? 194.425 192.350 210.744 1.00 43.19 73 SER j O 1
ATOM 11676 N N . ALA J 10 74 ? 195.476 191.782 208.839 1.00 39.42 74 ALA j N 1
ATOM 11677 C CA . ALA J 10 74 ? 196.423 192.884 208.951 1.00 39.42 74 ALA j CA 1
ATOM 11678 C C . ALA J 10 74 ? 195.698 194.223 208.894 1.00 39.42 74 ALA j C 1
ATOM 11679 O O . ALA J 10 74 ? 195.921 195.106 209.730 1.00 39.42 74 ALA j O 1
ATOM 11681 N N . PHE J 10 75 ? 194.793 194.375 207.930 1.00 37.07 75 PHE j N 1
ATOM 11682 C CA . PHE J 10 75 ? 194.028 195.615 207.838 1.00 37.07 75 PHE j CA 1
ATOM 11683 C C . PHE J 10 75 ? 193.125 195.806 209.052 1.00 37.07 75 PHE j C 1
ATOM 11684 O O . PHE J 10 75 ? 192.948 196.932 209.525 1.00 37.07 75 PHE j O 1
ATOM 11692 N N . SER J 10 76 ? 192.531 194.724 209.556 1.00 35.25 76 SER j N 1
ATOM 11693 C CA . SER J 10 76 ? 191.668 194.827 210.728 1.00 35.25 76 SER j CA 1
ATOM 11694 C C . SER J 10 76 ? 192.444 195.294 211.950 1.00 35.25 76 SER j C 1
ATOM 11695 O O . SER J 10 76 ? 191.954 196.121 212.724 1.00 35.25 76 SER j O 1
ATOM 11698 N N . ILE J 10 77 ? 193.651 194.763 212.152 1.00 32.49 77 ILE j N 1
ATOM 11699 C CA . ILE J 10 77 ? 194.474 195.221 213.264 1.00 32.49 77 ILE j CA 1
ATOM 11700 C C . ILE J 10 77 ? 194.965 196.641 213.029 1.00 32.49 77 ILE j C 1
ATOM 11701 O O . ILE J 10 77 ? 195.203 197.382 213.987 1.00 32.49 77 ILE j O 1
ATOM 11706 N N . GLY J 10 78 ? 195.100 197.055 211.769 1.00 32.14 78 GLY j N 1
ATOM 11707 C CA . GLY J 10 78 ? 195.513 198.419 211.501 1.00 32.14 78 GLY j CA 1
ATOM 11708 C C . GLY J 10 78 ? 194.424 199.457 211.670 1.00 32.14 78 GLY j C 1
ATOM 11709 O O . GLY J 10 78 ? 194.719 200.617 211.966 1.00 32.14 78 GLY j O 1
ATOM 11710 N N . VAL J 10 79 ? 193.163 199.077 211.474 1.00 30.48 79 VAL j N 1
ATOM 11711 C CA . VAL J 10 79 ? 192.069 200.033 211.578 1.00 30.48 79 VAL j CA 1
ATOM 11712 C C . VAL J 10 79 ? 191.091 199.654 212.687 1.00 30.48 79 VAL j C 1
ATOM 11713 O O . VAL J 10 79 ? 189.953 200.119 212.699 1.00 30.48 79 VAL j O 1
ATOM 11717 N N . ALA J 10 80 ? 191.509 198.808 213.622 1.00 28.48 80 ALA j N 1
ATOM 11718 C CA . ALA J 10 80 ? 190.680 198.482 214.772 1.00 28.48 80 ALA j CA 1
ATOM 11719 C C . ALA J 10 80 ? 191.190 199.130 216.050 1.00 28.48 80 ALA j C 1
ATOM 11720 O O . ALA J 10 80 ? 190.412 199.738 216.788 1.00 28.48 80 ALA j O 1
ATOM 11722 N N . VAL J 10 81 ? 192.483 199.010 216.325 1.00 28.39 81 VAL j N 1
ATOM 11723 C CA . VAL J 10 81 ? 193.083 199.586 217.525 1.00 28.39 81 VAL j CA 1
ATOM 11724 C C . VAL J 10 81 ? 193.008 201.112 217.518 1.00 28.39 81 VAL j C 1
ATOM 11725 O O . VAL J 10 81 ? 192.627 201.697 218.542 1.00 28.39 81 VAL j O 1
ATOM 11729 N N . PRO J 10 82 ? 193.361 201.810 216.430 1.00 26.94 82 PRO j N 1
ATOM 11730 C CA . PRO J 10 82 ? 193.214 203.274 216.456 1.00 26.94 82 PRO j CA 1
ATOM 11731 C C . PRO J 10 82 ? 191.799 203.737 216.742 1.00 26.94 82 PRO j C 1
ATOM 11732 O O . PRO J 10 82 ? 191.609 204.718 217.468 1.00 26.94 82 PRO j O 1
ATOM 11736 N N . VAL J 10 83 ? 190.795 203.058 216.192 1.00 26.74 83 VAL j N 1
ATOM 11737 C CA . VAL J 10 83 ? 189.416 203.403 216.515 1.00 26.74 83 VAL j CA 1
ATOM 11738 C C . VAL J 10 83 ? 189.096 203.004 217.947 1.00 26.74 83 VAL j C 1
ATOM 11739 O O . VAL J 10 83 ? 188.413 203.737 218.675 1.00 26.74 83 VAL j O 1
ATOM 11743 N N . TYR J 10 84 ? 189.593 201.845 218.380 1.00 26.80 84 TYR j N 1
ATOM 11744 C CA . TYR J 10 84 ? 189.279 201.367 219.720 1.00 26.80 84 TYR j CA 1
ATOM 11745 C C . TYR J 10 84 ? 189.846 202.279 220.796 1.00 26.80 84 TYR j C 1
ATOM 11746 O O . TYR J 10 84 ? 189.254 202.401 221.870 1.00 26.80 84 TYR j O 1
ATOM 11755 N N . ALA J 10 85 ? 190.981 202.929 220.537 1.00 26.83 85 ALA j N 1
ATOM 11756 C CA . ALA J 10 85 ? 191.520 203.860 221.522 1.00 26.83 85 ALA j CA 1
ATOM 11757 C C . ALA J 10 85 ? 190.564 205.024 221.759 1.00 26.83 85 ALA j C 1
ATOM 11758 O O . ALA J 10 85 ? 190.293 205.395 222.909 1.00 26.83 85 ALA j O 1
ATOM 11760 N N . VAL J 10 86 ? 190.019 205.593 220.683 1.00 26.34 86 VAL j N 1
ATOM 11761 C CA . VAL J 10 86 ? 189.045 206.672 220.816 1.00 26.34 86 VAL j CA 1
ATOM 11762 C C . VAL J 10 86 ? 187.773 206.167 221.488 1.00 26.34 86 VAL j C 1
ATOM 11763 O O . VAL J 10 86 ? 187.185 206.850 222.339 1.00 26.34 86 VAL j O 1
ATOM 11767 N N . ILE J 10 87 ? 187.318 204.971 221.110 1.00 27.26 87 ILE j N 1
ATOM 11768 C CA . ILE J 10 87 ? 186.109 204.431 221.724 1.00 27.26 87 ILE j CA 1
ATOM 11769 C C . ILE J 10 87 ? 186.304 204.266 223.224 1.00 27.26 87 ILE j C 1
ATOM 11770 O O . ILE J 10 87 ? 185.416 204.594 224.016 1.00 27.26 87 ILE j O 1
ATOM 11775 N N . PHE J 10 88 ? 187.469 203.774 223.645 1.00 27.90 88 PHE j N 1
ATOM 11776 C CA . PHE J 10 88 ? 187.717 203.618 225.073 1.00 27.90 88 PHE j CA 1
ATOM 11777 C C . PHE J 10 88 ? 187.811 204.966 225.773 1.00 27.90 88 PHE j C 1
ATOM 11778 O O . PHE J 10 88 ? 187.324 205.120 226.898 1.00 27.90 88 PHE j O 1
ATOM 11786 N N . GLN J 10 89 ? 188.441 205.953 225.137 1.00 27.93 89 GLN j N 1
ATOM 11787 C CA . GLN J 10 89 ? 188.565 207.254 225.785 1.00 27.93 89 GLN j CA 1
ATOM 11788 C C . GLN J 10 89 ? 187.200 207.900 226.003 1.00 27.93 89 GLN j C 1
ATOM 11789 O O . GLN J 10 89 ? 186.954 208.488 227.061 1.00 27.93 89 GLN j O 1
ATOM 11795 N N . GLN J 10 90 ? 186.297 207.808 225.023 1.00 27.10 90 GLN j N 1
ATOM 11796 C CA . GLN J 10 90 ? 184.925 208.250 225.281 1.00 27.10 90 GLN j CA 1
ATOM 11797 C C . GLN J 10 90 ? 184.173 207.349 226.254 1.00 27.10 90 GLN j C 1
ATOM 11798 O O . GLN J 10 90 ? 183.284 207.838 226.957 1.00 27.10 90 GLN j O 1
ATOM 11804 N N . LYS J 10 91 ? 184.492 206.056 226.315 1.00 29.99 91 LYS j N 1
ATOM 11805 C CA . LYS J 10 91 ? 183.876 205.213 227.333 1.00 29.99 91 LYS j CA 1
ATOM 11806 C C . LYS J 10 91 ? 184.310 205.635 228.727 1.00 29.99 91 LYS j C 1
ATOM 11807 O O . LYS J 10 91 ? 183.590 205.399 229.702 1.00 29.99 91 LYS j O 1
ATOM 11813 N N . LYS J 10 92 ? 185.470 206.268 228.838 1.00 29.68 92 LYS j N 1
ATOM 11814 C CA . LYS J 10 92 ? 185.931 206.814 230.105 1.00 29.68 92 LYS j CA 1
ATOM 11815 C C . LYS J 10 92 ? 185.213 208.137 230.356 1.00 29.68 92 LYS j C 1
ATOM 11816 O O . LYS J 10 92 ? 184.231 208.473 229.689 1.00 29.68 92 LYS j O 1
ATOM 11822 N N . THR J 10 93 ? 185.682 208.892 231.342 1.00 31.86 93 THR j N 1
ATOM 11823 C CA . THR J 10 93 ? 185.106 210.196 231.649 1.00 31.86 93 THR j CA 1
ATOM 11824 C C . THR J 10 93 ? 185.168 211.131 230.448 1.00 31.86 93 THR j C 1
ATOM 11825 O O . THR J 10 93 ? 184.173 211.322 229.748 1.00 31.86 93 THR j O 1
#

B-factor: mean 39.17, std 11.86, range [19.17, 100.45]